Protein AF-A0A9N8E3Q1-F1 (afdb_monomer_lite)

pLDDT: mean 70.44, std 25.17, range [19.27, 98.31]

InterPro domains:
  IPR029058 Alpha/Beta hydrolase fold [SSF53474] (716-970)

Foldseek 3Di:
DDDDDDDDDDDDDDDDDDDDDDDDDDDDDDDDDDDDDDDDDDDDDDDDDDDDDDDDDDDDDDDDDDDDDDDDDPPPDAPVVPLLPPVPVPPPPVVVVVVVVVVVVVVVVVVVVVVVVPPPPPPPPDDDDDDDDDDDDDYDDDDDDDDDDDDDDDDDDDDDDDDDDDDDDDDDDDDPPVVVVCVVVVVLVVLCCVQVPRLVVVLVVLVPLQAPPLGFGFAPCVVVSVVSVVSSVVSVVVNVVVCVVVVVVVVDPDPPPPDPPPPVVVVVPDDDDDDDDVPDPVVVVVVVVVVVVPDDDDPVVVVVVVVVVVVVVVVVVVVVVVVSCCLQPNPCPPDDPDDDPVLVPQADLQAVVASCPQPPFPSQWDQDCVAPLRIFGHDDQSRAFFWPVRHTADCPLRRRFRFAFQWFWGKHDDPQLVQQVVLLVVVCVVPVVCVVDPDQLAAHFAAQQGQVCQLAPRHQKWKAQLVVLATFGWGWFWQPQFVPDIIIIITTLAGAFASTKMKMWGFQRAHSVSHGGFARPSLVVLVPDDPDPPPPQSCCCVPRVVVSPLSNLVVVVPPPDPPGDCPTVVVVCSVVVPSRGTRGMGMTTHTHCCRQAVLLLLLLVLFVVCCVPPPPDPPNQVVFKDFPDKDADDCPDLLQQFGIKTKMKGWFQAQWPDADRNCLLTAGDPVCSVVSHGPDTHIFIKMKIFGNLLLCQQVVVDDDPDDDDDPPAHRDFAQEEEEEADAFQAFNCVCSDSLNSNLCRVQVYMYMYTGQFLGHSNNVVVVLCCLSPNVVSLNSSLRRNSVSLRVVSSVLCCVFPPVQVDPSQWDFDPPPPDDPTDTTGRHHDLAFPDDPLFDFAFLSDDPTRAYEYEYAHVGLFLVLLSLLSCQVVSSHQEYERHLYFDDPLVLLLQAPVVVCVCVSSVSTGVRSVSVSSSSSSSSSSCLNRGLSVCLRPPHDRRRHQYEYEHEQLHRHRHVSRVSNSCLSNQAAEEPLAVDDDRPSHHHWYFGDSPDLTDSHYYHYAYQPVSNVQGDPGSDRDHDDFCRSVVRSVQVLNSVQVSCCSRRVGRHDSRPVDSCSRYHPGRDD

Secondary structure (DSSP, 8-state):
----------------------------------------------------------------------SSSSTTSSSTTTTTTTGGGSSSHHHHHHHHHHHHHHHHHHHHHHHHTTSTTSSS---------------------------------------------------HHHHHHHHHHHHHHHHIIIIIIIHHHHHHHHGGGTB-TT--B--TTHHHHHHHHHHHHHHHHHHHHHHHHHHHHHT----TTSSTTTHHHHTSS------TTTTSHHHHHHHHHHHHTSSSS-HHHHHHHHHHHHHHHHHHHHHHHHHHHHHHHS--PPP-----TTGGGTS-TT--SSTT-SBS-GGGEEE-TTSTTSEEE---GGGS-PBTTTBPPP-TTGGGSSSB-SSSPEEE--TTHHHHHHHHHHHHHH-THHHHSPPTT--B---GGGTTGGGSTTBSEEEEETTTTEEEPEEEEE--SSTTS--EEEEESSPPBTT-EEEEEEES-B-TTSPBPPPPHHHHHHHHPPTTS--HHHHHIIIIIHHHHHHHHHHTTSSS-TTS-TTTHHHHHHHH--GGGEEEEEEEEBPPHHHHTHHHHHHHHHHHHHHHHHTTTTT-GGGTEEEEEEEE--S--TTS-EEEEEEEEEE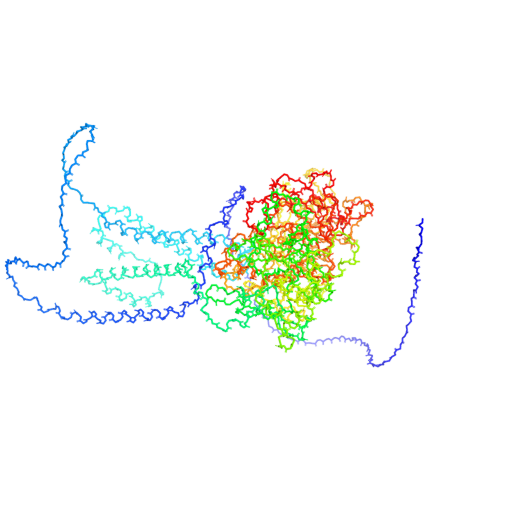EEE-BS--STTTTS--B-HHHHHHT--SEEEEEEEEEEEEHHHHHHHHHTS-----SS-TT-----B-EEEEEE--TT--GGGGG-HHHHHHHHHHTEEEEEE--TTSSTTTHHHHHHHHHT-GGGHHHHHHHHHHHHHHHHHHHHHHHHTGGGSGGGEE--TT--SSS---EEPPB--S-SS-TTS---SS--SSSPPEEEEEETHHHHHHHHHHHHTGGG---SEEEEES--S-HHHHHHH-TTTTTHHHHHTTTSSSHHHHHHHHHHHHHHHTTTSHHHHTPBSP-S-PPPEEEEEEET-SSS-HHHHHHHHHHTT-EE-TT-SS-SBTTB-B-PPP-SS----SEEEEEEEEHHHHTTS-SSS---PPP-SHHHHGGG-HHHHHHHHHHHHH-----TTTTSTTTTEESS---

Structure (mmCIF, N/CA/C/O backbone):
data_AF-A0A9N8E3Q1-F1
#
_entry.id   AF-A0A9N8E3Q1-F1
#
loop_
_atom_site.group_PDB
_atom_site.id
_atom_site.type_symbol
_atom_site.label_atom_id
_atom_site.label_alt_id
_atom_site.label_comp_id
_atom_site.label_asym_id
_atom_site.label_entity_id
_atom_site.label_seq_id
_atom_site.pdbx_PDB_ins_code
_atom_site.Cartn_x
_atom_site.Cartn_y
_atom_site.Cartn_z
_atom_site.occupancy
_atom_site.B_iso_or_equiv
_atom_site.auth_seq_id
_atom_site.auth_comp_id
_atom_site.auth_asym_id
_atom_site.auth_atom_id
_atom_site.pdbx_PDB_model_num
ATOM 1 N N . MET A 1 1 ? 8.811 -47.384 14.400 1.00 30.05 1 MET A N 1
ATOM 2 C CA . MET A 1 1 ? 7.338 -47.342 14.550 1.00 30.05 1 MET A CA 1
ATOM 3 C C . MET A 1 1 ? 6.822 -46.288 13.580 1.00 30.05 1 MET A C 1
ATOM 5 O O . MET A 1 1 ? 6.479 -45.195 14.002 1.00 30.05 1 MET A O 1
ATOM 9 N N . ASP A 1 2 ? 7.069 -46.437 12.276 1.00 23.64 2 ASP A N 1
ATOM 10 C CA . ASP A 1 2 ? 6.591 -47.489 11.337 1.00 23.64 2 ASP A CA 1
ATOM 11 C C . ASP A 1 2 ? 5.164 -47.127 10.888 1.00 23.64 2 ASP A C 1
ATOM 13 O O . ASP A 1 2 ? 4.263 -47.109 11.717 1.00 23.64 2 ASP A O 1
ATOM 17 N N . SER A 1 3 ? 5.005 -46.547 9.688 1.00 23.61 3 SER A N 1
ATOM 18 C CA . SER A 1 3 ? 4.728 -47.230 8.395 1.00 23.61 3 SER A CA 1
ATOM 19 C C . SER A 1 3 ? 3.205 -47.357 8.153 1.00 23.61 3 SER A C 1
ATOM 21 O O . SER A 1 3 ? 2.446 -47.391 9.111 1.00 23.61 3 SER A O 1
ATOM 23 N N . ALA A 1 4 ? 2.629 -47.356 6.943 1.00 25.88 4 ALA A N 1
ATOM 24 C CA . ALA A 1 4 ? 3.104 -47.361 5.549 1.00 25.88 4 ALA A CA 1
ATOM 25 C C . ALA A 1 4 ? 2.073 -46.560 4.689 1.00 25.88 4 ALA A C 1
ATOM 27 O O . ALA A 1 4 ? 0.900 -46.525 5.043 1.00 25.88 4 ALA A O 1
ATOM 28 N N . ALA A 1 5 ? 2.443 -45.722 3.711 1.00 24.42 5 ALA A N 1
ATOM 29 C CA . ALA A 1 5 ? 2.750 -46.015 2.295 1.00 24.42 5 ALA A CA 1
ATOM 30 C C . ALA A 1 5 ? 1.629 -46.704 1.472 1.00 24.42 5 ALA A C 1
ATOM 32 O O . ALA A 1 5 ? 1.264 -47.830 1.791 1.00 24.42 5 ALA A O 1
ATOM 33 N N . TYR A 1 6 ? 1.160 -46.065 0.380 1.00 21.77 6 TYR A N 1
ATOM 34 C CA . TYR A 1 6 ? 1.322 -46.512 -1.030 1.00 21.77 6 TYR A CA 1
ATOM 35 C C . TYR A 1 6 ? 0.644 -45.547 -2.047 1.00 21.77 6 TYR A C 1
ATOM 37 O O . TYR A 1 6 ? -0.506 -45.156 -1.870 1.00 21.77 6 TYR A O 1
ATOM 45 N N . GLN A 1 7 ? 1.356 -45.197 -3.129 1.00 19.27 7 GLN A N 1
ATOM 46 C CA . GLN A 1 7 ? 0.809 -44.681 -4.407 1.00 19.27 7 GLN A CA 1
ATOM 47 C C . GLN A 1 7 ? 0.800 -45.839 -5.457 1.00 19.27 7 GLN A C 1
ATOM 49 O O . GLN A 1 7 ? 0.870 -46.996 -5.052 1.00 19.27 7 GLN A O 1
ATOM 54 N N . PRO A 1 8 ? 0.790 -45.608 -6.787 1.00 34.66 8 PRO A N 1
ATOM 55 C CA . PRO A 1 8 ? -0.380 -45.334 -7.628 1.00 34.66 8 PRO A CA 1
ATOM 56 C C . PRO A 1 8 ? -0.563 -46.406 -8.733 1.00 34.66 8 PRO A C 1
ATOM 58 O O . PRO A 1 8 ? 0.279 -47.286 -8.897 1.00 34.66 8 PRO A O 1
ATOM 61 N N . VAL A 1 9 ? -1.606 -46.297 -9.571 1.00 21.77 9 VAL A N 1
ATOM 62 C CA . VAL A 1 9 ? -1.704 -47.060 -10.838 1.00 21.77 9 VAL A CA 1
ATOM 63 C C . VAL A 1 9 ? -2.198 -46.170 -11.988 1.00 21.77 9 VAL A C 1
ATOM 65 O O . VAL A 1 9 ? -3.223 -45.505 -11.875 1.00 21.77 9 VAL A O 1
ATOM 68 N N . LEU A 1 10 ? -1.450 -46.180 -13.097 1.00 22.38 10 LEU A N 1
ATOM 69 C CA . LEU A 1 10 ? -1.784 -45.590 -14.404 1.00 22.38 10 LEU A CA 1
ATOM 70 C C . LEU A 1 10 ? -2.678 -46.543 -15.222 1.00 22.38 10 LEU A C 1
ATOM 72 O O . LEU A 1 10 ? -2.475 -47.754 -15.149 1.00 22.38 10 LEU A O 1
ATOM 76 N N . GLY A 1 11 ? -3.592 -46.032 -16.065 1.00 21.09 11 GLY A N 1
ATOM 77 C CA . GLY A 1 11 ? -4.418 -46.916 -16.910 1.00 21.09 11 GLY A CA 1
ATOM 78 C C . GLY A 1 11 ? -5.452 -46.280 -17.855 1.00 21.09 11 GLY A C 1
ATOM 79 O O . GLY A 1 11 ? -6.640 -46.485 -17.667 1.00 21.09 11 GLY A O 1
ATOM 80 N N . SER A 1 12 ? -4.982 -45.568 -18.886 1.00 21.11 12 SER A N 1
ATOM 81 C CA . SER A 1 12 ? -5.450 -45.629 -20.297 1.00 21.11 12 SER A CA 1
ATOM 82 C C . SER A 1 12 ? -6.950 -45.654 -20.724 1.00 21.11 12 SER A C 1
ATOM 84 O O . SER A 1 12 ? -7.705 -46.564 -20.397 1.00 21.11 12 SER A O 1
ATOM 86 N N . THR A 1 13 ? -7.230 -44.801 -21.729 1.00 22.17 13 THR A N 1
ATOM 87 C CA . THR A 1 13 ? -8.041 -45.020 -22.967 1.00 22.17 13 THR A CA 1
ATOM 88 C C . THR A 1 13 ? -9.584 -45.048 -22.974 1.00 22.17 13 THR A C 1
ATOM 90 O O . THR A 1 13 ? -10.211 -46.058 -22.684 1.00 22.17 13 THR A O 1
ATOM 93 N N . ASN A 1 14 ? -10.145 -43.954 -23.516 1.00 22.89 14 ASN A N 1
ATOM 94 C CA . ASN A 1 14 ? -11.132 -43.823 -24.614 1.00 22.89 14 ASN A CA 1
ATOM 95 C C . ASN A 1 14 ? -12.092 -44.979 -24.989 1.00 22.89 14 ASN A C 1
ATOM 97 O O . ASN A 1 14 ? -11.647 -46.006 -25.496 1.00 22.89 14 ASN A O 1
ATOM 101 N N . ALA A 1 15 ? -13.399 -44.664 -25.021 1.00 22.52 15 ALA A N 1
ATOM 102 C CA . ALA A 1 15 ? -14.375 -45.052 -26.062 1.00 22.52 15 ALA A CA 1
ATOM 103 C C . ALA A 1 15 ? -15.637 -44.149 -25.934 1.00 22.52 15 ALA A C 1
ATOM 105 O O . ALA A 1 15 ? -16.112 -43.971 -24.819 1.00 22.52 15 ALA A O 1
ATOM 106 N N . LEU A 1 16 ? -16.033 -43.393 -26.977 1.00 22.09 16 LEU A N 1
ATOM 107 C CA . LEU A 1 16 ? -17.197 -43.641 -27.873 1.00 22.09 16 LEU A CA 1
ATOM 108 C C . LEU A 1 16 ? -18.581 -43.477 -27.195 1.00 22.09 16 LEU A C 1
ATOM 110 O O . LEU A 1 16 ? -18.766 -43.986 -26.101 1.00 22.09 16 LEU A O 1
ATOM 114 N N . VAL A 1 17 ? -19.660 -42.933 -27.772 1.00 22.95 17 VAL A N 1
ATOM 115 C CA . VAL A 1 17 ? -20.063 -42.138 -28.968 1.00 22.95 17 VAL A CA 1
ATOM 116 C C . VAL A 1 17 ? -21.624 -42.107 -28.908 1.00 22.95 17 VAL A C 1
ATOM 118 O O . VAL A 1 17 ? -22.169 -42.709 -27.983 1.00 22.95 17 VAL A O 1
ATOM 121 N N . MET A 1 18 ? -22.311 -41.465 -29.874 1.00 22.25 18 MET A N 1
ATOM 122 C CA . MET A 1 18 ? -23.769 -41.457 -30.206 1.00 22.25 18 MET A CA 1
ATOM 123 C C . MET A 1 18 ? -24.398 -40.065 -29.966 1.00 22.25 18 MET A C 1
ATOM 125 O O . MET A 1 18 ? -24.209 -39.509 -28.889 1.00 22.25 18 MET A O 1
ATOM 129 N N . GLU A 1 19 ? -25.162 -39.444 -30.876 1.00 24.03 19 GLU A N 1
ATOM 130 C CA . GLU A 1 19 ? -25.491 -39.720 -32.296 1.00 24.03 19 GLU A CA 1
ATOM 131 C C . GLU A 1 19 ? -26.133 -38.446 -32.920 1.00 24.03 19 GLU A C 1
ATOM 133 O O . GLU A 1 19 ? -26.738 -37.688 -32.168 1.00 24.03 19 GLU A O 1
ATOM 138 N N . GLU A 1 20 ? -26.012 -38.261 -34.250 1.00 25.09 20 GLU A N 1
ATOM 139 C CA . GLU A 1 20 ? -26.960 -37.586 -35.192 1.00 25.09 20 GLU A CA 1
ATOM 140 C C . GLU A 1 20 ? -27.438 -36.104 -34.960 1.00 25.09 20 GLU A C 1
ATOM 142 O O . GLU A 1 20 ? -27.570 -35.626 -33.840 1.00 25.09 20 GLU A O 1
ATOM 147 N N . ASP A 1 21 ? -27.721 -35.261 -35.977 1.00 26.12 21 ASP A N 1
ATOM 148 C CA . ASP A 1 21 ? -27.772 -35.465 -37.442 1.00 26.12 21 ASP A CA 1
ATOM 149 C C . ASP A 1 21 ? -27.626 -34.161 -38.291 1.00 26.12 21 ASP A C 1
ATOM 151 O O . ASP A 1 21 ? -27.895 -33.075 -37.781 1.00 26.12 21 ASP A O 1
ATOM 155 N N . GLN A 1 22 ? -27.334 -34.326 -39.600 1.00 27.48 22 GLN A N 1
ATOM 156 C CA . GLN A 1 22 ? -27.601 -33.426 -40.767 1.00 27.48 22 GLN A CA 1
ATOM 157 C C . GLN A 1 22 ? -26.961 -31.994 -40.828 1.00 27.48 22 GLN A C 1
ATOM 159 O O . GLN A 1 22 ? -26.798 -31.316 -39.822 1.00 27.48 22 GLN A O 1
ATOM 164 N N . ASP A 1 23 ? -26.564 -31.419 -41.984 1.00 24.58 23 ASP A N 1
ATOM 165 C CA . ASP A 1 23 ? -26.765 -31.818 -43.394 1.00 24.58 23 ASP A CA 1
ATOM 166 C C . ASP A 1 23 ? -25.661 -31.315 -44.385 1.00 24.58 23 ASP A C 1
ATOM 168 O O . ASP A 1 23 ? -24.947 -30.352 -44.116 1.00 24.58 23 ASP A O 1
ATOM 172 N N . MET A 1 24 ? -25.585 -32.000 -45.535 1.00 25.38 24 MET A N 1
ATOM 173 C CA . MET A 1 24 ? -24.908 -31.811 -46.857 1.00 25.38 24 MET A CA 1
ATOM 174 C C . MET A 1 24 ? -24.326 -30.419 -47.278 1.00 25.38 24 MET A C 1
ATOM 176 O O . MET A 1 24 ? -24.877 -29.385 -46.924 1.00 25.38 24 MET A O 1
ATOM 180 N N . GLY A 1 25 ? -23.310 -30.264 -48.160 1.00 24.42 25 GLY A N 1
ATOM 181 C CA . GLY A 1 25 ? -22.441 -31.199 -48.916 1.00 24.42 25 GLY A CA 1
ATOM 182 C C . GLY A 1 25 ? -21.700 -30.542 -50.130 1.00 24.42 25 GLY A C 1
ATOM 183 O O . GLY A 1 25 ? -22.241 -29.618 -50.724 1.00 24.42 25 GLY A O 1
ATOM 184 N N . GLU A 1 26 ? -20.506 -31.062 -50.500 1.00 27.27 26 GLU A N 1
ATOM 185 C CA . GLU A 1 26 ? -19.794 -31.001 -51.826 1.00 27.27 26 GLU A CA 1
ATOM 186 C C . GLU A 1 26 ? -19.388 -29.651 -52.505 1.00 27.27 26 GLU A C 1
ATOM 188 O O . GLU A 1 26 ? -19.936 -28.597 -52.215 1.00 27.27 26 GLU A O 1
ATOM 193 N N . GLN A 1 27 ? -18.487 -29.593 -53.513 1.00 26.16 27 GLN A N 1
ATOM 194 C CA . GLN A 1 27 ? -17.097 -30.100 -53.674 1.00 26.16 27 GLN A CA 1
ATOM 195 C C . GLN A 1 27 ? -16.375 -29.350 -54.850 1.00 26.16 27 GLN A C 1
ATOM 197 O O . GLN A 1 27 ? -17.020 -28.827 -55.750 1.00 26.16 27 GLN A O 1
ATOM 202 N N . PHE A 1 28 ? -15.033 -29.315 -54.813 1.00 26.20 28 PHE A N 1
ATOM 203 C CA . PHE A 1 28 ? -14.004 -28.905 -55.811 1.00 26.20 28 PHE A CA 1
ATOM 204 C C . PHE A 1 28 ? -14.320 -28.781 -57.337 1.00 26.20 28 PHE A C 1
ATOM 206 O O . PHE A 1 28 ? -14.902 -29.698 -57.907 1.00 26.20 28 PHE A O 1
ATOM 213 N N . HIS A 1 29 ? -13.743 -27.772 -58.039 1.00 27.34 29 HIS A N 1
ATOM 214 C CA . HIS A 1 29 ? -12.521 -27.864 -58.909 1.00 27.34 29 HIS A CA 1
ATOM 215 C C . HIS A 1 29 ? -12.326 -26.699 -59.938 1.00 27.34 29 HIS A C 1
ATOM 217 O O . HIS A 1 29 ? -13.274 -26.244 -60.566 1.00 27.34 29 HIS A O 1
ATOM 223 N N . ASP A 1 30 ? -11.048 -26.331 -60.134 1.00 26.17 30 ASP A N 1
ATOM 224 C CA . ASP A 1 30 ? -10.310 -25.863 -61.340 1.00 26.17 30 ASP A CA 1
ATOM 225 C C . ASP A 1 30 ? -10.581 -24.551 -62.138 1.00 26.17 30 ASP A C 1
ATOM 227 O O . ASP A 1 30 ? -11.692 -24.101 -62.402 1.00 26.17 30 ASP A O 1
ATOM 231 N N . GLU A 1 31 ? -9.445 -23.976 -62.570 1.00 30.03 31 GLU A N 1
ATOM 232 C CA . GLU A 1 31 ? -9.188 -22.827 -63.470 1.00 30.03 31 GLU A CA 1
ATOM 233 C C . GLU A 1 31 ? -9.437 -23.175 -64.970 1.00 30.03 31 GLU A C 1
ATOM 235 O O . GLU A 1 31 ? -9.422 -24.370 -65.285 1.00 30.03 31 GLU A O 1
ATOM 240 N N . PRO A 1 32 ? -9.606 -22.219 -65.938 1.00 39.72 32 PRO A N 1
ATOM 241 C CA . PRO A 1 32 ? -8.445 -21.452 -66.458 1.00 39.72 32 PRO A CA 1
ATOM 242 C C . PRO A 1 32 ? -8.665 -20.080 -67.186 1.00 39.72 32 PRO A C 1
ATOM 244 O O . PRO A 1 32 ? -9.664 -19.821 -67.847 1.00 39.72 32 PRO A O 1
ATOM 247 N N . SER A 1 33 ? -7.606 -19.256 -67.174 1.00 26.62 33 SER A N 1
ATOM 248 C CA . SER A 1 33 ? -7.058 -18.356 -68.233 1.00 26.62 33 SER A CA 1
ATOM 249 C C . SER A 1 33 ? -7.909 -17.467 -69.201 1.00 26.62 33 SER A C 1
ATOM 251 O O . SER A 1 33 ? -8.691 -17.961 -70.008 1.00 26.62 33 SER A O 1
ATOM 253 N N . ASN A 1 34 ? -7.434 -16.208 -69.344 1.00 26.67 34 ASN A N 1
ATOM 254 C CA . ASN A 1 34 ? -7.072 -15.473 -70.595 1.00 26.67 34 ASN A CA 1
ATOM 255 C C . ASN A 1 34 ? -7.926 -14.341 -71.267 1.00 26.67 34 ASN A C 1
ATOM 257 O O . ASN A 1 34 ? -9.007 -14.543 -71.808 1.00 26.67 34 ASN A O 1
ATOM 261 N N . THR A 1 35 ? -7.221 -13.204 -71.472 1.00 26.53 35 THR A N 1
ATOM 262 C CA . THR A 1 35 ? -7.163 -12.267 -72.642 1.00 26.53 35 THR A CA 1
ATOM 263 C C . THR A 1 35 ? -8.079 -11.026 -72.858 1.00 26.53 35 THR A C 1
ATOM 265 O O . THR A 1 35 ? -9.226 -11.118 -73.270 1.00 26.53 35 THR A O 1
ATOM 268 N N . HIS A 1 36 ? -7.417 -9.850 -72.786 1.00 27.02 36 HIS A N 1
ATOM 269 C CA . HIS A 1 36 ? -7.398 -8.676 -73.706 1.00 27.02 36 HIS A CA 1
ATOM 270 C C . HIS A 1 36 ? -8.654 -7.864 -74.130 1.00 27.02 36 HIS A C 1
ATOM 272 O O . HIS A 1 36 ? -9.387 -8.258 -75.032 1.00 27.02 36 HIS A O 1
ATOM 278 N N . ASN A 1 37 ? -8.706 -6.580 -73.717 1.00 24.86 37 ASN A N 1
ATOM 279 C CA . ASN A 1 37 ? -8.322 -5.361 -74.497 1.00 24.86 37 ASN A CA 1
ATOM 280 C C . ASN A 1 37 ? -8.763 -4.085 -73.720 1.00 24.86 37 ASN A C 1
ATOM 282 O O . ASN A 1 37 ? -9.901 -4.023 -73.278 1.00 24.86 37 ASN A O 1
ATOM 286 N N . ARG A 1 38 ? -7.902 -3.121 -73.343 1.00 24.50 38 ARG A N 1
ATOM 287 C CA . ARG A 1 38 ? -7.103 -2.131 -74.115 1.00 24.50 38 ARG A CA 1
ATOM 288 C C . ARG A 1 38 ? -7.906 -0.888 -74.558 1.00 24.50 38 ARG A C 1
ATOM 290 O O . ARG A 1 38 ? -8.726 -1.010 -75.457 1.00 24.50 38 ARG A O 1
ATOM 297 N N . VAL A 1 39 ? -7.580 0.289 -73.993 1.00 25.50 39 VAL A N 1
ATOM 298 C CA . VAL A 1 39 ? -7.216 1.562 -74.681 1.00 25.50 39 VAL A CA 1
ATOM 299 C C . VAL A 1 39 ? -6.866 2.657 -73.640 1.00 25.50 39 VAL A C 1
ATOM 301 O O . VAL A 1 39 ? -7.591 2.873 -72.676 1.00 25.50 39 VAL A O 1
ATOM 304 N N . GLU A 1 40 ? -5.719 3.301 -73.864 1.00 24.17 40 GLU A N 1
ATOM 305 C CA . GLU A 1 40 ? -5.068 4.439 -73.169 1.00 24.17 40 GLU A CA 1
ATOM 306 C C . GLU A 1 40 ? -5.440 5.801 -73.833 1.00 24.17 40 GLU A C 1
ATOM 308 O O . GLU A 1 40 ? -6.288 5.785 -74.729 1.00 24.17 40 GLU A O 1
ATOM 313 N N . PRO A 1 41 ? -4.767 6.959 -73.589 1.00 45.84 41 PRO A N 1
ATOM 314 C CA . PRO A 1 41 ? -3.978 7.453 -72.433 1.00 45.84 41 PRO A CA 1
ATOM 315 C C . PRO A 1 41 ? -4.401 8.881 -71.985 1.00 45.84 41 PRO A C 1
ATOM 317 O O . PRO A 1 41 ? -5.240 9.519 -72.620 1.00 45.84 41 PRO A O 1
ATOM 320 N N . LEU A 1 42 ? -3.713 9.450 -70.980 1.00 23.61 42 LEU A N 1
ATOM 321 C CA . LEU A 1 42 ? -3.152 10.814 -71.091 1.00 23.61 42 LEU A CA 1
ATOM 322 C C . LEU A 1 42 ? -2.054 11.071 -70.037 1.00 23.61 42 LEU A C 1
ATOM 324 O O . LEU A 1 42 ? -2.329 11.119 -68.841 1.00 23.61 42 LEU A O 1
ATOM 328 N N . GLU A 1 43 ? -0.816 11.249 -70.501 1.00 25.17 43 GLU A N 1
ATOM 329 C CA . GLU A 1 43 ? 0.349 11.679 -69.711 1.00 25.17 43 GLU A CA 1
ATOM 330 C C . GLU A 1 43 ? 0.568 13.201 -69.805 1.00 25.17 43 GLU A C 1
ATOM 332 O O . GLU A 1 43 ? 0.202 13.808 -70.814 1.00 25.17 43 GLU A O 1
ATOM 337 N N . LEU A 1 44 ? 1.245 13.783 -68.801 1.00 24.34 44 LEU A N 1
ATOM 338 C CA . LEU A 1 44 ? 2.530 14.522 -68.909 1.00 24.34 44 LEU A CA 1
ATOM 339 C C . LEU A 1 44 ? 2.678 15.584 -67.805 1.00 24.34 44 LEU A C 1
ATOM 341 O O . LEU A 1 44 ? 1.764 16.377 -67.580 1.00 24.34 44 LEU A O 1
ATOM 345 N N . GLY A 1 45 ? 3.859 15.659 -67.172 1.00 21.77 45 GLY A N 1
ATOM 346 C CA . GLY A 1 45 ? 4.166 16.752 -66.237 1.00 21.77 45 GLY A CA 1
ATOM 347 C C . GLY A 1 45 ? 5.340 16.570 -65.264 1.00 21.77 45 GLY A C 1
ATOM 348 O O . GLY A 1 45 ? 5.192 16.954 -64.108 1.00 21.77 45 GLY A O 1
ATOM 349 N N . GLU A 1 46 ? 6.488 16.027 -65.684 1.00 23.56 46 GLU A N 1
ATOM 350 C CA . GLU A 1 46 ? 7.741 16.179 -64.915 1.00 23.56 46 GLU A CA 1
ATOM 351 C C . GLU A 1 46 ? 8.316 17.598 -65.071 1.00 23.56 46 GLU A C 1
ATOM 353 O O . GLU A 1 46 ? 8.413 18.093 -66.195 1.00 23.56 46 GLU A O 1
ATOM 358 N N . ILE A 1 47 ? 8.773 18.208 -63.969 1.00 23.88 47 ILE A N 1
ATOM 359 C CA . ILE A 1 47 ? 9.878 19.186 -63.944 1.00 23.88 47 ILE A CA 1
ATOM 360 C C . ILE A 1 47 ? 10.694 18.932 -62.668 1.00 23.88 47 ILE A C 1
ATOM 362 O O . ILE A 1 47 ? 10.124 18.760 -61.591 1.00 23.88 47 ILE A O 1
ATOM 366 N N . ASP A 1 48 ? 12.016 18.922 -62.818 1.00 23.84 48 ASP A N 1
ATOM 367 C CA . ASP A 1 48 ? 13.011 18.605 -61.789 1.00 23.84 48 ASP A CA 1
ATOM 368 C C . ASP A 1 48 ? 13.696 19.876 -61.213 1.00 23.84 48 ASP A C 1
ATOM 370 O O . ASP A 1 48 ? 13.456 20.999 -61.663 1.00 23.84 48 ASP A O 1
ATOM 374 N N . ASP A 1 49 ? 14.614 19.643 -60.273 1.00 25.44 49 ASP A N 1
ATOM 375 C CA . ASP A 1 49 ? 15.812 20.421 -59.924 1.00 25.44 49 ASP A CA 1
ATOM 376 C C . ASP A 1 49 ? 15.829 21.497 -58.798 1.00 25.44 49 ASP A C 1
ATOM 378 O O . ASP A 1 49 ? 15.303 22.607 -58.877 1.00 25.44 49 ASP A O 1
ATOM 382 N N . THR A 1 50 ? 16.722 21.207 -57.836 1.00 23.81 50 THR A N 1
ATOM 383 C CA . THR A 1 50 ? 17.626 22.106 -57.069 1.00 23.81 50 THR A CA 1
ATOM 384 C C . THR A 1 50 ? 17.182 22.902 -55.819 1.00 23.81 50 THR A C 1
ATOM 386 O O . THR A 1 50 ? 16.710 24.032 -55.856 1.00 23.81 50 THR A O 1
ATOM 389 N N . THR A 1 51 ? 17.578 22.347 -54.663 1.00 22.47 51 THR A N 1
ATOM 390 C CA . THR A 1 51 ? 18.329 22.980 -53.542 1.00 22.47 51 THR A CA 1
ATOM 391 C C . THR A 1 51 ? 18.111 24.455 -53.147 1.00 22.47 51 THR A C 1
ATOM 393 O O . THR A 1 51 ? 18.489 25.367 -53.877 1.00 22.47 51 THR A O 1
ATOM 396 N N . THR A 1 52 ? 17.877 24.693 -51.845 1.00 22.20 52 THR A N 1
ATOM 397 C CA . THR A 1 52 ? 18.767 25.557 -51.026 1.00 22.20 52 THR A CA 1
ATOM 398 C C . THR A 1 52 ? 18.764 25.137 -49.549 1.00 22.20 52 THR A C 1
ATOM 400 O O . THR A 1 52 ? 17.726 24.883 -48.946 1.00 22.20 52 THR A O 1
ATOM 403 N N . ILE A 1 53 ? 19.965 25.081 -48.973 1.00 21.94 53 ILE A N 1
ATOM 404 C CA . ILE A 1 53 ? 20.278 24.720 -47.585 1.00 21.94 53 ILE A CA 1
ATOM 405 C C . ILE A 1 53 ? 20.001 25.895 -46.636 1.00 21.94 53 ILE A C 1
ATOM 407 O O . ILE A 1 53 ? 20.512 26.987 -46.873 1.00 21.94 53 ILE A O 1
ATOM 411 N N . ILE A 1 54 ? 19.372 25.646 -45.479 1.00 22.95 54 ILE A N 1
ATOM 412 C CA . ILE A 1 54 ? 19.666 26.411 -44.252 1.00 22.95 54 ILE A CA 1
ATOM 413 C C . ILE A 1 54 ? 19.914 25.438 -43.093 1.00 22.95 54 ILE A C 1
ATOM 415 O O . ILE A 1 54 ? 18.991 24.922 -42.469 1.00 22.95 54 ILE A O 1
ATOM 419 N N . ARG A 1 55 ? 21.197 25.230 -42.776 1.00 20.69 55 ARG A N 1
ATOM 420 C CA . ARG A 1 55 ? 21.625 24.793 -41.442 1.00 20.69 55 ARG A CA 1
ATOM 421 C C . ARG A 1 55 ? 21.454 25.973 -40.484 1.00 20.69 55 ARG A C 1
ATOM 423 O O . ARG A 1 55 ? 22.027 27.029 -40.738 1.00 20.69 55 ARG A O 1
ATOM 430 N N . THR A 1 56 ? 20.806 25.771 -39.341 1.00 23.03 56 THR A N 1
ATOM 431 C CA . THR A 1 56 ? 21.047 26.599 -38.147 1.00 23.03 56 THR A CA 1
ATOM 432 C C . THR A 1 56 ? 21.727 25.756 -37.084 1.00 23.03 56 THR A C 1
ATOM 434 O O . THR A 1 56 ? 21.089 25.156 -36.224 1.00 23.03 56 THR A O 1
ATOM 437 N N . THR A 1 57 ? 23.053 25.709 -37.169 1.00 20.55 57 THR A N 1
ATOM 438 C CA . THR A 1 57 ? 23.922 25.290 -36.072 1.00 20.55 57 THR A CA 1
ATOM 439 C C . THR A 1 57 ? 23.916 26.355 -34.979 1.00 20.55 57 THR A C 1
ATOM 441 O O . THR A 1 57 ? 24.348 27.480 -35.228 1.00 20.55 57 THR A O 1
ATOM 444 N N . THR A 1 58 ? 23.540 25.984 -33.760 1.00 23.39 58 THR A N 1
ATOM 445 C CA . THR A 1 58 ? 24.019 26.654 -32.543 1.00 23.39 58 THR A CA 1
ATOM 446 C C . THR A 1 58 ? 24.451 25.590 -31.548 1.00 23.39 58 THR A C 1
ATOM 448 O O . THR A 1 58 ? 23.638 25.068 -30.789 1.00 23.39 58 THR A O 1
ATOM 451 N N . SER A 1 59 ? 25.740 25.263 -31.583 1.00 19.62 59 SER A N 1
ATOM 452 C CA . SER A 1 59 ? 26.431 24.632 -30.463 1.00 19.62 59 SER A CA 1
ATOM 453 C C . SER A 1 59 ? 26.409 25.577 -29.264 1.00 19.62 59 SER A C 1
ATOM 455 O O . SER A 1 59 ? 26.707 26.764 -29.415 1.00 19.62 59 SER A O 1
ATOM 457 N N . MET A 1 60 ? 26.128 25.044 -28.082 1.00 21.94 60 MET A N 1
ATOM 458 C CA . MET A 1 60 ? 26.507 25.667 -26.817 1.00 21.94 60 MET A CA 1
ATOM 459 C C . MET A 1 60 ? 26.804 24.553 -25.813 1.00 21.94 60 MET A C 1
ATOM 461 O O . MET A 1 60 ? 26.009 24.243 -24.928 1.00 21.94 60 MET A O 1
ATOM 465 N N . ASP A 1 61 ? 27.958 23.922 -26.018 1.00 20.95 61 ASP A N 1
ATOM 466 C CA . ASP A 1 61 ? 28.656 23.201 -24.963 1.00 20.95 61 ASP A CA 1
ATOM 467 C C . ASP A 1 61 ? 29.178 24.227 -23.948 1.00 20.95 61 ASP A C 1
ATOM 469 O O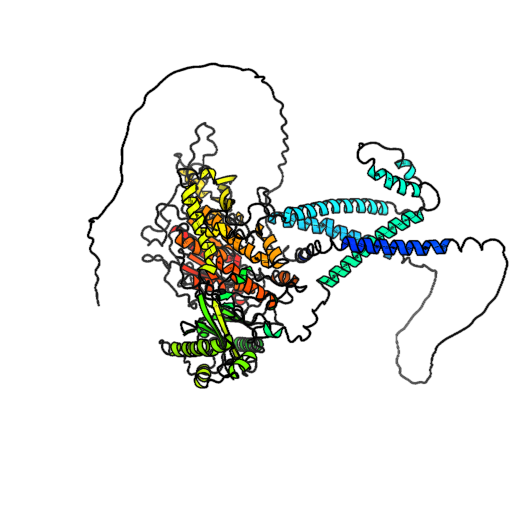 . ASP A 1 61 ? 29.828 25.190 -24.349 1.00 20.95 61 ASP A O 1
ATOM 473 N N . ASP A 1 62 ? 28.821 24.051 -22.671 1.00 23.08 62 ASP A N 1
ATOM 474 C CA . ASP A 1 62 ? 29.641 24.314 -21.470 1.00 23.08 62 ASP A CA 1
ATOM 475 C C . ASP A 1 62 ? 28.749 24.413 -20.215 1.00 23.08 62 ASP A C 1
ATOM 477 O O . ASP A 1 62 ? 28.187 25.463 -19.898 1.00 23.08 62 ASP A O 1
ATOM 481 N N . ALA A 1 63 ? 28.652 23.317 -19.452 1.00 23.41 63 ALA A N 1
ATOM 482 C CA . ALA A 1 63 ? 28.235 23.342 -18.045 1.00 23.41 63 ALA A CA 1
ATOM 483 C C . ALA A 1 63 ? 28.782 22.114 -17.288 1.00 23.41 63 ALA A C 1
ATOM 485 O O . ALA A 1 63 ? 28.426 20.972 -17.574 1.00 23.41 63 ALA A O 1
ATOM 486 N N . MET A 1 64 ? 29.665 22.357 -16.318 1.00 21.88 64 MET A N 1
ATOM 487 C CA . MET A 1 64 ? 30.418 21.334 -15.581 1.00 21.88 64 MET A CA 1
ATOM 488 C C . MET A 1 64 ? 29.577 20.492 -14.599 1.00 21.88 64 MET A C 1
ATOM 490 O O . MET A 1 64 ? 28.921 21.012 -13.705 1.00 21.88 64 MET A O 1
ATOM 494 N N . VAL A 1 65 ? 29.706 19.172 -14.740 1.00 21.03 65 VAL A N 1
ATOM 495 C CA . VAL A 1 65 ? 30.019 18.153 -13.710 1.00 21.03 65 VAL A CA 1
ATOM 496 C C . VAL A 1 65 ? 29.971 18.563 -12.207 1.00 21.03 65 VAL A C 1
ATOM 498 O O . VAL A 1 65 ? 30.906 19.192 -11.723 1.00 21.03 65 VAL A O 1
ATOM 501 N N . TRP A 1 66 ? 28.975 18.002 -11.482 1.00 23.48 66 TRP A N 1
ATOM 502 C CA . TRP A 1 66 ? 28.995 17.468 -10.082 1.00 23.48 66 TRP A CA 1
ATOM 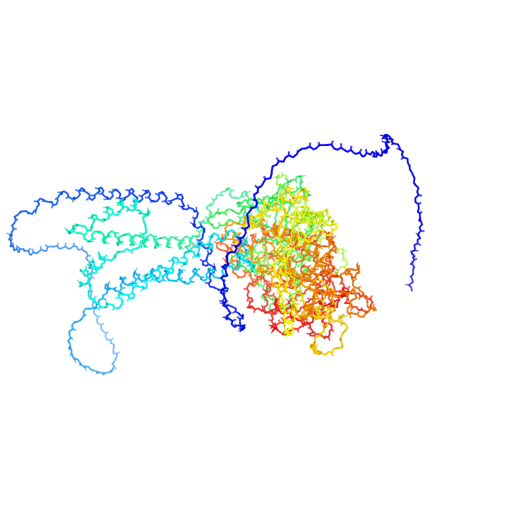503 C C . TRP A 1 66 ? 29.217 18.429 -8.864 1.00 23.48 66 TRP A C 1
ATOM 505 O O . TRP A 1 66 ? 29.777 19.507 -9.022 1.00 23.48 66 TRP A O 1
ATOM 515 N N . PRO A 1 67 ? 28.913 18.023 -7.597 1.00 43.28 67 PRO A N 1
ATOM 516 C CA . PRO A 1 67 ? 27.734 17.277 -7.099 1.00 43.28 67 PRO A CA 1
ATOM 517 C C . PRO A 1 67 ? 27.249 17.693 -5.666 1.00 43.28 67 PRO A C 1
ATOM 519 O O . PRO A 1 67 ? 27.812 18.574 -5.030 1.00 43.28 67 PRO A O 1
ATOM 522 N N . HIS A 1 68 ? 26.255 16.963 -5.130 1.00 23.92 68 HIS A N 1
ATOM 523 C CA . HIS A 1 68 ? 25.891 16.782 -3.702 1.00 23.92 68 HIS A CA 1
ATOM 524 C C . HIS A 1 68 ? 25.756 18.008 -2.761 1.00 23.92 68 HIS A C 1
ATOM 526 O O . HIS A 1 68 ? 26.734 18.529 -2.240 1.00 23.92 68 HIS A O 1
ATOM 532 N N . ILE A 1 69 ? 24.516 18.292 -2.340 1.00 26.23 69 ILE A N 1
ATOM 533 C CA . ILE A 1 69 ? 24.064 18.125 -0.939 1.00 26.23 69 ILE A CA 1
ATOM 534 C C . ILE A 1 69 ? 22.529 18.057 -0.945 1.00 26.23 69 ILE A C 1
ATOM 536 O O . ILE A 1 69 ? 21.843 18.994 -1.346 1.00 26.23 69 ILE A O 1
ATOM 540 N N . SER A 1 70 ? 21.994 16.925 -0.490 1.00 39.84 70 SER A N 1
ATOM 541 C CA . SER A 1 70 ? 20.626 16.841 0.020 1.00 39.84 70 SER A CA 1
ATOM 542 C C . SER A 1 70 ? 20.666 17.164 1.511 1.00 39.84 70 SER A C 1
ATOM 544 O O . SER A 1 70 ? 21.570 16.673 2.182 1.00 39.84 70 SER A O 1
ATOM 546 N N . LEU A 1 71 ? 19.722 17.976 2.004 1.00 30.00 71 LEU A N 1
ATOM 547 C CA . LEU A 1 71 ? 18.999 17.805 3.280 1.00 30.00 71 LEU A CA 1
ATOM 548 C C . LEU A 1 71 ? 18.125 19.047 3.585 1.00 30.00 71 LEU A C 1
ATOM 550 O O . LEU A 1 71 ? 18.588 20.181 3.538 1.00 30.00 71 LEU A O 1
ATOM 554 N N . ALA A 1 72 ? 16.867 18.812 3.973 1.00 29.31 72 ALA A N 1
ATOM 555 C CA . ALA A 1 72 ? 15.995 19.687 4.782 1.00 29.31 72 ALA A CA 1
ATOM 556 C C . ALA A 1 72 ? 15.476 21.070 4.276 1.00 29.31 72 ALA A C 1
ATOM 558 O O . ALA A 1 72 ? 14.607 21.625 4.945 1.00 29.31 72 ALA A O 1
ATOM 559 N N . VAL A 1 73 ? 15.904 21.650 3.142 1.00 31.86 73 VAL A N 1
ATOM 560 C CA . VAL A 1 73 ? 15.731 23.118 2.893 1.00 31.86 73 VAL A CA 1
ATOM 561 C C . VAL A 1 73 ? 14.607 23.556 1.908 1.00 31.86 73 VAL A C 1
ATOM 563 O O . VAL A 1 73 ? 14.607 24.686 1.428 1.00 31.86 73 VAL A O 1
ATOM 566 N N . THR A 1 74 ? 13.577 22.750 1.597 1.00 33.59 74 THR A N 1
ATOM 567 C CA . THR A 1 74 ? 12.416 23.277 0.801 1.00 33.59 74 THR A CA 1
ATOM 568 C C . THR A 1 74 ? 11.023 22.795 1.223 1.00 33.59 74 THR A C 1
ATOM 570 O O . THR A 1 74 ? 10.028 23.403 0.838 1.00 33.59 74 THR A O 1
ATOM 573 N N . ILE A 1 75 ? 10.922 21.800 2.108 1.00 29.97 75 ILE A N 1
ATOM 574 C CA . ILE A 1 75 ? 9.629 21.296 2.616 1.00 29.97 75 ILE A CA 1
ATOM 575 C C . ILE A 1 75 ? 8.906 22.307 3.540 1.00 29.97 75 ILE A C 1
ATOM 577 O O . ILE A 1 75 ? 7.706 22.189 3.753 1.00 29.97 75 ILE A O 1
ATOM 581 N N . TRP A 1 76 ? 9.586 23.353 4.031 1.00 32.72 76 TRP A N 1
ATOM 582 C CA . TRP A 1 76 ? 9.057 24.222 5.098 1.00 32.72 76 TRP A CA 1
ATOM 583 C C . TRP A 1 76 ? 8.551 25.628 4.710 1.00 32.72 76 TRP A C 1
ATOM 585 O O . TRP A 1 76 ? 8.053 26.314 5.598 1.00 32.72 76 TRP A O 1
ATOM 595 N N . PHE A 1 77 ? 8.651 26.101 3.451 1.00 35.00 77 PHE A N 1
ATOM 596 C CA . PHE A 1 77 ? 8.494 27.556 3.192 1.00 35.00 77 PHE A CA 1
ATOM 597 C C . PHE A 1 77 ? 7.619 28.072 2.029 1.00 35.00 77 PHE A C 1
ATOM 599 O O . PHE A 1 77 ? 7.463 29.290 1.950 1.00 35.00 77 PHE A O 1
ATOM 606 N N . VAL A 1 78 ? 7.030 27.252 1.137 1.00 35.84 78 VAL A N 1
ATOM 607 C CA . VAL A 1 78 ? 6.379 27.809 -0.088 1.00 35.84 78 VAL A CA 1
ATOM 608 C C . VAL A 1 78 ? 4.925 27.382 -0.368 1.00 35.84 78 VAL A C 1
ATOM 610 O O . VAL A 1 78 ? 4.192 28.169 -0.961 1.00 35.84 78 VAL A O 1
ATOM 613 N N . VAL A 1 79 ? 4.447 26.196 0.032 1.00 32.78 79 VAL A N 1
ATOM 614 C CA . VAL A 1 79 ? 3.178 25.649 -0.526 1.00 32.78 79 VAL A CA 1
ATOM 615 C C . VAL A 1 79 ? 1.920 25.734 0.365 1.00 32.78 79 VAL A C 1
ATOM 617 O O . VAL A 1 79 ? 0.841 25.891 -0.214 1.00 32.78 79 VAL A O 1
ATOM 620 N N . PRO A 1 80 ? 1.984 25.858 1.711 1.00 40.22 80 PRO A N 1
ATOM 621 C CA . PRO A 1 80 ? 0.848 26.388 2.484 1.00 40.22 80 PRO A CA 1
ATOM 622 C C . PRO A 1 80 ? 0.370 27.769 1.982 1.00 40.22 80 PRO A C 1
ATOM 624 O O . PRO A 1 80 ? -0.779 28.148 2.179 1.00 40.22 80 PRO A O 1
ATOM 627 N N . VAL A 1 81 ? 1.240 28.503 1.273 1.00 38.06 81 VAL A N 1
ATOM 628 C CA . VAL A 1 81 ? 0.975 29.828 0.684 1.00 38.06 81 VAL A CA 1
ATOM 629 C C . VAL A 1 81 ? 0.236 29.750 -0.668 1.00 38.06 81 VAL A C 1
ATOM 631 O O . VAL A 1 81 ? -0.365 30.733 -1.096 1.00 38.06 81 VAL A O 1
ATOM 634 N N . LEU A 1 82 ? 0.228 28.594 -1.344 1.00 34.28 82 LEU A N 1
ATOM 635 C CA . LEU A 1 82 ? -0.404 28.419 -2.663 1.00 34.28 82 LEU A CA 1
ATOM 636 C C . LEU A 1 82 ? -1.811 27.823 -2.623 1.00 34.28 82 LEU A C 1
ATOM 638 O O . LEU A 1 82 ? -2.604 28.092 -3.527 1.00 34.28 82 LEU A O 1
ATOM 642 N N . ALA A 1 83 ? -2.138 27.056 -1.582 1.00 33.09 83 ALA A N 1
ATOM 643 C CA . ALA A 1 83 ? -3.430 26.386 -1.432 1.00 33.09 83 ALA A CA 1
ATOM 644 C C . ALA A 1 83 ? -4.642 27.340 -1.544 1.00 33.09 83 ALA A C 1
ATOM 646 O O . ALA A 1 83 ? -5.688 26.961 -2.067 1.00 33.09 83 ALA A O 1
ATOM 647 N N . ALA A 1 84 ? -4.491 28.603 -1.127 1.00 34.81 84 ALA A N 1
ATOM 648 C CA . ALA A 1 84 ? -5.546 29.620 -1.177 1.00 34.81 84 ALA A CA 1
ATOM 649 C C . ALA A 1 84 ? -5.693 30.338 -2.542 1.00 34.81 84 ALA A C 1
ATOM 651 O O . ALA A 1 84 ? -6.661 31.068 -2.761 1.00 34.81 84 ALA A O 1
ATOM 652 N N . GLY A 1 85 ? -4.749 30.168 -3.476 1.00 32.28 85 GLY A N 1
ATOM 653 C CA . GLY A 1 85 ? -4.598 31.063 -4.633 1.00 32.28 85 GLY A CA 1
ATOM 654 C C . GLY A 1 85 ? -5.691 30.989 -5.709 1.00 32.28 85 GLY A C 1
ATOM 655 O O . GLY A 1 85 ? -5.845 31.943 -6.472 1.00 32.28 85 GLY A O 1
ATOM 656 N N . MET A 1 86 ? -6.444 29.884 -5.805 1.00 31.47 86 MET A N 1
ATOM 657 C CA . MET A 1 86 ? -7.385 29.655 -6.921 1.00 31.47 86 MET A CA 1
ATOM 658 C C . MET A 1 86 ? -8.831 29.322 -6.544 1.00 31.47 86 MET A C 1
ATOM 660 O O . MET A 1 86 ? -9.699 29.459 -7.407 1.00 31.47 86 MET A O 1
ATOM 664 N N . VAL A 1 87 ? -9.142 29.007 -5.281 1.00 32.97 87 VAL A N 1
ATOM 665 C CA . VAL A 1 87 ? -10.540 28.811 -4.834 1.00 32.97 87 VAL A CA 1
ATOM 666 C C . VAL A 1 87 ? -11.390 30.071 -5.096 1.00 32.97 87 VAL A C 1
ATOM 668 O O . VAL A 1 87 ? -12.574 29.983 -5.418 1.00 32.97 87 VAL A O 1
ATOM 671 N N . LEU A 1 88 ? -10.772 31.260 -5.069 1.00 32.28 88 LEU A N 1
ATOM 672 C CA . LEU A 1 88 ? -11.448 32.537 -5.324 1.00 32.28 88 LEU A CA 1
ATOM 673 C C . LEU A 1 88 ? -11.567 32.941 -6.801 1.00 32.28 88 LEU A C 1
ATOM 675 O O . LEU A 1 88 ? -12.323 33.865 -7.100 1.00 32.28 88 LEU A O 1
ATOM 679 N N . ALA A 1 89 ? -10.892 32.269 -7.738 1.00 31.23 89 ALA A N 1
ATOM 680 C CA . ALA A 1 89 ? -10.938 32.663 -9.150 1.00 31.23 89 ALA A CA 1
ATOM 681 C C . ALA A 1 89 ? -12.340 32.497 -9.780 1.00 31.23 89 ALA A C 1
ATOM 683 O O . ALA A 1 89 ? -12.650 33.168 -10.764 1.00 31.23 89 ALA A O 1
ATOM 684 N N . PHE A 1 90 ? -13.196 31.634 -9.212 1.00 34.28 90 PHE A N 1
ATOM 685 C CA . PHE A 1 90 ? -14.419 31.164 -9.878 1.00 34.28 90 PHE A CA 1
ATOM 686 C C . PHE A 1 90 ? -15.767 31.660 -9.328 1.00 34.28 90 PHE A C 1
ATOM 688 O O . PHE A 1 90 ? -16.750 31.612 -10.061 1.00 34.28 90 PHE A O 1
ATOM 695 N N . SER A 1 91 ? -15.858 32.199 -8.106 1.00 30.12 91 SER A N 1
ATOM 696 C CA . SER A 1 91 ? -17.157 32.668 -7.560 1.00 30.12 91 SER A CA 1
ATOM 697 C C . SER A 1 91 ? -17.565 34.078 -8.037 1.00 30.12 91 SER A C 1
ATOM 699 O O . SER A 1 91 ? -18.695 34.532 -7.840 1.00 30.12 91 SER A O 1
ATOM 701 N N . ILE A 1 92 ? -16.641 34.816 -8.664 1.00 35.47 92 ILE A N 1
ATOM 702 C CA . ILE A 1 92 ? -16.740 36.282 -8.764 1.00 35.47 92 ILE A CA 1
ATOM 703 C C . ILE A 1 92 ? -16.992 36.780 -10.193 1.00 35.47 92 ILE A C 1
ATOM 705 O O . ILE A 1 92 ? -17.430 37.912 -10.354 1.00 35.47 92 ILE A O 1
ATOM 709 N N . SER A 1 93 ? -16.831 35.967 -11.242 1.00 37.16 93 SER A N 1
ATOM 710 C CA . SER A 1 93 ? -17.109 36.389 -12.632 1.00 37.16 93 SER A CA 1
ATOM 711 C C . SER A 1 93 ? -18.546 36.909 -12.825 1.00 37.16 93 SER A C 1
ATOM 713 O O . SER A 1 93 ? -18.747 37.935 -13.476 1.00 37.16 93 SER A O 1
ATOM 715 N N . GLY A 1 94 ? -19.531 36.284 -12.167 1.00 33.44 94 GLY A N 1
ATOM 716 C CA . GLY A 1 94 ? -20.916 36.770 -12.112 1.00 33.44 94 GLY A CA 1
ATOM 717 C C . GLY A 1 94 ? -21.139 37.977 -11.184 1.00 33.44 94 GLY A C 1
ATOM 718 O O . GLY A 1 94 ? -21.994 38.814 -11.464 1.00 33.44 94 GLY A O 1
ATOM 719 N N . ARG A 1 95 ? -20.356 38.117 -10.102 1.00 35.16 95 ARG A N 1
ATOM 720 C CA . ARG A 1 95 ? -20.503 39.202 -9.103 1.00 35.16 95 ARG A CA 1
ATOM 721 C C . ARG A 1 95 ? -19.689 40.469 -9.424 1.00 35.16 95 ARG A C 1
ATOM 723 O O . ARG A 1 95 ? -20.028 41.554 -8.950 1.00 35.16 95 ARG A O 1
ATOM 730 N N . ILE A 1 96 ? -18.666 40.372 -10.277 1.00 38.81 96 ILE A N 1
ATOM 731 C CA . ILE A 1 96 ? -17.879 41.507 -10.791 1.00 38.81 96 ILE A CA 1
ATOM 732 C C . ILE A 1 96 ? -18.791 42.485 -11.536 1.00 38.81 96 ILE A C 1
ATOM 734 O O . ILE A 1 96 ? -18.748 43.685 -11.270 1.00 38.81 96 ILE A O 1
ATOM 738 N N . TRP A 1 97 ? -19.674 41.984 -12.405 1.00 36.69 97 TRP A N 1
ATOM 739 C CA . TRP A 1 97 ? -20.595 42.833 -13.162 1.00 36.69 97 TRP A CA 1
ATOM 740 C C . TRP A 1 97 ? -21.593 43.575 -12.267 1.00 36.69 97 TRP A C 1
ATOM 742 O O . TRP A 1 97 ? -21.806 44.771 -12.467 1.00 36.69 97 TRP A O 1
ATOM 752 N N . THR A 1 98 ? -22.132 42.933 -11.225 1.00 34.50 98 THR A N 1
ATOM 753 C CA . THR A 1 98 ? -23.014 43.610 -10.259 1.00 34.50 98 THR A CA 1
ATOM 754 C C . THR A 1 98 ? -22.287 44.698 -9.461 1.00 34.50 98 THR A C 1
ATOM 756 O O . THR A 1 98 ? -22.828 45.791 -9.299 1.00 34.50 98 THR A O 1
ATOM 759 N N . CYS A 1 99 ? -21.041 44.467 -9.031 1.00 34.81 99 CYS A N 1
ATOM 760 C CA . CYS A 1 99 ? -20.258 45.467 -8.292 1.00 34.81 99 CYS A CA 1
ATOM 761 C C . CYS A 1 99 ? -19.812 46.650 -9.169 1.00 34.81 99 CYS A C 1
ATOM 763 O O . CYS A 1 99 ? -19.821 47.796 -8.709 1.00 34.81 99 CYS A O 1
ATOM 765 N N . VAL A 1 100 ? -19.473 46.403 -10.441 1.00 37.59 100 VAL A N 1
ATOM 766 C CA . VAL A 1 100 ? -19.170 47.461 -11.419 1.00 37.59 100 VAL A CA 1
ATOM 767 C C . VAL A 1 100 ? -20.407 48.322 -11.681 1.00 37.59 100 VAL A C 1
ATOM 769 O O . VAL A 1 100 ? -20.308 49.547 -11.623 1.00 37.59 100 VAL A O 1
ATOM 772 N N . LEU A 1 101 ? -21.581 47.713 -11.890 1.00 38.12 101 LEU A N 1
ATOM 773 C CA . LEU A 1 101 ? -22.840 48.438 -12.103 1.00 38.12 101 LEU A CA 1
ATOM 774 C C . LEU A 1 101 ? -23.252 49.271 -10.877 1.00 38.12 101 LEU A C 1
ATOM 776 O O . LEU A 1 101 ? -23.618 50.438 -11.030 1.00 38.12 101 LEU A O 1
ATOM 780 N N . PHE A 1 102 ? -23.127 48.722 -9.664 1.00 36.84 102 PHE A N 1
ATOM 781 C CA . PHE A 1 102 ? -23.442 49.439 -8.423 1.00 36.84 102 PHE A CA 1
ATOM 782 C C . PHE A 1 102 ? -22.499 50.635 -8.191 1.00 36.84 102 PHE A C 1
ATOM 784 O O . PHE A 1 102 ? -22.946 51.742 -7.883 1.00 36.84 102 PHE A O 1
ATOM 791 N N . SER A 1 103 ? -21.199 50.452 -8.444 1.00 37.12 103 SER A N 1
ATOM 792 C CA . SER A 1 103 ? -20.195 51.522 -8.345 1.00 37.12 103 SER A CA 1
ATOM 793 C C . SER A 1 103 ? -20.416 52.625 -9.388 1.00 37.12 103 SER A C 1
ATOM 795 O O . SER A 1 103 ? -20.280 53.813 -9.077 1.00 37.12 103 SER A O 1
ATOM 797 N N . LEU A 1 104 ? -20.815 52.263 -10.615 1.00 39.28 104 LEU A N 1
ATOM 798 C CA . LEU A 1 104 ? -21.179 53.230 -11.655 1.00 39.28 104 LEU A CA 1
ATOM 799 C C . LEU A 1 104 ? -22.398 54.066 -11.234 1.00 39.28 104 LEU A C 1
ATOM 801 O O . LEU A 1 104 ? -22.392 55.288 -11.389 1.00 39.28 104 LEU A O 1
ATOM 805 N N . HIS A 1 105 ? -23.414 53.416 -10.658 1.00 39.66 105 HIS A N 1
ATOM 806 C CA . HIS A 1 105 ? -24.638 54.063 -10.187 1.00 39.66 105 HIS A CA 1
ATOM 807 C C . HIS A 1 105 ? -24.357 55.060 -9.051 1.00 39.66 105 HIS A C 1
ATOM 809 O O . HIS A 1 105 ? -24.777 56.216 -9.123 1.00 39.66 105 HIS A O 1
ATOM 815 N N . MET A 1 106 ? -23.559 54.667 -8.050 1.00 37.19 106 MET A N 1
ATOM 816 C CA . MET A 1 106 ? -23.180 55.556 -6.945 1.00 37.19 106 MET A CA 1
ATOM 817 C C . MET A 1 106 ? -22.353 56.763 -7.427 1.00 37.19 106 MET A C 1
ATOM 819 O O . MET A 1 106 ? -22.558 57.891 -6.972 1.00 37.19 106 MET A O 1
ATOM 823 N N . THR A 1 107 ? -21.467 56.552 -8.407 1.00 39.31 107 THR A N 1
ATOM 824 C CA . THR A 1 107 ? -20.635 57.617 -8.993 1.00 39.31 107 THR A CA 1
ATOM 825 C C . THR A 1 107 ? -21.468 58.620 -9.801 1.00 39.31 107 THR A C 1
ATOM 827 O O . THR A 1 107 ? -21.240 59.827 -9.702 1.00 39.31 107 THR A O 1
ATOM 830 N N . LEU A 1 108 ? -22.470 58.153 -10.555 1.00 39.50 108 LEU A N 1
ATOM 831 C CA . LEU A 1 108 ? -23.418 59.013 -11.277 1.00 39.50 108 LEU A CA 1
ATOM 832 C C . LEU A 1 108 ? -24.268 59.866 -10.321 1.00 39.50 108 LEU A C 1
ATOM 834 O O . LEU A 1 108 ? -24.449 61.061 -10.568 1.00 39.50 108 LEU A O 1
ATOM 838 N N . SER A 1 109 ? -24.722 59.295 -9.203 1.00 39.50 109 SER A N 1
ATOM 839 C CA . SER A 1 109 ? -25.468 60.022 -8.165 1.00 39.50 109 SER A CA 1
ATOM 840 C C . SER A 1 109 ? -24.630 61.124 -7.500 1.00 39.50 109 SER A C 1
ATOM 842 O O . SER A 1 109 ? -25.098 62.256 -7.361 1.00 39.50 109 SER A O 1
ATOM 844 N N . LEU A 1 110 ? -23.357 60.848 -7.188 1.00 39.41 110 LEU A N 1
ATOM 845 C CA . LEU A 1 110 ? -22.419 61.854 -6.669 1.00 39.41 110 LEU A CA 1
ATOM 846 C C . LEU A 1 110 ? -22.105 62.962 -7.690 1.00 39.41 110 LEU A C 1
ATOM 848 O O . LEU A 1 110 ? -21.929 64.121 -7.310 1.00 39.41 110 LEU A O 1
ATOM 852 N N . PHE A 1 111 ? -22.075 62.643 -8.988 1.00 36.50 111 PHE A N 1
ATOM 853 C CA . PHE A 1 111 ? -21.889 63.644 -10.043 1.00 36.50 111 PHE A CA 1
ATOM 854 C C . PHE A 1 111 ? -23.098 64.588 -10.155 1.00 36.50 111 PHE A C 1
ATOM 856 O O . PHE A 1 111 ? -22.923 65.796 -10.323 1.00 36.50 111 PHE A O 1
ATOM 863 N N . LYS A 1 112 ? -24.318 64.056 -9.981 1.00 36.53 112 LYS A N 1
ATOM 864 C CA . LYS A 1 112 ? -25.572 64.829 -9.971 1.00 36.53 112 LYS A CA 1
ATOM 865 C C . LYS A 1 112 ? -25.620 65.827 -8.806 1.00 36.53 112 LYS A C 1
ATOM 867 O O . LYS A 1 112 ? -25.917 66.999 -9.021 1.00 36.53 112 LYS A O 1
ATOM 872 N N . ALA A 1 113 ? -25.233 65.394 -7.603 1.00 38.62 113 ALA A N 1
ATOM 873 C CA . ALA A 1 113 ? -25.159 66.255 -6.418 1.00 38.62 113 ALA A CA 1
ATOM 874 C C . ALA A 1 113 ? -24.131 67.397 -6.561 1.00 38.62 113 ALA A C 1
ATOM 876 O O . ALA A 1 113 ? -24.339 68.500 -6.060 1.00 38.62 113 ALA A O 1
ATOM 877 N N . ARG A 1 114 ? -23.023 67.161 -7.278 1.00 37.38 114 ARG A N 1
ATOM 878 C CA . ARG A 1 114 ? -21.942 68.148 -7.435 1.00 37.38 114 ARG A CA 1
ATOM 879 C C . ARG A 1 114 ? -22.218 69.220 -8.495 1.00 37.38 114 ARG A C 1
ATOM 881 O O . ARG A 1 114 ? -21.574 70.264 -8.457 1.00 37.38 114 ARG A O 1
ATOM 888 N N . TRP A 1 115 ? -23.154 68.979 -9.417 1.00 35.81 115 TRP A N 1
ATOM 889 C CA . TRP A 1 115 ? -23.535 69.948 -10.452 1.00 35.81 115 TRP A CA 1
ATOM 890 C C . TRP A 1 115 ? -24.440 71.063 -9.901 1.00 35.81 115 TRP A C 1
ATOM 892 O O . TRP A 1 115 ? -24.275 72.221 -10.270 1.00 35.81 115 TRP A O 1
ATOM 902 N N . HIS A 1 116 ? -25.338 70.745 -8.961 1.00 36.06 116 HIS A N 1
ATOM 903 C CA . HIS A 1 116 ? -26.276 71.720 -8.382 1.00 36.06 116 HIS A CA 1
ATOM 904 C C . HIS A 1 116 ? -25.590 72.794 -7.513 1.00 36.06 116 HIS A C 1
ATOM 906 O O . HIS A 1 116 ? -25.998 73.950 -7.516 1.00 36.06 116 HIS A O 1
ATOM 912 N N . ASN A 1 117 ? -24.486 72.454 -6.839 1.00 38.91 117 ASN A N 1
ATOM 913 C CA . ASN A 1 117 ? -23.743 73.396 -5.989 1.00 38.91 117 ASN A CA 1
ATOM 914 C C . ASN A 1 117 ? -22.849 74.392 -6.762 1.00 38.91 117 ASN A C 1
ATOM 916 O O . ASN A 1 117 ? -22.108 75.145 -6.133 1.00 38.91 117 ASN A O 1
ATOM 920 N N . HIS A 1 118 ? -22.867 74.395 -8.101 1.00 34.91 118 HIS A N 1
ATOM 921 C CA . HIS A 1 118 ? -21.934 75.196 -8.904 1.00 34.91 118 HIS A CA 1
ATOM 922 C C . HIS A 1 118 ? -22.535 76.479 -9.520 1.00 34.91 118 HIS A C 1
ATOM 924 O O . HIS A 1 118 ? -21.769 77.298 -10.033 1.00 34.91 118 HIS A O 1
ATOM 930 N N . GLU A 1 119 ? -23.856 76.693 -9.433 1.00 38.41 119 GLU A N 1
ATOM 931 C CA . GLU A 1 119 ? -24.526 77.922 -9.912 1.00 38.41 119 GLU A CA 1
ATOM 932 C C . GLU A 1 119 ? -24.644 79.026 -8.839 1.00 38.41 119 GLU A C 1
ATOM 934 O O . GLU A 1 119 ? -24.638 80.206 -9.174 1.00 38.41 119 GLU A O 1
ATOM 939 N N . LEU A 1 120 ? -24.655 78.683 -7.544 1.00 37.91 120 LEU A N 1
ATOM 940 C CA . LEU A 1 120 ? -24.903 79.641 -6.448 1.00 37.91 120 LEU A CA 1
ATOM 941 C C . LEU A 1 120 ? -23.685 80.482 -5.998 1.00 37.91 120 LEU A C 1
ATOM 943 O O . LEU A 1 120 ? -23.816 81.306 -5.102 1.00 37.91 120 LEU A O 1
ATOM 947 N N . ILE A 1 121 ? -22.497 80.298 -6.590 1.00 36.34 121 ILE A N 1
ATOM 948 C CA . ILE A 1 121 ? -21.227 80.898 -6.103 1.00 36.34 121 ILE A CA 1
ATOM 949 C C . ILE A 1 121 ? -20.674 81.993 -7.056 1.00 36.34 121 ILE A C 1
ATOM 951 O O . ILE A 1 121 ? -19.584 82.524 -6.852 1.00 36.34 121 ILE A O 1
ATOM 955 N N . GLN A 1 122 ? -21.415 82.377 -8.104 1.00 36.00 122 GLN A N 1
ATOM 956 C CA . GLN A 1 122 ? -20.969 83.372 -9.103 1.00 36.00 122 GLN A CA 1
ATOM 957 C C . GLN A 1 122 ? -21.479 84.815 -8.894 1.00 36.00 122 GLN A C 1
ATOM 959 O O . GLN A 1 122 ? -21.045 85.687 -9.641 1.00 36.00 122 GLN A O 1
ATOM 964 N N . LEU A 1 123 ? -22.347 85.101 -7.910 1.00 36.16 123 LEU A N 1
ATOM 965 C CA . LEU A 1 123 ? -22.978 86.432 -7.773 1.00 36.16 123 LEU A CA 1
ATOM 966 C C . LEU A 1 123 ? -22.355 87.384 -6.727 1.00 36.16 123 LEU A C 1
ATOM 968 O O . LEU A 1 123 ? -22.406 88.593 -6.930 1.00 36.16 123 LEU A O 1
ATOM 972 N N . ASP A 1 124 ? -21.687 86.889 -5.679 1.00 33.53 124 ASP A N 1
ATOM 973 C CA . ASP A 1 124 ? -21.275 87.710 -4.515 1.00 33.53 124 ASP A CA 1
ATOM 974 C C . ASP A 1 124 ? -19.814 88.219 -4.541 1.00 33.53 124 ASP A C 1
ATOM 976 O O . ASP A 1 124 ? -19.117 88.246 -3.525 1.00 33.53 124 ASP A O 1
ATOM 980 N N . LYS A 1 125 ? -19.307 88.639 -5.711 1.00 32.06 125 LYS A N 1
ATOM 981 C CA . LYS A 1 125 ? -18.014 89.359 -5.810 1.00 32.06 125 LYS A CA 1
ATOM 982 C C . LYS A 1 125 ? -18.044 90.576 -6.733 1.00 32.06 125 LYS A C 1
ATOM 984 O O . LYS A 1 125 ? -17.212 90.721 -7.627 1.00 32.06 125 LYS A O 1
ATOM 989 N N . LEU A 1 126 ? -18.938 91.509 -6.419 1.00 34.00 126 LEU A N 1
ATOM 990 C CA . LEU A 1 126 ? -18.732 92.932 -6.687 1.00 34.00 126 LEU A CA 1
ATOM 991 C C . LEU A 1 126 ? -18.886 93.715 -5.374 1.00 34.00 126 LEU A C 1
ATOM 993 O O . LEU A 1 126 ? -19.804 93.455 -4.608 1.00 34.00 126 LEU A O 1
ATOM 997 N N . ASN A 1 127 ? -17.994 94.692 -5.180 1.00 29.39 127 ASN A N 1
ATOM 998 C CA . ASN A 1 127 ? -17.914 95.676 -4.089 1.00 29.39 127 ASN A CA 1
ATOM 999 C C . ASN A 1 127 ? -17.243 95.302 -2.741 1.00 29.39 127 ASN A C 1
ATOM 1001 O O . ASN A 1 127 ? -17.825 94.705 -1.847 1.00 29.39 127 ASN A O 1
ATOM 1005 N N . TYR A 1 128 ? -16.062 95.919 -2.595 1.00 25.97 128 TYR A N 1
ATOM 1006 C CA . TYR A 1 128 ? -15.642 96.812 -1.499 1.00 25.97 128 TYR A CA 1
ATOM 1007 C C . TYR A 1 128 ? -14.830 96.310 -0.288 1.00 25.97 128 TYR A C 1
ATOM 1009 O O . TYR A 1 128 ? -15.150 95.348 0.399 1.00 25.97 128 TYR A O 1
ATOM 1017 N N . ASN A 1 129 ? -13.775 97.089 -0.013 1.00 27.78 129 ASN A N 1
ATOM 1018 C CA . ASN A 1 129 ? -13.005 97.119 1.231 1.00 27.78 129 ASN A CA 1
ATOM 1019 C C . ASN A 1 129 ? -13.785 97.870 2.323 1.00 27.78 129 ASN A C 1
ATOM 1021 O O . ASN A 1 129 ? -14.343 98.917 2.008 1.00 27.78 129 ASN A O 1
ATOM 1025 N N . SER A 1 130 ? -13.638 97.481 3.596 1.00 28.52 130 SER A N 1
ATOM 1026 C CA . SER A 1 130 ? -12.968 98.330 4.610 1.00 28.52 130 SER A CA 1
ATOM 1027 C C . SER A 1 130 ? -13.013 97.739 6.028 1.00 28.52 130 SER A C 1
ATOM 1029 O O . SER A 1 130 ? -14.076 97.350 6.489 1.00 28.52 130 SER A O 1
ATOM 1031 N N . ASN A 1 131 ? -11.863 97.809 6.704 1.00 27.08 131 ASN A N 1
ATOM 1032 C CA . ASN A 1 131 ? -11.635 98.087 8.131 1.00 27.08 131 ASN A CA 1
ATOM 1033 C C . ASN A 1 131 ? -12.319 97.325 9.295 1.00 27.08 131 ASN A C 1
ATOM 1035 O O . ASN A 1 131 ? -13.532 97.266 9.435 1.00 27.08 131 ASN A O 1
ATOM 1039 N N . ASP A 1 132 ? -11.427 96.994 10.241 1.00 28.94 132 ASP A N 1
ATOM 1040 C CA . ASP A 1 132 ? -11.516 97.137 11.705 1.00 28.94 132 ASP A CA 1
ATOM 1041 C C . ASP A 1 132 ? -12.372 96.210 12.597 1.00 28.94 132 ASP A C 1
ATOM 1043 O O . ASP A 1 132 ? -13.579 96.059 12.476 1.00 28.94 132 ASP A O 1
ATOM 1047 N N . ASN A 1 133 ? -11.669 95.712 13.624 1.00 26.81 133 ASN A N 1
ATOM 1048 C CA . ASN A 1 133 ? -12.057 95.604 15.037 1.00 26.81 133 ASN A CA 1
ATOM 1049 C C . ASN A 1 133 ? -13.507 95.211 15.392 1.00 26.81 133 ASN A C 1
ATOM 1051 O O . ASN A 1 133 ? -14.382 96.068 15.503 1.00 26.81 133 ASN A O 1
ATOM 1055 N N . ASN A 1 134 ? -13.683 94.006 15.947 1.00 28.20 134 ASN A N 1
ATOM 1056 C CA . ASN A 1 134 ? -13.518 93.839 17.401 1.00 28.20 134 ASN A CA 1
ATOM 1057 C C . ASN A 1 134 ? -13.630 92.377 17.877 1.00 28.20 134 ASN A C 1
ATOM 1059 O O . ASN A 1 134 ? -14.520 91.634 17.493 1.00 28.20 134 ASN A O 1
ATOM 1063 N N . ASN A 1 135 ? -12.708 92.020 18.770 1.00 27.45 135 ASN A N 1
ATOM 1064 C CA . ASN A 1 135 ? -12.949 91.534 20.133 1.00 27.45 135 ASN A CA 1
ATOM 1065 C C . ASN A 1 135 ? -14.211 90.710 20.500 1.00 27.45 135 ASN A C 1
ATOM 1067 O O . ASN A 1 135 ? -15.343 91.118 20.271 1.00 27.45 135 ASN A O 1
ATOM 1071 N N . LYS A 1 136 ? -13.933 89.729 21.374 1.00 28.27 136 LYS A N 1
ATOM 1072 C CA . LYS A 1 136 ? -14.785 89.098 22.404 1.00 28.27 136 LYS A CA 1
ATOM 1073 C C . LYS A 1 136 ? -15.706 87.910 22.042 1.00 28.27 136 LYS A C 1
ATOM 1075 O O . LYS A 1 136 ? -16.794 88.077 21.518 1.00 28.27 136 LYS A O 1
ATOM 1080 N N . LYS A 1 137 ? -15.279 86.745 22.565 1.00 28.64 137 LYS A N 1
ATOM 1081 C CA . LYS A 1 137 ? -15.856 86.088 23.767 1.00 28.64 137 LYS A CA 1
ATOM 1082 C C . LYS A 1 137 ? -17.322 85.616 23.649 1.00 28.64 137 LYS A C 1
ATOM 1084 O O . LYS A 1 137 ? -18.215 86.449 23.612 1.00 28.64 137 LYS A O 1
ATOM 1089 N N . GLN A 1 138 ? -17.576 84.312 23.789 1.00 30.22 138 GLN A N 1
ATOM 1090 C CA . GLN A 1 138 ? -17.903 83.714 25.099 1.00 30.22 138 GLN A CA 1
ATOM 1091 C C . GLN A 1 138 ? -18.118 82.183 25.011 1.00 30.22 138 GLN A C 1
ATOM 1093 O O . GLN A 1 138 ? -18.861 81.696 24.169 1.00 30.22 138 GLN A O 1
ATOM 1098 N N . ASP A 1 139 ? -17.404 81.491 25.901 1.00 32.47 139 ASP A N 1
ATOM 1099 C CA . ASP A 1 139 ? -17.938 80.607 26.946 1.00 32.47 139 ASP A CA 1
ATOM 1100 C C . ASP A 1 139 ? -18.498 79.198 26.617 1.00 32.47 139 ASP A C 1
ATOM 1102 O O . ASP A 1 139 ? -19.533 79.019 25.985 1.00 32.47 139 ASP A O 1
ATOM 1106 N N . ASP A 1 140 ? -17.800 78.228 27.233 1.00 34.34 140 ASP A N 1
ATOM 1107 C CA . ASP A 1 140 ? -18.320 77.359 28.308 1.00 34.34 140 ASP A CA 1
ATOM 1108 C C . ASP A 1 140 ? -19.159 76.113 27.997 1.00 34.34 140 ASP A C 1
ATOM 1110 O O . ASP A 1 140 ? -19.926 76.054 27.044 1.00 34.34 140 ASP A O 1
ATOM 1114 N N . GLN A 1 141 ? -19.129 75.070 28.838 1.00 31.33 141 GLN A N 1
ATOM 1115 C CA . GLN A 1 141 ? -18.149 74.532 29.819 1.00 31.33 141 GLN A CA 1
ATOM 1116 C C . GLN A 1 141 ? -18.696 73.148 30.233 1.00 31.33 141 GLN A C 1
ATOM 1118 O O . GLN A 1 141 ? -19.878 72.897 30.033 1.00 31.33 141 GLN A O 1
ATOM 1123 N N . PHE A 1 142 ? -17.890 72.292 30.871 1.00 27.92 142 PHE A N 1
ATOM 1124 C CA . PHE A 1 142 ? -18.271 71.636 32.138 1.00 27.92 142 PHE A CA 1
ATOM 1125 C C . PHE A 1 142 ? -17.022 70.997 32.795 1.00 27.92 142 PHE A C 1
ATOM 1127 O O . PHE A 1 142 ? -16.553 69.948 32.370 1.00 27.92 142 PHE A O 1
ATOM 1134 N N . THR A 1 143 ? -16.487 71.729 33.789 1.00 30.31 143 THR A N 1
ATOM 1135 C CA . THR A 1 143 ? -16.054 71.338 35.166 1.00 30.31 143 THR A CA 1
ATOM 1136 C C . THR A 1 143 ? -15.023 70.215 35.391 1.00 30.31 143 THR A C 1
ATOM 1138 O O . THR A 1 143 ? -15.191 69.127 34.857 1.00 30.31 143 THR A O 1
ATOM 1141 N N . ASN A 1 144 ? -13.919 70.383 36.147 1.00 31.05 144 ASN A N 1
ATOM 1142 C CA . ASN A 1 144 ? -13.648 70.912 37.521 1.00 31.05 144 ASN A CA 1
ATOM 1143 C C . ASN A 1 144 ? -14.095 70.014 38.695 1.00 31.05 144 ASN A C 1
ATOM 1145 O O . ASN A 1 144 ? -15.297 69.850 38.882 1.00 31.05 144 ASN A O 1
ATOM 1149 N N . TYR A 1 145 ? -13.158 69.621 39.581 1.00 27.66 145 TYR A N 1
ATOM 1150 C CA . TYR A 1 145 ? -12.954 70.314 40.876 1.00 27.66 145 TYR A CA 1
ATOM 1151 C C . TYR A 1 145 ? -11.614 69.969 41.582 1.00 27.66 145 TYR A C 1
ATOM 1153 O O . TYR A 1 145 ? -10.881 69.096 41.126 1.00 27.66 145 TYR A O 1
ATOM 1161 N N . GLN A 1 146 ? -11.331 70.709 42.663 1.00 31.72 146 GLN A N 1
ATOM 1162 C CA . GLN A 1 146 ? -10.058 70.977 43.373 1.00 31.72 146 GLN A CA 1
ATOM 1163 C C . GLN A 1 146 ? -10.318 71.045 44.907 1.00 31.72 146 GLN A C 1
ATOM 1165 O O . GLN A 1 146 ? -11.476 71.230 45.279 1.00 31.72 146 GLN A O 1
ATOM 1170 N N . ASP A 1 147 ? -9.391 70.979 45.872 1.00 34.97 147 ASP A N 1
ATOM 1171 C CA . ASP A 1 147 ? -7.941 70.678 45.960 1.00 34.97 147 ASP A CA 1
ATOM 1172 C C . ASP A 1 147 ? -7.646 70.336 47.468 1.00 34.97 147 ASP A C 1
ATOM 1174 O O . ASP A 1 147 ? -8.545 69.860 48.161 1.00 34.97 147 ASP A O 1
ATOM 1178 N N . ASP A 1 148 ? -6.433 70.621 47.967 1.00 33.31 148 ASP A N 1
ATOM 1179 C CA . ASP A 1 148 ? -6.041 70.951 49.361 1.00 33.31 148 ASP A CA 1
ATOM 1180 C C . ASP A 1 148 ? -5.647 69.869 50.416 1.00 33.31 148 ASP A C 1
ATOM 1182 O O . ASP A 1 148 ? -6.453 69.112 50.952 1.00 33.31 148 ASP A O 1
ATOM 1186 N N . ASP A 1 149 ? -4.357 69.968 50.795 1.00 31.38 149 ASP A N 1
ATOM 1187 C CA . ASP A 1 149 ? -3.813 70.247 52.149 1.00 31.38 149 ASP A CA 1
ATOM 1188 C C . ASP A 1 149 ? -2.958 69.239 52.977 1.00 31.38 149 ASP A C 1
ATOM 1190 O O . ASP A 1 149 ? -3.278 68.071 53.172 1.00 31.38 149 ASP A O 1
ATOM 1194 N N . ALA A 1 150 ? -1.899 69.833 53.565 1.00 28.91 150 ALA A N 1
ATOM 1195 C CA . ALA A 1 150 ? -1.178 69.526 54.822 1.00 28.91 150 ALA A CA 1
ATOM 1196 C C . ALA A 1 150 ? -0.179 68.332 54.999 1.00 28.91 150 ALA A C 1
ATOM 1198 O O . ALA A 1 150 ? -0.547 67.213 55.327 1.00 28.91 150 ALA A O 1
ATOM 1199 N N . HIS A 1 151 ? 1.117 68.705 55.023 1.00 28.30 151 HIS A N 1
ATOM 1200 C CA . HIS A 1 151 ? 2.134 68.485 56.091 1.00 28.30 151 HIS A CA 1
ATOM 1201 C C . HIS A 1 151 ? 2.756 67.109 56.508 1.00 28.30 151 HIS A C 1
ATOM 1203 O O . HIS A 1 151 ? 2.089 66.110 56.727 1.00 28.30 151 HIS A O 1
ATOM 1209 N N . GLU A 1 152 ? 4.070 67.221 56.814 1.00 28.59 152 GLU A N 1
ATOM 1210 C CA . GLU A 1 152 ? 4.955 66.473 57.755 1.00 28.59 152 GLU A CA 1
ATOM 1211 C C . GLU A 1 152 ? 5.960 65.368 57.301 1.00 28.59 152 GLU A C 1
ATOM 1213 O O . GLU A 1 152 ? 5.607 64.307 56.808 1.00 28.59 152 GLU A O 1
ATOM 1218 N N . TYR A 1 153 ? 7.241 65.678 57.603 1.00 28.77 153 TYR A N 1
ATOM 1219 C CA . TYR A 1 153 ? 8.443 64.879 57.946 1.00 28.77 153 TYR A CA 1
ATOM 1220 C C . TYR A 1 153 ? 8.914 63.631 57.161 1.00 28.77 153 TYR A C 1
ATOM 1222 O O . TYR A 1 153 ? 8.208 62.640 57.017 1.00 28.77 153 TYR A O 1
ATOM 1230 N N . GLY A 1 154 ? 10.226 63.611 56.853 1.00 27.39 154 GLY A N 1
ATOM 1231 C CA . GLY A 1 154 ? 10.989 62.379 56.585 1.00 27.39 154 GLY A CA 1
ATOM 1232 C C . GLY A 1 154 ? 12.270 62.562 55.755 1.00 27.39 154 GLY A C 1
ATOM 1233 O O . GLY A 1 154 ? 12.222 62.483 54.534 1.00 27.39 154 GLY A O 1
ATOM 1234 N N . GLU A 1 155 ? 13.403 62.789 56.425 1.00 31.70 155 GLU A N 1
ATOM 1235 C CA . GLU A 1 155 ? 14.788 62.805 55.898 1.00 31.70 155 GLU A CA 1
ATOM 1236 C C . GLU A 1 155 ? 15.150 61.485 55.142 1.00 31.70 155 GLU A C 1
ATOM 1238 O O . GLU A 1 155 ? 14.474 60.472 55.303 1.00 31.70 155 GLU A O 1
ATOM 1243 N N . ASP A 1 156 ? 16.178 61.382 54.286 1.00 29.02 156 ASP A N 1
ATOM 1244 C CA . ASP A 1 156 ? 17.506 62.003 54.402 1.00 29.02 156 ASP A CA 1
ATOM 1245 C C . ASP A 1 156 ? 18.291 62.101 53.061 1.00 29.02 156 ASP A C 1
ATOM 1247 O O . ASP A 1 156 ? 17.883 61.580 52.020 1.00 29.02 156 ASP A O 1
ATOM 1251 N N . ALA A 1 157 ? 19.427 62.806 53.078 1.00 32.94 157 ALA A N 1
ATOM 1252 C CA . ALA A 1 157 ? 20.147 63.313 51.907 1.00 32.94 157 ALA A CA 1
ATOM 1253 C C . ALA A 1 157 ? 21.429 62.543 51.514 1.00 32.94 157 ALA A C 1
ATOM 1255 O O . ALA A 1 157 ? 22.077 61.909 52.344 1.00 32.94 157 ALA A O 1
ATOM 1256 N N . ASN A 1 158 ? 21.875 62.719 50.257 1.00 31.41 158 ASN A N 1
ATOM 1257 C CA . ASN A 1 158 ? 23.149 63.384 49.878 1.00 31.41 158 ASN A CA 1
ATOM 1258 C C . ASN A 1 158 ? 23.566 63.071 48.424 1.00 31.41 158 ASN A C 1
ATOM 1260 O O . ASN A 1 158 ? 23.311 61.971 47.944 1.00 31.41 158 ASN A O 1
ATOM 1264 N N . GLY A 1 159 ? 24.289 63.982 47.738 1.00 27.52 159 GLY A N 1
ATOM 1265 C CA . GLY A 1 159 ? 24.996 63.547 46.514 1.00 27.52 159 GLY A CA 1
ATOM 1266 C C . GLY A 1 159 ? 25.498 64.516 45.430 1.00 27.52 159 GLY A C 1
ATOM 1267 O O . GLY A 1 159 ? 25.802 64.016 44.361 1.00 27.52 159 GLY A O 1
ATOM 1268 N N . TYR A 1 160 ? 25.652 65.826 45.668 1.00 28.36 160 TYR A N 1
ATOM 1269 C CA . TYR A 1 160 ? 26.531 66.736 44.886 1.00 28.36 160 TYR A CA 1
ATOM 1270 C C . TYR A 1 160 ? 26.318 66.974 43.360 1.00 28.36 160 TYR A C 1
ATOM 1272 O O . TYR A 1 160 ? 26.542 66.106 42.533 1.00 28.36 160 TYR A O 1
ATOM 1280 N N . ASN A 1 161 ? 26.108 68.262 43.028 1.00 31.55 161 ASN A N 1
ATOM 1281 C CA . ASN A 1 161 ? 26.737 69.065 41.951 1.00 31.55 161 ASN A CA 1
ATOM 1282 C C . ASN A 1 161 ? 26.817 68.576 40.479 1.00 31.55 161 ASN A C 1
ATOM 1284 O O . ASN A 1 161 ? 27.147 67.444 40.176 1.00 31.55 161 ASN A O 1
ATOM 1288 N N . SER A 1 162 ? 26.731 69.450 39.468 1.00 29.95 162 SER A N 1
ATOM 1289 C CA . SER A 1 162 ? 26.300 70.862 39.376 1.00 29.95 162 SER A CA 1
ATOM 1290 C C . SER A 1 162 ? 26.343 71.294 37.901 1.00 29.95 162 SER A C 1
ATOM 1292 O O . SER A 1 162 ? 27.243 70.846 37.208 1.00 29.95 162 SER A O 1
ATOM 1294 N N . GLN A 1 163 ? 25.436 72.193 37.484 1.00 31.03 163 GLN A N 1
ATOM 1295 C CA . GLN A 1 163 ? 25.624 73.343 36.556 1.00 31.03 163 GLN A CA 1
ATOM 1296 C C . GLN A 1 163 ? 26.622 73.214 35.360 1.00 31.03 163 GLN A C 1
ATOM 1298 O O . GLN A 1 163 ? 27.760 72.811 35.517 1.00 31.03 163 GLN A O 1
ATOM 1303 N N . GLN A 1 164 ? 26.348 73.682 34.134 1.00 30.58 164 GLN A N 1
ATOM 1304 C CA . GLN A 1 164 ? 25.752 74.976 33.768 1.00 30.58 164 GLN A CA 1
ATOM 1305 C C . GLN A 1 164 ? 25.499 75.036 32.233 1.00 30.58 164 GLN A C 1
ATOM 1307 O O . GLN A 1 164 ? 26.261 74.461 31.468 1.00 30.58 164 GLN A O 1
ATOM 1312 N N . GLN A 1 165 ? 24.418 75.722 31.821 1.00 30.69 165 GLN A N 1
ATOM 1313 C CA . GLN A 1 165 ? 24.306 76.774 30.772 1.00 30.69 165 GLN A CA 1
ATOM 1314 C C . GLN A 1 165 ? 25.222 76.768 29.511 1.00 30.69 165 GLN A C 1
ATOM 1316 O O . GLN A 1 165 ? 26.406 76.494 29.593 1.00 30.69 165 GLN A O 1
ATOM 1321 N N . GLN A 1 166 ? 24.819 77.238 28.317 1.00 30.00 166 GLN A N 1
ATOM 1322 C CA . GLN A 1 166 ? 23.539 77.709 27.743 1.00 30.00 166 GLN A CA 1
ATOM 1323 C C . GLN A 1 166 ? 23.726 77.885 26.212 1.00 30.00 166 GLN A C 1
ATOM 1325 O O . GLN A 1 166 ? 24.789 78.325 25.785 1.00 30.00 166 GLN A O 1
ATOM 1330 N N . GLY A 1 167 ? 22.660 77.739 25.406 1.00 26.20 167 GLY A N 1
ATOM 1331 C CA . GLY A 1 167 ? 22.458 78.642 24.255 1.00 26.20 167 GLY A CA 1
ATOM 1332 C C . GLY A 1 167 ? 22.254 78.077 22.834 1.00 26.20 167 GLY A C 1
ATOM 1333 O O . GLY A 1 167 ? 23.212 77.753 22.145 1.00 26.20 167 GLY A O 1
ATOM 1334 N N . ARG A 1 168 ? 21.010 78.271 22.352 1.00 27.16 168 ARG A N 1
ATOM 1335 C CA . ARG A 1 168 ? 20.586 78.758 21.008 1.00 27.16 168 ARG A CA 1
ATOM 1336 C C . ARG A 1 168 ? 19.929 77.805 19.981 1.00 27.16 168 ARG A C 1
ATOM 1338 O O . ARG A 1 168 ? 20.572 77.002 19.324 1.00 27.16 168 ARG A O 1
ATOM 1345 N N . HIS A 1 169 ? 18.681 78.197 19.694 1.00 28.47 169 HIS A N 1
ATOM 1346 C CA . HIS A 1 169 ? 17.931 78.172 18.426 1.00 28.47 169 HIS A CA 1
ATOM 1347 C C . HIS A 1 169 ? 17.285 76.881 17.886 1.00 28.47 169 HIS A C 1
ATOM 1349 O O . HIS A 1 169 ? 17.698 75.755 18.122 1.00 28.47 169 HIS A O 1
ATOM 1355 N N . TYR A 1 170 ? 16.163 77.131 17.198 1.00 30.72 170 TYR A N 1
ATOM 1356 C CA . TYR A 1 170 ? 15.113 76.196 16.798 1.00 30.72 170 TYR A CA 1
ATOM 1357 C C . TYR A 1 170 ? 15.452 75.393 15.536 1.00 30.72 170 TYR A C 1
ATOM 1359 O O . TYR A 1 170 ? 15.897 75.962 14.542 1.00 30.72 170 TYR A O 1
ATOM 1367 N N . HIS A 1 171 ? 15.019 74.129 15.510 1.00 29.42 171 HIS A N 1
ATOM 1368 C CA . HIS A 1 171 ? 14.673 73.411 14.281 1.00 29.42 171 HIS A CA 1
ATOM 1369 C C . HIS A 1 171 ? 13.355 72.639 14.465 1.00 29.42 171 HIS A C 1
ATOM 1371 O O . HIS A 1 171 ? 13.218 71.848 15.394 1.00 29.42 171 HIS A O 1
ATOM 1377 N N . HIS A 1 172 ? 12.399 72.826 13.549 1.00 32.38 172 HIS A N 1
ATOM 1378 C CA . HIS A 1 172 ? 11.285 71.888 13.365 1.00 32.38 172 HIS A CA 1
ATOM 1379 C C . HIS A 1 172 ? 11.742 70.700 12.495 1.00 32.38 172 HIS A C 1
ATOM 1381 O O . HIS A 1 172 ? 12.343 70.943 11.444 1.00 32.38 172 HIS A O 1
ATOM 1387 N N . PRO A 1 173 ? 11.427 69.440 12.853 1.00 39.09 173 PRO A N 1
ATOM 1388 C CA . PRO A 1 173 ? 11.717 68.279 12.013 1.00 39.09 173 PRO A CA 1
ATOM 1389 C C . PRO A 1 173 ? 10.596 67.985 10.982 1.00 39.09 173 PRO A C 1
ATOM 1391 O O . PRO A 1 173 ? 9.431 68.327 11.211 1.00 39.09 173 PRO A O 1
ATOM 1394 N N . PRO A 1 174 ? 10.904 67.317 9.851 1.00 41.75 174 PRO A N 1
ATOM 1395 C CA . PRO A 1 174 ? 9.945 67.049 8.776 1.00 41.75 174 PRO A CA 1
ATOM 1396 C C . PRO A 1 174 ? 9.284 65.659 8.887 1.00 41.75 174 PRO A C 1
ATOM 1398 O O . PRO A 1 174 ? 9.893 64.648 8.550 1.00 41.75 174 PRO A O 1
ATOM 1401 N N . SER A 1 175 ? 8.004 65.581 9.269 1.00 37.78 175 SER A N 1
ATOM 1402 C CA . SER A 1 175 ? 7.296 64.290 9.436 1.00 37.78 175 SER A CA 1
ATOM 1403 C C . SER A 1 175 ? 6.390 63.858 8.269 1.00 37.78 175 SER A C 1
ATOM 1405 O O . SER A 1 175 ? 6.020 62.689 8.180 1.00 37.78 175 SER A O 1
ATOM 1407 N N . LYS A 1 176 ? 6.036 64.753 7.333 1.00 36.81 176 LYS A N 1
ATOM 1408 C CA . LYS A 1 176 ? 5.046 64.449 6.270 1.00 36.81 176 LYS A CA 1
ATOM 1409 C C . LYS A 1 176 ? 5.604 63.713 5.042 1.00 36.81 176 LYS A C 1
ATOM 1411 O O . LYS A 1 176 ? 4.832 63.092 4.317 1.00 36.81 176 LYS A O 1
ATOM 1416 N N . GLY A 1 177 ? 6.918 63.760 4.807 1.00 34.94 177 GLY A N 1
ATOM 1417 C CA . GLY A 1 177 ? 7.554 63.074 3.671 1.00 34.94 177 GLY A CA 1
ATOM 1418 C C . GLY A 1 177 ? 7.700 61.562 3.873 1.00 34.94 177 GLY A C 1
ATOM 1419 O O . GLY A 1 177 ? 7.493 60.792 2.938 1.00 34.94 177 GLY A O 1
ATOM 1420 N N . LEU A 1 178 ? 7.994 61.133 5.106 1.00 34.09 178 LEU A N 1
ATOM 1421 C CA . LEU A 1 178 ? 8.281 59.731 5.421 1.00 34.09 178 LEU A CA 1
ATOM 1422 C C . LEU A 1 178 ? 7.050 58.831 5.215 1.00 34.09 178 LEU A C 1
ATOM 1424 O O . LEU A 1 178 ? 7.155 57.766 4.616 1.00 34.09 178 LEU A O 1
ATOM 1428 N N . VAL A 1 179 ? 5.867 59.285 5.642 1.00 35.72 179 VAL A N 1
ATOM 1429 C CA . VAL A 1 179 ? 4.609 58.520 5.525 1.00 35.72 179 VAL A CA 1
ATOM 1430 C C . VAL A 1 179 ? 4.228 58.272 4.058 1.00 35.72 179 VAL A C 1
ATOM 1432 O O . VAL A 1 179 ? 3.868 57.155 3.696 1.00 35.72 179 VAL A O 1
ATOM 1435 N N . TYR A 1 180 ? 4.377 59.276 3.186 1.00 34.62 180 TYR A N 1
ATOM 1436 C CA . TYR A 1 180 ? 4.121 59.123 1.746 1.00 34.62 180 TYR A CA 1
ATOM 1437 C C . TYR A 1 180 ? 5.124 58.186 1.055 1.00 34.62 180 TYR A C 1
ATOM 1439 O O . TYR A 1 180 ? 4.748 57.462 0.131 1.00 34.62 180 TYR A O 1
ATOM 1447 N N . PHE A 1 181 ? 6.381 58.169 1.510 1.00 37.41 181 PHE A N 1
ATOM 1448 C CA . PHE A 1 181 ? 7.385 57.224 1.024 1.00 37.41 181 PHE A CA 1
ATOM 1449 C C . PHE A 1 181 ? 6.995 55.779 1.374 1.00 37.41 181 PHE A C 1
ATOM 1451 O O . PHE A 1 181 ? 6.918 54.942 0.479 1.00 37.41 181 PHE A O 1
ATOM 1458 N N . TRP A 1 182 ? 6.629 55.501 2.631 1.00 34.19 182 TRP A N 1
ATOM 1459 C CA . TRP A 1 182 ? 6.179 54.168 3.059 1.00 34.19 182 TRP A CA 1
ATOM 1460 C C . TRP A 1 182 ? 4.909 53.688 2.338 1.00 34.19 182 TRP A C 1
ATOM 1462 O O . TRP A 1 182 ? 4.862 52.548 1.878 1.00 34.19 182 TRP A O 1
ATOM 1472 N N . MET A 1 183 ? 3.903 54.553 2.159 1.00 33.31 183 MET A N 1
ATOM 1473 C CA . MET A 1 183 ? 2.655 54.187 1.466 1.00 33.31 183 MET A CA 1
ATOM 1474 C C . MET A 1 183 ? 2.826 53.897 -0.038 1.00 33.31 183 MET A C 1
ATOM 1476 O O . MET A 1 183 ? 1.935 53.305 -0.644 1.00 33.31 183 MET A O 1
ATOM 1480 N N . THR A 1 184 ? 3.945 54.297 -0.654 1.00 39.31 184 THR A N 1
ATOM 1481 C CA . THR A 1 184 ? 4.231 54.054 -2.083 1.00 39.31 184 THR A CA 1
ATOM 1482 C C . THR A 1 184 ? 5.289 52.969 -2.318 1.00 39.31 184 THR A C 1
ATOM 1484 O O . THR A 1 184 ? 5.272 52.310 -3.362 1.00 39.31 184 THR A O 1
ATOM 1487 N N . SER A 1 185 ? 6.172 52.723 -1.345 1.00 43.81 185 SER A N 1
ATOM 1488 C CA . SER A 1 185 ? 7.203 51.683 -1.420 1.00 43.81 185 SER A CA 1
ATOM 1489 C C . SER A 1 185 ? 6.693 50.290 -1.032 1.00 43.81 185 SER A C 1
ATOM 1491 O O . SER A 1 185 ? 7.051 49.328 -1.707 1.00 43.81 185 SER A O 1
ATOM 1493 N N . LEU A 1 186 ? 5.811 50.166 -0.032 1.00 43.94 186 LEU A N 1
ATOM 1494 C CA . LEU A 1 186 ? 5.272 48.875 0.434 1.00 43.94 186 LEU A CA 1
ATOM 1495 C C . LEU A 1 186 ? 4.594 48.034 -0.671 1.00 43.94 186 LEU A C 1
ATOM 1497 O O . LEU A 1 186 ? 4.959 46.865 -0.811 1.00 43.94 186 LEU A O 1
ATOM 1501 N N . PRO A 1 187 ? 3.691 48.586 -1.512 1.00 50.91 187 PRO A N 1
ATOM 1502 C CA . PRO A 1 187 ? 3.123 47.839 -2.637 1.00 50.91 187 PRO A CA 1
ATOM 1503 C C . PRO A 1 187 ? 4.187 47.415 -3.653 1.00 50.91 187 PRO A C 1
ATOM 1505 O O . PRO A 1 187 ? 4.135 46.312 -4.176 1.00 50.91 187 PRO A O 1
ATOM 1508 N N . SER A 1 188 ? 5.198 48.258 -3.892 1.00 50.78 188 SER A N 1
ATOM 1509 C CA . SER A 1 188 ? 6.302 47.925 -4.801 1.00 50.78 188 SER A CA 1
ATOM 1510 C C . SER A 1 188 ? 7.197 46.813 -4.249 1.00 50.78 188 SER A C 1
ATOM 1512 O O . SER A 1 188 ? 7.674 45.993 -5.023 1.00 50.78 188 SER A O 1
ATOM 1514 N N . LEU A 1 189 ? 7.395 46.747 -2.929 1.00 51.72 189 LEU A N 1
ATOM 1515 C CA . LEU A 1 189 ? 8.121 45.657 -2.276 1.00 51.72 189 LEU A CA 1
ATOM 1516 C C . LEU A 1 189 ? 7.333 44.338 -2.342 1.00 51.72 189 LEU A C 1
ATOM 1518 O O . LEU A 1 189 ? 7.910 43.294 -2.628 1.00 51.72 189 LEU A O 1
ATOM 1522 N N . MET A 1 190 ? 6.012 44.389 -2.143 1.00 53.50 190 MET A N 1
ATOM 1523 C CA . MET A 1 190 ? 5.130 43.234 -2.339 1.00 53.50 190 MET A CA 1
ATOM 1524 C C . MET A 1 190 ? 5.108 42.766 -3.797 1.00 53.50 190 MET A C 1
ATOM 1526 O O . MET A 1 190 ? 5.208 41.568 -4.032 1.00 53.50 190 MET A O 1
ATOM 1530 N N . ASP A 1 191 ? 5.070 43.682 -4.769 1.00 54.69 191 ASP A N 1
ATOM 1531 C CA . ASP A 1 191 ? 5.162 43.341 -6.193 1.00 54.69 191 ASP A CA 1
ATOM 1532 C C . ASP A 1 191 ? 6.504 42.646 -6.520 1.00 54.69 191 ASP A C 1
ATOM 1534 O O . ASP A 1 191 ? 6.526 41.653 -7.248 1.00 54.69 191 ASP A O 1
ATOM 1538 N N . ILE A 1 192 ? 7.619 43.116 -5.939 1.00 55.09 192 ILE A N 1
ATOM 1539 C CA . ILE A 1 192 ? 8.953 42.495 -6.066 1.00 55.09 192 ILE A CA 1
ATOM 1540 C C . ILE A 1 192 ? 8.963 41.078 -5.494 1.00 55.09 192 ILE A C 1
ATOM 1542 O O . ILE A 1 192 ? 9.403 40.147 -6.166 1.00 55.09 192 ILE A O 1
ATOM 1546 N N . VAL A 1 193 ? 8.482 40.906 -4.261 1.00 56.22 193 VAL A N 1
ATOM 1547 C CA . VAL A 1 193 ? 8.483 39.602 -3.591 1.00 56.22 193 VAL A CA 1
ATOM 1548 C C . VAL A 1 193 ? 7.554 38.634 -4.319 1.00 56.22 193 VAL A C 1
ATOM 1550 O O . VAL A 1 193 ? 7.986 37.542 -4.672 1.00 56.22 193 VAL A O 1
ATOM 1553 N N . LEU A 1 194 ? 6.314 39.030 -4.613 1.00 54.72 194 LEU A N 1
ATOM 1554 C CA . LEU A 1 194 ? 5.325 38.153 -5.237 1.00 54.72 194 LEU A CA 1
ATOM 1555 C C . LEU A 1 194 ? 5.684 37.809 -6.685 1.00 54.72 194 LEU A C 1
ATOM 1557 O O . LEU A 1 194 ? 5.742 36.632 -7.030 1.00 54.72 194 LEU A O 1
ATOM 1561 N N . PHE A 1 195 ? 5.957 38.800 -7.534 1.00 58.81 195 PHE A N 1
ATOM 1562 C CA . PHE A 1 195 ? 6.142 38.552 -8.965 1.00 58.81 195 PHE A CA 1
ATOM 1563 C C . PHE A 1 195 ? 7.599 38.362 -9.404 1.00 58.81 195 PHE A C 1
ATOM 1565 O O . PHE A 1 195 ? 7.831 37.706 -10.419 1.00 58.81 195 PHE A O 1
ATOM 1572 N N . GLY A 1 196 ? 8.567 38.915 -8.668 1.00 53.59 196 GLY A N 1
ATOM 1573 C CA . GLY A 1 196 ? 9.997 38.781 -8.965 1.00 53.59 196 GLY A CA 1
ATOM 1574 C C . GLY A 1 196 ? 10.670 37.578 -8.297 1.00 53.59 196 GLY A C 1
ATOM 1575 O O . GLY A 1 196 ? 11.654 37.076 -8.830 1.00 53.59 196 GLY A O 1
ATOM 1576 N N . LEU A 1 197 ? 10.150 37.083 -7.166 1.00 56.38 197 LEU A N 1
ATOM 1577 C CA . LEU A 1 197 ? 10.769 35.980 -6.412 1.00 56.38 197 LEU A CA 1
ATOM 1578 C C . LEU A 1 197 ? 9.833 34.779 -6.230 1.00 56.38 197 LEU A C 1
ATOM 1580 O O . LEU A 1 197 ? 10.171 33.676 -6.649 1.00 56.38 197 LEU A O 1
ATOM 1584 N N . VAL A 1 198 ? 8.641 34.989 -5.667 1.00 57.50 198 VAL A N 1
ATOM 1585 C CA . VAL A 1 198 ? 7.711 33.915 -5.289 1.00 57.50 198 VAL A CA 1
ATOM 1586 C C . VAL A 1 198 ? 7.123 33.221 -6.518 1.00 57.50 198 VAL A C 1
ATOM 1588 O O . VAL A 1 198 ? 7.347 32.027 -6.688 1.00 57.50 198 VAL A O 1
ATOM 1591 N N . TYR A 1 199 ? 6.441 33.924 -7.426 1.00 59.91 199 TYR A N 1
ATOM 1592 C CA . TYR A 1 199 ? 5.876 33.288 -8.622 1.00 59.91 199 TYR A CA 1
ATOM 1593 C C . TYR A 1 199 ? 6.934 32.663 -9.559 1.00 59.91 199 TYR A C 1
ATOM 1595 O O . TYR A 1 199 ? 6.650 31.590 -10.090 1.00 59.91 199 TYR A O 1
ATOM 1603 N N . PRO A 1 200 ? 8.146 33.230 -9.763 1.00 59.94 200 PRO A N 1
ATOM 1604 C CA . PRO A 1 200 ? 9.199 32.557 -10.529 1.00 59.94 200 PRO A CA 1
ATOM 1605 C C . PRO A 1 200 ? 9.753 31.311 -9.833 1.00 59.94 200 PRO A C 1
ATOM 1607 O O . PRO A 1 200 ? 9.976 30.309 -10.508 1.00 59.94 200 PRO A O 1
ATOM 1610 N N . ALA A 1 201 ? 9.928 31.333 -8.507 1.00 62.28 201 ALA A N 1
ATOM 1611 C CA . ALA A 1 201 ? 10.355 30.157 -7.746 1.00 62.28 201 ALA A CA 1
ATOM 1612 C C . ALA A 1 201 ? 9.289 29.051 -7.765 1.00 62.28 201 ALA A C 1
ATOM 1614 O O . ALA A 1 201 ? 9.614 27.891 -8.006 1.00 62.28 201 ALA A O 1
ATOM 1615 N N . ILE A 1 202 ? 8.013 29.418 -7.599 1.00 61.44 202 ILE A N 1
ATOM 1616 C CA . ILE A 1 202 ? 6.872 28.509 -7.762 1.00 61.44 202 ILE A CA 1
ATOM 1617 C C . ILE A 1 202 ? 6.860 27.936 -9.172 1.00 61.44 202 ILE A C 1
ATOM 1619 O O . ILE A 1 202 ? 6.698 26.733 -9.326 1.00 61.44 202 ILE A O 1
ATOM 1623 N N . ALA A 1 203 ? 7.063 28.760 -10.203 1.00 62.41 203 ALA A N 1
ATOM 1624 C CA . ALA A 1 203 ? 7.161 28.254 -11.558 1.00 62.41 203 ALA A CA 1
ATOM 1625 C C . ALA A 1 203 ? 8.306 27.222 -11.650 1.00 62.41 203 ALA A C 1
ATOM 1627 O O . ALA A 1 203 ? 8.065 26.029 -11.814 1.00 62.41 203 ALA A O 1
ATOM 1628 N N . VAL A 1 204 ? 9.562 27.627 -11.478 1.00 66.25 204 VAL A N 1
ATOM 1629 C CA . VAL A 1 204 ? 10.702 26.711 -11.667 1.00 66.25 204 VAL A CA 1
ATOM 1630 C C . VAL A 1 204 ? 10.572 25.425 -10.828 1.00 66.25 204 VAL A C 1
ATOM 1632 O O . VAL A 1 204 ? 10.814 24.345 -11.364 1.00 66.25 204 VAL A O 1
ATOM 1635 N N . GLY A 1 205 ? 10.100 25.518 -9.580 1.00 66.25 205 GLY A N 1
ATOM 1636 C CA . GLY A 1 205 ? 9.892 24.367 -8.696 1.00 66.25 205 GLY A CA 1
ATOM 1637 C C . GLY A 1 205 ? 8.744 23.428 -9.091 1.00 66.25 205 GLY A C 1
ATOM 1638 O O . GLY A 1 205 ? 8.856 22.226 -8.876 1.00 66.25 205 GLY A O 1
ATOM 1639 N N . PHE A 1 206 ? 7.658 23.927 -9.693 1.00 68.50 206 PHE A N 1
ATOM 1640 C CA . PHE A 1 206 ? 6.502 23.093 -10.055 1.00 68.50 206 PHE A CA 1
ATOM 1641 C C . PHE A 1 206 ? 6.572 22.478 -11.463 1.00 68.50 206 PHE A C 1
ATOM 1643 O O . PHE A 1 206 ? 5.807 21.562 -11.766 1.00 68.50 206 PHE A O 1
ATOM 1650 N N . ARG A 1 207 ? 7.478 22.934 -12.339 1.00 69.31 207 ARG A N 1
ATOM 1651 C CA . ARG A 1 207 ? 7.605 22.409 -13.714 1.00 69.31 207 ARG A CA 1
ATOM 1652 C C . ARG A 1 207 ? 7.712 20.868 -13.811 1.00 69.31 207 ARG A C 1
ATOM 1654 O O . ARG A 1 207 ? 7.042 20.326 -14.694 1.00 69.31 207 ARG A O 1
ATOM 1661 N N . PRO A 1 208 ? 8.484 20.153 -12.960 1.00 73.69 208 PRO A N 1
ATOM 1662 C CA . PRO A 1 208 ? 8.658 18.697 -13.076 1.00 73.69 208 PRO A CA 1
ATOM 1663 C C . PRO A 1 208 ? 7.373 17.879 -12.877 1.00 73.69 208 PRO A C 1
ATOM 1665 O O . PRO A 1 208 ? 7.237 16.805 -13.452 1.00 73.69 208 PRO A O 1
ATOM 1668 N N . PHE A 1 209 ? 6.396 18.401 -12.127 1.00 73.44 209 PHE A N 1
ATOM 1669 C CA . PHE A 1 209 ? 5.110 17.728 -11.895 1.00 73.44 209 PHE A CA 1
ATOM 1670 C C . PHE A 1 209 ? 4.190 17.753 -13.131 1.00 73.44 209 PHE A C 1
ATOM 1672 O O . PHE A 1 209 ? 3.226 16.998 -13.201 1.00 73.44 209 PHE A O 1
ATOM 1679 N N . PHE A 1 210 ? 4.464 18.620 -14.114 1.00 73.69 210 PHE A N 1
ATOM 1680 C CA . PHE A 1 210 ? 3.592 18.846 -15.276 1.00 73.69 210 PHE A CA 1
ATOM 1681 C C . PHE A 1 210 ? 4.166 18.359 -16.607 1.00 73.69 210 PHE A C 1
ATOM 1683 O O . PHE A 1 210 ? 3.409 18.211 -17.574 1.00 73.69 210 PHE A O 1
ATOM 1690 N N . VAL A 1 211 ? 5.485 18.164 -16.672 1.00 73.25 211 VAL A N 1
ATOM 1691 C CA . VAL A 1 211 ? 6.230 17.919 -17.909 1.00 73.25 211 VAL A CA 1
ATOM 1692 C C . VAL A 1 211 ? 7.215 16.773 -17.700 1.00 73.25 211 VAL A C 1
ATOM 1694 O O . VAL A 1 211 ? 7.986 16.778 -16.744 1.00 73.25 211 VAL A O 1
ATOM 1697 N N . GLU A 1 212 ? 7.201 15.800 -18.604 1.00 73.50 212 GLU A N 1
ATOM 1698 C CA . GLU A 1 212 ? 8.128 14.669 -18.593 1.00 73.50 212 GLU A CA 1
ATOM 1699 C C . GLU A 1 212 ? 9.542 15.051 -19.055 1.00 73.50 212 GLU A C 1
ATOM 1701 O O . GLU A 1 212 ? 9.775 16.124 -19.614 1.00 73.50 212 GLU A O 1
ATOM 1706 N N . SER A 1 213 ? 10.503 14.142 -18.865 1.00 66.88 213 SER A N 1
ATOM 1707 C CA . SER A 1 213 ? 11.895 14.322 -19.305 1.00 66.88 213 SER A CA 1
ATOM 1708 C C . SER A 1 213 ? 12.062 14.443 -20.827 1.00 66.88 213 SER A C 1
ATOM 1710 O O . SER A 1 213 ? 13.059 15.000 -21.281 1.00 66.88 213 SER A O 1
ATOM 1712 N N . ASP A 1 214 ? 11.087 13.972 -21.609 1.00 64.69 214 ASP A N 1
ATOM 1713 C CA . ASP A 1 214 ? 11.008 14.146 -23.067 1.00 64.69 214 ASP A CA 1
ATOM 1714 C C . ASP A 1 214 ? 10.251 15.421 -23.503 1.00 64.69 214 ASP A C 1
ATOM 1716 O O . ASP A 1 214 ? 10.128 15.698 -24.694 1.00 64.69 214 ASP A O 1
ATOM 1720 N N . GLY A 1 215 ? 9.757 16.224 -22.553 1.00 65.88 215 GLY A N 1
ATOM 1721 C CA . GLY A 1 215 ? 8.993 17.445 -22.821 1.00 65.88 215 GLY A CA 1
ATOM 1722 C C . GLY A 1 215 ? 7.480 17.249 -22.978 1.00 65.88 215 GLY A C 1
ATOM 1723 O O . GLY A 1 215 ? 6.768 18.244 -23.140 1.00 65.88 215 GLY A O 1
ATOM 1724 N N . THR A 1 216 ? 6.964 16.018 -22.893 1.00 70.62 216 THR A N 1
ATOM 1725 C CA . THR A 1 216 ? 5.518 15.744 -22.951 1.00 70.62 216 THR A CA 1
ATOM 1726 C C . THR A 1 216 ? 4.796 16.387 -21.770 1.00 70.62 216 THR A C 1
ATOM 1728 O O . THR A 1 216 ? 5.211 16.258 -20.621 1.00 70.62 216 THR A O 1
ATOM 1731 N N . VAL A 1 217 ? 3.686 17.072 -22.045 1.00 67.81 217 VAL A N 1
ATOM 1732 C CA . VAL A 1 217 ? 2.792 17.624 -21.019 1.00 67.81 217 VAL A CA 1
ATOM 1733 C C . VAL A 1 217 ? 1.825 16.545 -20.544 1.00 67.81 217 VAL A C 1
ATOM 1735 O O . VAL A 1 217 ? 1.164 15.921 -21.368 1.00 67.81 217 VAL A O 1
ATOM 1738 N N . VAL A 1 218 ? 1.688 16.372 -19.227 1.00 70.56 218 VAL A N 1
ATOM 1739 C CA . VAL A 1 218 ? 0.877 15.284 -18.644 1.00 70.56 218 VAL A CA 1
ATOM 1740 C C . VAL A 1 218 ? -0.457 15.766 -18.052 1.00 70.56 218 VAL A C 1
ATOM 1742 O O . VAL A 1 218 ? -1.405 14.985 -17.954 1.00 70.56 218 VAL A O 1
ATOM 1745 N N . ILE A 1 219 ? -0.574 17.050 -17.681 1.00 65.75 219 ILE A N 1
ATOM 1746 C CA . ILE A 1 219 ? -1.707 17.580 -16.895 1.00 65.75 219 ILE A CA 1
ATOM 1747 C C . ILE A 1 219 ? -2.249 18.905 -17.470 1.00 65.75 219 ILE A C 1
ATOM 1749 O O . ILE A 1 219 ? -1.499 19.772 -17.929 1.00 65.75 219 ILE A O 1
ATOM 1753 N N . GLU A 1 220 ? -3.568 19.097 -17.365 1.00 59.25 220 GLU A N 1
ATOM 1754 C CA . GLU A 1 220 ? -4.321 20.284 -17.806 1.00 59.25 220 GLU A CA 1
ATOM 1755 C C . GLU A 1 220 ? -3.875 21.585 -17.108 1.00 59.25 220 GLU A C 1
ATOM 1757 O O . GLU A 1 220 ? -3.967 22.682 -17.665 1.00 59.25 220 GLU A O 1
ATOM 1762 N N . TRP A 1 221 ? -3.284 21.472 -15.911 1.00 58.94 221 TRP A N 1
ATOM 1763 C CA . TRP A 1 221 ? -2.747 22.606 -15.149 1.00 58.94 221 TRP A CA 1
ATOM 1764 C C . TRP A 1 221 ? -1.653 23.392 -15.890 1.00 58.94 221 TRP A C 1
ATOM 1766 O O . TRP A 1 221 ? -1.275 24.482 -15.460 1.00 58.94 221 TRP A O 1
ATOM 1776 N N . THR A 1 222 ? -1.191 22.912 -17.049 1.00 58.78 222 THR A N 1
ATOM 1777 C CA . THR A 1 222 ? -0.355 23.699 -17.958 1.00 58.78 222 THR A CA 1
ATOM 1778 C C . THR A 1 222 ? -0.995 25.001 -18.452 1.00 58.78 222 THR A C 1
ATOM 1780 O O . THR A 1 222 ? -0.257 25.922 -18.808 1.00 58.78 222 THR A O 1
ATOM 1783 N N . HIS A 1 223 ? -2.326 25.159 -18.421 1.00 58.47 223 HIS A N 1
ATOM 1784 C CA . HIS A 1 223 ? -2.929 26.482 -18.623 1.00 58.47 223 HIS A CA 1
ATOM 1785 C C . HIS A 1 223 ? -2.569 27.434 -17.472 1.00 58.47 223 HIS A C 1
ATOM 1787 O O . HIS A 1 223 ? -2.009 28.500 -17.715 1.00 58.47 223 HIS A O 1
ATOM 1793 N N . HIS A 1 224 ? -2.797 27.018 -16.223 1.00 61.06 224 HIS A N 1
ATOM 1794 C CA . HIS A 1 224 ? -2.458 27.790 -15.023 1.00 61.06 224 HIS A CA 1
ATOM 1795 C C . HIS A 1 224 ? -0.954 28.061 -14.905 1.00 61.06 224 HIS A C 1
ATOM 1797 O O . HIS A 1 224 ? -0.553 29.178 -14.588 1.00 61.06 224 HIS A O 1
ATOM 1803 N N . TRP A 1 225 ? -0.120 27.085 -15.263 1.00 61.66 225 TRP A N 1
ATOM 1804 C CA . TRP A 1 225 ? 1.320 27.250 -15.456 1.00 61.66 225 TRP A CA 1
ATOM 1805 C C . TRP A 1 225 ? 1.665 28.368 -16.447 1.00 61.66 225 TRP A C 1
ATOM 1807 O O . TRP A 1 225 ? 2.503 29.223 -16.160 1.00 61.66 225 TRP A O 1
ATOM 1817 N N . ARG A 1 226 ? 1.032 28.375 -17.630 1.00 63.69 226 ARG A N 1
ATOM 1818 C CA . ARG A 1 226 ? 1.239 29.421 -18.642 1.00 63.69 226 ARG A CA 1
ATOM 1819 C C . ARG A 1 226 ? 0.770 30.770 -18.108 1.00 63.69 226 ARG A C 1
ATOM 1821 O O . ARG A 1 226 ? 1.488 31.747 -18.281 1.00 63.69 226 ARG A O 1
ATOM 1828 N N . THR A 1 227 ? -0.357 30.831 -17.393 1.00 60.84 227 THR A N 1
ATOM 1829 C CA . THR A 1 227 ? -0.808 32.047 -16.697 1.00 60.84 227 THR A CA 1
ATOM 1830 C C . THR A 1 227 ? 0.223 32.525 -15.675 1.00 60.84 227 THR A C 1
ATOM 1832 O O . THR A 1 227 ? 0.526 33.712 -15.648 1.00 60.84 227 THR A O 1
ATOM 1835 N N . LEU A 1 228 ? 0.812 31.622 -14.884 1.00 63.09 228 LEU A N 1
ATOM 1836 C CA . LEU A 1 228 ? 1.851 31.940 -13.903 1.00 63.09 228 LEU A CA 1
ATOM 1837 C C . LEU A 1 228 ? 3.138 32.430 -14.583 1.00 63.09 228 LEU A C 1
ATOM 1839 O O . LEU A 1 228 ? 3.702 33.434 -14.171 1.00 63.09 228 LEU A O 1
ATOM 1843 N N . THR A 1 229 ? 3.551 31.783 -15.675 1.00 65.38 229 THR A N 1
ATOM 1844 C CA . THR A 1 229 ? 4.717 32.166 -16.495 1.00 65.38 229 THR A CA 1
ATOM 1845 C C . THR A 1 229 ? 4.511 33.528 -17.177 1.00 65.38 229 THR A C 1
ATOM 1847 O O . THR A 1 229 ? 5.434 34.334 -17.306 1.00 65.38 229 THR A O 1
ATOM 1850 N N . VAL A 1 230 ? 3.280 33.837 -17.590 1.00 66.88 230 VAL A N 1
ATOM 1851 C CA . VAL A 1 230 ? 2.906 35.160 -18.106 1.00 66.88 230 VAL A CA 1
ATOM 1852 C C . VAL A 1 230 ? 2.872 36.191 -16.975 1.00 66.88 230 VAL A C 1
ATOM 1854 O O . VAL A 1 230 ? 3.390 37.291 -17.151 1.00 66.88 230 VAL A O 1
ATOM 1857 N N . ALA A 1 231 ? 2.336 35.846 -15.802 1.00 58.00 231 ALA A N 1
ATOM 1858 C CA . ALA A 1 231 ? 2.288 36.723 -14.635 1.00 58.00 231 ALA A CA 1
ATOM 1859 C C . ALA A 1 231 ? 3.690 37.070 -14.109 1.00 58.00 231 ALA A C 1
ATOM 1861 O O . ALA A 1 231 ? 3.939 38.230 -13.793 1.00 58.00 231 ALA A O 1
ATOM 1862 N N . THR A 1 232 ? 4.628 36.119 -14.083 1.00 62.91 232 THR A N 1
ATOM 1863 C CA . THR A 1 232 ? 6.041 36.376 -13.758 1.00 62.91 232 THR A CA 1
ATOM 1864 C C . THR A 1 232 ? 6.710 37.261 -14.798 1.00 62.91 232 THR A C 1
ATOM 1866 O O . THR A 1 232 ? 7.368 38.232 -14.435 1.00 62.91 232 THR A O 1
ATOM 1869 N N . THR A 1 233 ? 6.498 36.999 -16.091 1.00 68.00 233 THR A N 1
ATOM 1870 C CA . THR A 1 233 ? 7.051 37.830 -17.176 1.00 68.00 233 THR A CA 1
ATOM 1871 C C . THR A 1 233 ? 6.537 39.275 -17.100 1.00 68.00 233 THR A C 1
ATOM 1873 O O . THR A 1 233 ? 7.324 40.220 -17.143 1.00 68.00 233 THR A O 1
ATOM 1876 N N . ILE A 1 234 ? 5.225 39.467 -16.917 1.00 61.16 234 ILE A N 1
ATOM 1877 C CA . ILE A 1 234 ? 4.604 40.785 -16.699 1.00 61.16 234 ILE A CA 1
ATOM 1878 C C . ILE A 1 234 ? 5.130 41.426 -15.407 1.00 61.16 234 ILE A C 1
ATOM 1880 O O . ILE A 1 234 ? 5.417 42.621 -15.381 1.00 61.16 234 ILE A O 1
ATOM 1884 N N . GLY A 1 235 ? 5.307 40.627 -14.359 1.00 59.41 235 GLY A N 1
ATOM 1885 C CA . GLY A 1 235 ? 5.915 41.004 -13.091 1.00 59.41 235 GLY A CA 1
ATOM 1886 C C . GLY A 1 235 ? 7.295 41.628 -13.227 1.00 59.41 235 GLY A C 1
ATOM 1887 O O . GLY A 1 235 ? 7.515 42.752 -12.777 1.00 59.41 235 GLY A O 1
ATOM 1888 N N . TRP A 1 236 ? 8.204 40.931 -13.910 1.00 65.44 236 TRP A N 1
ATOM 1889 C CA . TRP A 1 236 ? 9.542 41.427 -14.222 1.00 65.44 236 TRP A CA 1
ATOM 1890 C C . TRP A 1 236 ? 9.500 42.718 -15.043 1.00 65.44 236 TRP A C 1
ATOM 1892 O O . TRP A 1 236 ? 10.226 43.657 -14.727 1.00 65.44 236 TRP A O 1
ATOM 1902 N N . ILE A 1 237 ? 8.598 42.829 -16.025 1.00 63.16 237 ILE A N 1
ATOM 1903 C CA . ILE A 1 237 ? 8.406 44.070 -16.794 1.00 63.16 237 ILE A CA 1
ATOM 1904 C C . ILE A 1 237 ? 7.971 45.226 -15.874 1.00 63.16 237 ILE A C 1
ATOM 1906 O O . ILE A 1 237 ? 8.561 46.307 -15.925 1.00 63.16 237 ILE A O 1
ATOM 1910 N N . ILE A 1 238 ? 6.985 45.012 -14.994 1.00 57.34 238 ILE A N 1
ATOM 1911 C CA . ILE A 1 238 ? 6.518 46.022 -14.027 1.00 57.34 238 ILE A CA 1
ATOM 1912 C C . ILE A 1 238 ? 7.648 46.421 -13.069 1.00 57.34 238 ILE A C 1
ATOM 1914 O O . ILE A 1 238 ? 7.849 47.615 -12.829 1.00 57.34 238 ILE A O 1
ATOM 1918 N N . PHE A 1 239 ? 8.409 45.448 -12.560 1.00 60.09 239 PHE A N 1
ATOM 1919 C CA . PHE A 1 239 ? 9.569 45.675 -11.704 1.00 60.09 239 PHE A CA 1
ATOM 1920 C C . PHE A 1 239 ? 10.627 46.532 -12.399 1.00 60.09 239 PHE A C 1
ATOM 1922 O O . PHE A 1 239 ? 10.963 47.603 -11.893 1.00 60.09 239 PHE A O 1
ATOM 1929 N N . THR A 1 240 ? 11.105 46.128 -13.580 1.00 61.91 240 THR A N 1
ATOM 1930 C CA . THR A 1 240 ? 12.114 46.876 -14.340 1.00 61.91 240 THR A CA 1
ATOM 1931 C C . THR A 1 240 ? 11.629 48.291 -14.649 1.00 61.91 240 THR A C 1
ATOM 1933 O O . THR A 1 240 ? 12.371 49.249 -14.435 1.00 61.91 240 THR A O 1
ATOM 1936 N N . CYS A 1 241 ? 10.367 48.469 -15.056 1.00 57.97 241 CYS A N 1
ATOM 1937 C CA . CYS A 1 241 ? 9.790 49.798 -15.258 1.00 57.97 241 CYS A CA 1
ATOM 1938 C C . CYS A 1 241 ? 9.790 50.648 -13.974 1.00 57.97 241 CYS A C 1
ATOM 1940 O O . CYS A 1 241 ? 10.166 51.821 -14.028 1.00 57.97 241 CYS A O 1
ATOM 1942 N N . ARG A 1 242 ? 9.410 50.089 -12.815 1.00 57.06 242 ARG A N 1
ATOM 1943 C CA . ARG A 1 242 ? 9.414 50.827 -11.538 1.00 57.06 242 ARG A CA 1
ATOM 1944 C C . ARG A 1 242 ? 10.821 51.121 -11.023 1.00 57.06 242 ARG A C 1
ATOM 1946 O O . ARG A 1 242 ? 11.043 52.231 -10.546 1.00 57.06 242 ARG A O 1
ATOM 1953 N N . VAL A 1 243 ? 11.774 50.199 -11.160 1.00 57.19 243 VAL A N 1
ATOM 1954 C CA . VAL A 1 243 ? 13.182 50.427 -10.793 1.00 57.19 243 VAL A CA 1
ATOM 1955 C C . VAL A 1 243 ? 13.798 51.511 -11.669 1.00 57.19 243 VAL A C 1
ATOM 1957 O O . VAL A 1 243 ? 14.431 52.415 -11.136 1.00 57.19 243 VAL A O 1
ATOM 1960 N N . LEU A 1 244 ? 13.554 51.503 -12.983 1.00 60.12 244 LEU A N 1
ATOM 1961 C CA . LEU A 1 244 ? 14.028 52.566 -13.875 1.00 60.12 244 LEU A CA 1
ATOM 1962 C C . LEU A 1 244 ? 13.430 53.936 -13.514 1.00 60.12 244 LEU A C 1
ATOM 1964 O O . LEU A 1 244 ? 14.139 54.939 -13.556 1.00 60.12 244 LEU A O 1
ATOM 1968 N N . VAL A 1 245 ? 12.155 53.999 -13.113 1.00 55.66 245 VAL A N 1
ATOM 1969 C CA . VAL A 1 245 ? 11.531 55.244 -12.628 1.00 55.66 245 VAL A CA 1
ATOM 1970 C C . VAL A 1 245 ? 12.115 55.679 -11.275 1.00 55.66 245 VAL A C 1
ATOM 1972 O O . VAL A 1 245 ? 12.485 56.842 -11.124 1.00 55.66 245 VAL A O 1
ATOM 1975 N N . GLY A 1 246 ? 12.252 54.763 -10.313 1.00 51.47 246 GLY A N 1
ATOM 1976 C CA . GLY A 1 246 ? 12.757 55.043 -8.964 1.00 51.47 246 GLY A CA 1
ATOM 1977 C C . GLY A 1 246 ? 14.243 55.409 -8.925 1.00 51.47 246 GLY A C 1
ATOM 1978 O O . GLY A 1 246 ? 14.619 56.392 -8.291 1.00 51.47 246 GLY A O 1
ATOM 1979 N N . ALA A 1 247 ? 15.091 54.697 -9.671 1.00 52.91 247 ALA A N 1
ATOM 1980 C CA . ALA A 1 247 ? 16.508 55.026 -9.822 1.00 52.91 247 ALA A CA 1
ATOM 1981 C C . ALA A 1 247 ? 16.695 56.408 -10.464 1.00 52.91 247 ALA A C 1
ATOM 1983 O O . ALA A 1 247 ? 17.551 57.181 -10.039 1.00 52.91 247 ALA A O 1
ATOM 1984 N N . ARG A 1 248 ? 15.844 56.773 -11.434 1.00 44.38 248 ARG A N 1
ATOM 1985 C CA . ARG A 1 248 ? 15.857 58.102 -12.063 1.00 44.38 248 ARG A CA 1
ATOM 1986 C C . ARG A 1 248 ? 15.349 59.216 -11.139 1.00 44.38 248 ARG A C 1
ATOM 1988 O O . ARG A 1 248 ? 15.747 60.362 -11.323 1.00 44.38 248 ARG A O 1
ATOM 1995 N N . MET A 1 249 ? 14.518 58.896 -10.142 1.00 44.09 249 MET A N 1
ATOM 1996 C CA . MET A 1 249 ? 14.169 59.814 -9.048 1.00 44.09 249 MET A CA 1
ATOM 1997 C C . MET A 1 249 ? 15.323 59.982 -8.045 1.00 44.09 249 MET A C 1
ATOM 1999 O O . MET A 1 249 ? 15.589 61.099 -7.616 1.00 44.09 249 MET A O 1
ATOM 2003 N N . LEU A 1 250 ? 16.037 58.901 -7.710 1.00 43.12 250 LEU A N 1
ATOM 2004 C CA . LEU A 1 250 ? 17.183 58.916 -6.786 1.00 43.12 250 LEU A CA 1
ATOM 2005 C C . LEU A 1 250 ? 18.434 59.599 -7.368 1.00 43.12 250 LEU A C 1
ATOM 2007 O O . LEU A 1 250 ? 19.140 60.299 -6.649 1.00 43.12 250 LEU A O 1
ATOM 2011 N N . LEU A 1 251 ? 18.697 59.445 -8.670 1.00 44.62 251 LEU A N 1
ATOM 2012 C CA . LEU A 1 251 ? 19.839 60.065 -9.364 1.00 44.62 251 LEU A CA 1
ATOM 2013 C C . LEU A 1 251 ? 19.686 61.583 -9.596 1.00 44.62 251 LEU A C 1
ATOM 2015 O O . LEU A 1 251 ? 20.630 62.241 -10.035 1.00 44.62 251 LEU A O 1
ATOM 2019 N N . HIS A 1 252 ? 18.513 62.157 -9.315 1.00 42.22 252 HIS A N 1
ATOM 2020 C CA . HIS A 1 252 ? 18.225 63.582 -9.484 1.00 42.22 252 HIS A CA 1
ATOM 2021 C C . HIS A 1 252 ? 17.595 64.180 -8.219 1.00 42.22 252 HIS A C 1
ATOM 2023 O O . HIS A 1 252 ? 16.452 64.635 -8.236 1.00 42.22 252 HIS A O 1
ATOM 2029 N N . SER A 1 253 ? 18.381 64.241 -7.138 1.00 45.38 253 SER A N 1
ATOM 2030 C CA . SER A 1 253 ? 18.102 65.005 -5.909 1.00 45.38 253 SER A CA 1
ATOM 2031 C C . SER A 1 253 ? 18.014 66.519 -6.173 1.00 45.38 253 SER A C 1
ATOM 2033 O O . SER A 1 253 ? 18.888 67.293 -5.788 1.00 45.38 253 SER A O 1
ATOM 2035 N N . ILE A 1 254 ? 16.965 66.945 -6.878 1.00 39.66 254 ILE A N 1
ATOM 2036 C CA . ILE A 1 254 ? 16.725 68.310 -7.358 1.00 39.66 254 ILE A CA 1
ATOM 2037 C C . ILE A 1 254 ? 15.276 68.693 -7.002 1.00 39.66 254 ILE A C 1
ATOM 2039 O O . ILE A 1 254 ? 14.371 67.876 -7.195 1.00 39.66 254 ILE A O 1
ATOM 2043 N N . PRO A 1 255 ? 15.005 69.916 -6.500 1.00 40.00 255 PRO A N 1
ATOM 2044 C CA . PRO A 1 255 ? 13.645 70.356 -6.195 1.00 40.00 255 PRO A CA 1
ATOM 2045 C C . PRO A 1 255 ? 12.704 70.242 -7.404 1.00 40.00 255 PRO A C 1
ATOM 2047 O O . PRO A 1 255 ? 13.046 70.632 -8.518 1.00 40.00 255 PRO A O 1
ATOM 2050 N N . ALA A 1 256 ? 11.482 69.755 -7.172 1.00 39.06 256 ALA A N 1
ATOM 2051 C CA . ALA A 1 256 ? 10.528 69.347 -8.211 1.00 39.06 256 ALA A CA 1
ATOM 2052 C C . ALA A 1 256 ? 9.943 70.480 -9.097 1.00 39.06 256 ALA A C 1
ATOM 2054 O O . ALA A 1 256 ? 8.955 70.262 -9.798 1.00 39.06 256 ALA A O 1
ATOM 2055 N N . SER A 1 257 ? 10.505 71.691 -9.067 1.00 40.31 257 SER A N 1
ATOM 2056 C CA . SER A 1 257 ? 9.967 72.888 -9.726 1.00 40.31 257 SER A CA 1
ATOM 2057 C C . SER A 1 257 ? 10.575 73.213 -11.098 1.00 40.31 257 SER A C 1
ATOM 2059 O O . SER A 1 257 ? 9.934 73.931 -11.863 1.00 40.31 257 SER A O 1
ATOM 2061 N N . THR A 1 258 ? 11.764 72.707 -11.451 1.00 38.91 258 THR A N 1
ATOM 2062 C CA . THR A 1 258 ? 12.526 73.207 -12.622 1.00 38.91 258 THR A CA 1
ATOM 2063 C C . THR A 1 258 ? 12.551 72.320 -13.872 1.00 38.91 258 THR A C 1
ATOM 2065 O O . THR A 1 258 ? 12.934 72.816 -14.927 1.00 38.91 258 THR A O 1
ATOM 2068 N N . TYR A 1 259 ? 12.124 71.049 -13.826 1.00 35.56 259 TYR A N 1
ATOM 2069 C CA . TYR A 1 259 ? 12.335 70.116 -14.958 1.00 35.56 259 TYR A CA 1
ATOM 2070 C C . TYR A 1 259 ? 11.130 69.873 -15.894 1.00 35.56 259 TYR A C 1
ATOM 2072 O O . TYR A 1 259 ? 11.261 69.185 -16.906 1.00 35.56 259 TYR A O 1
ATOM 2080 N N . TYR A 1 260 ? 9.952 70.440 -15.608 1.00 43.09 260 TYR A N 1
ATOM 2081 C CA . TYR A 1 260 ? 8.719 70.140 -16.363 1.00 43.09 260 TYR A CA 1
ATOM 2082 C C . TYR A 1 260 ? 8.505 70.947 -17.662 1.00 43.09 260 TYR A C 1
ATOM 2084 O O . TYR A 1 260 ? 7.510 70.716 -18.349 1.00 43.09 260 TYR A O 1
ATOM 2092 N N . LEU A 1 261 ? 9.408 71.870 -18.029 1.00 35.59 261 LEU A N 1
ATOM 2093 C CA . LEU A 1 261 ? 9.289 72.661 -19.270 1.00 35.59 261 LEU A CA 1
ATOM 2094 C C . LEU A 1 261 ? 10.100 72.127 -20.467 1.00 35.59 261 LEU A C 1
ATOM 2096 O O . LEU A 1 261 ? 9.758 72.442 -21.603 1.00 35.59 261 LEU A O 1
ATOM 2100 N N . THR A 1 262 ? 11.155 71.335 -20.257 1.00 34.53 262 THR A N 1
ATOM 2101 C CA . THR A 1 262 ? 12.125 70.987 -21.320 1.00 34.53 262 THR A CA 1
ATOM 2102 C C . THR A 1 262 ? 11.894 69.624 -21.979 1.00 34.53 262 THR A C 1
ATOM 2104 O O . THR A 1 262 ? 12.172 69.461 -23.166 1.00 34.53 262 THR A O 1
ATOM 2107 N N . THR A 1 263 ? 11.340 68.634 -21.273 1.00 37.12 263 THR A N 1
ATOM 2108 C CA . THR A 1 263 ? 11.164 67.265 -21.812 1.00 37.12 263 THR A CA 1
ATOM 2109 C C . THR A 1 263 ? 9.988 67.115 -22.785 1.00 37.12 263 THR A C 1
ATOM 2111 O O . THR A 1 263 ? 10.032 66.262 -23.675 1.00 37.12 263 THR A O 1
ATOM 2114 N N . THR A 1 264 ? 8.980 67.988 -22.707 1.00 41.16 264 THR A N 1
ATOM 2115 C CA . THR A 1 264 ? 7.887 68.065 -23.697 1.00 41.16 264 THR A CA 1
ATOM 2116 C C . THR A 1 264 ? 8.364 68.617 -25.049 1.00 41.16 264 THR A C 1
ATOM 2118 O O . THR A 1 264 ? 7.750 68.341 -26.076 1.00 41.16 264 THR A O 1
ATOM 2121 N N . TYR A 1 265 ? 9.473 69.369 -25.067 1.00 36.09 265 TYR A N 1
ATOM 2122 C CA . TYR A 1 265 ? 10.056 69.934 -26.289 1.00 36.09 265 TYR A CA 1
ATOM 2123 C C . TYR A 1 265 ? 10.808 68.872 -27.111 1.00 36.09 265 TYR A C 1
ATOM 2125 O O . TYR A 1 265 ? 10.666 68.818 -28.329 1.00 36.09 265 TYR A O 1
ATOM 2133 N N . TYR A 1 266 ? 11.540 67.971 -26.445 1.00 35.75 266 TYR A N 1
ATOM 2134 C CA . TYR A 1 266 ? 12.363 66.942 -27.102 1.00 35.75 266 TYR A CA 1
ATOM 2135 C C . TYR A 1 266 ? 11.618 65.667 -27.525 1.00 35.75 266 TYR A C 1
ATOM 2137 O O . TYR A 1 266 ? 12.119 64.920 -28.357 1.00 35.75 266 TYR A O 1
ATOM 2145 N N . THR A 1 267 ? 10.427 65.399 -26.984 1.00 41.00 267 THR A N 1
ATOM 2146 C CA . THR A 1 267 ? 9.626 64.208 -27.346 1.00 41.00 267 THR A CA 1
ATOM 2147 C C . THR A 1 267 ? 8.644 64.449 -28.499 1.00 41.00 267 THR A C 1
ATOM 2149 O O . THR A 1 267 ? 8.016 63.507 -28.976 1.00 41.00 267 THR A O 1
ATOM 2152 N N . CYS A 1 268 ? 8.523 65.690 -28.989 1.00 36.88 268 CYS A N 1
ATOM 2153 C CA . CYS A 1 268 ? 7.702 66.028 -30.159 1.00 36.88 268 CYS A CA 1
ATOM 2154 C C . CYS A 1 268 ? 8.476 66.064 -31.491 1.00 36.88 268 CYS A C 1
ATOM 2156 O O . CYS A 1 268 ? 7.857 66.311 -32.524 1.00 36.88 268 CYS A O 1
ATOM 2158 N N . THR A 1 269 ? 9.794 65.830 -31.495 1.00 35.16 269 THR A N 1
ATOM 2159 C CA . THR A 1 269 ? 10.657 65.983 -32.684 1.00 35.16 269 THR A CA 1
ATOM 2160 C C . THR A 1 269 ? 11.247 64.676 -33.234 1.00 35.16 269 THR A C 1
ATOM 2162 O O . THR A 1 269 ? 11.953 64.724 -34.237 1.00 35.16 269 THR A O 1
ATOM 2165 N N . SER A 1 270 ? 10.948 63.508 -32.647 1.00 32.75 270 SER A N 1
ATOM 2166 C CA . SER A 1 270 ? 11.543 62.215 -33.043 1.00 32.75 270 SER A CA 1
ATOM 2167 C C . SER A 1 270 ? 10.537 61.044 -33.093 1.00 32.75 270 SER A C 1
ATOM 2169 O O . SER A 1 270 ? 10.186 60.432 -32.089 1.00 32.75 270 SER A O 1
ATOM 2171 N N . ILE A 1 271 ? 10.085 60.727 -34.311 1.00 46.97 271 ILE A N 1
ATOM 2172 C CA . ILE A 1 271 ? 9.248 59.586 -34.757 1.00 46.97 271 ILE A CA 1
ATOM 2173 C C . ILE A 1 271 ? 9.746 59.305 -36.204 1.00 46.97 271 ILE A C 1
ATOM 2175 O O . ILE A 1 271 ? 9.959 60.308 -36.890 1.00 46.97 271 ILE A O 1
ATOM 2179 N N . PRO A 1 272 ? 9.973 58.060 -36.708 1.00 48.31 272 PRO A N 1
ATOM 2180 C CA . PRO A 1 272 ? 9.061 56.906 -36.603 1.00 48.31 272 PRO A CA 1
ATOM 2181 C C . PRO A 1 272 ? 9.680 55.501 -36.419 1.00 48.31 272 PRO A C 1
ATOM 2183 O O . PRO A 1 272 ? 10.822 55.267 -36.790 1.00 48.31 272 PRO A O 1
ATOM 2186 N N . LEU A 1 273 ? 8.853 54.538 -35.974 1.00 34.56 273 LEU A N 1
ATOM 2187 C CA . LEU A 1 273 ? 8.791 53.149 -36.485 1.00 34.56 273 LEU A CA 1
ATOM 2188 C C . LEU A 1 273 ? 7.695 52.340 -35.757 1.00 34.56 273 LEU A C 1
ATOM 2190 O O . LEU A 1 273 ? 7.919 51.861 -34.652 1.00 34.56 273 LEU A O 1
ATOM 2194 N N . LEU A 1 274 ? 6.507 52.212 -36.368 1.00 31.50 274 LEU A N 1
ATOM 2195 C CA . LEU A 1 274 ? 5.653 51.002 -36.392 1.00 31.50 274 LEU A CA 1
ATOM 2196 C C . LEU A 1 274 ? 4.307 51.287 -37.080 1.00 31.50 274 LEU A C 1
ATOM 2198 O O . LEU A 1 274 ? 3.749 52.384 -36.992 1.00 31.50 274 LEU A O 1
ATOM 2202 N N . GLY A 1 275 ? 3.833 50.292 -37.830 1.00 32.41 275 GLY A N 1
ATOM 2203 C CA . GLY A 1 275 ? 2.828 50.445 -38.877 1.00 32.41 275 GLY A CA 1
ATOM 2204 C C . GLY A 1 275 ? 1.365 50.553 -38.436 1.00 32.41 275 GLY A C 1
ATOM 2205 O O . GLY A 1 275 ? 0.948 50.247 -37.321 1.00 32.41 275 GLY A O 1
ATOM 2206 N N . THR A 1 276 ? 0.565 50.991 -39.398 1.00 37.47 276 THR A N 1
ATOM 2207 C CA . THR A 1 276 ? -0.885 51.176 -39.358 1.00 37.47 276 THR A CA 1
ATOM 2208 C C . THR A 1 276 ? -1.676 49.875 -39.171 1.00 37.47 276 THR A C 1
ATOM 2210 O O . THR A 1 276 ? -1.934 49.181 -40.144 1.00 37.47 276 THR A O 1
ATOM 2213 N N . CYS A 1 277 ? -2.179 49.631 -37.955 1.00 35.53 277 CYS A N 1
ATOM 2214 C CA . CYS A 1 277 ? -3.448 48.903 -37.741 1.00 35.53 277 CYS A CA 1
ATOM 2215 C C . CYS A 1 277 ? -4.187 49.332 -36.454 1.00 35.53 277 CYS A C 1
ATOM 2217 O O . CYS A 1 277 ? -5.411 49.416 -36.435 1.00 35.53 277 CYS A O 1
ATOM 2219 N N . VAL A 1 278 ? -3.478 49.769 -35.405 1.00 37.56 278 VAL A N 1
ATOM 2220 C CA . VAL A 1 278 ? -4.072 50.228 -34.121 1.00 37.56 278 VAL A CA 1
ATOM 2221 C C . VAL A 1 278 ? -4.689 51.651 -34.204 1.00 37.56 278 VAL A C 1
ATOM 2223 O O . VAL A 1 278 ? -4.784 52.375 -33.213 1.00 37.56 278 VAL A O 1
ATOM 2226 N N . ARG A 1 279 ? -5.090 52.122 -35.396 1.00 37.53 279 ARG A N 1
ATOM 2227 C CA . ARG A 1 279 ? -5.368 53.555 -35.644 1.00 37.53 279 ARG A CA 1
ATOM 2228 C C . ARG A 1 279 ? -6.824 54.008 -35.497 1.00 37.53 279 ARG A C 1
ATOM 2230 O O . ARG A 1 279 ? -7.041 55.213 -35.434 1.00 37.53 279 ARG A O 1
ATOM 2237 N N . CYS A 1 280 ? -7.805 53.107 -35.397 1.00 36.69 280 CYS A N 1
ATOM 2238 C CA . CYS A 1 280 ? -9.225 53.499 -35.359 1.00 36.69 280 CYS A CA 1
ATOM 2239 C C . CYS A 1 280 ? -9.836 53.494 -33.945 1.00 36.69 280 CYS A C 1
ATOM 2241 O O . CYS A 1 280 ? -10.330 54.533 -33.507 1.00 36.69 280 CYS A O 1
ATOM 2243 N N . GLY A 1 281 ? -9.743 52.391 -33.190 1.00 37.41 281 GLY A N 1
ATOM 2244 C CA . GLY A 1 281 ? -10.329 52.303 -31.839 1.00 37.41 281 GLY A CA 1
ATOM 2245 C C . GLY A 1 281 ? -9.686 53.260 -30.825 1.00 37.41 281 GLY A C 1
ATOM 2246 O O . GLY A 1 281 ? -10.372 53.998 -30.117 1.00 37.41 281 GLY A O 1
ATOM 2247 N N . ASN A 1 282 ? -8.351 53.336 -30.819 1.00 41.59 282 ASN A N 1
ATOM 2248 C CA . ASN A 1 282 ? -7.618 54.183 -29.876 1.00 41.59 282 ASN A CA 1
ATOM 2249 C C . ASN A 1 282 ? -7.869 55.688 -30.094 1.00 41.59 282 ASN A C 1
ATOM 2251 O O . ASN A 1 282 ? -7.760 56.476 -29.156 1.00 41.59 282 ASN A O 1
ATOM 2255 N N . LEU A 1 283 ? -8.241 56.114 -31.309 1.00 40.47 283 LEU A N 1
ATOM 2256 C CA . LEU A 1 283 ? -8.301 57.535 -31.658 1.00 40.47 283 LEU A CA 1
ATOM 2257 C C . LEU A 1 283 ? -9.465 58.290 -30.992 1.00 40.47 283 LEU A C 1
ATOM 2259 O O . LEU A 1 283 ? -9.359 59.503 -30.812 1.00 40.47 283 LEU A O 1
ATOM 2263 N N . GLN A 1 284 ? -10.554 57.619 -30.593 1.00 42.34 284 GLN A N 1
ATOM 2264 C CA . GLN A 1 284 ? -11.642 58.271 -29.847 1.00 42.34 284 GLN A CA 1
ATOM 2265 C C . GLN A 1 284 ? -11.278 58.508 -28.374 1.00 42.34 284 GLN A C 1
ATOM 2267 O O . GLN A 1 284 ? -11.489 59.612 -27.862 1.00 42.34 284 GLN A O 1
ATOM 2272 N N . ILE A 1 285 ? -10.659 57.520 -27.719 1.00 44.88 285 ILE A N 1
ATOM 2273 C CA . ILE A 1 285 ? -10.143 57.648 -26.348 1.00 44.88 285 ILE A CA 1
ATOM 2274 C C . ILE A 1 285 ? -9.040 58.716 -26.319 1.00 44.88 285 ILE A C 1
ATOM 2276 O O . ILE A 1 285 ? -9.117 59.665 -25.534 1.00 44.88 285 ILE A O 1
ATOM 2280 N N . TRP A 1 286 ? -8.098 58.669 -27.269 1.00 44.38 286 TRP A N 1
ATOM 2281 C CA . TRP A 1 286 ? -7.079 59.710 -27.422 1.00 44.38 286 TRP A CA 1
ATOM 2282 C C . TRP A 1 286 ? -7.677 61.094 -27.701 1.00 44.38 286 TRP A C 1
ATOM 2284 O O . TRP A 1 286 ? -7.182 62.076 -27.161 1.00 44.38 286 TRP A O 1
ATOM 2294 N N . ARG A 1 287 ? -8.757 61.225 -28.488 1.00 45.81 287 ARG A N 1
ATOM 2295 C CA . ARG A 1 287 ? -9.428 62.525 -28.710 1.00 45.81 287 ARG A CA 1
ATOM 2296 C C . ARG A 1 287 ? -10.084 63.087 -27.445 1.00 45.81 287 ARG A C 1
ATOM 2298 O O . ARG A 1 287 ? -10.094 64.309 -27.296 1.00 45.81 287 ARG A O 1
ATOM 2305 N N . ARG A 1 288 ? -10.586 62.246 -26.530 1.00 48.22 288 ARG A N 1
ATOM 2306 C CA . ARG A 1 288 ? -11.075 62.696 -25.211 1.00 48.22 288 ARG A CA 1
ATOM 2307 C C . ARG A 1 288 ? -9.916 63.126 -24.306 1.00 48.22 288 ARG A C 1
ATOM 2309 O O . ARG A 1 288 ? -9.940 64.248 -23.809 1.00 48.22 288 ARG A O 1
ATOM 2316 N N . ILE A 1 289 ? -8.863 62.314 -24.191 1.00 45.94 289 ILE A N 1
ATOM 2317 C CA . ILE A 1 289 ? -7.672 62.629 -23.378 1.00 45.94 289 ILE A CA 1
ATOM 2318 C C . ILE A 1 289 ? -6.954 63.893 -23.894 1.00 45.94 289 ILE A C 1
ATOM 2320 O O . ILE A 1 289 ? -6.588 64.768 -23.115 1.00 45.94 289 ILE A O 1
ATOM 2324 N N . LYS A 1 290 ? -6.819 64.067 -25.216 1.00 44.84 290 LYS A N 1
ATOM 2325 C CA . LYS A 1 290 ? -6.106 65.200 -25.840 1.00 44.84 290 LYS A CA 1
ATOM 2326 C C . LYS A 1 290 ? -6.780 66.560 -25.625 1.00 44.84 290 LYS A C 1
ATOM 2328 O O . LYS A 1 290 ? -6.099 67.577 -25.740 1.00 44.84 290 LYS A O 1
ATOM 2333 N N . ARG A 1 291 ? -8.078 66.608 -25.285 1.00 44.53 291 ARG A N 1
ATOM 2334 C CA . ARG A 1 291 ? -8.742 67.860 -24.867 1.00 44.53 291 ARG A CA 1
ATOM 2335 C C . ARG A 1 291 ? -8.299 68.314 -23.474 1.00 44.53 291 ARG A C 1
ATOM 2337 O O . ARG A 1 291 ? -8.214 69.514 -23.252 1.00 44.53 291 ARG A O 1
ATOM 2344 N N . CYS A 1 292 ? -7.925 67.395 -22.583 1.00 43.75 292 CYS A N 1
ATOM 2345 C CA . CYS A 1 292 ? -7.414 67.741 -21.254 1.00 43.75 292 CYS A CA 1
ATOM 2346 C C . CYS A 1 292 ? -6.015 68.384 -21.271 1.00 43.75 292 CYS A C 1
ATOM 2348 O O . CYS A 1 292 ? -5.632 69.028 -20.300 1.00 43.75 292 CYS A O 1
ATOM 2350 N N . PHE A 1 293 ? -5.261 68.227 -22.364 1.00 46.47 293 PHE A N 1
ATOM 2351 C CA . PHE A 1 293 ? -3.876 68.701 -22.500 1.00 46.47 293 PHE A CA 1
ATOM 2352 C C . PHE A 1 293 ? -3.709 69.907 -23.446 1.00 46.47 293 PHE A C 1
ATOM 2354 O O . PHE A 1 293 ? -2.581 70.254 -23.787 1.00 46.47 293 PHE A O 1
ATOM 2361 N N . ARG A 1 294 ? -4.798 70.541 -23.913 1.00 45.25 294 ARG A N 1
ATOM 2362 C CA . ARG A 1 294 ? -4.737 71.609 -24.939 1.00 45.25 294 ARG A CA 1
ATOM 2363 C C . ARG A 1 294 ? 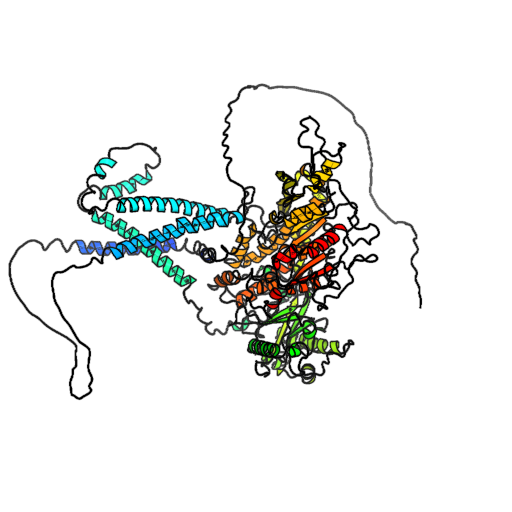-5.258 72.991 -24.534 1.00 45.25 294 ARG A C 1
ATOM 2365 O O . ARG A 1 294 ? -5.318 73.866 -25.390 1.00 45.25 294 ARG A O 1
ATOM 2372 N N . ALA A 1 295 ? -5.562 73.221 -23.258 1.00 45.91 295 ALA A N 1
ATOM 2373 C CA . ALA A 1 295 ? -5.785 74.570 -22.737 1.00 45.91 295 ALA A CA 1
ATOM 2374 C C . ALA A 1 295 ? -5.284 74.693 -21.286 1.00 45.91 295 ALA A C 1
ATOM 2376 O O . ALA A 1 295 ? -5.615 73.838 -20.458 1.00 45.91 295 ALA A O 1
ATOM 2377 N N . PRO A 1 296 ? -4.518 75.742 -20.934 1.00 45.34 296 PRO A N 1
ATOM 2378 C CA . PRO A 1 296 ? -4.389 76.152 -19.544 1.00 45.34 296 PRO A CA 1
ATOM 2379 C C . PRO A 1 296 ? -5.703 76.830 -19.096 1.00 45.34 296 PRO A C 1
ATOM 2381 O O . PRO A 1 296 ? -6.319 77.519 -19.909 1.00 45.34 296 PRO A O 1
ATOM 2384 N N . PRO A 1 297 ? -6.145 76.702 -17.830 1.00 46.69 297 PRO A N 1
ATOM 2385 C CA . PRO A 1 297 ? -5.573 75.926 -16.731 1.00 46.69 297 PRO A CA 1
ATOM 2386 C C . PRO A 1 297 ? -6.428 74.689 -16.379 1.00 46.69 297 PRO A C 1
ATOM 2388 O O . PRO A 1 297 ? -7.643 74.818 -16.283 1.00 46.69 297 PRO A O 1
ATOM 2391 N N . ARG A 1 298 ? -5.803 73.528 -16.088 1.00 45.81 298 ARG A N 1
ATOM 2392 C CA . ARG A 1 298 ? -6.225 72.491 -15.090 1.00 45.81 298 ARG A CA 1
ATOM 2393 C C . ARG A 1 298 ? -5.395 71.175 -15.158 1.00 45.81 298 ARG A C 1
ATOM 2395 O O . ARG A 1 298 ? -5.975 70.091 -15.070 1.00 45.81 298 ARG A O 1
ATOM 2402 N N . PRO A 1 299 ? -4.041 71.202 -15.189 1.00 45.78 299 PRO A N 1
ATOM 2403 C CA . PRO A 1 299 ? -3.244 69.969 -15.048 1.00 45.78 299 PRO A CA 1
ATOM 2404 C C . PRO A 1 299 ? -3.526 69.234 -13.721 1.00 45.78 299 PRO A C 1
ATOM 2406 O O . PRO A 1 299 ? -3.463 68.007 -13.667 1.00 45.78 299 PRO A O 1
ATOM 2409 N N . ARG A 1 300 ? -3.946 69.971 -12.676 1.00 42.38 300 ARG A N 1
ATOM 2410 C CA . ARG A 1 300 ? -4.401 69.408 -11.394 1.00 42.38 300 ARG A CA 1
ATOM 2411 C C . ARG A 1 300 ? -5.519 68.372 -11.545 1.00 42.38 300 ARG A C 1
ATOM 2413 O O . ARG A 1 300 ? -5.463 67.381 -10.837 1.00 42.38 300 ARG A O 1
ATOM 2420 N N . ILE A 1 301 ? -6.484 68.543 -12.456 1.00 44.88 301 ILE A N 1
ATOM 2421 C CA . ILE A 1 301 ? -7.651 67.643 -12.533 1.00 44.88 301 ILE A CA 1
ATOM 2422 C C . ILE A 1 301 ? -7.274 66.278 -13.119 1.00 44.88 301 ILE A C 1
ATOM 2424 O O . ILE A 1 301 ? -7.664 65.258 -12.564 1.00 44.88 301 ILE A O 1
ATOM 2428 N N . CYS A 1 302 ? -6.480 66.220 -14.192 1.00 41.62 302 CYS A N 1
ATOM 2429 C CA . CYS A 1 302 ? -6.029 64.925 -14.724 1.00 41.62 302 CYS A CA 1
ATOM 2430 C C . CYS A 1 302 ? -5.039 64.227 -13.788 1.00 41.62 302 CYS A C 1
ATOM 2432 O O . CYS A 1 302 ? -5.101 63.010 -13.638 1.00 41.62 302 CYS A O 1
ATOM 2434 N N . TRP A 1 303 ? -4.183 64.991 -13.103 1.00 41.41 303 TRP A N 1
ATOM 2435 C CA . TRP A 1 303 ? -3.308 64.445 -12.066 1.00 41.41 303 TRP A CA 1
ATOM 2436 C C . TRP A 1 303 ? -4.108 63.894 -10.874 1.00 41.41 303 TRP A C 1
ATOM 2438 O O . TRP A 1 303 ? -3.835 62.782 -10.430 1.00 41.41 303 TRP A O 1
ATOM 2448 N N . GLN A 1 304 ? -5.144 64.612 -10.419 1.00 45.50 304 GLN A N 1
ATOM 2449 C CA . GLN A 1 304 ? -6.092 64.168 -9.387 1.00 45.50 304 GLN A CA 1
ATOM 2450 C C . GLN A 1 304 ? -6.900 62.938 -9.807 1.00 45.50 304 GLN A C 1
ATOM 2452 O O . GLN A 1 304 ? -7.090 62.054 -8.988 1.00 45.50 304 GLN A O 1
ATOM 2457 N N . ILE A 1 305 ? -7.357 62.841 -11.059 1.00 46.41 305 ILE A N 1
ATOM 2458 C CA . ILE A 1 305 ? -8.073 61.652 -11.551 1.00 46.41 305 ILE A CA 1
ATOM 2459 C C . ILE A 1 305 ? -7.134 60.441 -11.590 1.00 46.41 305 ILE A C 1
ATOM 2461 O O . ILE A 1 305 ? -7.524 59.361 -11.163 1.00 46.41 305 ILE A O 1
ATOM 2465 N N . MET A 1 306 ? -5.890 60.608 -12.047 1.00 43.91 306 MET A N 1
ATOM 2466 C CA . MET A 1 306 ? -4.938 59.497 -12.129 1.00 43.91 306 MET A CA 1
ATOM 2467 C C . MET A 1 306 ? -4.433 59.053 -10.748 1.00 43.91 306 MET A C 1
ATOM 2469 O O . MET A 1 306 ? -4.343 57.853 -10.501 1.00 43.91 306 MET A O 1
ATOM 2473 N N . THR A 1 307 ? -4.188 59.985 -9.818 1.00 44.59 307 THR A N 1
ATOM 2474 C CA . THR A 1 307 ? -3.935 59.628 -8.408 1.00 44.59 307 THR A CA 1
ATOM 2475 C C . THR A 1 307 ? -5.165 59.010 -7.757 1.00 44.59 307 THR A C 1
ATOM 2477 O O . THR A 1 307 ? -5.018 58.000 -7.089 1.00 44.59 307 THR A O 1
ATOM 2480 N N . PHE A 1 308 ? -6.376 59.521 -7.993 1.00 49.81 308 PHE A N 1
ATOM 2481 C CA . PHE A 1 308 ? -7.606 58.924 -7.465 1.00 49.81 308 PHE A CA 1
ATOM 2482 C C . PHE A 1 308 ? -7.814 57.488 -7.959 1.00 49.81 308 PHE A C 1
ATOM 2484 O O . PHE A 1 308 ? -8.133 56.628 -7.150 1.00 49.81 308 PHE A O 1
ATOM 2491 N N . VAL A 1 309 ? -7.576 57.199 -9.243 1.00 45.81 309 VAL A N 1
ATOM 2492 C CA . VAL A 1 309 ? -7.660 55.833 -9.793 1.00 45.81 309 VAL A CA 1
ATOM 2493 C C . VAL A 1 309 ? -6.598 54.914 -9.183 1.00 45.81 309 VAL A C 1
ATOM 2495 O O . VAL A 1 309 ? -6.929 53.796 -8.795 1.00 45.81 309 VAL A O 1
ATOM 2498 N N . LEU A 1 310 ? -5.351 55.376 -9.041 1.00 45.75 310 LEU A N 1
ATOM 2499 C CA . LEU A 1 310 ? -4.283 54.591 -8.410 1.00 45.75 310 LEU A CA 1
ATOM 2500 C C . LEU A 1 310 ? -4.567 54.336 -6.923 1.00 45.75 310 LEU A C 1
ATOM 2502 O O . LEU A 1 310 ? -4.514 53.189 -6.488 1.00 45.75 310 LEU A O 1
ATOM 2506 N N . THR A 1 311 ? -4.957 55.363 -6.163 1.00 48.16 311 THR A N 1
ATOM 2507 C CA . THR A 1 311 ? -5.354 55.221 -4.757 1.00 48.16 311 THR A CA 1
ATOM 2508 C C . THR A 1 311 ? -6.552 54.289 -4.624 1.00 48.16 311 THR A C 1
ATOM 2510 O O . THR A 1 311 ? -6.486 53.370 -3.819 1.00 48.16 311 THR A O 1
ATOM 2513 N N . LEU A 1 312 ? -7.599 54.451 -5.442 1.00 49.66 312 LEU A N 1
ATOM 2514 C CA . LEU A 1 312 ? -8.775 53.579 -5.433 1.00 49.66 312 LEU A CA 1
ATOM 2515 C C . LEU A 1 312 ? -8.393 52.126 -5.735 1.00 49.66 312 LEU A C 1
ATOM 2517 O O . LEU A 1 312 ? -8.832 51.239 -5.014 1.00 49.66 312 LEU A O 1
ATOM 2521 N N . SER A 1 313 ? -7.525 51.873 -6.723 1.00 46.28 313 SER A N 1
ATOM 2522 C CA . SER A 1 313 ? -7.041 50.516 -7.010 1.00 46.28 313 SER A CA 1
ATOM 2523 C C . SER A 1 313 ? -6.277 49.914 -5.826 1.00 46.28 313 SER A C 1
ATOM 2525 O O . SER A 1 313 ? -6.575 48.790 -5.429 1.00 46.28 313 SER A O 1
ATOM 2527 N N . SER A 1 314 ? -5.391 50.681 -5.179 1.00 46.78 314 SER A N 1
ATOM 2528 C CA . SER A 1 314 ? -4.666 50.242 -3.983 1.00 46.78 314 SER A CA 1
ATOM 2529 C C . SER A 1 314 ? -5.579 50.060 -2.767 1.00 46.78 314 SER A C 1
ATOM 2531 O O . SER A 1 314 ? -5.346 49.158 -1.972 1.00 46.78 314 SER A O 1
ATOM 2533 N N . THR A 1 315 ? -6.630 50.872 -2.607 1.00 51.69 315 THR A N 1
ATOM 2534 C CA . THR A 1 315 ? -7.611 50.722 -1.516 1.00 51.69 315 THR A CA 1
ATOM 2535 C C . THR A 1 315 ? -8.520 49.516 -1.749 1.00 51.69 315 THR A C 1
ATOM 2537 O O . THR A 1 315 ? -8.777 48.769 -0.810 1.00 51.69 315 THR A O 1
ATOM 2540 N N . CYS A 1 316 ? -8.954 49.267 -2.989 1.00 49.53 316 CYS A N 1
ATOM 2541 C CA . CYS A 1 316 ? -9.675 48.049 -3.353 1.00 49.53 316 CYS A CA 1
ATOM 2542 C C . CYS A 1 316 ? -8.805 46.803 -3.157 1.00 49.53 316 CYS A C 1
ATOM 2544 O O . CYS A 1 316 ? -9.299 45.815 -2.627 1.00 49.53 316 CYS A O 1
ATOM 2546 N N . PHE A 1 317 ? -7.517 46.852 -3.516 1.00 50.53 317 PHE A N 1
ATOM 2547 C CA . PHE A 1 317 ? -6.592 45.737 -3.302 1.00 50.53 317 PHE A CA 1
ATOM 2548 C C . PHE A 1 317 ? -6.304 45.512 -1.811 1.00 50.53 317 PHE A C 1
ATOM 2550 O O . PHE A 1 317 ? -6.354 44.382 -1.348 1.00 50.53 317 PHE A O 1
ATOM 2557 N N . LEU A 1 318 ? -6.096 46.570 -1.020 1.00 50.03 318 LEU A N 1
ATOM 2558 C CA . LEU A 1 318 ? -5.921 46.456 0.432 1.00 50.03 318 LEU A CA 1
ATOM 2559 C C . LEU A 1 318 ? -7.184 45.915 1.122 1.00 50.03 318 LEU A C 1
ATOM 2561 O O . LEU A 1 318 ? -7.088 45.015 1.951 1.00 50.03 318 LEU A O 1
ATOM 2565 N N . GLY A 1 319 ? -8.366 46.419 0.754 1.00 51.06 319 GLY A N 1
ATOM 2566 C CA . GLY A 1 319 ? -9.648 45.915 1.251 1.00 51.06 319 GLY A CA 1
ATOM 2567 C C . GLY A 1 319 ? -9.902 44.461 0.847 1.00 51.06 319 GLY A C 1
ATOM 2568 O O . GLY A 1 319 ? -10.405 43.685 1.654 1.00 51.06 319 GLY A O 1
ATOM 2569 N N . TRP A 1 320 ? -9.483 44.072 -0.360 1.00 48.53 320 TRP A N 1
ATOM 2570 C CA . TRP A 1 320 ? -9.492 42.687 -0.823 1.00 48.53 320 TRP A CA 1
ATOM 2571 C C . TRP A 1 320 ? -8.578 41.789 0.013 1.00 48.53 320 TRP A C 1
ATOM 2573 O O . TRP A 1 320 ? -9.021 40.746 0.483 1.00 48.53 320 TRP A O 1
ATOM 2583 N N . THR A 1 321 ? -7.333 42.205 0.257 1.00 45.56 321 THR A N 1
ATOM 2584 C CA . THR A 1 321 ? -6.387 41.452 1.088 1.00 45.56 321 THR A CA 1
ATOM 2585 C C . THR A 1 321 ? -6.896 41.317 2.522 1.00 45.56 321 THR A C 1
ATOM 2587 O O . THR A 1 321 ? -6.854 40.222 3.067 1.00 45.56 321 THR A O 1
ATOM 2590 N N . ILE A 1 322 ? -7.445 42.383 3.117 1.00 50.16 322 ILE A N 1
ATOM 2591 C CA . ILE A 1 322 ? -8.039 42.341 4.464 1.00 50.16 322 ILE A CA 1
ATOM 2592 C C . ILE A 1 322 ? -9.254 41.404 4.503 1.00 50.16 322 ILE A C 1
ATOM 2594 O O . ILE A 1 322 ? -9.344 40.573 5.401 1.00 50.16 322 ILE A O 1
ATOM 2598 N N . PHE A 1 323 ? -10.160 41.475 3.522 1.00 47.81 323 PHE A N 1
ATOM 2599 C CA . PHE A 1 323 ? -11.304 40.563 3.434 1.00 47.81 323 PHE A CA 1
ATOM 2600 C C . PHE A 1 323 ? -10.861 39.104 3.254 1.00 47.81 323 PHE A C 1
ATOM 2602 O O . PHE A 1 323 ? -11.361 38.226 3.949 1.00 47.81 323 PHE A O 1
ATOM 2609 N N . SER A 1 324 ? -9.888 38.845 2.377 1.00 44.53 324 SER A N 1
ATOM 2610 C CA . SER A 1 324 ? -9.330 37.507 2.157 1.00 44.53 324 SER A CA 1
ATOM 2611 C C . SER A 1 324 ? -8.677 36.950 3.427 1.00 44.53 324 SER A C 1
ATOM 2613 O O . SER A 1 324 ? -8.954 35.812 3.803 1.00 44.53 324 SER A O 1
ATOM 2615 N N . LEU A 1 325 ? -7.888 37.772 4.134 1.00 45.41 325 LEU A N 1
ATOM 2616 C CA . LEU A 1 325 ? -7.279 37.417 5.417 1.00 45.41 325 LEU A CA 1
ATOM 2617 C C . LEU A 1 325 ? -8.335 37.115 6.486 1.00 45.41 325 LEU A C 1
ATOM 2619 O O . LEU A 1 325 ? -8.212 36.116 7.183 1.00 45.41 325 LEU A O 1
ATOM 2623 N N . ILE A 1 326 ? -9.394 37.923 6.584 1.00 49.53 326 ILE A N 1
ATOM 2624 C CA . ILE A 1 326 ? -10.502 37.676 7.515 1.00 49.53 326 ILE A CA 1
ATOM 2625 C C . ILE A 1 326 ? -11.231 36.371 7.159 1.00 49.53 326 ILE A C 1
ATOM 2627 O O . ILE A 1 326 ? -11.486 35.568 8.045 1.00 49.53 326 ILE A O 1
ATOM 2631 N N . VAL A 1 327 ? -11.521 36.105 5.883 1.00 47.69 327 VAL A N 1
ATOM 2632 C CA . VAL A 1 327 ? -12.226 34.878 5.456 1.00 47.69 327 VAL A CA 1
ATOM 2633 C C . VAL A 1 327 ? -11.393 33.603 5.652 1.00 47.69 327 VAL A C 1
ATOM 2635 O O . VAL A 1 327 ? -11.972 32.566 5.959 1.00 47.69 327 VAL A O 1
ATOM 2638 N N . HIS A 1 328 ? -10.064 33.657 5.501 1.00 45.25 328 HIS A N 1
ATOM 2639 C CA . HIS A 1 328 ? -9.199 32.466 5.597 1.00 45.25 328 HIS A CA 1
ATOM 2640 C C . HIS A 1 328 ? -8.559 32.261 6.979 1.00 45.25 328 HIS A C 1
ATOM 2642 O O . HIS A 1 328 ? -8.267 31.124 7.338 1.00 45.25 328 HIS A O 1
ATOM 2648 N N . PHE A 1 329 ? -8.333 33.337 7.741 1.00 47.75 329 PHE A N 1
ATOM 2649 C CA . PHE A 1 329 ? -7.613 33.316 9.025 1.00 47.75 329 PHE A CA 1
ATOM 2650 C C . PHE A 1 329 ? -8.348 34.042 10.162 1.00 47.75 329 PHE A C 1
ATOM 2652 O O . PHE A 1 329 ? -7.860 34.061 11.291 1.00 47.75 329 PHE A O 1
ATOM 2659 N N . GLY A 1 330 ? -9.497 34.666 9.895 1.00 43.62 330 GLY A N 1
ATOM 2660 C CA . GLY A 1 330 ? -10.347 35.208 10.950 1.00 43.62 330 GLY A CA 1
ATOM 2661 C C . GLY A 1 330 ? -10.972 34.083 11.783 1.00 43.62 330 GLY A C 1
ATOM 2662 O O . GLY A 1 330 ? -11.198 32.990 11.257 1.00 43.62 330 GLY A O 1
ATOM 2663 N N . PRO A 1 331 ? -11.290 34.336 13.066 1.00 39.94 331 PRO A N 1
ATOM 2664 C CA . PRO A 1 331 ? -11.921 33.364 13.953 1.00 39.94 331 PRO A CA 1
ATOM 2665 C C . PRO A 1 331 ? -13.413 33.227 13.619 1.00 39.94 331 PRO A C 1
ATOM 2667 O O . PRO A 1 331 ? -14.290 33.559 14.412 1.00 39.94 331 PRO A O 1
ATOM 2670 N N . PHE A 1 332 ? -13.710 32.734 12.418 1.00 46.41 332 PHE A N 1
ATOM 2671 C CA . PHE A 1 332 ? -15.019 32.197 12.081 1.00 46.41 332 PHE A CA 1
ATOM 2672 C C . PHE A 1 332 ? -15.122 30.781 12.642 1.00 46.41 332 PHE A C 1
ATOM 2674 O O . PHE A 1 332 ? -15.191 29.800 11.898 1.00 46.41 332 PHE A O 1
ATOM 2681 N N . GLU A 1 333 ? -15.164 30.684 13.973 1.00 43.22 333 GLU A N 1
ATOM 2682 C CA . GLU A 1 333 ? -15.860 29.558 14.579 1.00 43.22 333 GLU A CA 1
ATOM 2683 C C . GLU A 1 333 ? -17.267 29.535 13.965 1.00 43.22 333 GLU A C 1
ATOM 2685 O O . GLU A 1 333 ? -17.955 30.566 13.968 1.00 43.22 333 GLU A O 1
ATOM 2690 N N . PRO A 1 334 ? -17.711 28.413 13.369 1.00 42.47 334 PRO A N 1
ATOM 2691 C CA . PRO A 1 334 ? -19.114 28.294 13.040 1.00 42.47 334 PRO A CA 1
ATOM 2692 C C . PRO A 1 334 ? -19.878 28.462 14.352 1.00 42.47 334 PRO A C 1
ATOM 2694 O O . PRO A 1 334 ? -19.534 27.826 15.348 1.00 42.47 334 PRO A O 1
ATOM 2697 N N . ALA A 1 335 ? -20.905 29.315 14.352 1.00 39.06 335 ALA A N 1
ATOM 2698 C CA . ALA A 1 335 ? -21.839 29.355 15.466 1.00 39.06 335 ALA A CA 1
ATOM 2699 C C . ALA A 1 335 ? -22.257 27.911 15.771 1.00 39.06 335 ALA A C 1
ATOM 2701 O O . ALA A 1 335 ? -22.695 27.205 14.851 1.00 39.06 335 ALA A O 1
ATOM 2702 N N . GLN A 1 336 ? -22.048 27.494 17.028 1.00 38.72 336 GLN A N 1
ATOM 2703 C CA . GLN A 1 336 ? -22.463 26.191 17.549 1.00 38.72 336 GLN A CA 1
ATOM 2704 C C . GLN A 1 336 ? -23.867 25.886 17.019 1.00 38.72 336 GLN A C 1
ATOM 2706 O O . GLN A 1 336 ? -24.691 26.812 17.005 1.00 38.72 336 GLN A O 1
ATOM 2711 N N . PRO A 1 337 ? -24.134 24.664 16.518 1.00 39.47 337 PRO A N 1
ATOM 2712 C CA . PRO A 1 337 ? -25.405 24.353 15.884 1.00 39.47 337 PRO A CA 1
ATOM 2713 C C . PRO A 1 337 ? -26.534 24.759 16.823 1.00 39.47 337 PRO A C 1
ATOM 2715 O O . PRO A 1 337 ? -26.646 24.259 17.940 1.00 39.47 337 PRO A O 1
ATOM 2718 N N . GLN A 1 338 ? -27.331 25.731 16.377 1.00 36.12 338 GLN A N 1
ATOM 2719 C CA . GLN A 1 338 ? -28.491 26.167 17.129 1.00 36.12 338 GLN A CA 1
ATOM 2720 C C . GLN A 1 338 ? -29.424 24.963 17.203 1.00 36.12 338 GLN A C 1
ATOM 2722 O O . GLN A 1 338 ? -29.803 24.429 16.157 1.00 36.12 338 GLN A O 1
ATOM 2727 N N . ASP A 1 339 ? -29.705 24.535 18.433 1.00 40.56 339 ASP A N 1
ATOM 2728 C CA . ASP A 1 339 ? -30.473 23.343 18.775 1.00 40.56 339 ASP A CA 1
ATOM 2729 C C . ASP A 1 339 ? -31.719 23.225 17.884 1.00 40.56 339 ASP A C 1
ATOM 2731 O O . ASP A 1 339 ? -32.693 23.970 18.020 1.00 40.56 339 ASP A O 1
ATOM 2735 N N . SER A 1 340 ? -31.630 22.344 16.885 1.00 37.88 340 SER A N 1
ATOM 2736 C CA . SER A 1 340 ? -32.702 22.083 15.935 1.00 37.88 340 SER A CA 1
ATOM 2737 C C . SER A 1 340 ? -32.987 20.595 15.955 1.00 37.88 340 SER A C 1
ATOM 2739 O O . SER A 1 340 ? -32.204 19.752 15.509 1.00 37.88 340 SER A O 1
ATOM 2741 N N . THR A 1 341 ? -34.164 20.292 16.487 1.00 40.34 341 THR A N 1
ATOM 2742 C CA . THR A 1 341 ? -34.683 18.959 16.809 1.00 40.34 341 THR A CA 1
ATOM 2743 C C . THR A 1 341 ? -34.817 18.013 15.607 1.00 40.34 341 THR A C 1
ATOM 2745 O O . THR A 1 341 ? -35.214 16.863 15.768 1.00 40.34 341 THR A O 1
ATOM 2748 N N . THR A 1 342 ? -34.455 18.462 14.403 1.00 40.91 342 THR A N 1
ATOM 2749 C CA . THR A 1 342 ? -34.383 17.676 13.167 1.00 40.91 342 THR A CA 1
ATOM 2750 C C . THR A 1 342 ? -33.045 16.958 12.963 1.00 40.91 342 THR A C 1
ATOM 2752 O O . THR A 1 342 ? -33.045 15.871 12.385 1.00 40.91 342 THR A O 1
ATOM 2755 N N . HIS A 1 343 ? -31.915 17.501 13.447 1.00 46.34 343 HIS A N 1
ATOM 2756 C CA . HIS A 1 343 ? -30.591 16.878 13.245 1.00 46.34 343 HIS A CA 1
ATOM 2757 C C . HIS A 1 343 ? -30.476 15.491 13.899 1.00 46.34 343 HIS A C 1
ATOM 2759 O O . HIS A 1 343 ? -29.785 14.617 13.380 1.00 46.34 343 HIS A O 1
ATOM 2765 N N . ASN A 1 344 ? -31.211 15.259 14.988 1.00 54.62 344 ASN A N 1
ATOM 2766 C CA . ASN A 1 344 ? -31.084 14.068 15.831 1.00 54.62 344 ASN A CA 1
ATOM 2767 C C . ASN A 1 344 ? -31.643 12.766 15.210 1.00 54.62 344 ASN A C 1
ATOM 2769 O O . ASN A 1 344 ? -31.600 11.719 15.843 1.00 54.62 344 ASN A O 1
ATOM 2773 N N . THR A 1 345 ? -32.204 12.815 13.993 1.00 65.44 345 THR A N 1
ATOM 2774 C CA . THR A 1 345 ? -32.813 11.642 13.323 1.00 65.44 345 THR A CA 1
ATOM 2775 C C . THR A 1 345 ? -31.900 10.941 12.314 1.00 65.44 345 THR A C 1
ATOM 2777 O O . THR A 1 345 ? -32.167 9.797 11.955 1.00 65.44 345 THR A O 1
ATOM 2780 N N . LEU A 1 346 ? -30.838 11.609 11.848 1.00 80.62 346 LEU A N 1
ATOM 2781 C CA . LEU A 1 346 ? -29.895 11.060 10.862 1.00 80.62 346 LEU A CA 1
ATOM 2782 C C . LEU A 1 346 ? -28.637 10.463 11.506 1.00 80.62 346 LEU A C 1
ATOM 2784 O O . LEU A 1 346 ? -28.019 9.567 10.935 1.00 80.62 346 LEU A O 1
ATOM 2788 N N . CYS A 1 347 ? -28.253 10.962 12.678 1.00 86.44 347 CYS A N 1
ATOM 2789 C CA . CYS A 1 347 ? -27.087 10.508 13.430 1.00 86.44 347 CYS A CA 1
ATOM 2790 C C . CYS A 1 347 ? -27.333 9.102 14.005 1.00 86.44 347 CYS A C 1
ATOM 2792 O O . CYS A 1 347 ? -28.474 8.731 14.285 1.00 86.44 347 CYS A O 1
ATOM 2794 N N . ASN A 1 348 ? -26.277 8.304 14.167 1.00 87.31 348 ASN A N 1
ATOM 2795 C CA . ASN A 1 348 ? -26.398 6.975 14.763 1.00 87.31 348 ASN A CA 1
ATOM 2796 C C . ASN A 1 348 ? -26.749 7.121 16.257 1.00 87.31 348 ASN A C 1
ATOM 2798 O O . ASN A 1 348 ? -26.016 7.798 16.977 1.00 87.31 348 ASN A O 1
ATOM 2802 N N . PRO A 1 349 ? -27.829 6.500 16.764 1.00 85.62 349 PRO A N 1
ATOM 2803 C CA . PRO A 1 349 ? -28.243 6.690 18.156 1.00 85.62 349 PRO A CA 1
ATOM 2804 C C . PRO A 1 349 ? -27.224 6.164 19.182 1.00 85.62 349 PRO A C 1
ATOM 2806 O O . PRO A 1 349 ? -27.279 6.553 20.344 1.00 85.62 349 PRO A O 1
ATOM 2809 N N . LEU A 1 350 ? -26.304 5.280 18.776 1.00 86.31 350 LEU A N 1
ATOM 2810 C CA . LEU A 1 350 ? -25.336 4.627 19.666 1.00 86.31 350 LEU A CA 1
ATOM 2811 C C . LEU A 1 350 ? -24.183 5.545 20.119 1.00 86.31 350 LEU A C 1
ATOM 2813 O O . LEU A 1 350 ? -23.658 5.340 21.213 1.00 86.31 350 LEU A O 1
ATOM 2817 N N . ASP A 1 351 ? -23.811 6.541 19.311 1.00 86.56 351 ASP A N 1
ATOM 2818 C CA . ASP A 1 351 ? -22.829 7.587 19.635 1.00 86.56 351 ASP A CA 1
ATOM 2819 C C . ASP A 1 351 ? -23.231 8.875 18.901 1.00 86.56 351 ASP A C 1
ATOM 2821 O O . ASP A 1 351 ? -23.113 8.984 17.683 1.00 86.56 351 ASP A O 1
ATOM 2825 N N . THR A 1 352 ? -23.725 9.863 19.646 1.00 81.00 352 THR A N 1
ATOM 2826 C CA . THR A 1 352 ? -24.143 11.159 19.094 1.00 81.00 352 THR A CA 1
ATOM 2827 C C . THR A 1 352 ? -23.043 12.223 19.175 1.00 81.00 352 THR A C 1
ATOM 2829 O O . THR A 1 352 ? -23.326 13.397 18.947 1.00 81.00 352 THR A O 1
ATOM 2832 N N . THR A 1 353 ? -21.802 11.853 19.521 1.00 84.81 353 THR A N 1
ATOM 2833 C CA . THR A 1 353 ? -20.675 12.800 19.642 1.00 84.81 353 THR A CA 1
ATOM 2834 C C . THR A 1 353 ? -20.270 13.365 18.282 1.00 84.81 353 THR A C 1
ATOM 2836 O O . THR A 1 353 ? -19.959 14.545 18.164 1.00 84.81 353 THR A O 1
ATOM 2839 N N . GLU A 1 354 ? -20.307 12.524 17.247 1.00 87.50 354 GLU A N 1
ATOM 2840 C CA . GLU A 1 354 ? -20.276 12.913 15.837 1.00 87.50 354 GLU A CA 1
ATOM 2841 C C . GLU A 1 354 ? -21.275 12.024 15.098 1.00 87.50 354 GLU A C 1
ATOM 2843 O O . GLU A 1 354 ? -21.278 10.813 15.299 1.00 87.50 354 GLU A O 1
ATOM 2848 N N . CYS A 1 355 ? -22.066 12.564 14.171 1.00 88.31 355 CYS A N 1
ATOM 2849 C CA . CYS A 1 355 ? -23.099 11.779 13.475 1.00 88.31 355 CYS A CA 1
ATOM 2850 C C . CYS A 1 355 ? -22.560 10.636 12.591 1.00 88.31 355 CYS A C 1
ATOM 2852 O O . CYS A 1 355 ? -23.335 9.793 12.138 1.00 88.31 355 CYS A O 1
ATOM 2854 N N . SER A 1 356 ? -21.244 10.598 12.354 1.00 89.31 356 SER A N 1
ATOM 2855 C CA . SER A 1 356 ? -20.555 9.493 11.685 1.00 89.31 356 SER A CA 1
ATOM 2856 C C . SER A 1 356 ? -20.316 8.294 12.604 1.00 89.31 356 SER A C 1
ATOM 2858 O O . SER A 1 356 ? -20.209 7.179 12.094 1.00 89.31 356 SER A O 1
ATOM 2860 N N . PHE A 1 357 ? -20.193 8.508 13.917 1.00 92.25 357 PHE A N 1
ATOM 2861 C CA . PHE A 1 357 ? -19.746 7.494 14.871 1.00 92.25 357 PHE A CA 1
ATOM 2862 C C . PHE A 1 357 ? -20.895 6.642 15.441 1.00 92.25 357 PHE A C 1
ATOM 2864 O O . PHE A 1 357 ? -22.046 7.054 15.387 1.00 92.25 357 PHE A O 1
ATOM 2871 N N . PRO A 1 358 ? -20.600 5.438 15.965 1.00 94.12 358 PRO A N 1
ATOM 2872 C CA . PRO A 1 358 ? -19.397 4.673 15.648 1.00 94.12 358 PRO A CA 1
ATOM 2873 C C . PRO A 1 358 ? -19.320 4.357 14.144 1.00 94.12 358 PRO A C 1
ATOM 2875 O O . PRO A 1 358 ? -20.342 4.198 13.471 1.00 94.12 358 PRO A O 1
ATOM 2878 N N . PHE A 1 359 ? -18.098 4.287 13.618 1.00 94.94 359 PHE A N 1
ATOM 2879 C CA . PHE A 1 359 ? -17.819 4.007 12.209 1.00 94.94 359 PHE A CA 1
ATOM 2880 C C . PHE A 1 359 ? -16.852 2.819 12.085 1.00 94.94 359 PHE A C 1
ATOM 2882 O O . PHE A 1 359 ? -15.889 2.778 12.840 1.00 94.94 359 PHE A O 1
ATOM 2889 N N . PRO A 1 360 ? -17.021 1.887 11.132 1.00 95.56 360 PRO A N 1
ATOM 2890 C CA . PRO A 1 360 ? -18.208 1.684 10.304 1.00 95.56 360 PRO A CA 1
ATOM 2891 C C . PRO A 1 360 ? -19.424 1.248 11.137 1.00 95.56 360 PRO A C 1
ATOM 2893 O O . PRO A 1 360 ? -19.287 0.774 12.261 1.00 95.56 360 PRO A O 1
ATOM 2896 N N . SER A 1 361 ? -20.631 1.384 10.582 1.00 94.12 361 SER A N 1
ATOM 2897 C CA . SER A 1 361 ? -21.856 0.909 11.235 1.00 94.12 361 SER A CA 1
ATOM 2898 C C . SER A 1 361 ? -22.943 0.538 10.229 1.00 94.12 361 SER A C 1
ATOM 2900 O O . SER A 1 361 ? -23.141 1.228 9.231 1.00 94.12 361 SER A O 1
ATOM 2902 N N . MET A 1 362 ? -23.713 -0.504 10.552 1.00 93.56 362 MET A N 1
ATOM 2903 C CA . MET A 1 362 ? -24.977 -0.890 9.917 1.00 93.56 362 MET A CA 1
ATOM 2904 C C . MET A 1 362 ? -25.998 0.256 9.816 1.00 93.56 362 MET A C 1
ATOM 2906 O O . MET A 1 362 ? -26.878 0.184 8.964 1.00 93.56 362 MET A O 1
ATOM 2910 N N . HIS A 1 363 ? -25.911 1.293 10.661 1.00 91.56 363 HIS A N 1
ATOM 2911 C CA . HIS A 1 363 ? -26.732 2.512 10.542 1.00 91.56 363 HIS A CA 1
ATOM 2912 C C . HIS A 1 363 ? -26.511 3.225 9.200 1.00 91.56 363 HIS A C 1
ATOM 2914 O O . HIS A 1 363 ? -27.442 3.758 8.604 1.00 91.56 363 HIS A O 1
ATOM 2920 N N . HIS A 1 364 ? -25.283 3.160 8.683 1.00 92.50 364 HIS A N 1
ATOM 2921 C CA . HIS A 1 364 ? -24.883 3.743 7.404 1.00 92.50 364 HIS A CA 1
ATOM 2922 C C . HIS A 1 364 ? -25.011 2.749 6.230 1.00 92.50 364 HIS A C 1
ATOM 2924 O O . HIS A 1 364 ? -24.382 2.941 5.188 1.00 92.50 364 HIS A O 1
ATOM 2930 N N . LEU A 1 365 ? -25.812 1.684 6.380 1.00 94.12 365 LEU A N 1
ATOM 2931 C CA . LEU A 1 365 ? -26.167 0.724 5.327 1.00 94.12 365 LEU A CA 1
ATOM 2932 C C . LEU A 1 365 ? -27.684 0.704 5.088 1.00 94.12 365 LEU A C 1
ATOM 2934 O O . LEU A 1 365 ? -28.485 0.868 6.006 1.00 94.12 365 LEU A O 1
ATOM 2938 N N . LYS A 1 366 ? -28.093 0.406 3.854 1.00 94.06 366 LYS A N 1
ATOM 2939 C CA . LYS A 1 366 ? -29.473 0.035 3.500 1.00 94.06 366 LYS A CA 1
ATOM 2940 C C . LYS A 1 366 ? -29.523 -1.403 2.999 1.00 94.06 366 LYS A C 1
ATOM 2942 O O . LYS A 1 366 ? -28.540 -1.903 2.465 1.00 94.06 366 LYS A O 1
ATOM 2947 N N . VAL A 1 367 ? -30.673 -2.057 3.142 1.00 94.94 367 VAL A N 1
ATOM 2948 C CA . VAL A 1 367 ? -30.913 -3.372 2.525 1.00 94.94 367 VAL A CA 1
ATOM 2949 C C . VAL A 1 367 ? -30.980 -3.204 1.006 1.00 94.94 367 VAL A C 1
ATOM 2951 O O . VAL A 1 367 ? -31.720 -2.350 0.517 1.00 94.94 367 VAL A O 1
ATOM 2954 N N . ASP A 1 368 ? -30.243 -4.035 0.277 1.00 96.06 368 ASP A N 1
ATOM 2955 C CA . ASP A 1 368 ? -30.286 -4.136 -1.181 1.00 96.06 368 ASP A CA 1
ATOM 2956 C C . ASP A 1 368 ? -30.101 -5.604 -1.578 1.00 96.06 368 ASP A C 1
ATOM 2958 O O . ASP A 1 368 ? -29.012 -6.157 -1.487 1.00 96.06 368 ASP A O 1
ATOM 2962 N N . THR A 1 369 ? -31.175 -6.257 -2.019 1.00 95.44 369 THR A N 1
ATOM 2963 C CA . THR A 1 369 ? -31.144 -7.681 -2.388 1.00 95.44 369 THR A CA 1
ATOM 2964 C C . THR A 1 369 ? -30.473 -7.960 -3.736 1.00 95.44 369 THR A C 1
ATOM 2966 O O . THR A 1 369 ? -30.454 -9.112 -4.161 1.00 95.44 369 THR A O 1
ATOM 2969 N N . THR A 1 370 ? -29.976 -6.937 -4.439 1.00 95.44 370 THR A N 1
ATOM 2970 C CA . THR A 1 370 ? -29.191 -7.100 -5.673 1.00 95.44 370 THR A CA 1
ATOM 2971 C C . THR A 1 370 ? -27.689 -7.221 -5.419 1.00 95.44 370 THR A C 1
ATOM 2973 O O . THR A 1 370 ? -26.966 -7.645 -6.318 1.00 95.44 370 THR A O 1
ATOM 2976 N N . THR A 1 371 ? -27.207 -6.862 -4.223 1.00 96.19 371 THR A N 1
ATOM 2977 C CA . THR A 1 371 ? -25.789 -6.983 -3.865 1.00 96.19 371 THR A CA 1
ATOM 2978 C C . THR A 1 371 ? -25.479 -8.336 -3.240 1.00 96.19 371 THR A C 1
ATOM 2980 O O . THR A 1 371 ? -26.357 -9.037 -2.732 1.00 96.19 371 THR A O 1
ATOM 2983 N N . GLU A 1 372 ? -24.202 -8.714 -3.246 1.00 95.69 372 GLU A N 1
ATOM 2984 C CA . GLU A 1 372 ? -23.778 -10.022 -2.754 1.00 95.69 372 GLU A CA 1
ATOM 2985 C C . GLU A 1 372 ? -23.917 -10.150 -1.226 1.00 95.69 372 GLU A C 1
ATOM 2987 O O . GLU A 1 372 ? -24.147 -11.249 -0.714 1.00 95.69 372 GLU A O 1
ATOM 2992 N N . THR A 1 373 ? -23.781 -9.033 -0.504 1.00 96.44 373 THR A N 1
ATOM 2993 C CA . THR A 1 373 ? -23.943 -8.922 0.956 1.00 96.44 373 THR A CA 1
ATOM 2994 C C . THR A 1 373 ? -25.406 -8.809 1.400 1.00 96.44 373 THR A C 1
ATOM 2996 O O . THR A 1 373 ? -25.694 -8.996 2.582 1.00 96.44 373 THR A O 1
ATOM 2999 N N . GLY A 1 374 ? -26.331 -8.476 0.490 1.00 96.38 374 GLY A N 1
ATOM 3000 C CA . GLY A 1 374 ? -27.702 -8.068 0.819 1.00 96.38 374 GLY A CA 1
ATOM 3001 C C . GLY A 1 374 ? -27.825 -6.622 1.331 1.00 96.38 374 GLY A C 1
ATOM 3002 O O . GLY A 1 374 ? -28.913 -6.202 1.743 1.00 96.38 374 GLY A O 1
ATOM 3003 N N . TYR A 1 375 ? -26.727 -5.860 1.319 1.00 96.62 375 TYR A N 1
ATOM 3004 C CA . TYR A 1 375 ? -26.647 -4.477 1.780 1.00 96.62 375 TYR A CA 1
ATOM 3005 C C . TYR A 1 375 ? -25.970 -3.568 0.753 1.00 96.62 375 TYR A C 1
ATOM 3007 O O . TYR A 1 375 ? -25.190 -4.006 -0.087 1.00 96.62 375 TYR A O 1
ATOM 3015 N N . ARG A 1 376 ? -26.243 -2.269 0.846 1.00 96.56 376 ARG A N 1
ATOM 3016 C CA . ARG A 1 376 ? -25.505 -1.221 0.141 1.00 96.56 376 ARG A CA 1
ATOM 3017 C C . ARG A 1 376 ? -25.142 -0.110 1.110 1.00 96.56 376 ARG A C 1
ATOM 3019 O O . ARG A 1 376 ? -25.952 0.255 1.965 1.00 96.56 376 ARG A O 1
ATOM 3026 N N . VAL A 1 377 ? -23.944 0.439 0.960 1.00 95.88 377 VAL A N 1
ATOM 3027 C CA . VAL A 1 377 ? -23.495 1.617 1.699 1.00 95.88 377 VAL A CA 1
ATOM 3028 C C . VAL A 1 377 ? -24.428 2.798 1.406 1.00 95.88 377 VAL A C 1
ATOM 3030 O O . VAL A 1 377 ? -24.920 2.990 0.291 1.00 95.88 377 VAL A O 1
ATOM 3033 N N . ASN A 1 378 ? -24.774 3.535 2.457 1.00 93.81 378 ASN A N 1
ATOM 3034 C CA . ASN A 1 378 ? -25.784 4.585 2.431 1.00 93.81 378 ASN A CA 1
ATOM 3035 C C . ASN A 1 378 ? -25.389 5.732 3.370 1.00 93.81 378 ASN A C 1
ATOM 3037 O O . ASN A 1 378 ? -26.146 6.122 4.258 1.00 93.81 378 ASN A O 1
ATOM 3041 N N . LEU A 1 379 ? -24.183 6.262 3.166 1.00 91.06 379 LEU A N 1
ATOM 3042 C CA . LEU A 1 379 ? -23.702 7.458 3.845 1.00 91.06 379 LEU A CA 1
ATOM 3043 C C . LEU A 1 379 ? -24.552 8.655 3.396 1.00 91.06 379 LEU A C 1
ATOM 3045 O O . LEU A 1 379 ? -24.720 8.885 2.190 1.00 91.06 379 LEU A O 1
ATOM 3049 N N . HIS A 1 380 ? -25.068 9.431 4.349 1.00 88.88 380 HIS A N 1
ATOM 3050 C CA . HIS A 1 380 ? -25.769 10.679 4.063 1.00 88.88 380 HIS A CA 1
ATOM 3051 C C . HIS A 1 380 ? -24.768 11.850 4.071 1.00 88.88 380 HIS A C 1
ATOM 3053 O O . HIS A 1 380 ? -23.913 11.894 4.956 1.00 88.88 380 HIS A O 1
ATOM 3059 N N . PRO A 1 381 ? -24.847 12.831 3.151 1.00 83.38 381 PRO A N 1
ATOM 3060 C CA . PRO A 1 381 ? -23.889 13.942 3.122 1.00 83.38 381 PRO A CA 1
ATOM 3061 C C . PRO A 1 381 ? -23.814 14.743 4.434 1.00 83.38 381 PRO A C 1
ATOM 3063 O O . PRO A 1 381 ? -22.743 15.220 4.796 1.00 83.38 381 PRO A O 1
ATOM 3066 N N . ASP A 1 382 ? -24.931 14.833 5.167 1.00 83.12 382 ASP A N 1
ATOM 3067 C CA . ASP A 1 382 ? -25.020 15.555 6.447 1.00 83.12 382 ASP A CA 1
ATOM 3068 C C . ASP A 1 382 ? -24.612 14.725 7.685 1.00 83.12 382 ASP A C 1
ATOM 3070 O O . ASP A 1 382 ? -24.554 15.272 8.783 1.00 83.12 382 ASP A O 1
ATOM 3074 N N . THR A 1 383 ? -24.338 13.417 7.553 1.00 83.56 383 THR A N 1
ATOM 3075 C CA . THR A 1 383 ? -23.845 12.583 8.676 1.00 83.56 383 THR A CA 1
ATOM 3076 C C . THR A 1 383 ? -22.320 12.513 8.740 1.00 83.56 383 THR A C 1
ATOM 3078 O O . THR A 1 383 ? -21.778 11.837 9.614 1.00 83.56 383 THR A O 1
ATOM 3081 N N . PHE A 1 384 ? -21.616 13.191 7.830 1.00 83.25 384 PHE A N 1
ATOM 3082 C CA . PHE A 1 384 ? -20.157 13.192 7.732 1.00 83.25 384 PHE A CA 1
ATOM 3083 C C . PHE A 1 384 ? -19.579 14.614 7.759 1.00 83.25 384 PHE A C 1
ATOM 3085 O O . PHE A 1 384 ? -20.275 15.571 7.414 1.00 83.25 384 PHE A O 1
ATOM 3092 N N . PRO A 1 385 ? -18.304 14.784 8.160 1.00 80.44 385 PRO A N 1
ATOM 3093 C CA . PRO A 1 385 ? -17.646 16.082 8.199 1.00 80.44 385 PRO A CA 1
ATOM 3094 C C . PRO A 1 385 ? -17.754 16.892 6.903 1.00 80.44 385 PRO A C 1
ATOM 3096 O O . PRO A 1 385 ? -17.148 16.553 5.887 1.00 80.44 385 PRO A O 1
ATOM 3099 N N . THR A 1 386 ? -18.447 18.030 6.956 1.00 79.38 386 THR A N 1
ATOM 3100 C CA . THR A 1 386 ? -18.398 19.021 5.873 1.00 79.38 386 THR A CA 1
ATOM 3101 C C . THR A 1 386 ? -17.045 19.726 5.844 1.00 79.38 386 THR A C 1
ATOM 3103 O O . THR A 1 386 ? -16.465 20.008 6.900 1.00 79.38 386 THR A O 1
ATOM 3106 N N . LEU A 1 387 ? -16.596 20.124 4.654 1.00 78.50 387 LEU A N 1
ATOM 3107 C CA . LEU A 1 387 ? -15.485 21.061 4.514 1.00 78.50 387 LEU A CA 1
ATOM 3108 C C . LEU A 1 387 ? -15.899 22.470 4.978 1.00 78.50 387 LEU A C 1
ATOM 3110 O O . LEU A 1 387 ? -17.087 22.818 5.015 1.00 78.50 387 LEU A O 1
ATOM 3114 N N . LYS A 1 388 ? -14.911 23.318 5.273 1.00 75.19 388 LYS A N 1
ATOM 3115 C CA . LYS A 1 388 ? -15.092 24.734 5.601 1.00 75.19 388 LYS A CA 1
ATOM 3116 C C . LYS A 1 388 ? -15.920 25.432 4.527 1.00 75.19 388 LYS A C 1
ATOM 3118 O O . LYS A 1 388 ? -15.733 25.235 3.330 1.00 75.19 388 LYS A O 1
ATOM 3123 N N . GLY A 1 389 ? -16.865 26.250 4.984 1.00 70.62 389 GLY A N 1
ATOM 3124 C CA . GLY A 1 389 ? -17.919 26.798 4.127 1.00 70.62 389 GLY A CA 1
ATOM 3125 C C . GLY A 1 389 ? -19.146 25.889 3.989 1.00 70.62 389 GLY A C 1
ATOM 3126 O O . GLY A 1 389 ? -20.015 26.204 3.182 1.00 70.62 389 GLY A O 1
ATOM 3127 N N . ARG A 1 390 ? -19.247 24.816 4.794 1.00 70.44 390 ARG A N 1
ATOM 3128 C CA . ARG A 1 390 ? -20.354 23.837 4.803 1.00 70.44 390 ARG A CA 1
ATOM 3129 C C . ARG A 1 390 ? -20.530 23.118 3.461 1.00 70.44 390 ARG A C 1
ATOM 3131 O O . ARG A 1 390 ? -21.650 22.898 3.007 1.00 70.44 390 ARG A O 1
ATOM 3138 N N . ILE A 1 391 ? -19.419 22.775 2.811 1.00 73.00 391 ILE A N 1
ATOM 3139 C CA . ILE A 1 391 ? -19.438 21.995 1.568 1.00 73.00 391 ILE A CA 1
ATOM 3140 C C . ILE A 1 391 ? -19.514 20.511 1.963 1.00 73.00 391 ILE A C 1
ATOM 3142 O O . ILE A 1 391 ? -18.595 20.036 2.638 1.00 73.00 391 ILE A O 1
ATOM 3146 N N . PRO A 1 392 ? -20.571 19.769 1.590 1.00 73.44 392 PRO A N 1
ATOM 3147 C CA . PRO A 1 392 ? -20.658 18.347 1.895 1.00 73.44 392 PRO A CA 1
ATOM 3148 C C . PRO A 1 392 ? -19.616 17.542 1.110 1.00 73.44 392 PRO A C 1
ATOM 3150 O O . PRO A 1 392 ? -19.300 17.855 -0.041 1.00 73.44 392 PRO A O 1
ATOM 3153 N N . LEU A 1 393 ? -19.119 16.466 1.718 1.00 77.12 393 LEU A N 1
ATOM 3154 C CA . LEU A 1 393 ? -18.427 15.405 0.988 1.00 77.12 393 LEU A CA 1
ATOM 3155 C C . LEU A 1 393 ? -19.465 14.649 0.146 1.00 77.12 393 LEU A C 1
ATOM 3157 O O . LEU A 1 393 ? -20.530 14.320 0.662 1.00 77.12 393 LEU A O 1
ATOM 3161 N N . SER A 1 394 ? -19.175 14.363 -1.129 1.00 80.50 394 SER A N 1
ATOM 3162 C CA . SER A 1 394 ? -20.038 13.469 -1.917 1.00 80.50 394 SER A CA 1
ATOM 3163 C C . SER A 1 394 ? -19.704 12.014 -1.580 1.00 80.50 394 SER A C 1
ATOM 3165 O O . SER A 1 394 ? -18.566 11.604 -1.818 1.00 80.50 394 SER A O 1
ATOM 3167 N N . PRO A 1 395 ? -20.660 11.220 -1.066 1.00 81.38 395 PRO A N 1
ATOM 3168 C CA . PRO A 1 395 ? -20.462 9.802 -0.805 1.00 81.38 395 PRO A CA 1
ATOM 3169 C C . PRO A 1 395 ? -20.842 8.919 -2.002 1.00 81.38 395 PRO A C 1
ATOM 3171 O O . PRO A 1 395 ? -20.927 7.711 -1.839 1.00 81.38 395 PRO A O 1
ATOM 3174 N N . GLU A 1 396 ? -21.132 9.488 -3.177 1.00 84.38 396 GLU A N 1
ATOM 3175 C CA . GLU A 1 396 ? -21.745 8.782 -4.314 1.00 84.38 396 GLU A CA 1
ATOM 3176 C C . GLU A 1 396 ? -21.005 7.494 -4.704 1.00 84.38 396 GLU A C 1
ATOM 3178 O O . GLU A 1 396 ? -21.618 6.426 -4.717 1.00 84.38 396 GLU A O 1
ATOM 3183 N N . PHE A 1 397 ? -19.684 7.573 -4.895 1.00 84.12 397 PHE A N 1
ATOM 3184 C CA . PHE A 1 397 ? -18.849 6.397 -5.135 1.00 84.12 397 PHE A CA 1
ATOM 3185 C C . PHE A 1 397 ? -18.923 5.383 -3.977 1.00 84.12 397 PHE A C 1
ATOM 3187 O O . PHE A 1 397 ? -19.159 4.197 -4.202 1.00 84.12 397 PHE A O 1
ATOM 3194 N N . LEU A 1 398 ? -18.773 5.829 -2.728 1.00 89.25 398 LEU A N 1
ATOM 3195 C CA . LEU A 1 398 ? -18.800 4.943 -1.557 1.00 89.25 398 LEU A CA 1
ATOM 3196 C C . LEU A 1 398 ? -20.159 4.249 -1.405 1.00 89.25 398 LEU A C 1
ATOM 3198 O O . LEU A 1 398 ? -20.207 3.077 -1.059 1.00 89.25 398 LEU A O 1
ATOM 3202 N N . ASN A 1 399 ? -21.250 4.933 -1.752 1.00 93.12 399 ASN A N 1
ATOM 3203 C CA . ASN A 1 399 ? -22.609 4.395 -1.784 1.00 93.12 399 ASN A CA 1
ATOM 3204 C C . ASN A 1 399 ? -22.852 3.412 -2.947 1.00 93.12 399 ASN A C 1
ATOM 3206 O O . ASN A 1 399 ? -23.920 2.800 -3.003 1.00 93.12 399 ASN A O 1
ATOM 3210 N N . SER A 1 400 ? -21.896 3.224 -3.866 1.00 90.75 400 SER A N 1
ATOM 3211 C CA . SER A 1 400 ? -21.916 2.100 -4.812 1.00 90.75 400 SER A CA 1
ATOM 3212 C C . SER A 1 400 ? -21.509 0.777 -4.149 1.00 90.75 400 SER A C 1
ATOM 3214 O O . SER A 1 400 ? -21.954 -0.279 -4.605 1.00 90.75 400 SER A O 1
ATOM 3216 N N . LEU A 1 401 ? -20.736 0.830 -3.055 1.00 94.38 401 LEU A N 1
ATOM 3217 C CA . LEU A 1 401 ? -20.197 -0.338 -2.362 1.00 94.38 401 LEU A CA 1
ATOM 3218 C C . LEU A 1 401 ? -21.281 -1.110 -1.595 1.00 94.38 401 LEU A C 1
ATOM 3220 O O . LEU A 1 401 ? -22.270 -0.539 -1.130 1.00 94.38 401 LEU A O 1
ATOM 3224 N N . ASP A 1 402 ? -21.084 -2.418 -1.430 1.00 96.94 402 ASP A N 1
ATOM 3225 C CA . ASP A 1 402 ? -22.018 -3.319 -0.744 1.00 96.94 402 ASP A CA 1
ATOM 3226 C C . ASP A 1 402 ? -21.640 -3.626 0.720 1.00 96.94 402 ASP A C 1
ATOM 3228 O O . ASP A 1 402 ? -22.345 -4.355 1.419 1.00 96.94 402 ASP A O 1
ATOM 3232 N N . GLY A 1 403 ? -20.568 -3.008 1.215 1.00 96.38 403 GLY A N 1
ATOM 3233 C CA . GLY A 1 403 ? -20.131 -3.061 2.606 1.00 96.38 403 GLY A CA 1
ATOM 3234 C C . GLY A 1 403 ? -18.926 -2.154 2.860 1.00 96.38 403 GLY A C 1
ATOM 3235 O O . GLY A 1 403 ? -18.523 -1.368 2.001 1.00 96.38 403 GLY A O 1
ATOM 3236 N N . PHE A 1 404 ? -18.360 -2.251 4.060 1.00 96.38 404 PHE A N 1
ATOM 3237 C CA . PHE A 1 404 ? -17.214 -1.453 4.502 1.00 96.38 404 PHE A CA 1
ATOM 3238 C C . PHE A 1 404 ? -15.868 -2.144 4.263 1.00 96.38 404 PHE A C 1
ATOM 3240 O O . PHE A 1 404 ? -15.809 -3.325 3.919 1.00 96.38 404 PHE A O 1
ATOM 3247 N N . SER A 1 405 ? -14.788 -1.390 4.478 1.00 94.81 405 SER A N 1
ATOM 3248 C CA . SER A 1 405 ? -13.412 -1.873 4.352 1.00 94.81 405 SER A CA 1
ATOM 3249 C C . SER A 1 405 ? -13.146 -3.139 5.171 1.00 94.81 405 SER A C 1
ATOM 3251 O O . SER A 1 405 ? -13.577 -3.266 6.318 1.00 94.81 405 SER A O 1
ATOM 3253 N N . THR A 1 406 ? -12.364 -4.047 4.594 1.00 93.88 406 THR A N 1
ATOM 3254 C CA . THR A 1 406 ? -11.828 -5.242 5.259 1.00 93.88 406 THR A CA 1
ATOM 3255 C C . THR A 1 406 ? -10.662 -4.931 6.199 1.00 93.88 406 THR A C 1
ATOM 3257 O O . THR A 1 406 ? -10.368 -5.746 7.069 1.00 93.88 406 THR A O 1
ATOM 3260 N N . ALA A 1 407 ? -9.979 -3.788 6.071 1.00 89.50 407 ALA A N 1
ATOM 3261 C CA . ALA A 1 407 ? -8.799 -3.480 6.891 1.00 89.50 407 ALA A CA 1
ATOM 3262 C C . ALA A 1 407 ? -8.792 -2.089 7.547 1.00 89.50 407 ALA A C 1
ATOM 3264 O O . ALA A 1 407 ? -7.973 -1.863 8.449 1.00 89.50 407 ALA A O 1
ATOM 3265 N N . GLY A 1 408 ? -9.685 -1.187 7.137 1.00 91.81 408 GLY A N 1
ATOM 3266 C CA . GLY A 1 408 ? -9.828 0.152 7.703 1.00 91.81 408 GLY A CA 1
ATOM 3267 C C . GLY A 1 408 ? -10.120 0.162 9.212 1.00 91.81 408 GLY A C 1
ATOM 3268 O O . GLY A 1 408 ? -10.504 -0.862 9.786 1.00 91.81 408 GLY A O 1
ATOM 3269 N N . PRO A 1 409 ? -9.898 1.308 9.875 1.00 94.12 409 PRO A N 1
ATOM 3270 C CA . PRO A 1 409 ? -10.094 1.437 11.308 1.00 94.12 409 PRO A CA 1
ATOM 3271 C C . PRO A 1 409 ? -11.577 1.419 11.664 1.00 94.12 409 PRO A C 1
ATOM 3273 O O . PRO A 1 409 ? -12.416 1.969 10.946 1.00 94.12 409 PRO A O 1
ATOM 3276 N N . LEU A 1 410 ? -11.874 0.870 12.836 1.00 96.88 410 LEU A N 1
ATOM 3277 C CA . LEU A 1 410 ? -13.112 1.147 13.540 1.00 96.88 410 LEU A CA 1
ATOM 3278 C C . LEU A 1 410 ? -12.854 2.337 14.474 1.00 96.88 410 LEU A C 1
ATOM 3280 O O . LEU A 1 410 ? -11.872 2.345 15.215 1.00 96.88 410 LEU A O 1
ATOM 3284 N N . LEU A 1 411 ? -13.721 3.342 14.414 1.00 95.50 411 LEU A N 1
ATOM 3285 C CA . LEU A 1 411 ? -13.637 4.607 15.133 1.00 95.50 411 LEU A CA 1
ATOM 3286 C C . LEU A 1 411 ? -14.845 4.766 16.058 1.00 95.50 411 LEU A C 1
ATOM 3288 O O . LEU A 1 411 ? -15.991 4.635 15.619 1.00 95.50 411 LEU A O 1
ATOM 3292 N N . PHE A 1 412 ? -14.592 5.121 17.313 1.00 94.94 412 PHE A N 1
ATOM 3293 C CA . PHE A 1 412 ? -15.626 5.538 18.259 1.00 94.94 412 PHE A CA 1
ATOM 3294 C C . PHE A 1 412 ? -15.067 6.537 19.278 1.00 94.94 412 PHE A C 1
ATOM 3296 O O . PHE A 1 412 ? -13.848 6.668 19.433 1.00 94.94 412 PHE A O 1
ATOM 3303 N N . TYR A 1 413 ? -15.955 7.228 19.993 1.00 92.38 413 TYR A N 1
ATOM 3304 C CA . TYR A 1 413 ? -15.588 8.057 21.136 1.00 92.38 413 TYR A CA 1
ATOM 3305 C C . TYR A 1 413 ? -16.252 7.551 22.421 1.00 92.38 413 TYR A C 1
ATOM 3307 O O . TYR A 1 413 ? -17.392 7.095 22.415 1.00 92.38 413 TYR A O 1
ATOM 3315 N N . LEU A 1 414 ? -15.529 7.644 23.539 1.00 91.06 414 LEU A N 1
ATOM 3316 C CA . LEU A 1 414 ? -16.089 7.483 24.876 1.00 91.06 414 LEU A CA 1
ATOM 3317 C C . LEU A 1 414 ? -15.293 8.360 25.850 1.00 91.06 414 LEU A C 1
ATOM 3319 O O . LEU A 1 414 ? -14.066 8.257 25.937 1.00 91.06 414 LEU A O 1
ATOM 3323 N N . GLU A 1 415 ? -15.990 9.244 26.559 1.00 89.75 415 GLU A N 1
ATOM 3324 C CA . GLU A 1 415 ? -15.388 10.175 27.518 1.00 89.75 415 GLU A CA 1
ATOM 3325 C C . GLU A 1 415 ? -14.686 9.415 28.660 1.00 89.75 415 GLU A C 1
ATOM 3327 O O . GLU A 1 415 ? -15.200 8.415 29.159 1.00 89.75 415 GLU A O 1
ATOM 3332 N N . GLY A 1 416 ? -13.485 9.857 29.051 1.00 90.25 416 GLY A N 1
ATOM 3333 C CA . GLY A 1 416 ? -12.669 9.232 30.098 1.00 90.25 416 GLY A CA 1
ATOM 3334 C C . GLY A 1 416 ? -11.756 8.083 29.644 1.00 90.25 416 GLY A C 1
ATOM 3335 O O . GLY A 1 416 ? -10.839 7.721 30.385 1.00 90.25 416 GLY A O 1
ATOM 3336 N N . MET A 1 417 ? -11.934 7.522 28.437 1.00 91.44 417 MET A N 1
ATOM 3337 C CA . MET A 1 417 ? -11.066 6.431 27.953 1.00 91.44 417 MET A CA 1
ATOM 3338 C C . MET A 1 417 ? -9.628 6.874 27.665 1.00 91.44 417 MET A C 1
ATOM 3340 O O . MET A 1 417 ? -8.702 6.106 27.928 1.00 91.44 417 MET A O 1
ATOM 3344 N N . LYS A 1 418 ? -9.425 8.097 27.156 1.00 91.50 418 LYS A N 1
ATOM 3345 C CA . LYS A 1 418 ? -8.082 8.660 26.947 1.00 91.50 418 LYS A CA 1
ATOM 3346 C C . LYS A 1 418 ? -7.354 8.780 28.284 1.00 91.50 418 LYS A C 1
ATOM 3348 O O . LYS A 1 418 ? -6.240 8.296 28.421 1.00 91.50 418 LYS A O 1
ATOM 3353 N N . GLU A 1 419 ? -8.011 9.370 29.274 1.00 91.94 419 GLU A N 1
ATOM 3354 C CA . GLU A 1 419 ? -7.445 9.629 30.597 1.00 91.94 419 GLU A CA 1
ATOM 3355 C C . GLU A 1 419 ? -7.115 8.310 31.323 1.00 91.94 419 GLU A C 1
ATOM 3357 O O . GLU A 1 419 ? -6.078 8.205 31.976 1.00 91.94 419 GLU A O 1
ATOM 3362 N N . SER A 1 420 ? -7.946 7.272 31.157 1.00 91.31 420 SER A N 1
ATOM 3363 C CA . SER A 1 420 ? -7.671 5.920 31.672 1.00 91.31 420 SER A CA 1
ATOM 3364 C C . SER A 1 420 ? -6.461 5.259 30.999 1.00 91.31 420 SER A C 1
ATOM 3366 O O . SER A 1 420 ? -5.644 4.621 31.667 1.00 91.31 420 SER A O 1
ATOM 3368 N N . HIS A 1 421 ? -6.306 5.437 29.683 1.00 91.56 421 HIS A N 1
ATOM 3369 C CA . HIS A 1 421 ? -5.154 4.933 28.930 1.00 91.56 421 HIS A CA 1
ATOM 3370 C C . HIS A 1 421 ? -3.857 5.670 29.303 1.00 91.56 421 HIS A C 1
ATOM 3372 O O . HIS A 1 421 ? -2.845 5.027 29.569 1.00 91.56 421 HIS A O 1
ATOM 3378 N N . GLU A 1 422 ? -3.894 7.000 29.421 1.00 90.50 422 GLU A N 1
ATOM 3379 C CA . GLU A 1 422 ? -2.756 7.826 29.855 1.00 90.50 422 GLU A CA 1
ATOM 3380 C C . GLU A 1 422 ? -2.289 7.483 31.281 1.00 90.50 422 GLU A C 1
ATOM 3382 O O . GLU A 1 422 ? -1.085 7.399 31.533 1.00 90.50 422 GLU A O 1
ATOM 3387 N N . GLU A 1 423 ? -3.217 7.243 32.212 1.00 90.62 423 GLU A N 1
ATOM 3388 C CA . GLU A 1 423 ? -2.904 6.772 33.568 1.00 90.62 423 GLU A CA 1
ATOM 3389 C C . GLU A 1 423 ? -2.278 5.366 33.547 1.00 90.62 423 GLU A C 1
ATOM 3391 O O . GLU A 1 423 ? -1.263 5.118 34.203 1.00 90.62 423 GLU A O 1
ATOM 3396 N N . TYR A 1 424 ? -2.812 4.443 32.737 1.00 87.31 424 TYR A N 1
ATOM 3397 C CA . TYR A 1 424 ? -2.214 3.117 32.563 1.00 87.31 424 TYR A CA 1
ATOM 3398 C C . TYR A 1 424 ? -0.771 3.192 32.028 1.00 87.31 424 TYR A C 1
ATOM 3400 O O . TYR A 1 424 ? 0.114 2.514 32.559 1.00 87.31 424 TYR A O 1
ATOM 3408 N N . LEU A 1 425 ? -0.500 4.039 31.030 1.00 87.00 425 LEU A N 1
ATOM 3409 C CA . LEU A 1 425 ? 0.852 4.232 30.492 1.00 87.00 425 LEU A CA 1
ATOM 3410 C C . LEU A 1 425 ? 1.824 4.788 31.545 1.00 87.00 425 LEU A C 1
ATOM 3412 O O . LEU A 1 425 ? 2.966 4.328 31.623 1.00 87.00 425 LEU A O 1
ATOM 3416 N N . GLN A 1 426 ? 1.376 5.708 32.405 1.00 88.31 426 GLN A N 1
ATOM 3417 C CA . GLN A 1 426 ? 2.179 6.205 33.529 1.00 88.31 426 GLN A CA 1
ATOM 3418 C C . GLN A 1 426 ? 2.496 5.099 34.547 1.00 88.31 426 GLN A C 1
ATOM 3420 O O . GLN A 1 426 ? 3.636 4.990 35.005 1.00 88.31 426 GLN A O 1
ATOM 3425 N N . GLN A 1 427 ? 1.529 4.234 34.869 1.00 87.06 427 GLN A N 1
ATOM 3426 C CA . GLN A 1 427 ? 1.758 3.086 35.755 1.00 87.06 427 GLN A CA 1
ATOM 3427 C C . GLN A 1 427 ? 2.747 2.079 35.145 1.00 87.06 427 GLN A C 1
ATOM 3429 O O . GLN A 1 427 ? 3.617 1.570 35.852 1.00 87.06 427 GLN A O 1
ATOM 3434 N N . VAL A 1 428 ? 2.669 1.825 33.834 1.00 84.50 428 VAL A N 1
ATOM 3435 C CA . VAL A 1 428 ? 3.633 0.984 33.100 1.00 84.50 428 VAL A CA 1
ATOM 3436 C C . VAL A 1 428 ? 5.039 1.570 33.129 1.00 84.50 428 VAL A C 1
ATOM 3438 O O . VAL A 1 428 ? 5.991 0.829 33.361 1.00 84.50 428 VAL A O 1
ATOM 3441 N N . GLN A 1 429 ? 5.181 2.884 32.947 1.00 84.81 429 GLN A N 1
ATOM 3442 C CA . GLN A 1 429 ? 6.478 3.561 33.013 1.00 84.81 429 GLN A CA 1
ATOM 3443 C C . GLN A 1 429 ? 7.135 3.428 34.400 1.00 84.81 429 GLN A C 1
ATOM 3445 O O . GLN A 1 429 ? 8.360 3.418 34.510 1.00 84.81 429 GLN A O 1
ATOM 3450 N N . GLN A 1 430 ? 6.332 3.301 35.460 1.00 87.50 430 GLN A N 1
ATOM 3451 C CA . GLN A 1 430 ? 6.806 3.046 36.825 1.00 87.50 430 GLN A CA 1
ATOM 3452 C C . GLN A 1 430 ? 7.073 1.555 37.100 1.00 87.50 430 GLN A C 1
ATOM 3454 O O . GLN A 1 430 ? 7.904 1.230 37.949 1.00 87.50 430 GLN A O 1
ATOM 3459 N N . ASN A 1 431 ? 6.366 0.644 36.422 1.00 84.94 431 ASN A N 1
ATOM 3460 C CA . ASN A 1 431 ? 6.499 -0.800 36.596 1.00 84.94 431 ASN A CA 1
ATOM 3461 C C . ASN A 1 431 ? 6.122 -1.578 35.320 1.00 84.94 431 ASN A C 1
ATOM 3463 O O . ASN A 1 431 ? 4.962 -1.953 35.118 1.00 84.94 431 ASN A O 1
ATOM 3467 N N . GLU A 1 432 ? 7.122 -1.911 34.502 1.00 80.56 432 GLU A N 1
ATOM 3468 C CA . GLU A 1 432 ? 6.931 -2.623 33.229 1.00 80.56 432 GLU A CA 1
ATOM 3469 C C . GLU A 1 432 ? 6.291 -4.015 33.375 1.00 80.56 432 GLU A C 1
ATOM 3471 O O . GLU A 1 432 ? 5.686 -4.515 32.424 1.00 80.56 432 GLU A O 1
ATOM 3476 N N . LEU A 1 433 ? 6.343 -4.636 34.563 1.00 80.75 433 LEU A N 1
ATOM 3477 C CA . LEU A 1 433 ? 5.673 -5.918 34.820 1.00 80.75 433 LEU A CA 1
ATOM 3478 C C . LEU A 1 433 ? 4.152 -5.831 34.596 1.00 80.75 433 LEU A C 1
ATOM 3480 O O . LEU A 1 433 ? 3.527 -6.841 34.287 1.00 80.75 433 LEU A O 1
ATOM 3484 N N . LEU A 1 434 ? 3.555 -4.634 34.672 1.00 77.50 434 LEU A N 1
ATOM 3485 C CA . LEU A 1 434 ? 2.138 -4.408 34.365 1.00 77.50 434 LEU A CA 1
ATOM 3486 C C . LEU A 1 434 ? 1.781 -4.640 32.884 1.00 77.50 434 LEU A C 1
ATOM 3488 O O . LEU A 1 434 ? 0.616 -4.924 32.590 1.00 77.50 434 LEU A O 1
ATOM 3492 N N . LYS A 1 435 ? 2.755 -4.589 31.958 1.00 74.06 435 LYS A N 1
ATOM 3493 C CA . LYS A 1 435 ? 2.539 -5.016 30.564 1.00 74.06 435 LYS A CA 1
ATOM 3494 C C . LYS A 1 435 ? 2.250 -6.519 30.490 1.00 74.06 435 LYS A C 1
ATOM 3496 O O . LYS A 1 435 ? 1.322 -6.930 29.804 1.00 74.06 435 LYS A O 1
ATOM 3501 N N . THR A 1 436 ? 3.023 -7.332 31.217 1.00 72.12 436 THR A N 1
ATOM 3502 C CA . THR A 1 436 ? 3.043 -8.803 31.082 1.00 72.12 436 THR A CA 1
ATOM 3503 C C . THR A 1 436 ? 2.239 -9.556 32.148 1.00 72.12 436 THR A C 1
ATOM 3505 O O . THR A 1 436 ? 1.960 -10.741 31.976 1.00 72.12 436 THR A O 1
ATOM 3508 N N . GLN A 1 437 ? 1.842 -8.891 33.238 1.00 73.69 437 GLN A N 1
ATOM 3509 C CA . GLN A 1 437 ? 1.068 -9.465 34.344 1.00 73.69 437 GLN A CA 1
ATOM 3510 C C . GLN A 1 437 ? -0.204 -8.633 34.600 1.00 73.69 437 GLN A C 1
ATOM 3512 O O . GLN A 1 437 ? -0.236 -7.808 35.519 1.00 73.69 437 GLN A O 1
ATOM 3517 N N . PRO A 1 438 ? -1.268 -8.801 33.788 1.00 68.44 438 PRO A N 1
ATOM 3518 C CA . PRO A 1 438 ? -2.494 -8.029 33.952 1.00 68.44 438 PRO A CA 1
ATOM 3519 C C . PRO A 1 438 ? -3.221 -8.389 35.253 1.00 68.44 438 PRO A C 1
ATOM 3521 O O . PRO A 1 438 ? -3.350 -9.557 35.624 1.00 68.44 438 PRO A O 1
ATOM 3524 N N . LYS A 1 439 ? -3.745 -7.368 35.939 1.00 66.56 439 LYS A N 1
ATOM 3525 C CA . LYS A 1 439 ? -4.528 -7.535 37.169 1.00 66.56 439 LYS A CA 1
ATOM 3526 C C . LYS A 1 439 ? -5.916 -8.110 36.838 1.00 66.56 439 LYS A C 1
ATOM 3528 O O . LYS A 1 439 ? -6.665 -7.460 36.104 1.00 66.56 439 LYS A O 1
ATOM 3533 N N . PRO A 1 440 ? -6.325 -9.263 37.405 1.00 60.38 440 PRO A N 1
ATOM 3534 C CA . PRO A 1 440 ? -7.717 -9.704 37.350 1.00 60.38 440 PRO A CA 1
ATOM 3535 C C . PRO A 1 440 ? -8.608 -8.628 37.979 1.00 60.38 440 PRO A C 1
ATOM 3537 O O . PRO A 1 440 ? -8.395 -8.246 39.126 1.00 60.38 440 PRO A O 1
ATOM 3540 N N . GLY A 1 441 ? -9.564 -8.100 37.217 1.00 60.50 441 GLY A N 1
ATOM 3541 C CA . GLY A 1 441 ? -10.328 -6.905 37.605 1.00 60.50 441 GLY A CA 1
ATOM 3542 C C . GLY A 1 441 ? -10.356 -5.840 36.514 1.00 60.50 441 GLY A C 1
ATOM 3543 O O . GLY A 1 441 ? -11.387 -5.207 36.309 1.00 60.50 441 GLY A O 1
ATOM 3544 N N . VAL A 1 442 ? -9.232 -5.669 35.812 1.00 69.56 442 VAL A N 1
ATOM 3545 C CA . VAL A 1 442 ? -8.955 -4.466 35.020 1.00 69.56 442 VAL A CA 1
ATOM 3546 C C . VAL A 1 442 ? -8.777 -4.821 33.546 1.00 69.56 442 VAL A C 1
ATOM 3548 O O . VAL A 1 442 ? -7.805 -5.466 33.149 1.00 69.56 442 VAL A O 1
ATOM 3551 N N . THR A 1 443 ? -9.737 -4.384 32.743 1.00 81.06 443 THR A N 1
ATOM 3552 C CA . THR A 1 443 ? -9.698 -4.358 31.278 1.00 81.06 443 THR A CA 1
ATOM 3553 C C . THR A 1 443 ? -8.988 -3.088 30.808 1.00 81.06 443 THR A C 1
ATOM 3555 O O . THR A 1 443 ? -9.089 -2.047 31.456 1.00 81.06 443 THR A O 1
ATOM 3558 N N . ARG A 1 444 ? -8.251 -3.160 29.695 1.00 87.88 444 ARG A N 1
ATOM 3559 C CA . ARG A 1 444 ? -7.628 -1.985 29.058 1.00 87.88 444 ARG A CA 1
ATOM 3560 C C . ARG A 1 444 ? -7.571 -2.122 27.540 1.00 87.88 444 ARG A C 1
ATOM 3562 O O . ARG A 1 444 ? -7.773 -3.219 27.016 1.00 87.88 444 ARG A O 1
ATOM 3569 N N . LEU A 1 445 ? -7.267 -1.024 26.846 1.00 92.19 445 LEU A N 1
ATOM 3570 C CA . LEU A 1 445 ? -6.889 -1.068 25.432 1.00 92.19 445 LEU A CA 1
ATOM 3571 C C . LEU A 1 445 ? -5.636 -1.943 25.242 1.00 92.19 445 LEU A C 1
ATOM 3573 O O . LEU A 1 445 ? -4.785 -2.051 26.136 1.00 92.19 445 LEU A O 1
ATOM 3577 N N . ARG A 1 446 ? -5.555 -2.604 24.084 1.00 91.00 446 ARG A N 1
ATOM 3578 C CA . ARG A 1 446 ? -4.478 -3.534 23.725 1.00 91.00 446 ARG A CA 1
ATOM 3579 C C . ARG A 1 446 ? -3.794 -3.054 22.461 1.00 91.00 446 ARG A C 1
ATOM 3581 O O . ARG A 1 446 ? -4.388 -3.094 21.391 1.00 91.00 446 ARG A O 1
ATOM 3588 N N . GLY A 1 447 ? -2.560 -2.579 22.602 1.00 89.44 447 GLY A N 1
ATOM 3589 C CA . GLY A 1 447 ? -1.759 -2.109 21.476 1.00 89.44 447 GLY A CA 1
ATOM 3590 C C . GLY A 1 447 ? -1.312 -3.248 20.556 1.00 89.44 447 GLY A C 1
ATOM 3591 O O . GLY A 1 447 ? -1.564 -4.427 20.802 1.00 89.44 447 GLY A O 1
ATOM 3592 N N . HIS A 1 448 ? -0.593 -2.896 19.491 1.00 87.19 448 HIS A N 1
ATOM 3593 C CA . HIS A 1 448 ? -0.086 -3.857 18.502 1.00 87.19 448 HIS A CA 1
ATOM 3594 C C . HIS A 1 448 ? 0.924 -4.877 19.072 1.00 87.19 448 HIS A C 1
ATOM 3596 O O . HIS A 1 448 ? 1.042 -5.976 18.539 1.00 87.19 448 HIS A O 1
ATOM 3602 N N . GLU A 1 449 ? 1.604 -4.577 20.184 1.00 84.81 449 GLU A N 1
ATOM 3603 C CA . GLU A 1 449 ? 2.459 -5.556 20.886 1.00 84.81 449 GLU A CA 1
ATOM 3604 C C . GLU A 1 449 ? 1.655 -6.610 21.689 1.00 84.81 449 GLU A C 1
ATOM 3606 O O . GLU A 1 449 ? 2.244 -7.544 22.225 1.00 84.81 449 GLU A O 1
ATOM 3611 N N . GLU A 1 450 ? 0.323 -6.482 21.782 1.00 86.88 450 GLU A N 1
ATOM 3612 C CA . GLU A 1 450 ? -0.548 -7.257 22.688 1.00 86.88 450 GLU A CA 1
ATOM 3613 C C . GLU A 1 450 ? -1.791 -7.846 21.988 1.00 86.88 450 GLU A C 1
ATOM 3615 O O . GLU A 1 450 ? -2.869 -7.972 22.579 1.00 86.88 450 GLU A O 1
ATOM 3620 N N . LEU A 1 451 ? -1.662 -8.184 20.701 1.00 91.19 451 LEU A N 1
ATOM 3621 C CA . LEU A 1 451 ? -2.763 -8.695 19.870 1.00 91.19 451 LEU A CA 1
ATOM 3622 C C . LEU A 1 451 ? -3.376 -10.001 20.404 1.00 91.19 451 LEU A C 1
ATOM 3624 O O . LEU A 1 451 ? -4.572 -10.226 20.224 1.00 91.19 451 LEU A O 1
ATOM 3628 N N . ASP A 1 452 ? -2.598 -10.839 21.089 1.00 88.25 452 ASP A N 1
ATOM 3629 C CA . ASP A 1 452 ? -3.074 -12.035 21.794 1.00 88.25 452 ASP A CA 1
ATOM 3630 C C . ASP A 1 452 ? -4.052 -11.693 22.923 1.00 88.25 452 ASP A C 1
ATOM 3632 O O . ASP A 1 452 ? -5.095 -12.331 23.053 1.00 88.25 452 ASP A O 1
ATOM 3636 N N . TRP A 1 453 ? -3.779 -10.639 23.693 1.00 87.06 453 TRP A N 1
ATOM 3637 C CA . TRP A 1 453 ? -4.651 -10.200 24.785 1.00 87.06 453 TRP A CA 1
ATOM 3638 C C . TRP A 1 453 ? -5.971 -9.589 24.309 1.00 87.06 453 TRP A C 1
ATOM 3640 O O . TRP A 1 453 ? -6.934 -9.568 25.081 1.00 87.06 453 TRP A O 1
ATOM 3650 N N . SER A 1 454 ? -6.050 -9.123 23.059 1.00 91.25 454 SER A N 1
ATOM 3651 C CA . SER A 1 454 ? -7.263 -8.517 22.485 1.00 91.25 454 SER A CA 1
ATOM 3652 C C . SER A 1 454 ? -8.461 -9.477 22.394 1.00 91.25 454 SER A C 1
ATOM 3654 O O . SER A 1 454 ? -9.604 -9.031 22.357 1.00 91.25 454 SER A O 1
ATOM 3656 N N . ILE A 1 455 ? -8.211 -10.792 22.425 1.00 89.25 455 ILE A N 1
ATOM 3657 C CA . ILE A 1 455 ? -9.226 -11.858 22.415 1.00 89.25 455 ILE A CA 1
ATOM 3658 C C . ILE A 1 455 ? -9.398 -12.524 23.792 1.00 89.25 455 ILE A C 1
ATOM 3660 O O . ILE A 1 455 ? -9.723 -13.705 23.878 1.00 89.25 455 ILE A O 1
ATOM 3664 N N . THR A 1 456 ? -9.156 -11.787 24.883 1.00 83.19 456 THR A N 1
ATOM 3665 C CA . THR A 1 456 ? -9.173 -12.308 26.267 1.00 83.19 456 THR A CA 1
ATOM 3666 C C . THR A 1 456 ? -10.039 -11.446 27.204 1.00 83.19 456 THR A C 1
ATOM 3668 O O . THR A 1 456 ? -10.339 -10.296 26.871 1.00 83.19 456 THR A O 1
ATOM 3671 N N . PRO A 1 457 ? -10.364 -11.920 28.429 1.00 78.44 457 PRO A N 1
ATOM 3672 C CA . PRO A 1 457 ? -11.074 -11.144 29.460 1.00 78.44 457 PRO A CA 1
ATOM 3673 C C . PRO A 1 457 ? -10.425 -9.821 29.880 1.00 78.44 457 PRO A C 1
ATOM 3675 O O . PRO A 1 457 ? -11.012 -9.089 30.675 1.00 78.44 457 PRO A O 1
ATOM 3678 N N . TYR A 1 458 ? -9.189 -9.558 29.446 1.00 82.06 458 TYR A N 1
ATOM 3679 C CA . TYR A 1 458 ? -8.387 -8.413 29.867 1.00 82.06 458 TYR A CA 1
ATOM 3680 C C . TYR A 1 458 ? -8.348 -7.281 28.823 1.00 82.06 458 TYR A C 1
ATOM 3682 O O . TYR A 1 458 ? -7.627 -6.295 29.023 1.00 82.06 458 TYR A O 1
ATOM 3690 N N . SER A 1 459 ? -9.089 -7.409 27.719 1.00 88.56 459 SER A N 1
ATOM 3691 C CA . SER A 1 459 ? -9.285 -6.349 26.725 1.00 88.56 459 SER A CA 1
ATOM 3692 C C . SER A 1 459 ? -10.562 -5.555 27.012 1.00 88.56 459 SER A C 1
ATOM 3694 O O . SER A 1 459 ? -11.605 -6.141 27.293 1.00 88.56 459 SER A O 1
ATOM 3696 N N . THR A 1 460 ? -10.494 -4.225 26.927 1.00 91.75 460 THR A N 1
ATOM 3697 C CA . THR A 1 460 ? -11.682 -3.344 26.968 1.00 91.75 460 THR A CA 1
ATOM 3698 C C . THR A 1 460 ? -12.467 -3.395 25.656 1.00 91.75 460 THR A C 1
ATOM 3700 O O . THR A 1 460 ? -13.660 -3.111 25.633 1.00 91.75 460 THR A O 1
ATOM 3703 N N . THR A 1 461 ? -11.810 -3.757 24.557 1.00 95.31 461 THR A N 1
ATOM 3704 C CA . THR A 1 461 ? -12.388 -3.853 23.212 1.00 95.31 461 THR A CA 1
ATOM 3705 C C . THR A 1 461 ? -12.427 -5.307 22.765 1.00 95.31 461 THR A C 1
ATOM 3707 O O . THR A 1 461 ? -11.422 -6.004 22.871 1.00 95.31 461 THR A O 1
ATOM 3710 N N . LEU A 1 462 ? -13.568 -5.769 22.254 1.00 94.31 462 LEU A N 1
ATOM 3711 C CA . LEU A 1 462 ? -13.716 -7.087 21.635 1.00 94.31 462 LEU A CA 1
ATOM 3712 C C . LEU A 1 462 ? -14.342 -6.941 20.249 1.00 94.31 462 LEU A C 1
ATOM 3714 O O . LEU A 1 462 ? -15.496 -6.534 20.123 1.00 94.31 462 LEU A O 1
ATOM 3718 N N . LEU A 1 463 ? -13.583 -7.298 19.215 1.00 97.31 463 LEU A N 1
ATOM 3719 C CA . LEU A 1 463 ? -14.074 -7.447 17.848 1.00 97.31 463 LEU A CA 1
ATOM 3720 C C . LEU A 1 463 ? -14.524 -8.900 17.648 1.00 97.31 463 LEU A C 1
ATOM 3722 O O . LEU A 1 463 ? -13.794 -9.814 18.029 1.00 97.31 463 LEU A O 1
ATOM 3726 N N . LEU A 1 464 ? -15.701 -9.128 17.063 1.00 95.25 464 LEU A N 1
ATOM 3727 C CA . LEU A 1 464 ? -16.226 -10.472 16.807 1.00 95.25 464 LEU A CA 1
ATOM 3728 C C . LEU A 1 464 ? -16.781 -10.652 15.392 1.00 95.25 464 LEU A C 1
ATOM 3730 O O . LEU A 1 464 ? -17.418 -9.755 14.841 1.00 95.25 464 LEU A O 1
ATOM 3734 N N . ASP A 1 465 ? -16.579 -11.848 14.845 1.00 96.56 465 ASP A N 1
ATOM 3735 C CA . ASP A 1 465 ? -17.326 -12.384 13.709 1.00 96.56 465 ASP A CA 1
ATOM 3736 C C . ASP A 1 465 ? -18.692 -12.860 14.232 1.00 96.56 465 ASP A C 1
ATOM 3738 O O . ASP A 1 465 ? -18.777 -13.793 15.037 1.00 96.56 465 ASP A O 1
ATOM 3742 N N . VAL A 1 466 ? -19.766 -12.172 13.840 1.00 96.31 466 VAL A N 1
ATOM 3743 C CA . VAL A 1 466 ? -21.114 -12.378 14.397 1.00 96.31 466 VAL A CA 1
ATOM 3744 C C . VAL A 1 466 ? -21.726 -13.695 13.920 1.00 96.31 466 VAL A C 1
ATOM 3746 O O . VAL A 1 466 ? -22.517 -14.303 14.644 1.00 96.31 466 VAL A O 1
ATOM 3749 N N . ASP A 1 467 ? -21.377 -14.135 12.711 1.00 93.81 467 ASP A N 1
ATOM 3750 C CA . ASP A 1 467 ? -21.925 -15.353 12.117 1.00 93.81 467 ASP A CA 1
ATOM 3751 C C . ASP A 1 467 ? -21.129 -16.594 12.546 1.00 93.81 467 ASP A C 1
ATOM 3753 O O . ASP A 1 467 ? -21.737 -17.605 12.902 1.00 93.81 467 ASP A O 1
ATOM 3757 N N . ALA A 1 468 ? -19.794 -16.505 12.620 1.00 93.69 468 ALA A N 1
ATOM 3758 C CA . ALA A 1 468 ? -18.950 -17.581 13.148 1.00 93.69 468 ALA A CA 1
ATOM 3759 C C . ALA A 1 468 ? -18.996 -17.697 14.685 1.00 93.69 468 ALA A C 1
ATOM 3761 O O . ALA A 1 468 ? -18.787 -18.784 15.222 1.00 93.69 468 ALA A O 1
ATOM 3762 N N . ARG A 1 469 ? -19.309 -16.600 15.395 1.00 92.38 469 ARG A N 1
ATOM 3763 C CA . ARG A 1 469 ? -19.196 -16.469 16.863 1.00 92.38 469 ARG A CA 1
ATOM 3764 C C . ARG A 1 469 ? -17.761 -16.699 17.341 1.00 92.38 469 ARG A C 1
ATOM 3766 O O . ARG A 1 469 ? -17.504 -17.484 18.254 1.00 92.38 469 ARG A O 1
ATOM 3773 N N . GLU A 1 470 ? -16.834 -15.985 16.715 1.00 91.06 470 GLU A N 1
ATOM 3774 C CA . GLU A 1 470 ? -15.398 -16.038 16.999 1.00 91.06 470 GLU A CA 1
ATOM 3775 C C . GLU A 1 470 ? -14.877 -14.630 17.312 1.00 91.06 470 GLU A C 1
ATOM 3777 O O . GLU A 1 470 ? -15.290 -13.655 16.681 1.00 91.06 470 GLU A O 1
ATOM 3782 N N . LEU A 1 471 ? -13.966 -14.514 18.283 1.00 92.94 471 LEU A N 1
ATOM 3783 C CA . LEU A 1 471 ? -13.267 -13.256 18.555 1.00 92.94 471 LEU A CA 1
ATOM 3784 C C . LEU A 1 471 ? -12.165 -13.028 17.516 1.00 92.94 471 LEU A C 1
ATOM 3786 O O . LEU A 1 471 ? -11.419 -13.942 17.170 1.00 92.94 471 LEU A O 1
ATOM 3790 N N . VAL A 1 472 ? -12.044 -11.789 17.051 1.00 95.06 472 VAL A N 1
ATOM 3791 C CA . VAL A 1 472 ? -11.063 -11.369 16.049 1.00 95.06 472 VAL A CA 1
ATOM 3792 C C . VAL A 1 472 ? -9.931 -10.604 16.741 1.00 95.06 472 VAL A C 1
ATOM 3794 O O . VAL A 1 472 ? -10.194 -9.578 17.382 1.00 95.06 472 VAL A O 1
ATOM 3797 N N . PRO A 1 473 ? -8.668 -11.041 16.595 1.00 95.50 473 PRO A N 1
ATOM 3798 C CA . PRO A 1 473 ? -7.527 -10.308 17.127 1.00 95.50 473 PRO A CA 1
ATOM 3799 C C . PRO A 1 473 ? -7.407 -8.918 16.503 1.00 95.50 473 PRO A C 1
ATOM 3801 O O . PRO A 1 473 ? -7.563 -8.754 15.291 1.00 95.50 473 PRO A O 1
ATOM 3804 N N . HIS A 1 474 ? -7.127 -7.914 17.326 1.00 96.19 474 HIS A N 1
ATOM 3805 C CA . HIS A 1 474 ? -7.066 -6.509 16.927 1.00 96.19 474 HIS A CA 1
ATOM 3806 C C . HIS A 1 474 ? -6.151 -5.713 17.862 1.00 96.19 474 HIS A C 1
ATOM 3808 O O . HIS A 1 474 ? -5.930 -6.103 19.005 1.00 96.19 474 HIS A O 1
ATOM 3814 N N . SER A 1 475 ? -5.645 -4.576 17.394 1.00 94.81 475 SER A N 1
ATOM 3815 C CA . SER A 1 475 ? -5.071 -3.544 18.260 1.00 94.81 475 SER A CA 1
ATOM 3816 C C . SER A 1 475 ? -6.071 -2.410 18.461 1.00 94.81 475 SER A C 1
ATOM 3818 O O . SER A 1 475 ? -6.862 -2.121 17.564 1.00 94.81 475 SER A O 1
ATOM 3820 N N . ALA A 1 476 ? -6.012 -1.743 19.606 1.00 94.00 476 ALA A N 1
ATOM 3821 C CA . ALA A 1 476 ? -6.807 -0.573 19.942 1.00 94.00 476 ALA A CA 1
ATOM 3822 C C . ALA A 1 476 ? -5.927 0.486 20.621 1.00 94.00 476 ALA A C 1
ATOM 3824 O O . ALA A 1 476 ? -5.135 0.153 21.504 1.00 94.00 476 ALA A O 1
ATOM 3825 N N . GLU A 1 477 ? -6.073 1.745 20.214 1.00 91.44 477 GLU A N 1
ATOM 3826 C CA . GLU A 1 477 ? -5.237 2.870 20.652 1.00 91.44 477 GLU A CA 1
ATOM 3827 C C . GLU A 1 477 ? -6.027 4.183 20.713 1.00 91.44 477 GLU A C 1
ATOM 3829 O O . GLU A 1 477 ? -7.110 4.299 20.132 1.00 91.44 477 GLU A O 1
ATOM 3834 N N . ILE A 1 478 ? -5.461 5.185 21.385 1.00 91.62 478 ILE A N 1
ATOM 3835 C CA . ILE A 1 478 ? -5.963 6.561 21.354 1.00 91.62 478 ILE A CA 1
ATOM 3836 C C . ILE A 1 478 ? -5.335 7.306 20.170 1.00 91.62 478 ILE A C 1
ATOM 3838 O O . ILE A 1 478 ? -4.119 7.284 19.983 1.00 91.62 478 ILE A O 1
ATOM 3842 N N . ASP A 1 479 ? -6.161 8.004 19.392 1.00 88.31 479 ASP A N 1
ATOM 3843 C CA . ASP A 1 479 ? -5.685 8.983 18.416 1.00 88.31 479 ASP A CA 1
ATOM 3844 C C . ASP A 1 479 ? -5.286 10.296 19.104 1.00 88.31 479 ASP A C 1
ATOM 3846 O O . ASP A 1 479 ? -6.130 10.999 19.667 1.00 88.31 479 ASP A O 1
ATOM 3850 N N . TYR A 1 480 ? -4.007 10.652 18.991 1.00 83.50 480 TYR A N 1
ATOM 3851 C CA . TYR A 1 480 ? -3.433 11.883 19.537 1.00 83.50 480 TYR A CA 1
ATOM 3852 C C . TYR A 1 480 ? -3.225 12.996 18.497 1.00 83.50 480 TYR A C 1
ATOM 3854 O O . TYR A 1 480 ? -2.657 14.039 18.824 1.00 83.50 480 TYR A O 1
ATOM 3862 N N . LEU A 1 481 ? -3.702 12.837 17.258 1.00 79.69 481 LEU A N 1
ATOM 3863 C CA . LEU A 1 481 ? -3.646 13.897 16.241 1.00 79.69 481 LEU A CA 1
ATOM 3864 C C . LEU A 1 481 ? -4.603 15.062 16.557 1.00 79.69 481 LEU A C 1
ATOM 3866 O O . LEU A 1 481 ? -4.337 16.202 16.168 1.00 79.69 481 LEU A O 1
ATOM 3870 N N . ASP A 1 482 ? -5.681 14.812 17.307 1.00 79.56 482 ASP A N 1
ATOM 3871 C CA . ASP A 1 482 ? -6.495 15.853 17.948 1.00 79.56 482 ASP A CA 1
ATOM 3872 C C . ASP A 1 482 ? -6.562 15.634 19.474 1.00 79.56 482 ASP A C 1
ATOM 3874 O O . ASP A 1 482 ? -7.534 15.063 19.969 1.00 79.56 482 ASP A O 1
ATOM 3878 N N . PRO A 1 483 ? -5.573 16.103 20.263 1.00 77.50 483 PRO A N 1
ATOM 3879 C CA . PRO A 1 483 ? -5.572 15.915 21.719 1.00 77.50 483 PRO A CA 1
ATOM 3880 C C . PRO A 1 483 ? -6.770 16.549 22.443 1.00 77.50 483 PRO A C 1
ATOM 3882 O O . PRO A 1 483 ? -7.021 16.227 23.602 1.00 77.50 483 PRO A O 1
ATOM 3885 N N . GLN A 1 484 ? -7.493 17.468 21.786 1.00 81.62 484 GLN A N 1
ATOM 3886 C CA . GLN A 1 484 ? -8.711 18.099 22.310 1.00 81.62 484 GLN A CA 1
ATOM 3887 C C . GLN A 1 484 ? -9.984 17.333 21.925 1.00 81.62 484 GLN A C 1
ATOM 3889 O O . GLN A 1 484 ? -11.015 17.496 22.575 1.00 81.62 484 GLN A O 1
ATOM 3894 N N . ARG A 1 485 ? -9.933 16.523 20.862 1.00 83.50 485 ARG A N 1
ATOM 3895 C CA . ARG A 1 485 ? -11.042 15.697 20.367 1.00 83.50 485 ARG A CA 1
ATOM 3896 C C . ARG A 1 485 ? -10.570 14.273 20.044 1.00 83.50 485 ARG A C 1
ATOM 3898 O O . ARG A 1 485 ? -10.800 13.815 18.917 1.00 83.50 485 ARG A O 1
ATOM 3905 N N . PRO A 1 486 ? -9.958 13.563 21.010 1.00 86.31 486 PRO A N 1
ATOM 3906 C CA . PRO A 1 486 ? -9.438 12.221 20.786 1.00 86.31 486 PRO A CA 1
ATOM 3907 C C . PRO A 1 486 ? -10.554 11.281 20.326 1.00 86.31 486 PRO A C 1
ATOM 3909 O O . PRO A 1 486 ? -11.748 11.559 20.495 1.00 86.31 486 PRO A O 1
ATOM 3912 N N . LEU A 1 487 ? -10.157 10.151 19.764 1.00 90.88 487 LEU A N 1
ATOM 3913 C CA . LEU A 1 487 ? -11.023 9.013 19.480 1.00 90.88 487 LEU A CA 1
ATOM 3914 C C . LEU A 1 487 ? -10.250 7.722 19.750 1.00 90.88 487 LEU A C 1
ATOM 3916 O O . LEU A 1 487 ? -9.023 7.748 19.870 1.00 90.88 487 LEU A O 1
ATOM 3920 N N . VAL A 1 488 ? -10.958 6.601 19.845 1.00 93.31 488 VAL A N 1
ATOM 3921 C CA . VAL A 1 488 ? -10.328 5.279 19.878 1.00 93.31 488 VAL A CA 1
ATOM 3922 C C . VAL A 1 488 ? -10.283 4.742 18.451 1.00 93.31 488 VAL A C 1
ATOM 3924 O O . VAL A 1 488 ? -11.318 4.679 17.783 1.00 93.31 488 VAL A O 1
ATOM 3927 N N . MET A 1 489 ? -9.094 4.353 17.987 1.00 94.12 489 MET A N 1
ATOM 3928 C CA . MET A 1 489 ? -8.920 3.609 16.739 1.00 94.12 489 MET A CA 1
ATOM 3929 C C . MET A 1 489 ? -8.737 2.130 17.054 1.00 94.12 489 MET A C 1
ATOM 3931 O O . MET A 1 489 ? -7.869 1.768 17.846 1.00 94.12 489 MET A O 1
ATOM 3935 N N . VAL A 1 490 ? -9.519 1.269 16.405 1.00 96.25 490 VAL A N 1
ATOM 3936 C CA . VAL A 1 490 ? -9.353 -0.187 16.459 1.00 96.25 490 VAL A CA 1
ATOM 3937 C C . VAL A 1 490 ? -8.983 -0.711 15.079 1.00 96.25 490 VAL A C 1
ATOM 3939 O O . VAL A 1 490 ? -9.652 -0.425 14.090 1.00 96.25 490 VAL A O 1
ATOM 3942 N N . TYR A 1 491 ? -7.921 -1.506 15.020 1.00 94.81 491 TYR A N 1
ATOM 3943 C CA . TYR A 1 491 ? -7.358 -2.067 13.799 1.00 94.81 491 TYR A CA 1
ATOM 3944 C C . TYR A 1 491 ? -7.326 -3.601 13.893 1.00 94.81 491 TYR A C 1
ATOM 3946 O O . TYR A 1 491 ? -6.617 -4.138 14.746 1.00 94.81 491 TYR A O 1
ATOM 3954 N N . PRO A 1 492 ? -8.052 -4.334 13.028 1.00 95.12 492 PRO A N 1
ATOM 3955 C CA . PRO A 1 492 ? -7.951 -5.793 12.944 1.00 95.12 492 PRO A CA 1
ATOM 3956 C C . PRO A 1 492 ? -6.502 -6.262 12.726 1.00 95.12 492 PRO A C 1
ATOM 3958 O O . PRO A 1 492 ? -5.768 -5.655 11.951 1.00 95.12 492 PRO A O 1
ATOM 3961 N N . ALA A 1 493 ? -6.067 -7.354 13.358 1.00 93.00 493 ALA A N 1
ATOM 3962 C CA . ALA A 1 493 ? -4.675 -7.818 13.270 1.00 93.00 493 ALA A CA 1
ATOM 3963 C C . ALA A 1 493 ? -4.258 -8.208 11.837 1.00 93.00 493 ALA A C 1
ATOM 3965 O O . ALA A 1 493 ? -3.095 -8.046 11.466 1.00 93.00 493 ALA A O 1
ATOM 3966 N N . ALA A 1 494 ? -5.212 -8.689 11.040 1.00 90.19 494 ALA A N 1
ATOM 3967 C CA . ALA A 1 494 ? -5.117 -8.984 9.612 1.00 90.19 494 ALA A CA 1
ATOM 3968 C C . ALA A 1 494 ? -6.393 -8.459 8.912 1.00 90.19 494 ALA A C 1
ATOM 3970 O O . ALA A 1 494 ? -7.342 -8.089 9.611 1.00 90.19 494 ALA A O 1
ATOM 3971 N N . PRO A 1 495 ? -6.450 -8.380 7.571 1.00 92.44 495 PRO A N 1
ATOM 3972 C CA . PRO A 1 495 ? -7.691 -8.093 6.856 1.00 92.44 495 PRO A CA 1
ATOM 3973 C C . PRO A 1 495 ? -8.831 -9.038 7.267 1.00 92.44 495 PRO A C 1
ATOM 3975 O O . PRO A 1 495 ? -8.660 -10.253 7.369 1.00 92.44 495 PRO A O 1
ATOM 3978 N N . LEU A 1 496 ? -10.005 -8.462 7.510 1.00 94.81 496 LEU A N 1
ATOM 3979 C CA . LEU A 1 496 ? -11.238 -9.177 7.812 1.00 94.81 496 LEU A CA 1
ATOM 3980 C C . LEU A 1 496 ? -11.692 -10.023 6.615 1.00 94.81 496 LEU A C 1
ATOM 3982 O O . LEU A 1 496 ? -11.271 -9.810 5.474 1.00 94.81 496 LEU A O 1
ATOM 3986 N N . LYS A 1 497 ? -12.587 -10.980 6.874 1.00 94.81 497 LYS A N 1
ATOM 3987 C CA . LYS A 1 497 ? -13.241 -11.746 5.813 1.00 94.81 497 LYS A CA 1
ATOM 3988 C C . LYS A 1 497 ? -14.125 -10.802 4.995 1.00 94.81 497 LYS A C 1
ATOM 3990 O O . LYS A 1 497 ? -14.804 -9.941 5.560 1.00 94.81 497 LYS A O 1
ATOM 3995 N N . HIS A 1 498 ? -14.151 -10.976 3.679 1.00 94.81 498 HIS A N 1
ATOM 3996 C CA . HIS A 1 498 ? -15.123 -10.296 2.818 1.00 94.81 498 HIS A CA 1
ATOM 3997 C C . HIS A 1 498 ? -16.556 -10.757 3.141 1.00 94.81 498 HIS A C 1
ATOM 3999 O O . HIS A 1 498 ? -16.747 -11.870 3.641 1.00 94.81 498 HIS A O 1
ATOM 4005 N N . LYS A 1 499 ? -17.568 -9.938 2.820 1.00 95.31 499 LYS A N 1
ATOM 4006 C CA . LYS A 1 499 ? -18.998 -10.304 2.884 1.00 95.31 499 LYS A CA 1
ATOM 4007 C C . LYS A 1 499 ? -19.416 -10.927 4.233 1.00 95.31 499 LYS A C 1
ATOM 4009 O O . LYS A 1 499 ? -20.175 -11.894 4.274 1.00 95.31 499 LYS A O 1
ATOM 4014 N N . THR A 1 500 ? -18.886 -10.404 5.339 1.00 96.50 500 THR A N 1
ATOM 4015 C CA . THR A 1 500 ? -19.030 -10.986 6.684 1.00 96.50 500 THR A CA 1
ATOM 4016 C C . THR A 1 500 ? -19.549 -9.944 7.677 1.00 96.50 500 THR A C 1
ATOM 4018 O O . THR A 1 500 ? -19.205 -8.764 7.599 1.00 96.50 500 THR A O 1
ATOM 4021 N N . HIS A 1 501 ? -20.414 -10.375 8.599 1.00 97.25 501 HIS A N 1
ATOM 4022 C CA . HIS A 1 501 ? -21.009 -9.523 9.626 1.00 97.25 501 HIS A CA 1
ATOM 4023 C C . HIS A 1 501 ? -20.112 -9.474 10.869 1.00 97.25 501 HIS A C 1
ATOM 4025 O O . HIS A 1 501 ? -19.897 -10.493 11.526 1.00 97.25 501 HIS A O 1
ATOM 4031 N N . TYR A 1 502 ? -19.621 -8.286 11.211 1.00 98.12 502 TYR A N 1
ATOM 4032 C CA . TYR A 1 502 ? -18.736 -8.045 12.348 1.00 98.12 502 TYR A CA 1
ATOM 4033 C C . TYR A 1 502 ? -19.373 -7.103 13.366 1.00 98.12 502 TYR A C 1
ATOM 4035 O O . TYR A 1 502 ? -20.221 -6.281 13.020 1.00 98.12 502 TYR A O 1
ATOM 4043 N N . ALA A 1 503 ? -18.941 -7.194 14.622 1.00 97.56 503 ALA A N 1
ATOM 4044 C CA . ALA A 1 503 ? -19.327 -6.254 15.669 1.00 97.56 503 ALA A CA 1
ATOM 4045 C C . ALA A 1 503 ? -18.170 -5.940 16.618 1.00 97.56 503 ALA A C 1
ATOM 4047 O O . ALA A 1 503 ? -17.342 -6.806 16.896 1.00 97.56 503 ALA A O 1
ATOM 4048 N N . LEU A 1 504 ? -18.135 -4.707 17.127 1.00 97.62 504 LEU A N 1
ATOM 4049 C CA . LEU A 1 504 ? -17.198 -4.253 18.151 1.00 97.62 504 LEU A CA 1
ATOM 4050 C C . LEU A 1 504 ? -17.960 -3.943 19.442 1.00 97.62 504 LEU A C 1
ATOM 4052 O O . LEU A 1 504 ? -18.910 -3.156 19.440 1.00 97.62 504 LEU A O 1
ATOM 4056 N N . ALA A 1 505 ? -17.514 -4.541 20.543 1.00 94.62 505 ALA A N 1
ATOM 4057 C CA . ALA A 1 505 ? -18.005 -4.282 21.888 1.00 94.62 505 ALA A CA 1
ATOM 4058 C C . ALA A 1 505 ? -16.937 -3.562 22.726 1.00 94.62 505 ALA A C 1
ATOM 4060 O O . ALA A 1 505 ? -15.769 -3.955 22.718 1.00 94.62 505 ALA A O 1
ATOM 4061 N N . VAL A 1 506 ? -17.352 -2.544 23.480 1.00 94.50 506 VAL A N 1
ATOM 4062 C CA . VAL A 1 506 ? -16.545 -1.851 24.494 1.00 94.50 506 VAL A CA 1
ATOM 4063 C C . VAL A 1 506 ? -17.084 -2.254 25.862 1.00 94.50 506 VAL A C 1
ATOM 4065 O O . VAL A 1 506 ? -18.240 -1.967 26.175 1.00 94.50 506 VAL A O 1
ATOM 4068 N N . ILE A 1 507 ? -16.283 -2.975 26.646 1.00 88.12 507 ILE A N 1
ATOM 4069 C CA . ILE A 1 507 ? -16.733 -3.687 27.846 1.00 88.12 507 ILE A CA 1
ATOM 4070 C C . ILE A 1 507 ? -15.833 -3.373 29.038 1.00 88.12 507 ILE A C 1
ATOM 4072 O O . ILE A 1 507 ? -14.608 -3.453 28.969 1.00 88.12 507 ILE A O 1
ATOM 4076 N N . ASN A 1 508 ? -16.484 -3.059 30.157 1.00 87.44 508 ASN A N 1
ATOM 4077 C CA . ASN A 1 508 ? -15.889 -2.714 31.441 1.00 87.44 508 ASN A CA 1
ATOM 4078 C C . ASN A 1 508 ? -14.824 -1.603 31.319 1.00 87.44 508 ASN A C 1
ATOM 4080 O O . ASN A 1 508 ? -13.828 -1.602 32.038 1.00 87.44 508 ASN A O 1
ATOM 4084 N N . ALA A 1 509 ? -15.033 -0.650 30.405 1.00 91.00 509 ALA A N 1
ATOM 4085 C CA . ALA A 1 509 ? -14.171 0.518 30.273 1.00 91.00 509 ALA A CA 1
ATOM 4086 C C . ALA A 1 509 ? -14.204 1.359 31.561 1.00 91.00 509 ALA A C 1
ATOM 4088 O O . ALA A 1 509 ? -15.251 1.488 32.202 1.00 91.00 509 ALA A O 1
ATOM 4089 N N . THR A 1 510 ? -13.060 1.928 31.933 1.00 90.00 510 THR A N 1
ATOM 4090 C CA . THR A 1 510 ? -12.880 2.727 33.153 1.00 90.00 510 THR A CA 1
ATOM 4091 C C . THR A 1 510 ? -12.390 4.137 32.847 1.00 90.00 510 THR A C 1
ATOM 4093 O O . THR A 1 510 ? -11.898 4.394 31.752 1.00 90.00 510 THR A O 1
ATOM 4096 N N . ASP A 1 511 ? -12.514 5.037 33.819 1.00 90.75 511 ASP A N 1
ATOM 4097 C CA . ASP A 1 511 ? -11.832 6.332 33.853 1.00 90.75 511 ASP A CA 1
ATOM 4098 C C . ASP A 1 511 ? -10.392 6.200 34.407 1.00 90.75 511 ASP A C 1
ATOM 4100 O O . ASP A 1 511 ? -9.902 5.096 34.675 1.00 90.75 511 ASP A O 1
ATOM 4104 N N . ALA A 1 512 ? -9.697 7.325 34.606 1.00 90.50 512 ALA A N 1
ATOM 4105 C CA . ALA A 1 512 ? -8.372 7.358 35.242 1.00 90.50 512 ALA A CA 1
ATOM 4106 C C . ALA A 1 512 ? -8.366 6.898 36.717 1.00 90.50 512 ALA A C 1
ATOM 4108 O O . ALA A 1 512 ? -7.333 6.486 37.233 1.00 90.50 512 ALA A O 1
ATOM 4109 N N . ASN A 1 513 ? -9.508 6.918 37.408 1.00 89.69 513 ASN A N 1
ATOM 4110 C CA . ASN A 1 513 ? -9.626 6.462 38.794 1.00 89.69 513 ASN A CA 1
ATOM 4111 C C . ASN A 1 513 ? -9.933 4.954 38.900 1.00 89.69 513 ASN A C 1
ATOM 4113 O O . ASN A 1 513 ? -10.081 4.434 40.008 1.00 89.69 513 ASN A O 1
ATOM 4117 N N . GLY A 1 514 ? -10.077 4.250 37.770 1.00 85.50 514 GLY A N 1
ATOM 4118 C CA . GLY A 1 514 ? -10.538 2.861 37.724 1.00 85.50 514 GLY A CA 1
ATOM 4119 C C . GLY A 1 514 ? -12.040 2.695 37.993 1.00 85.50 514 GLY A C 1
ATOM 4120 O O . GLY A 1 514 ? -12.498 1.574 38.219 1.00 85.50 514 GLY A O 1
ATOM 4121 N N . GLN A 1 515 ? -12.820 3.780 37.984 1.00 89.25 515 GLN A N 1
ATOM 4122 C CA . GLN A 1 515 ? -14.279 3.730 38.052 1.00 89.25 515 GLN A CA 1
ATOM 4123 C C . GLN A 1 515 ? -14.842 3.383 36.677 1.00 89.25 515 GLN A C 1
ATOM 4125 O O . GLN A 1 515 ? -14.363 3.873 35.658 1.00 89.25 515 GLN A O 1
ATOM 4130 N N . ARG A 1 516 ? -15.865 2.528 36.631 1.00 88.62 516 ARG A N 1
ATOM 4131 C CA . ARG A 1 516 ? -16.463 2.093 35.367 1.00 88.62 516 ARG A CA 1
ATOM 4132 C C . ARG A 1 516 ? -17.215 3.244 34.688 1.00 88.62 516 ARG A C 1
ATOM 4134 O O . ARG A 1 516 ? -18.043 3.896 35.320 1.00 88.62 516 ARG A O 1
ATOM 4141 N N . LEU A 1 517 ? -16.976 3.427 33.392 1.00 91.75 517 LEU A N 1
ATOM 4142 C CA . LEU A 1 517 ? -17.691 4.386 32.553 1.00 91.75 517 LEU A CA 1
ATOM 4143 C C . LEU A 1 517 ? -19.152 3.941 32.329 1.00 91.75 517 LEU A C 1
ATOM 4145 O O . LEU A 1 517 ? -19.416 2.739 32.190 1.00 91.75 517 LEU A O 1
ATOM 4149 N N . PRO A 1 518 ? -20.117 4.877 32.280 1.00 91.44 518 PRO A N 1
ATOM 4150 C CA . PRO A 1 518 ? -21.506 4.555 31.973 1.00 91.44 518 PRO A CA 1
ATOM 4151 C C . PRO A 1 518 ? -21.661 4.107 30.506 1.00 91.44 518 PRO A C 1
ATOM 4153 O O . PRO A 1 518 ? -20.873 4.525 29.654 1.00 91.44 518 PRO A O 1
ATOM 4156 N N . PRO A 1 519 ? -22.684 3.299 30.172 1.00 90.62 519 PRO A N 1
ATOM 4157 C CA . PRO A 1 519 ? -23.059 3.076 28.781 1.00 90.62 519 PRO A CA 1
ATOM 4158 C C . PRO A 1 519 ? -23.493 4.359 28.078 1.00 90.62 519 PRO A C 1
ATOM 4160 O O . PRO A 1 519 ? -24.040 5.266 28.712 1.00 90.62 519 PRO A O 1
ATOM 4163 N N . THR A 1 520 ? -23.275 4.427 26.761 1.00 89.44 520 THR A N 1
ATOM 4164 C CA . THR A 1 520 ? -23.738 5.571 25.964 1.00 89.44 520 THR A CA 1
ATOM 4165 C C . THR A 1 520 ? -25.266 5.709 26.047 1.00 89.44 520 THR A C 1
ATOM 4167 O O . THR A 1 520 ? -25.958 4.712 26.286 1.00 89.44 520 THR A O 1
ATOM 4170 N N . PRO A 1 521 ? -25.837 6.910 25.824 1.00 86.38 521 PRO A N 1
ATOM 4171 C CA . PRO A 1 521 ? -27.288 7.104 25.848 1.00 86.38 521 PRO A CA 1
ATOM 4172 C C . PRO A 1 521 ? -28.046 6.098 24.966 1.00 86.38 521 PRO A C 1
ATOM 4174 O O . PRO A 1 521 ? -28.985 5.463 25.438 1.00 86.38 521 PRO A O 1
ATOM 4177 N N . GLY A 1 522 ? -27.566 5.835 23.744 1.00 83.38 522 GLY A N 1
ATOM 4178 C CA . GLY A 1 522 ? -28.158 4.826 22.859 1.00 83.38 522 GLY A CA 1
ATOM 4179 C C . GLY A 1 522 ? -28.072 3.388 23.374 1.00 83.38 522 GLY A C 1
ATOM 4180 O O . GLY A 1 522 ? -28.988 2.603 23.132 1.00 83.38 522 GLY A O 1
ATOM 4181 N N . MET A 1 523 ? -27.019 3.025 24.116 1.00 86.94 523 MET A N 1
ATOM 4182 C CA . MET A 1 523 ? -26.953 1.726 24.795 1.00 86.94 523 MET A CA 1
ATOM 4183 C C . MET A 1 523 ? -27.928 1.652 25.976 1.00 86.94 523 MET A C 1
ATOM 4185 O O . MET A 1 523 ? -28.587 0.630 26.160 1.00 86.94 523 MET A O 1
ATOM 4189 N N . MET A 1 524 ? -28.082 2.736 26.742 1.00 86.25 524 MET A N 1
ATOM 4190 C CA . MET A 1 524 ? -29.072 2.816 27.822 1.00 86.25 524 MET A CA 1
ATOM 4191 C C . MET A 1 524 ? -30.506 2.687 27.288 1.00 86.25 524 MET A C 1
ATOM 4193 O O . MET A 1 524 ? -31.301 1.947 27.870 1.00 86.25 524 MET A O 1
ATOM 4197 N N . ASP A 1 525 ? -30.820 3.332 26.163 1.00 81.00 525 ASP A N 1
ATOM 4198 C CA . ASP A 1 525 ? -32.107 3.203 25.470 1.00 81.00 525 ASP A CA 1
ATOM 4199 C C . ASP A 1 525 ? -32.319 1.778 24.932 1.00 81.00 525 ASP A C 1
ATOM 4201 O O . ASP A 1 525 ? -33.397 1.195 25.096 1.00 81.00 525 ASP A O 1
ATOM 4205 N N . LEU A 1 526 ? -31.272 1.166 24.360 1.00 80.50 526 LEU A N 1
ATOM 4206 C CA . LEU A 1 526 ? -31.287 -0.231 23.922 1.00 80.50 526 LEU A CA 1
ATOM 4207 C C . LEU A 1 526 ? -31.667 -1.158 25.083 1.00 80.50 526 LEU A C 1
ATOM 4209 O O . LEU A 1 526 ? -32.545 -2.006 24.909 1.00 80.50 526 LEU A O 1
ATOM 4213 N N . PHE A 1 527 ? -31.070 -0.993 26.265 1.00 78.88 527 PHE A N 1
ATOM 4214 C CA . PHE A 1 527 ? -31.384 -1.818 27.437 1.00 78.88 527 PHE A CA 1
ATOM 4215 C C . PHE A 1 527 ? -32.789 -1.576 28.013 1.00 78.88 527 PHE A C 1
ATOM 4217 O O . PHE A 1 527 ? -33.364 -2.496 28.593 1.00 78.88 527 PHE A O 1
ATOM 4224 N N . GLN A 1 528 ? -33.356 -0.377 27.849 1.00 78.69 528 GLN A N 1
ATOM 4225 C CA . GLN A 1 528 ? -34.680 -0.024 28.381 1.00 78.69 528 GLN A CA 1
ATOM 4226 C C . GLN A 1 528 ? -35.847 -0.455 27.478 1.00 78.69 528 GLN A C 1
ATOM 4228 O O . GLN A 1 528 ? -36.925 -0.776 27.983 1.00 78.69 528 GLN A O 1
ATOM 4233 N N . GLN A 1 529 ? -35.659 -0.496 26.156 1.00 70.75 529 GLN A N 1
ATOM 4234 C CA . GLN A 1 529 ? -36.718 -0.893 25.220 1.00 70.75 529 GLN A CA 1
ATOM 4235 C C . GLN A 1 529 ? -37.130 -2.369 25.369 1.00 70.75 529 GLN A C 1
ATOM 4237 O O . GLN A 1 529 ? -36.307 -3.281 25.227 1.00 70.75 529 GLN A O 1
ATOM 4242 N N . GLN A 1 530 ? -38.430 -2.615 25.550 1.00 57.00 530 GLN A N 1
ATOM 4243 C CA . GLN A 1 530 ? -39.013 -3.962 25.504 1.00 57.00 530 GLN A CA 1
ATOM 4244 C C . GLN A 1 530 ? -39.145 -4.483 24.059 1.00 57.00 530 GLN A C 1
ATOM 4246 O O . GLN A 1 530 ? -39.022 -3.729 23.096 1.00 57.00 530 GLN A O 1
ATOM 4251 N N . GLN A 1 531 ? -39.362 -5.794 23.894 1.00 52.91 531 GLN A N 1
ATOM 4252 C CA . GLN A 1 531 ? -39.523 -6.410 22.570 1.00 52.91 531 GLN A CA 1
ATOM 4253 C C . GLN A 1 531 ? -40.735 -5.836 21.820 1.00 52.91 531 GLN A C 1
ATOM 4255 O O . GLN A 1 531 ? -41.844 -5.848 22.351 1.00 52.91 531 GLN A O 1
ATOM 4260 N N . GLY A 1 532 ? -40.535 -5.440 20.557 1.00 52.56 532 GLY A N 1
ATOM 4261 C CA . GLY A 1 532 ? -41.622 -5.135 19.617 1.00 52.56 532 GLY A CA 1
ATOM 4262 C C . GLY A 1 532 ? -41.694 -3.701 19.082 1.00 52.56 532 GLY A C 1
ATOM 4263 O O . GLY A 1 532 ? -42.570 -3.433 18.265 1.00 52.56 532 GLY A O 1
ATOM 4264 N N . ASP A 1 533 ? -40.787 -2.800 19.469 1.00 51.38 533 ASP A N 1
ATOM 4265 C CA . ASP A 1 533 ? -40.862 -1.360 19.138 1.00 51.38 533 ASP A CA 1
ATOM 4266 C C . ASP A 1 533 ? -40.410 -0.995 17.697 1.00 51.38 533 ASP A C 1
ATOM 4268 O O . ASP A 1 533 ? -40.102 0.150 17.374 1.00 51.38 533 ASP A O 1
ATOM 4272 N N . GLY A 1 534 ? -40.330 -1.984 16.798 1.00 55.31 534 GLY A N 1
ATOM 4273 C CA . GLY A 1 534 ? -40.127 -1.804 15.352 1.00 55.31 534 GLY A CA 1
ATOM 4274 C C . GLY A 1 534 ? -38.740 -1.331 14.890 1.00 55.31 534 GLY A C 1
ATOM 4275 O O . GLY A 1 534 ? -38.492 -1.275 13.678 1.00 55.31 534 GLY A O 1
ATOM 4276 N N . ASN A 1 535 ? -37.819 -1.006 15.803 1.00 66.94 535 ASN A N 1
ATOM 4277 C CA . ASN A 1 535 ? -36.468 -0.576 15.451 1.00 66.94 535 ASN A CA 1
ATOM 4278 C C . ASN A 1 535 ? -35.567 -1.767 15.067 1.00 66.94 535 ASN A C 1
ATOM 4280 O O . ASN A 1 535 ? -34.870 -2.360 15.893 1.00 66.94 535 ASN A O 1
ATOM 4284 N N . LYS A 1 536 ? -35.504 -2.034 13.756 1.00 74.12 536 LYS A N 1
ATOM 4285 C CA . LYS A 1 536 ? -34.698 -3.103 13.135 1.00 74.12 536 LYS A CA 1
ATOM 4286 C C . LYS A 1 536 ? -33.205 -3.097 13.504 1.00 74.12 536 LYS A C 1
ATOM 4288 O O . LYS A 1 536 ? -32.568 -4.144 13.392 1.00 74.12 536 LYS A O 1
ATOM 4293 N N . GLN A 1 537 ? -32.619 -1.959 13.891 1.00 76.19 537 GLN A N 1
ATOM 4294 C CA . GLN A 1 537 ? -31.227 -1.900 14.360 1.00 76.19 537 GLN A CA 1
ATOM 4295 C C . GLN A 1 537 ? -31.104 -2.514 15.755 1.00 76.19 537 GLN A C 1
ATOM 4297 O O . GLN A 1 537 ? -30.271 -3.392 15.977 1.00 76.19 537 GLN A O 1
ATOM 4302 N N . LEU A 1 538 ? -31.972 -2.091 16.671 1.00 74.06 538 LEU A N 1
ATOM 4303 C CA . LEU A 1 538 ? -31.958 -2.523 18.066 1.00 74.06 538 LEU A CA 1
ATOM 4304 C C . LEU A 1 538 ? -32.407 -3.987 18.197 1.00 74.06 538 LEU A C 1
ATOM 4306 O O . LEU A 1 538 ? -31.782 -4.744 18.939 1.00 74.06 538 LEU A O 1
ATOM 4310 N N . ASP A 1 539 ? -33.386 -4.424 17.398 1.00 79.88 539 ASP A N 1
ATOM 4311 C CA . ASP A 1 539 ? -33.792 -5.834 17.303 1.00 79.88 539 ASP A CA 1
ATOM 4312 C C . ASP A 1 539 ? -32.633 -6.739 16.844 1.00 79.88 539 ASP A C 1
ATOM 4314 O O . ASP A 1 539 ? -32.398 -7.801 17.425 1.00 79.88 539 ASP A O 1
ATOM 4318 N N . ARG A 1 540 ? -31.863 -6.315 15.829 1.00 88.38 540 ARG A N 1
ATOM 4319 C CA . ARG A 1 540 ? -30.703 -7.069 15.319 1.00 88.38 540 ARG A CA 1
ATOM 4320 C C . ARG A 1 540 ? -29.599 -7.185 16.369 1.00 88.38 540 ARG A C 1
ATOM 4322 O O . ARG A 1 540 ? -29.063 -8.279 16.561 1.00 88.38 540 ARG A O 1
ATOM 4329 N N . ILE A 1 541 ? -29.283 -6.098 17.074 1.00 87.88 541 ILE A N 1
ATOM 4330 C CA . ILE A 1 541 ? -28.272 -6.121 18.139 1.00 87.88 541 ILE A CA 1
ATOM 4331 C C . ILE A 1 541 ? -28.722 -7.047 19.281 1.00 87.88 541 ILE A C 1
ATOM 4333 O O . ILE A 1 541 ? -27.956 -7.917 19.698 1.00 87.88 541 ILE A O 1
ATOM 4337 N N . LYS A 1 542 ? -29.985 -6.944 19.720 1.00 82.62 542 LYS A N 1
ATOM 4338 C CA . LYS A 1 542 ? -30.563 -7.782 20.787 1.00 82.62 542 LYS A CA 1
ATOM 4339 C C . LYS A 1 542 ? -30.628 -9.269 20.445 1.00 82.62 542 LYS A C 1
ATOM 4341 O O . LYS A 1 542 ? -30.346 -10.097 21.307 1.00 82.62 542 LYS A O 1
ATOM 4346 N N . HIS A 1 543 ? -31.021 -9.617 19.220 1.00 85.31 543 HIS A N 1
ATOM 4347 C CA . HIS A 1 543 ? -31.350 -11.000 18.859 1.00 85.31 543 HIS A CA 1
ATOM 4348 C C . HIS A 1 543 ? -30.286 -11.728 18.025 1.00 85.31 543 HIS A C 1
ATOM 4350 O O . HIS A 1 543 ? -30.321 -12.956 17.977 1.00 85.31 543 HIS A O 1
ATOM 4356 N N . LYS A 1 544 ? -29.328 -11.016 17.412 1.00 91.19 544 LYS A N 1
ATOM 4357 C CA . LYS A 1 544 ? -28.199 -11.618 16.676 1.00 91.19 544 LYS A CA 1
ATOM 4358 C C . LYS A 1 544 ? -26.848 -11.315 17.331 1.00 91.19 544 LYS A C 1
ATOM 4360 O O . LYS A 1 544 ? -26.103 -12.246 17.618 1.00 91.19 544 LYS A O 1
ATOM 4365 N N . VAL A 1 545 ? -26.537 -10.040 17.581 1.00 92.31 545 VAL A N 1
ATOM 4366 C CA . VAL A 1 545 ? -25.176 -9.620 17.978 1.00 92.31 545 VAL A CA 1
ATOM 4367 C C . VAL A 1 545 ? -24.852 -9.974 19.431 1.00 92.31 545 VAL A C 1
ATOM 4369 O O . VAL A 1 545 ? -23.822 -10.595 19.678 1.00 92.31 545 VAL A O 1
ATOM 4372 N N . LEU A 1 546 ? -25.728 -9.651 20.390 1.00 87.75 546 LEU A N 1
ATOM 4373 C CA . LEU A 1 546 ? -25.505 -9.988 21.803 1.00 87.75 546 LEU A CA 1
ATOM 4374 C C . LEU A 1 546 ? -25.361 -11.511 22.035 1.00 87.75 546 LEU A C 1
ATOM 4376 O O . LEU A 1 546 ? -24.371 -11.906 22.650 1.00 87.75 546 LEU A O 1
ATOM 4380 N N . PRO A 1 547 ? -26.227 -12.392 21.487 1.00 87.75 547 PRO A N 1
ATOM 4381 C CA . PRO A 1 547 ? -26.028 -13.843 21.587 1.00 87.75 547 PRO A CA 1
ATOM 4382 C C . PRO A 1 547 ? -24.758 -14.361 20.892 1.00 87.75 547 PRO A C 1
ATOM 4384 O O . PRO A 1 547 ? -24.216 -15.390 21.297 1.00 87.75 547 PRO A O 1
ATOM 4387 N N . ALA A 1 548 ? -24.271 -13.683 19.845 1.00 90.25 548 ALA A N 1
ATOM 4388 C CA . ALA A 1 548 ? -23.004 -14.031 19.203 1.00 90.25 548 ALA A CA 1
ATOM 4389 C C . ALA A 1 548 ? -21.798 -13.653 20.077 1.00 90.25 548 ALA A C 1
ATOM 4391 O O . ALA A 1 548 ? -20.878 -14.456 20.200 1.00 90.25 548 ALA A O 1
ATOM 4392 N N . LEU A 1 549 ? -21.833 -12.489 20.736 1.00 87.12 549 LEU A N 1
ATOM 4393 C CA . LEU A 1 549 ? -20.833 -12.056 21.719 1.00 87.12 549 LEU A CA 1
ATOM 4394 C C . LEU A 1 549 ? -20.804 -12.982 22.951 1.00 87.12 549 LEU A C 1
ATOM 4396 O O . LEU A 1 549 ? -19.722 -13.404 23.363 1.00 87.12 549 LEU A O 1
ATOM 4400 N N . GLU A 1 550 ? -21.971 -13.358 23.497 1.00 81.38 550 GLU A N 1
ATOM 4401 C CA . GLU A 1 550 ? -22.076 -14.394 24.542 1.00 81.38 550 GLU A CA 1
ATOM 4402 C C . GLU A 1 550 ? -21.460 -15.720 24.039 1.00 81.38 550 GLU A C 1
ATOM 4404 O O . GLU A 1 550 ? -20.624 -16.324 24.708 1.00 81.38 550 GLU A O 1
ATOM 4409 N N . GLY A 1 551 ? -21.798 -16.157 22.819 1.00 80.38 551 GLY A N 1
ATOM 4410 C CA . GLY A 1 551 ? -21.266 -17.389 22.224 1.00 80.38 551 GLY A CA 1
ATOM 4411 C C . GLY A 1 551 ? -19.743 -17.397 22.029 1.00 80.38 551 GLY A C 1
ATOM 4412 O O . GLY A 1 551 ? -19.091 -18.368 22.410 1.00 80.38 551 GLY A O 1
ATOM 4413 N N . ALA A 1 552 ? -19.178 -16.316 21.485 1.00 79.62 552 ALA A N 1
ATOM 4414 C CA . ALA A 1 552 ? -17.751 -16.178 21.173 1.00 79.62 552 ALA A CA 1
ATOM 4415 C C . ALA A 1 552 ? -16.848 -16.136 22.412 1.00 79.62 552 ALA A C 1
ATOM 4417 O O . ALA A 1 552 ? -15.668 -16.471 22.348 1.00 79.62 552 ALA A O 1
ATOM 4418 N N . THR A 1 553 ? -17.408 -15.730 23.549 1.00 72.69 553 THR A N 1
ATOM 4419 C CA . THR A 1 553 ? -16.705 -15.652 24.836 1.00 72.69 553 THR A CA 1
ATOM 4420 C C . THR A 1 553 ? -16.932 -16.897 25.705 1.00 72.69 553 THR A C 1
ATOM 4422 O O . THR A 1 553 ? -16.205 -17.125 26.669 1.00 72.69 553 THR A O 1
ATOM 4425 N N . HIS A 1 554 ? -17.886 -17.759 25.328 1.00 65.06 554 HIS A N 1
ATOM 4426 C CA . HIS A 1 554 ? -18.032 -19.117 25.856 1.00 65.06 554 HIS A CA 1
ATOM 4427 C C . HIS A 1 554 ? -17.212 -20.164 25.078 1.00 65.06 554 HIS A C 1
ATOM 4429 O O . HIS A 1 554 ? -16.706 -21.105 25.689 1.00 65.06 554 HIS A O 1
ATOM 4435 N N . SER A 1 555 ? -17.062 -20.035 23.754 1.00 51.72 555 SER A N 1
ATOM 4436 C CA . SER A 1 555 ? -16.352 -21.018 22.912 1.00 51.72 555 SER A CA 1
ATOM 4437 C C . SER A 1 555 ? -14.841 -21.058 23.175 1.00 51.72 555 SER A C 1
ATOM 4439 O O . SER A 1 555 ? -14.249 -22.140 23.229 1.00 51.72 555 SER A O 1
ATOM 4441 N N . THR A 1 556 ? -14.231 -19.902 23.446 1.00 51.22 556 THR A N 1
ATOM 4442 C CA . THR A 1 556 ? -12.810 -19.740 23.809 1.00 51.22 556 THR A CA 1
ATOM 4443 C C . THR A 1 556 ? -12.407 -20.449 25.107 1.00 51.22 556 THR A C 1
ATOM 4445 O O . THR A 1 556 ? -11.222 -20.673 25.332 1.00 51.22 556 THR A O 1
ATOM 4448 N N . VAL A 1 557 ? -13.366 -20.881 25.936 1.00 47.59 557 VAL A N 1
ATOM 4449 C CA . VAL A 1 557 ? -13.118 -21.665 27.162 1.00 47.59 557 VAL A CA 1
ATOM 4450 C C . VAL A 1 557 ? -12.819 -23.147 26.862 1.00 47.59 557 VAL A C 1
ATOM 4452 O O . VAL A 1 557 ? -12.254 -23.845 27.700 1.00 47.59 557 VAL A O 1
ATOM 4455 N N . SER A 1 558 ? -13.175 -23.654 25.674 1.00 39.09 558 SER A N 1
ATOM 4456 C CA . SER A 1 558 ? -13.111 -25.092 25.358 1.00 39.09 558 SER A CA 1
ATOM 4457 C C . SER A 1 558 ? -11.854 -25.540 24.592 1.00 39.09 558 SER A C 1
ATOM 4459 O O . SER A 1 558 ? -11.720 -26.732 24.307 1.00 39.09 558 SER A O 1
ATOM 4461 N N . ALA A 1 559 ? -10.947 -24.626 24.234 1.00 40.22 559 ALA A N 1
ATOM 4462 C CA . ALA A 1 559 ? -9.831 -24.892 23.322 1.00 40.22 559 ALA A CA 1
ATOM 4463 C C . ALA A 1 559 ? -8.451 -24.857 24.014 1.00 40.22 559 ALA A C 1
ATOM 4465 O O . ALA A 1 559 ? -7.647 -23.970 23.757 1.00 40.22 559 ALA A O 1
ATOM 4466 N N . ASN A 1 560 ? -8.170 -25.858 24.858 1.00 40.28 560 ASN A N 1
ATOM 4467 C CA . ASN A 1 560 ? -6.839 -26.291 25.337 1.00 40.28 560 ASN A CA 1
ATOM 4468 C C . ASN A 1 560 ? -5.847 -25.278 25.964 1.00 40.28 560 ASN A C 1
ATOM 4470 O O . ASN A 1 560 ? -4.783 -25.721 26.398 1.00 40.28 560 ASN A O 1
ATOM 4474 N N . ASP A 1 561 ? -6.152 -23.985 26.089 1.00 43.00 561 ASP A N 1
ATOM 4475 C CA . ASP A 1 561 ? -5.252 -23.014 26.724 1.00 43.00 561 ASP A CA 1
ATOM 4476 C C . ASP A 1 561 ? -5.723 -22.602 28.131 1.00 43.00 561 ASP A C 1
ATOM 4478 O O . ASP A 1 561 ? -6.491 -21.660 28.327 1.00 43.00 561 ASP A O 1
ATOM 4482 N N . HIS A 1 562 ? -5.224 -23.303 29.154 1.00 42.94 562 HIS A N 1
ATOM 4483 C CA . HIS A 1 562 ? -5.495 -23.007 30.570 1.00 42.94 562 HIS A CA 1
ATOM 4484 C C . HIS A 1 562 ? -4.888 -21.678 31.072 1.00 42.94 562 HIS A C 1
ATOM 4486 O O . HIS A 1 562 ? -4.948 -21.385 32.267 1.00 42.94 562 HIS A O 1
ATOM 4492 N N . LYS A 1 563 ? -4.278 -20.875 30.195 1.00 46.25 563 LYS A N 1
ATOM 4493 C CA . LYS A 1 563 ? -3.568 -19.639 30.545 1.00 46.25 563 LYS A CA 1
ATOM 4494 C C . LYS A 1 563 ? -4.482 -18.411 30.667 1.00 46.25 563 LYS A C 1
ATOM 4496 O O . LYS A 1 563 ? -4.083 -17.426 31.289 1.00 46.25 563 LYS A O 1
ATOM 4501 N N . HIS A 1 564 ? -5.702 -18.468 30.120 1.00 55.56 564 HIS A N 1
ATOM 4502 C CA . HIS A 1 564 ? -6.637 -17.336 30.055 1.00 55.56 564 HIS A CA 1
ATOM 4503 C C . HIS A 1 564 ? -8.052 -17.719 30.529 1.00 55.56 564 HIS A C 1
ATOM 4505 O O . HIS A 1 564 ? -8.977 -17.895 29.739 1.00 55.56 564 HIS A O 1
ATOM 4511 N N . ASP A 1 565 ? -8.225 -17.840 31.849 1.00 54.03 565 ASP A N 1
ATOM 4512 C CA . ASP A 1 565 ? -9.520 -18.143 32.467 1.00 54.03 565 ASP A CA 1
ATOM 4513 C C . ASP A 1 565 ? -10.531 -16.989 32.297 1.00 54.03 565 ASP A C 1
ATOM 4515 O O . ASP A 1 565 ? -10.386 -15.907 32.877 1.00 54.03 565 ASP A O 1
ATOM 4519 N N . TRP A 1 566 ? -11.616 -17.244 31.557 1.00 59.09 566 TRP A N 1
ATOM 4520 C CA . TRP A 1 566 ? -12.763 -16.333 31.445 1.00 59.09 566 TRP A CA 1
ATOM 4521 C C . TRP A 1 566 ? -13.565 -16.196 32.749 1.00 59.09 566 TRP A C 1
ATOM 4523 O O . TRP A 1 566 ? -14.453 -15.352 32.838 1.00 59.09 566 TRP A O 1
ATOM 4533 N N . GLY A 1 567 ? -13.215 -16.941 33.801 1.00 47.25 567 GLY A N 1
ATOM 4534 C CA . GLY A 1 567 ? -13.751 -16.843 35.156 1.00 47.25 567 GLY A CA 1
ATOM 4535 C C . GLY A 1 567 ? -13.589 -15.485 35.856 1.00 47.25 567 GLY A C 1
ATOM 4536 O O . GLY A 1 567 ? -14.235 -15.287 36.888 1.00 47.25 567 GLY A O 1
ATOM 4537 N N . GLY A 1 568 ? -12.810 -14.548 35.299 1.00 49.66 568 GLY A N 1
ATOM 4538 C CA . GLY A 1 568 ? -12.629 -13.175 35.792 1.00 49.66 568 GLY A CA 1
ATOM 4539 C C . GLY A 1 568 ? -13.850 -12.231 35.650 1.00 49.66 568 GLY A C 1
ATOM 4540 O O . GLY A 1 568 ? -14.989 -12.686 35.512 1.00 49.66 568 GLY A O 1
ATOM 4541 N N . PRO A 1 569 ? -13.639 -10.895 35.670 1.00 47.59 569 PRO A N 1
ATOM 4542 C CA . PRO A 1 569 ? -14.716 -9.890 35.615 1.00 47.59 569 PRO A CA 1
ATOM 4543 C C . PRO A 1 569 ? -15.509 -9.909 34.308 1.00 47.59 569 PRO A C 1
ATOM 4545 O O . PRO A 1 569 ? -16.689 -9.581 34.282 1.00 47.59 569 PRO A O 1
ATOM 4548 N N . PHE A 1 570 ? -14.892 -10.345 33.211 1.00 52.31 570 PHE A N 1
ATOM 4549 C CA . PHE A 1 570 ? -15.626 -10.550 31.969 1.00 52.31 570 PHE A CA 1
ATOM 4550 C C . PHE A 1 570 ? -16.635 -11.699 32.107 1.00 52.31 570 PHE A C 1
ATOM 4552 O O . PHE A 1 570 ? -17.807 -11.572 31.753 1.00 52.31 570 PHE A O 1
ATOM 4559 N N . GLY A 1 571 ? -16.220 -12.800 32.737 1.00 50.62 571 GLY A N 1
ATOM 4560 C CA . GLY A 1 571 ? -17.136 -13.855 33.138 1.00 50.62 571 GLY A CA 1
ATOM 4561 C C . GLY A 1 571 ? -18.197 -13.368 34.118 1.00 50.62 571 GLY A C 1
ATOM 4562 O O . GLY A 1 571 ? -19.275 -13.951 34.144 1.00 50.62 571 GLY A O 1
ATOM 4563 N N . SER A 1 572 ? -17.954 -12.335 34.938 1.00 47.56 572 SER A N 1
ATOM 4564 C CA . SER A 1 572 ? -19.041 -11.753 35.733 1.00 47.56 572 SER A CA 1
ATOM 4565 C C . SER A 1 572 ? -20.023 -10.956 34.875 1.00 47.56 572 SER A C 1
ATOM 4567 O O . SER A 1 572 ? -21.204 -11.145 35.115 1.00 47.56 572 SER A O 1
ATOM 4569 N N . TYR A 1 573 ? -19.619 -10.213 33.833 1.00 52.12 573 TYR A N 1
ATOM 4570 C CA . TYR A 1 573 ? -20.567 -9.609 32.871 1.00 52.12 573 TYR A CA 1
ATOM 4571 C C . TYR A 1 573 ? -21.470 -10.662 32.203 1.00 52.12 573 TYR A C 1
ATOM 4573 O O . TYR A 1 573 ? -22.694 -10.560 32.280 1.00 52.12 573 TYR A O 1
ATOM 4581 N N . LEU A 1 574 ? -20.888 -11.726 31.637 1.00 52.78 574 LEU A N 1
ATOM 4582 C CA . LEU A 1 574 ? -21.650 -12.804 30.985 1.00 52.78 574 LEU A CA 1
ATOM 4583 C C . LEU A 1 574 ? -22.571 -13.566 31.956 1.00 52.78 574 LEU A C 1
ATOM 4585 O O . LEU A 1 574 ? -23.659 -13.992 31.576 1.00 52.78 574 LEU A O 1
ATOM 4589 N N . ARG A 1 575 ? -22.152 -13.743 33.219 1.00 52.44 575 ARG A N 1
ATOM 4590 C CA . ARG A 1 575 ? -22.932 -14.464 34.245 1.00 52.44 575 ARG A CA 1
ATOM 4591 C C . ARG A 1 575 ? -23.950 -13.582 34.979 1.00 52.44 575 ARG A C 1
ATOM 4593 O O . ARG A 1 575 ? -24.947 -14.114 35.455 1.00 52.44 575 ARG A O 1
ATOM 4600 N N . SER A 1 576 ? -23.717 -12.273 35.098 1.00 54.31 576 SER A N 1
ATOM 4601 C CA . SER A 1 576 ? -24.616 -11.326 35.780 1.00 54.31 576 SER A CA 1
ATOM 4602 C C . SER A 1 576 ? -25.610 -10.656 34.836 1.00 54.31 576 SER A C 1
ATOM 4604 O O . SER A 1 576 ? -26.660 -10.210 35.293 1.00 54.31 576 SER A O 1
ATOM 4606 N N . ARG A 1 577 ? -25.271 -10.570 33.540 1.00 64.00 577 ARG A N 1
ATOM 4607 C CA . ARG A 1 577 ? -25.959 -9.747 32.534 1.00 64.00 577 ARG A CA 1
ATOM 4608 C C . ARG A 1 577 ? -26.097 -8.278 32.944 1.00 64.00 577 ARG A C 1
ATOM 4610 O O . ARG A 1 577 ? -27.057 -7.625 32.553 1.00 64.00 577 ARG A O 1
ATOM 4617 N N . ASP A 1 578 ? -25.142 -7.765 33.722 1.00 75.12 578 ASP A N 1
ATOM 4618 C CA . ASP A 1 578 ? -25.082 -6.365 34.152 1.00 75.12 578 ASP A CA 1
ATOM 4619 C C . ASP A 1 578 ? -24.953 -5.432 32.930 1.00 75.12 578 ASP A C 1
ATOM 4621 O O . ASP A 1 578 ? -23.858 -5.347 32.352 1.00 75.12 578 ASP A O 1
ATOM 4625 N N . PRO A 1 579 ? -26.024 -4.706 32.540 1.00 74.81 579 PRO A N 1
ATOM 4626 C CA . PRO A 1 579 ? -26.011 -3.864 31.347 1.00 74.81 579 PRO A CA 1
ATOM 4627 C C . PRO A 1 579 ? -25.017 -2.707 31.480 1.00 74.81 579 PRO A C 1
ATOM 4629 O O . PRO A 1 579 ? -24.455 -2.257 30.486 1.00 74.81 579 PRO A O 1
ATOM 4632 N N . GLY A 1 580 ? -24.719 -2.282 32.714 1.00 81.12 580 GLY A N 1
ATOM 4633 C CA . GLY A 1 580 ? -23.733 -1.247 33.000 1.00 81.12 580 GLY A CA 1
ATOM 4634 C C . GLY A 1 580 ? -22.298 -1.641 32.647 1.00 81.12 580 GLY A C 1
ATOM 4635 O O . GLY A 1 580 ? -21.425 -0.781 32.683 1.00 81.12 580 GLY A O 1
ATOM 4636 N N . SER A 1 581 ? -22.024 -2.911 32.318 1.00 82.12 581 SER A N 1
ATOM 4637 C CA . SER A 1 581 ? -20.691 -3.369 31.891 1.00 82.12 581 SER A CA 1
ATOM 4638 C C . SER A 1 581 ? -20.424 -3.199 30.397 1.00 82.12 581 SER A C 1
ATOM 4640 O O . SER A 1 581 ? -19.263 -3.272 30.019 1.00 82.12 581 SER A O 1
ATOM 4642 N N . LEU A 1 582 ? -21.444 -3.021 29.554 1.00 88.44 582 LEU A N 1
ATOM 4643 C CA . LEU A 1 582 ? -21.282 -2.875 28.105 1.00 88.44 582 LEU A CA 1
ATOM 4644 C C . LEU A 1 582 ? -21.477 -1.405 27.738 1.00 88.44 582 LEU A C 1
ATOM 4646 O O . LEU A 1 582 ? -22.609 -0.933 27.648 1.00 88.44 582 LEU A O 1
ATOM 4650 N N . GLN A 1 583 ? -20.373 -0.681 27.554 1.00 91.88 583 GLN A N 1
ATOM 4651 C CA . GLN A 1 583 ? -20.417 0.760 27.324 1.00 91.88 583 GLN A CA 1
ATOM 4652 C C . GLN A 1 583 ? -20.936 1.116 25.927 1.00 91.88 583 GLN A C 1
ATOM 4654 O O . GLN A 1 583 ? -21.724 2.048 25.784 1.00 91.88 583 GLN A O 1
ATOM 4659 N N . LEU A 1 584 ? -20.499 0.367 24.912 1.00 93.75 584 LEU A N 1
ATOM 4660 C CA . LEU A 1 584 ? -20.837 0.574 23.504 1.00 93.75 584 LEU A CA 1
ATOM 4661 C C . LEU A 1 584 ? -20.849 -0.773 22.767 1.00 93.75 584 LEU A C 1
ATOM 4663 O O . LEU A 1 584 ? -19.981 -1.615 22.997 1.00 93.75 584 LEU A O 1
ATOM 4667 N N . LEU A 1 585 ? -21.810 -0.970 21.863 1.00 93.69 585 LEU A N 1
ATOM 4668 C CA . LEU A 1 585 ? -21.863 -2.112 20.948 1.00 93.69 585 LEU A CA 1
ATOM 4669 C C . LEU A 1 585 ? -22.397 -1.665 19.591 1.00 93.69 585 LEU A C 1
ATOM 4671 O O . LEU A 1 585 ? -23.515 -1.162 19.508 1.00 93.69 585 LEU A O 1
ATOM 4675 N N . PHE A 1 586 ? -21.631 -1.896 18.528 1.00 95.06 586 PHE A N 1
ATOM 4676 C CA . PHE A 1 586 ? -22.067 -1.637 17.157 1.00 95.06 586 PHE A CA 1
ATOM 4677 C C . PHE A 1 586 ? -21.579 -2.715 16.196 1.00 95.06 586 PHE A C 1
ATOM 4679 O O . PHE A 1 586 ? -20.596 -3.406 16.454 1.00 95.06 586 PHE A O 1
ATOM 4686 N N . ASP A 1 587 ? -22.286 -2.854 15.081 1.00 96.25 587 ASP A N 1
ATOM 4687 C CA . ASP A 1 587 ? -22.062 -3.875 14.066 1.00 96.25 587 ASP A CA 1
ATOM 4688 C C . ASP A 1 587 ? -22.015 -3.285 12.651 1.00 96.25 587 ASP A C 1
ATOM 4690 O O . ASP A 1 587 ? -22.497 -2.177 12.408 1.00 96.25 587 ASP A O 1
ATOM 4694 N N . PHE A 1 588 ? -21.392 -4.011 11.722 1.00 97.12 588 PHE A N 1
ATOM 4695 C CA . PHE A 1 588 ? -21.172 -3.626 10.325 1.00 97.12 588 PHE A CA 1
ATOM 4696 C C . PHE A 1 588 ? -20.954 -4.865 9.439 1.00 97.12 588 PHE A C 1
ATOM 4698 O O . PHE A 1 588 ? -20.684 -5.960 9.929 1.00 97.12 588 PHE A O 1
ATOM 4705 N N . VAL A 1 589 ? -21.062 -4.697 8.120 1.00 97.25 589 VAL A N 1
ATOM 4706 C CA . VAL A 1 589 ? -20.781 -5.750 7.128 1.00 97.25 589 VAL A CA 1
ATOM 4707 C C . VAL A 1 589 ? -19.616 -5.308 6.248 1.00 97.25 589 VAL A C 1
ATOM 4709 O O . VAL A 1 589 ? -19.597 -4.166 5.784 1.00 97.25 589 VAL A O 1
ATOM 4712 N N . THR A 1 590 ? -18.641 -6.191 6.029 1.00 96.69 590 THR A N 1
ATOM 4713 C CA . THR A 1 590 ? -17.538 -5.967 5.079 1.00 96.69 590 THR A CA 1
ATOM 4714 C C . THR A 1 590 ? -18.004 -6.129 3.633 1.00 96.69 590 THR A C 1
ATOM 4716 O O . THR A 1 590 ? -18.907 -6.918 3.347 1.00 96.69 590 THR A O 1
ATOM 4719 N N . ALA A 1 591 ? -17.390 -5.385 2.713 1.00 95.56 591 ALA A N 1
ATOM 4720 C CA . ALA A 1 591 ? -17.694 -5.456 1.286 1.00 95.56 591 ALA A CA 1
ATOM 4721 C C . ALA A 1 591 ? -17.482 -6.870 0.714 1.00 95.56 591 ALA A C 1
ATOM 4723 O O . ALA A 1 591 ? -16.711 -7.680 1.244 1.00 95.56 591 ALA A O 1
ATOM 4724 N N . SER A 1 592 ? -18.180 -7.183 -0.376 1.00 95.19 592 SER A N 1
ATOM 4725 C CA . SER A 1 592 ? -17.933 -8.404 -1.137 1.00 95.19 592 SER A CA 1
ATOM 4726 C C . SER A 1 592 ? -16.693 -8.277 -2.014 1.00 95.19 592 SER A C 1
ATOM 4728 O O . SER A 1 592 ? -16.297 -7.189 -2.433 1.00 95.19 592 SER A O 1
ATOM 4730 N N . LYS A 1 593 ? -16.112 -9.424 -2.371 1.00 92.19 593 LYS A N 1
ATOM 4731 C CA . LYS A 1 593 ? -15.006 -9.509 -3.338 1.00 92.19 593 LYS A CA 1
ATOM 4732 C C . LYS A 1 593 ? -15.420 -8.941 -4.695 1.00 92.19 593 LYS A C 1
ATOM 4734 O O . LYS A 1 593 ? -14.663 -8.204 -5.323 1.00 92.19 593 LYS A O 1
ATOM 4739 N N . THR A 1 594 ? -16.649 -9.242 -5.111 1.00 91.81 594 THR A N 1
ATOM 4740 C CA . THR A 1 594 ? -17.256 -8.761 -6.354 1.00 91.81 594 THR A CA 1
ATOM 4741 C C . THR A 1 594 ? -17.244 -7.233 -6.435 1.00 91.81 594 THR A C 1
ATOM 4743 O O . THR A 1 594 ? -16.905 -6.674 -7.474 1.00 91.81 594 THR A O 1
ATOM 4746 N N . THR A 1 595 ? -17.547 -6.544 -5.335 1.00 92.00 595 THR A N 1
ATOM 4747 C CA . THR A 1 595 ? -17.618 -5.078 -5.307 1.00 92.00 595 THR A CA 1
ATOM 4748 C C . THR A 1 595 ? -16.290 -4.405 -4.943 1.00 92.00 595 THR A C 1
ATOM 4750 O O . THR A 1 595 ? -15.967 -3.367 -5.518 1.00 92.00 595 THR A O 1
ATOM 4753 N N . GLN A 1 596 ? -15.495 -4.986 -4.040 1.00 91.12 596 GLN A N 1
ATOM 4754 C CA . GLN A 1 596 ? -14.243 -4.393 -3.549 1.00 91.12 596 GLN A CA 1
ATOM 4755 C C . GLN A 1 596 ? -13.069 -4.586 -4.526 1.00 91.12 596 GLN A C 1
ATOM 4757 O O . GLN A 1 596 ? -12.301 -3.651 -4.733 1.00 91.12 596 GLN A O 1
ATOM 4762 N N . ILE A 1 597 ? -12.946 -5.761 -5.161 1.00 92.31 597 ILE A N 1
ATOM 4763 C CA . ILE A 1 597 ? -11.818 -6.115 -6.054 1.00 92.31 597 ILE A CA 1
ATOM 4764 C C . ILE A 1 597 ? -12.242 -6.572 -7.464 1.00 92.31 597 ILE A C 1
ATOM 4766 O O . ILE A 1 597 ? -11.392 -6.779 -8.329 1.00 92.31 597 ILE A O 1
ATOM 4770 N N . GLY A 1 598 ? -13.544 -6.678 -7.748 1.00 92.69 598 GLY A N 1
ATOM 4771 C CA . GLY A 1 598 ? -14.055 -7.016 -9.084 1.00 92.69 598 GLY A CA 1
ATOM 4772 C C . GLY A 1 598 ? -13.555 -6.098 -10.213 1.00 92.69 598 GLY A C 1
ATOM 4773 O O . GLY A 1 598 ? -13.069 -6.627 -11.212 1.00 92.69 598 GLY A O 1
ATOM 4774 N N . PRO A 1 599 ? -13.588 -4.754 -10.079 1.00 94.19 599 PRO A N 1
ATOM 4775 C CA . PRO A 1 599 ? -13.131 -3.851 -11.138 1.00 94.19 599 PRO A CA 1
ATOM 4776 C C . PRO A 1 599 ? -11.650 -4.017 -11.506 1.00 94.19 599 PRO A C 1
ATOM 4778 O O . PRO A 1 599 ? -11.313 -4.007 -12.688 1.00 94.19 599 PRO A O 1
ATOM 4781 N N . VAL A 1 600 ? -10.761 -4.217 -10.522 1.00 95.44 600 VAL A N 1
ATOM 4782 C CA . VAL A 1 600 ? -9.323 -4.402 -10.793 1.00 95.44 600 VAL A CA 1
ATOM 4783 C C . VAL A 1 600 ? -9.032 -5.767 -11.426 1.00 95.44 600 VAL A C 1
ATOM 4785 O O . VAL A 1 600 ? -8.212 -5.841 -12.340 1.00 95.44 600 VAL A O 1
ATOM 4788 N N . ARG A 1 601 ? -9.749 -6.825 -11.013 1.00 95.19 601 ARG A N 1
ATOM 4789 C CA . ARG A 1 601 ? -9.688 -8.154 -11.646 1.00 95.19 601 ARG A CA 1
ATOM 4790 C C . ARG A 1 601 ? -10.157 -8.089 -13.100 1.00 95.19 601 ARG A C 1
ATOM 4792 O O . ARG A 1 601 ? -9.417 -8.490 -13.986 1.00 95.19 601 ARG A O 1
ATOM 4799 N N . ALA A 1 602 ? -11.324 -7.493 -13.353 1.00 96.81 602 ALA A N 1
ATOM 4800 C CA . ALA A 1 602 ? -11.871 -7.340 -14.700 1.00 96.81 602 ALA A CA 1
ATOM 4801 C C . ALA A 1 602 ? -10.917 -6.572 -15.630 1.00 96.81 602 ALA A C 1
ATOM 4803 O O . ALA A 1 602 ? -10.674 -7.010 -16.750 1.00 96.81 602 ALA A O 1
ATOM 4804 N N . VAL A 1 603 ? -10.313 -5.474 -15.155 1.00 97.88 603 VAL A N 1
ATOM 4805 C CA . VAL A 1 603 ? -9.316 -4.716 -15.929 1.00 97.88 603 VAL A CA 1
ATOM 4806 C C . VAL A 1 603 ? -8.035 -5.524 -16.173 1.00 97.88 603 VAL A C 1
ATOM 4808 O O . VAL A 1 603 ? -7.529 -5.501 -17.294 1.00 97.88 603 VAL A O 1
ATOM 4811 N N . ARG A 1 604 ? -7.512 -6.261 -15.181 1.00 96.25 604 ARG A N 1
ATOM 4812 C CA . ARG A 1 604 ? -6.358 -7.169 -15.357 1.00 96.25 604 ARG A CA 1
ATOM 4813 C C . ARG A 1 604 ? -6.643 -8.216 -16.432 1.00 96.25 604 ARG A C 1
ATOM 4815 O O . ARG A 1 604 ? -5.885 -8.330 -17.393 1.00 96.25 604 ARG A O 1
ATOM 4822 N N . ASP A 1 605 ? -7.734 -8.953 -16.260 1.00 96.19 605 ASP A N 1
ATOM 4823 C CA . ASP A 1 605 ? -8.078 -10.111 -17.082 1.00 96.19 605 ASP A CA 1
ATOM 4824 C C . ASP A 1 605 ? -8.382 -9.669 -18.525 1.00 96.19 605 ASP A C 1
ATOM 4826 O O . ASP A 1 605 ? -7.854 -10.249 -19.472 1.00 96.19 605 ASP A O 1
ATOM 4830 N N . ALA A 1 606 ? -9.122 -8.566 -18.700 1.00 96.69 606 ALA A N 1
ATOM 4831 C CA . ALA A 1 606 ? -9.380 -7.963 -20.008 1.00 96.69 606 ALA A CA 1
ATOM 4832 C C . ALA A 1 606 ? -8.115 -7.391 -20.672 1.00 96.69 606 ALA A C 1
ATOM 4834 O O . ALA A 1 606 ? -7.979 -7.474 -21.891 1.00 96.69 606 ALA A O 1
ATOM 4835 N N . THR A 1 607 ? -7.173 -6.830 -19.899 1.00 96.31 607 THR A N 1
ATOM 4836 C CA . THR A 1 607 ? -5.890 -6.348 -20.441 1.00 96.31 607 THR A CA 1
ATOM 4837 C C . THR A 1 607 ? -5.111 -7.497 -21.069 1.00 96.31 607 THR A C 1
ATOM 4839 O O . THR A 1 607 ? -4.715 -7.391 -22.226 1.00 96.31 607 THR A O 1
ATOM 4842 N N . LEU A 1 608 ? -4.919 -8.595 -20.333 1.00 94.12 608 LEU A N 1
ATOM 4843 C CA . LEU A 1 608 ? -4.164 -9.751 -20.822 1.00 94.12 608 LEU A CA 1
ATOM 4844 C C . LEU A 1 608 ? -4.890 -10.434 -21.987 1.00 94.12 608 LEU A C 1
ATOM 4846 O O . LEU A 1 608 ? -4.305 -10.596 -23.050 1.00 94.12 608 LEU A O 1
ATOM 4850 N N . GLN A 1 609 ? -6.198 -10.686 -21.861 1.00 93.31 609 GLN A N 1
ATOM 4851 C CA . GLN A 1 609 ? -6.996 -11.280 -22.939 1.00 93.31 609 GLN A CA 1
ATOM 4852 C C . GLN A 1 609 ? -6.957 -10.457 -24.240 1.00 93.31 609 GLN A C 1
ATOM 4854 O O . GLN A 1 609 ? -6.954 -11.025 -25.334 1.00 93.31 609 GLN A O 1
ATOM 4859 N N . TYR A 1 610 ? -6.939 -9.122 -24.145 1.00 91.62 610 TYR A N 1
ATOM 4860 C CA . TYR A 1 610 ? -6.800 -8.252 -25.313 1.00 91.62 610 TYR A CA 1
ATOM 4861 C C . TYR A 1 610 ? -5.414 -8.395 -25.961 1.00 91.62 610 TYR A C 1
ATOM 4863 O O . TYR A 1 610 ? -5.313 -8.467 -27.186 1.00 91.62 610 TYR A O 1
ATOM 4871 N N . ILE A 1 611 ? -4.355 -8.452 -25.151 1.00 89.44 611 ILE A N 1
ATOM 4872 C CA . ILE A 1 611 ? -2.967 -8.592 -25.609 1.00 89.44 611 ILE A CA 1
ATOM 4873 C C . ILE A 1 611 ? -2.759 -9.937 -26.312 1.00 89.44 611 ILE A C 1
ATOM 4875 O O . ILE A 1 611 ? -2.344 -9.948 -27.472 1.00 89.44 611 ILE A O 1
ATOM 4879 N N . ASP A 1 612 ? -3.136 -11.043 -25.667 1.00 86.25 612 ASP A N 1
ATOM 4880 C CA . ASP A 1 612 ? -3.009 -12.403 -26.208 1.00 86.25 612 ASP A CA 1
ATOM 4881 C C . ASP A 1 612 ? -3.738 -12.539 -27.558 1.00 86.25 612 ASP A C 1
ATOM 4883 O O . ASP A 1 612 ? -3.261 -13.175 -28.498 1.00 86.25 612 ASP A O 1
ATOM 4887 N N . LYS A 1 613 ? -4.911 -11.903 -27.686 1.00 84.25 613 LYS A N 1
ATOM 4888 C CA . LYS A 1 613 ? -5.739 -11.968 -28.896 1.00 84.25 613 LYS A CA 1
ATOM 4889 C C . LYS A 1 613 ? -5.222 -11.093 -30.040 1.00 84.25 613 LYS A C 1
ATOM 4891 O O . LYS A 1 613 ? -5.255 -11.520 -31.195 1.00 84.25 613 LYS A O 1
ATOM 4896 N N . GLU A 1 614 ? -4.825 -9.855 -29.752 1.00 77.50 614 GLU A N 1
ATOM 4897 C CA . GLU A 1 614 ? -4.561 -8.843 -30.784 1.00 77.50 614 GLU A CA 1
ATOM 4898 C C . GLU A 1 614 ? -3.064 -8.694 -31.118 1.00 77.50 614 GLU A C 1
ATOM 4900 O O . GLU A 1 614 ? -2.725 -8.349 -32.259 1.00 77.50 614 GLU A O 1
ATOM 4905 N N . TRP A 1 615 ? -2.164 -8.955 -30.158 1.00 74.81 615 TRP A N 1
ATOM 4906 C CA . TRP A 1 615 ? -0.716 -8.728 -30.296 1.00 74.81 615 TRP A CA 1
ATOM 4907 C C . TRP A 1 615 ? 0.097 -10.015 -30.515 1.00 74.81 615 TRP A C 1
ATOM 4909 O O . TRP A 1 615 ? 1.090 -9.947 -31.237 1.00 74.81 615 TRP A O 1
ATOM 4919 N N . ASP A 1 616 ? -0.321 -11.178 -29.995 1.00 63.56 616 ASP A N 1
ATOM 4920 C CA . ASP A 1 616 ? 0.443 -12.448 -30.077 1.00 63.56 616 ASP A CA 1
ATOM 4921 C C . ASP A 1 616 ? 0.270 -13.223 -31.409 1.00 63.56 616 ASP A C 1
ATOM 4923 O O . ASP A 1 616 ? 0.402 -14.441 -31.507 1.00 63.56 616 ASP A O 1
ATOM 4927 N N . GLN A 1 617 ? -0.028 -12.504 -32.493 1.00 57.34 617 GLN A N 1
ATOM 4928 C CA . GLN A 1 617 ? 0.116 -13.017 -33.861 1.00 57.34 617 GLN A CA 1
ATOM 4929 C C . GLN A 1 617 ? 1.511 -12.621 -34.371 1.00 57.34 617 GLN A C 1
ATOM 4931 O O . GLN A 1 617 ? 1.938 -11.492 -34.110 1.00 57.34 617 GLN A O 1
ATOM 4936 N N . PRO A 1 618 ? 2.235 -13.506 -35.084 1.00 48.72 618 PRO A N 1
ATOM 4937 C CA . PRO A 1 618 ? 3.697 -13.517 -35.096 1.00 48.72 618 PRO A CA 1
ATOM 4938 C C . PRO A 1 618 ? 4.319 -12.155 -35.428 1.00 48.72 618 PRO A C 1
ATOM 4940 O O . PRO A 1 618 ? 4.107 -11.611 -36.512 1.00 48.72 618 PRO A O 1
ATOM 4943 N N . TRP A 1 619 ? 5.119 -11.649 -34.482 1.00 51.69 619 TRP A N 1
ATOM 4944 C CA . TRP A 1 619 ? 5.935 -10.433 -34.593 1.00 51.69 619 TRP A CA 1
ATOM 4945 C C . TRP A 1 619 ? 5.166 -9.125 -34.852 1.00 51.69 619 TRP A C 1
ATOM 4947 O O . TRP A 1 619 ? 5.588 -8.275 -35.637 1.00 51.69 619 TRP A O 1
ATOM 4957 N N . LYS A 1 620 ? 4.053 -8.904 -34.137 1.00 60.25 620 LYS A N 1
ATOM 4958 C CA . LYS A 1 620 ? 3.394 -7.583 -34.089 1.00 60.25 620 LYS A CA 1
ATOM 4959 C C . LYS A 1 620 ? 3.869 -6.656 -32.967 1.00 60.25 620 LYS A C 1
ATOM 4961 O O . LYS A 1 620 ? 3.544 -5.470 -33.031 1.00 60.25 620 LYS A O 1
ATOM 4966 N N . LEU A 1 621 ? 4.617 -7.148 -31.976 1.00 65.56 621 LEU A N 1
ATOM 4967 C CA . LEU A 1 621 ? 4.976 -6.392 -30.766 1.00 65.56 621 LEU A CA 1
ATOM 4968 C C . LEU A 1 621 ? 5.751 -5.091 -31.073 1.00 65.56 621 LEU A C 1
ATOM 4970 O O . LEU A 1 621 ? 5.486 -4.064 -30.454 1.00 65.56 621 LEU A O 1
ATOM 4974 N N . ASP A 1 622 ? 6.594 -5.083 -32.109 1.00 68.38 622 ASP A N 1
ATOM 4975 C CA . ASP A 1 622 ? 7.309 -3.900 -32.621 1.00 68.38 622 ASP A CA 1
ATOM 4976 C C . ASP A 1 622 ? 6.379 -2.742 -33.038 1.00 68.38 622 ASP A C 1
ATOM 4978 O O . ASP A 1 622 ? 6.762 -1.572 -32.987 1.00 68.38 622 ASP A O 1
ATOM 4982 N N . ASN A 1 623 ? 5.126 -3.028 -33.413 1.00 81.56 623 ASN A N 1
ATOM 4983 C CA . ASN A 1 623 ? 4.134 -1.990 -33.715 1.00 81.56 623 ASN A CA 1
ATOM 4984 C C . ASN A 1 623 ? 3.577 -1.324 -32.447 1.00 81.56 623 ASN A C 1
ATOM 4986 O O . ASN A 1 623 ? 3.027 -0.221 -32.524 1.00 81.56 623 ASN A O 1
ATOM 4990 N N . HIS A 1 624 ? 3.725 -1.980 -31.295 1.00 86.19 624 HIS A N 1
ATOM 4991 C CA . HIS A 1 624 ? 3.165 -1.591 -30.002 1.00 86.19 624 HIS A CA 1
ATOM 4992 C C . HIS A 1 624 ? 4.210 -1.042 -29.025 1.00 86.19 624 HIS A C 1
ATOM 4994 O O . HIS A 1 624 ? 3.839 -0.397 -28.047 1.00 86.19 624 HIS A O 1
ATOM 5000 N N . VAL A 1 625 ? 5.507 -1.217 -29.303 1.00 90.50 625 VAL A N 1
ATOM 5001 C CA . VAL A 1 625 ? 6.604 -0.740 -28.448 1.00 90.50 625 VAL A CA 1
ATOM 5002 C C . VAL A 1 625 ? 7.538 0.182 -29.229 1.00 90.50 625 VAL A C 1
ATOM 5004 O O . VAL A 1 625 ? 7.975 -0.133 -30.331 1.00 90.50 625 VAL A O 1
ATOM 5007 N N . ARG A 1 626 ? 7.874 1.344 -28.663 1.00 91.81 626 ARG A N 1
ATOM 5008 C CA . ARG A 1 626 ? 8.702 2.377 -29.308 1.00 91.81 626 ARG A CA 1
ATOM 5009 C C . ARG A 1 626 ? 9.766 2.912 -28.356 1.00 91.81 626 ARG A C 1
ATOM 5011 O O . ARG A 1 626 ? 9.445 3.330 -27.249 1.00 91.81 626 ARG A O 1
ATOM 5018 N N . ALA A 1 627 ? 11.022 2.989 -28.793 1.00 91.06 627 ALA A N 1
ATOM 5019 C CA . ALA A 1 627 ? 12.053 3.717 -28.058 1.00 91.06 627 ALA A CA 1
ATOM 5020 C C . ALA A 1 627 ? 11.907 5.222 -28.319 1.00 91.06 627 ALA A C 1
ATOM 5022 O O . ALA A 1 627 ? 12.076 5.686 -29.443 1.00 91.06 627 ALA A O 1
ATOM 5023 N N . ILE A 1 628 ? 11.622 5.988 -27.266 1.00 90.25 628 ILE A N 1
ATOM 5024 C CA . ILE A 1 628 ? 11.616 7.458 -27.295 1.00 90.25 628 ILE A CA 1
ATOM 5025 C C . ILE A 1 628 ? 13.058 7.972 -27.341 1.00 90.25 628 ILE A C 1
ATOM 5027 O O . ILE A 1 628 ? 13.383 8.903 -28.075 1.00 90.25 628 ILE A O 1
ATOM 5031 N N . ARG A 1 629 ? 13.929 7.382 -26.512 1.00 91.56 629 ARG A N 1
ATOM 5032 C CA . ARG A 1 629 ? 15.330 7.787 -26.369 1.00 91.56 629 ARG A CA 1
ATOM 5033 C C . ARG A 1 629 ? 16.158 6.640 -25.808 1.00 91.56 629 ARG A C 1
ATOM 5035 O O . ARG A 1 629 ? 15.824 6.111 -24.753 1.00 91.56 629 ARG A O 1
ATOM 5042 N N . ILE A 1 630 ? 17.277 6.336 -26.454 1.00 93.12 630 ILE A N 1
ATOM 5043 C CA . ILE A 1 630 ? 18.319 5.467 -25.901 1.00 93.12 630 ILE A CA 1
ATOM 5044 C C . ILE A 1 630 ? 19.482 6.356 -25.442 1.00 93.12 630 ILE A C 1
ATOM 5046 O O . ILE A 1 630 ? 19.824 7.339 -26.102 1.00 93.12 630 ILE A O 1
ATOM 5050 N N . VAL A 1 631 ? 20.043 6.053 -24.275 1.00 93.00 631 VAL A N 1
ATOM 5051 C CA . VAL A 1 631 ? 21.197 6.737 -23.686 1.00 93.00 631 VAL A CA 1
ATOM 5052 C C . VAL A 1 631 ? 22.265 5.690 -23.403 1.00 93.00 631 VAL A C 1
ATOM 5054 O O . VAL A 1 631 ? 22.101 4.874 -22.497 1.00 93.00 631 VAL A O 1
ATOM 5057 N N . GLU A 1 632 ? 23.353 5.717 -24.169 1.00 93.19 632 GLU A N 1
ATOM 5058 C CA . GLU A 1 632 ? 24.523 4.878 -23.903 1.00 93.19 632 GLU A CA 1
ATOM 5059 C C . GLU A 1 632 ? 25.268 5.382 -22.658 1.00 93.19 632 GLU A C 1
ATOM 5061 O O . GLU A 1 632 ? 25.519 6.579 -22.491 1.00 93.19 632 GLU A O 1
ATOM 5066 N N . GLY A 1 633 ? 25.621 4.450 -21.780 1.00 88.19 633 GLY A N 1
ATOM 5067 C CA . GLY A 1 633 ? 26.478 4.661 -20.624 1.00 88.19 633 GLY A CA 1
ATOM 5068 C C . GLY A 1 633 ? 27.938 4.336 -20.945 1.00 88.19 633 GLY A C 1
ATOM 5069 O O . GLY A 1 633 ? 28.251 3.591 -21.872 1.00 88.19 633 GLY A O 1
ATOM 5070 N N . THR A 1 634 ? 28.863 4.916 -20.179 1.00 84.94 634 THR A N 1
ATOM 5071 C CA . THR A 1 634 ? 30.299 4.840 -20.506 1.00 84.94 634 THR A CA 1
ATOM 5072 C C . THR A 1 634 ? 30.999 3.582 -19.994 1.00 84.94 634 THR A C 1
ATOM 5074 O O . THR A 1 634 ? 32.107 3.300 -20.443 1.00 84.94 634 THR A O 1
ATOM 5077 N N . CYS A 1 635 ? 30.417 2.872 -19.019 1.00 88.06 635 CYS A N 1
ATOM 5078 C CA . CYS A 1 635 ? 31.068 1.785 -18.271 1.00 88.06 635 CYS A CA 1
ATOM 5079 C C . CYS A 1 635 ? 32.451 2.127 -17.675 1.00 88.06 635 CYS A C 1
ATOM 5081 O O . CYS A 1 635 ? 33.271 1.244 -17.430 1.00 88.06 635 CYS A O 1
ATOM 5083 N N . ARG A 1 636 ? 32.722 3.418 -17.426 1.00 84.75 636 ARG A N 1
ATOM 5084 C CA . ARG A 1 636 ? 33.971 3.897 -16.798 1.00 84.75 636 ARG A CA 1
ATOM 5085 C C . ARG A 1 636 ? 33.843 4.123 -15.295 1.00 84.75 636 ARG A C 1
ATOM 5087 O O . ARG A 1 636 ? 34.855 4.113 -14.602 1.00 84.75 636 ARG A O 1
ATOM 5094 N N . ASP A 1 637 ? 32.626 4.350 -14.811 1.00 83.81 637 ASP A N 1
ATOM 5095 C CA . ASP A 1 637 ? 32.332 4.587 -13.401 1.00 83.81 637 ASP A CA 1
ATOM 5096 C C . ASP A 1 637 ? 31.919 3.275 -12.722 1.00 83.81 637 ASP A C 1
ATOM 5098 O O . ASP A 1 637 ? 30.864 2.716 -13.018 1.00 83.81 637 ASP A O 1
ATOM 5102 N N . SER A 1 638 ? 32.751 2.781 -11.804 1.00 81.00 638 SER A N 1
ATOM 5103 C CA . SER A 1 638 ? 32.457 1.580 -11.016 1.00 81.00 638 SER A CA 1
ATOM 5104 C C . SER A 1 638 ? 31.399 1.804 -9.931 1.00 81.00 638 SER A C 1
ATOM 5106 O O . SER A 1 638 ? 30.884 0.833 -9.392 1.00 81.00 638 SER A O 1
ATOM 5108 N N . THR A 1 639 ? 31.084 3.058 -9.588 1.00 84.19 639 THR A N 1
ATOM 5109 C CA . THR A 1 639 ? 30.018 3.416 -8.633 1.00 84.19 639 THR A CA 1
ATOM 5110 C C . THR A 1 639 ? 28.655 3.581 -9.308 1.00 84.19 639 THR A C 1
ATOM 5112 O O . THR A 1 639 ? 27.623 3.575 -8.638 1.00 84.19 639 THR A O 1
ATOM 5115 N N . TYR A 1 640 ? 28.642 3.677 -10.642 1.00 91.75 640 TYR A N 1
ATOM 5116 C CA . TYR A 1 640 ? 27.432 3.709 -11.456 1.00 91.75 640 TYR A CA 1
ATOM 5117 C C . TYR A 1 640 ? 27.612 2.909 -12.767 1.00 91.75 640 TYR A C 1
ATOM 5119 O O . TYR A 1 640 ? 27.652 3.489 -13.858 1.00 91.75 640 TYR A O 1
ATOM 5127 N N . PRO A 1 641 ? 27.752 1.568 -12.681 1.00 94.19 641 PRO A N 1
ATOM 5128 C CA . PRO A 1 641 ? 28.139 0.698 -13.797 1.00 94.19 641 PRO A CA 1
ATOM 5129 C C . PRO A 1 641 ? 26.979 0.412 -14.773 1.00 94.19 641 PRO A C 1
ATOM 5131 O O . PRO A 1 641 ? 26.548 -0.728 -14.971 1.00 94.19 641 PRO A O 1
ATOM 5134 N N . LEU A 1 642 ? 26.478 1.468 -15.412 1.00 94.75 642 LEU A N 1
ATOM 5135 C CA . LEU A 1 642 ? 25.378 1.450 -16.374 1.00 94.75 642 LEU A CA 1
ATOM 5136 C C . LEU A 1 642 ? 25.894 1.461 -17.824 1.00 94.75 642 LEU A C 1
ATOM 5138 O O . LEU A 1 642 ? 26.688 2.330 -18.191 1.00 94.75 642 LEU A O 1
ATOM 5142 N N . ALA A 1 643 ? 25.418 0.528 -18.658 1.00 94.88 643 ALA A N 1
ATOM 5143 C CA . ALA A 1 643 ? 25.755 0.455 -20.084 1.00 94.88 643 ALA A CA 1
ATOM 5144 C C . ALA A 1 643 ? 24.726 1.138 -20.984 1.00 94.88 643 ALA A C 1
ATOM 5146 O O . ALA A 1 643 ? 25.110 1.730 -21.988 1.00 94.88 643 ALA A O 1
ATOM 5147 N N . ARG A 1 644 ? 23.432 1.054 -20.658 1.00 95.25 644 ARG A N 1
ATOM 5148 C CA . ARG A 1 644 ? 22.364 1.647 -21.474 1.00 95.25 644 ARG A CA 1
ATOM 5149 C C . ARG A 1 644 ? 21.128 1.955 -20.636 1.00 95.25 644 ARG A C 1
ATOM 5151 O O . ARG A 1 644 ? 20.712 1.129 -19.827 1.00 95.25 644 ARG A O 1
ATOM 5158 N N . THR A 1 645 ? 20.510 3.106 -20.889 1.00 96.56 645 THR A N 1
ATOM 5159 C CA . THR A 1 645 ? 19.127 3.399 -20.487 1.00 96.56 645 THR A CA 1
ATOM 5160 C C . THR A 1 645 ? 18.256 3.535 -21.725 1.00 96.56 645 THR A C 1
ATOM 5162 O O . THR A 1 645 ? 18.565 4.324 -22.616 1.00 96.56 645 THR A O 1
ATOM 5165 N N . ILE A 1 646 ? 17.149 2.802 -21.769 1.00 95.31 646 ILE A N 1
ATOM 5166 C CA . ILE A 1 646 ? 16.130 2.898 -22.814 1.00 95.31 646 ILE A CA 1
ATOM 5167 C C . ILE A 1 646 ? 14.904 3.564 -22.193 1.00 95.31 646 ILE A C 1
ATOM 5169 O O . ILE A 1 646 ? 14.328 3.040 -21.245 1.00 95.31 646 ILE A O 1
ATOM 5173 N N . HIS A 1 647 ? 14.485 4.709 -22.723 1.00 94.56 647 HIS A N 1
ATOM 5174 C CA . HIS A 1 647 ? 13.177 5.294 -22.441 1.00 94.56 647 HIS A CA 1
ATOM 5175 C C . HIS A 1 647 ? 12.205 4.821 -23.518 1.00 94.56 647 HIS A C 1
ATOM 5177 O O . HIS A 1 647 ? 12.389 5.142 -24.696 1.00 94.56 647 HIS A O 1
ATOM 5183 N N . GLY A 1 648 ? 11.196 4.054 -23.116 1.00 92.75 648 GLY A N 1
ATOM 5184 C CA . GLY A 1 648 ? 10.241 3.416 -24.014 1.00 92.75 648 GLY A CA 1
ATOM 5185 C C . GLY A 1 648 ? 8.813 3.931 -23.850 1.00 92.75 648 GLY A C 1
ATOM 5186 O O . GLY A 1 648 ? 8.434 4.479 -22.813 1.00 92.75 648 GLY A O 1
ATOM 5187 N N . GLU A 1 649 ? 8.021 3.719 -24.890 1.00 93.19 649 GLU A N 1
ATOM 5188 C CA . GLU A 1 649 ? 6.571 3.860 -24.930 1.00 93.19 649 GLU A CA 1
ATOM 5189 C C . GLU A 1 649 ? 5.967 2.512 -25.336 1.00 93.19 649 GLU A C 1
ATOM 5191 O O . GLU A 1 649 ? 6.452 1.872 -26.267 1.00 93.19 649 GLU A O 1
ATOM 5196 N N . LEU A 1 650 ? 4.929 2.091 -24.623 1.00 92.88 650 LEU A N 1
ATOM 5197 C CA . LEU A 1 650 ? 4.177 0.859 -24.817 1.00 92.88 650 LEU A CA 1
ATOM 5198 C C . LEU A 1 650 ? 2.708 1.236 -25.041 1.00 92.88 650 LEU A C 1
ATOM 5200 O O . LEU A 1 650 ? 2.136 2.000 -24.257 1.00 92.88 650 LEU A O 1
ATOM 5204 N N . ASP A 1 651 ? 2.103 0.723 -26.106 1.00 93.56 651 ASP A N 1
ATOM 5205 C CA . ASP A 1 651 ? 0.655 0.775 -26.295 1.00 93.56 651 ASP A CA 1
ATOM 5206 C C . ASP A 1 651 ? -0.032 -0.060 -25.209 1.00 93.56 651 ASP A C 1
ATOM 5208 O O . ASP A 1 651 ? 0.479 -1.103 -24.817 1.00 93.56 651 ASP A O 1
ATOM 5212 N N . VAL A 1 652 ? -1.171 0.397 -24.688 1.00 94.50 652 VAL A N 1
ATOM 5213 C CA . VAL A 1 652 ? -1.858 -0.244 -23.551 1.00 94.50 652 VAL A CA 1
ATOM 5214 C C . VAL A 1 652 ? -3.381 -0.202 -23.720 1.00 94.50 652 VAL A C 1
ATOM 5216 O O . VAL A 1 652 ? -3.914 0.853 -24.076 1.00 94.50 652 VAL A O 1
ATOM 5219 N N . PRO A 1 653 ? -4.118 -1.295 -23.444 1.00 95.75 653 PRO A N 1
ATOM 5220 C CA . PRO A 1 653 ? -5.574 -1.254 -23.315 1.00 95.75 653 PRO A CA 1
ATOM 5221 C C . PRO A 1 653 ? -6.012 -0.212 -22.274 1.00 95.75 653 PRO A C 1
ATOM 5223 O O . PRO A 1 653 ? -5.520 -0.196 -21.143 1.00 95.75 653 PRO A O 1
ATOM 5226 N N . TRP A 1 654 ? -6.912 0.694 -22.663 1.00 96.44 654 TRP A N 1
ATOM 5227 C CA . TRP A 1 654 ? -7.382 1.788 -21.814 1.00 96.44 654 TRP A CA 1
ATOM 5228 C C . TRP A 1 654 ? -8.840 1.580 -21.403 1.00 96.44 654 TRP A C 1
ATOM 5230 O O . TRP A 1 654 ? -9.710 1.463 -22.259 1.00 96.44 654 TRP A O 1
ATOM 5240 N N . PHE A 1 655 ? -9.122 1.572 -20.103 1.00 97.44 655 PHE A N 1
ATOM 5241 C CA . PHE A 1 655 ? -10.452 1.315 -19.531 1.00 97.44 655 PHE A CA 1
ATOM 5242 C C . PHE A 1 655 ? -11.042 2.540 -18.822 1.00 97.44 655 PHE A C 1
ATOM 5244 O O . PHE A 1 655 ? -12.011 2.427 -18.078 1.00 97.44 655 PHE A O 1
ATOM 5251 N N . MET A 1 656 ? -10.461 3.723 -19.032 1.00 96.81 656 MET A N 1
ATOM 5252 C CA . MET A 1 656 ? -10.934 4.977 -18.443 1.00 96.81 656 MET A CA 1
ATOM 5253 C C . MET A 1 656 ? -11.894 5.713 -19.383 1.00 96.81 656 MET A C 1
ATOM 5255 O O . MET A 1 656 ? -11.777 5.629 -20.609 1.00 96.81 656 MET A O 1
ATOM 5259 N N . THR A 1 657 ? -12.747 6.549 -18.792 1.00 95.19 657 THR A N 1
ATOM 5260 C CA . THR A 1 657 ? -13.655 7.490 -19.477 1.00 95.19 657 THR A CA 1
ATOM 5261 C C . THR A 1 657 ? -12.940 8.571 -20.303 1.00 95.19 657 THR A C 1
ATOM 5263 O O . THR A 1 657 ? -13.562 9.218 -21.145 1.00 95.19 657 THR A O 1
ATOM 5266 N N . GLY A 1 658 ? -11.631 8.771 -20.101 1.00 89.44 658 GLY A N 1
ATOM 5267 C CA . GLY A 1 658 ? -10.816 9.727 -20.853 1.00 89.44 658 GLY A CA 1
ATOM 5268 C C . GLY A 1 658 ? -9.348 9.305 -20.980 1.00 89.44 658 GLY A C 1
ATOM 5269 O O . GLY A 1 658 ? -8.783 8.670 -20.087 1.00 89.44 658 GLY A O 1
ATOM 5270 N N . PHE A 1 659 ? -8.709 9.688 -22.090 1.00 86.19 659 PHE A N 1
ATOM 5271 C CA . PHE A 1 659 ? -7.288 9.445 -22.376 1.00 86.19 659 PHE A CA 1
ATOM 5272 C C . PHE A 1 659 ? -6.552 10.737 -22.770 1.00 86.19 659 PHE A C 1
ATOM 5274 O O . PHE A 1 659 ? -7.117 11.628 -23.403 1.00 86.19 659 PHE A O 1
ATOM 5281 N N . GLY A 1 660 ? -5.260 10.810 -22.438 1.00 77.50 660 GLY A N 1
ATOM 5282 C CA . GLY A 1 660 ? -4.350 11.875 -22.865 1.00 77.50 660 GLY A CA 1
ATOM 5283 C C . GLY A 1 660 ? -4.026 12.928 -21.793 1.00 77.50 660 GLY A C 1
ATOM 5284 O O . GLY A 1 660 ? -4.416 12.790 -20.628 1.00 77.50 660 GLY A O 1
ATOM 5285 N N . PRO A 1 661 ? -3.271 13.982 -22.162 1.00 64.75 661 PRO A N 1
ATOM 5286 C CA . PRO A 1 661 ? -2.861 15.045 -21.248 1.00 64.75 661 PRO A CA 1
ATOM 5287 C C . PRO A 1 661 ? -4.053 15.708 -20.555 1.00 64.75 661 PRO A C 1
ATOM 5289 O O . PRO A 1 661 ? -4.987 16.169 -21.205 1.00 64.75 661 PRO A O 1
ATOM 5292 N N . GLY A 1 662 ? -4.010 15.776 -19.225 1.00 70.62 662 GLY A N 1
ATOM 5293 C CA . GLY A 1 662 ? -5.088 16.355 -18.421 1.00 70.62 662 GLY A CA 1
ATOM 5294 C C . GLY A 1 662 ? -6.208 15.398 -18.025 1.00 70.62 662 GLY A C 1
ATOM 5295 O O . GLY A 1 662 ? -6.832 15.658 -17.005 1.00 70.62 662 GLY A O 1
ATOM 5296 N N . GLN A 1 663 ? -6.383 14.256 -18.699 1.00 85.19 663 GLN A N 1
ATOM 5297 C CA . GLN A 1 663 ? -7.354 13.215 -18.322 1.00 85.19 663 GLN A CA 1
ATOM 5298 C C . GLN A 1 663 ? -6.841 12.371 -17.140 1.00 85.19 663 GLN A C 1
ATOM 5300 O O . GLN A 1 663 ? -6.711 11.151 -17.225 1.00 85.19 663 GLN A O 1
ATOM 5305 N N . ARG A 1 664 ? -6.442 13.036 -16.051 1.00 85.69 664 ARG A N 1
ATOM 5306 C CA . ARG A 1 664 ? -5.992 12.418 -14.792 1.00 85.69 664 ARG A CA 1
ATOM 5307 C C . ARG A 1 664 ? -7.128 12.370 -13.766 1.00 85.69 664 ARG A C 1
ATOM 5309 O O . ARG A 1 664 ? -7.117 11.486 -12.929 1.00 85.69 664 ARG A O 1
ATOM 5316 N N . ASP A 1 665 ? -8.131 13.247 -13.863 1.00 87.94 665 ASP A N 1
ATOM 5317 C CA . ASP A 1 665 ? -9.378 13.165 -13.083 1.00 87.94 665 ASP A CA 1
ATOM 5318 C C . ASP A 1 665 ? -10.434 12.213 -13.681 1.00 87.94 665 ASP A C 1
ATOM 5320 O O . ASP A 1 665 ? -11.487 12.021 -13.073 1.00 87.94 665 ASP A O 1
ATOM 5324 N N . ALA A 1 666 ? -10.143 11.566 -14.814 1.00 91.44 666 ALA A N 1
ATOM 5325 C CA . ALA A 1 666 ? -10.973 10.500 -15.375 1.00 91.44 666 ALA A CA 1
ATOM 5326 C C . ALA A 1 666 ? -11.145 9.323 -14.395 1.00 91.44 666 ALA A C 1
ATOM 5328 O O . ALA A 1 666 ? -10.215 8.983 -13.661 1.00 91.44 666 ALA A O 1
ATOM 5329 N N . THR A 1 667 ? -12.314 8.690 -14.437 1.00 94.19 667 THR A N 1
ATOM 5330 C CA . THR A 1 667 ? -12.677 7.445 -13.732 1.00 94.19 667 THR A CA 1
ATOM 5331 C C . THR A 1 667 ? -12.731 6.261 -14.707 1.00 94.19 667 THR A C 1
ATOM 5333 O O . THR A 1 667 ? -12.634 6.460 -15.925 1.00 94.19 667 THR A O 1
ATOM 5336 N N . LEU A 1 668 ? -12.879 5.036 -14.199 1.00 95.25 668 LEU A N 1
ATOM 5337 C CA . LEU A 1 668 ? -13.111 3.838 -15.009 1.00 95.25 668 LEU A CA 1
ATOM 5338 C C . LEU A 1 668 ? -14.417 3.962 -15.806 1.00 95.25 668 LEU A C 1
ATOM 5340 O O . LEU A 1 668 ? -15.438 4.429 -15.301 1.00 95.25 668 LEU A O 1
ATOM 5344 N N . ASP A 1 669 ? -14.391 3.516 -17.058 1.00 97.00 669 ASP A N 1
ATOM 5345 C CA . ASP A 1 669 ? -15.580 3.402 -17.891 1.00 97.00 669 ASP A CA 1
ATOM 5346 C C . ASP A 1 669 ? -16.282 2.068 -17.604 1.00 97.00 669 ASP A C 1
ATOM 5348 O O . ASP A 1 669 ? -15.761 0.987 -17.886 1.00 97.00 669 ASP A O 1
ATOM 5352 N N . ALA A 1 670 ? -17.482 2.142 -17.026 1.00 94.50 670 ALA A N 1
ATOM 5353 C CA . ALA A 1 670 ? -18.228 0.959 -16.612 1.00 94.50 670 ALA A CA 1
ATOM 5354 C C . ALA A 1 670 ? -18.589 0.025 -17.784 1.00 94.50 670 ALA A C 1
ATOM 5356 O O . ALA A 1 670 ? -18.647 -1.188 -17.588 1.00 94.50 670 ALA A O 1
ATOM 5357 N N . ALA A 1 671 ? -18.798 0.552 -18.997 1.00 96.62 671 ALA A N 1
ATOM 5358 C CA . ALA A 1 671 ? -19.116 -0.265 -20.165 1.00 96.62 671 ALA A CA 1
ATOM 5359 C C . ALA A 1 671 ? -17.867 -0.978 -20.707 1.00 96.62 671 ALA A C 1
ATOM 5361 O O . ALA A 1 671 ? -17.947 -2.150 -21.080 1.00 96.62 671 ALA A O 1
ATOM 5362 N N . ALA A 1 672 ? -16.707 -0.318 -20.691 1.00 96.56 672 ALA A N 1
ATOM 5363 C CA . ALA A 1 672 ? -15.426 -0.932 -21.038 1.00 96.56 672 ALA A CA 1
ATOM 5364 C C . ALA A 1 672 ? -15.049 -2.053 -20.057 1.00 96.56 672 ALA A C 1
ATOM 5366 O O . ALA A 1 672 ? -14.743 -3.169 -20.474 1.00 96.56 672 ALA A O 1
ATOM 5367 N N . VAL A 1 673 ? -15.156 -1.791 -18.748 1.00 96.00 673 VAL A N 1
ATOM 5368 C CA . VAL A 1 673 ? -14.879 -2.789 -17.699 1.00 96.00 673 VAL A CA 1
ATOM 5369 C C . VAL A 1 673 ? -15.856 -3.969 -17.771 1.00 96.00 673 VAL A C 1
ATOM 5371 O O . VAL A 1 673 ? -15.432 -5.112 -17.633 1.00 96.00 673 VAL A O 1
ATOM 5374 N N . GLN A 1 674 ? -17.148 -3.729 -18.029 1.00 94.50 674 GLN A N 1
ATOM 5375 C CA . GLN A 1 674 ? -18.146 -4.802 -18.134 1.00 94.50 674 GLN A CA 1
ATOM 5376 C C . GLN A 1 674 ? -18.009 -5.642 -19.415 1.00 94.50 674 GLN A C 1
ATOM 5378 O O . GLN A 1 674 ? -18.295 -6.837 -19.393 1.00 94.50 674 GLN A O 1
ATOM 5383 N N . SER A 1 675 ? -17.613 -5.032 -20.536 1.00 95.19 675 SER A N 1
ATOM 5384 C CA . SER A 1 675 ? -17.467 -5.731 -21.824 1.00 95.19 675 SER A CA 1
ATOM 5385 C C . SER A 1 675 ? -16.095 -6.377 -22.030 1.00 95.19 675 SER A C 1
ATOM 5387 O O . SER A 1 675 ? -15.949 -7.192 -22.938 1.00 95.19 675 SER A O 1
ATOM 5389 N N . GLY A 1 676 ? -15.090 -5.995 -21.235 1.00 94.69 676 GLY A N 1
ATOM 5390 C CA . GLY A 1 676 ? -13.689 -6.360 -21.454 1.00 94.69 676 GLY A CA 1
ATOM 5391 C C . GLY A 1 676 ? -13.050 -5.672 -22.669 1.00 94.69 676 GLY A C 1
ATOM 5392 O O . GLY A 1 676 ? -11.913 -5.977 -23.019 1.00 94.69 676 GLY A O 1
ATOM 5393 N N . VAL A 1 677 ? -13.753 -4.742 -23.326 1.00 94.69 677 VAL A N 1
ATOM 5394 C CA . VAL A 1 677 ? -13.253 -4.020 -24.502 1.00 94.69 677 VAL A CA 1
ATOM 5395 C C . VAL A 1 677 ? -12.732 -2.647 -24.063 1.00 94.69 677 VAL A C 1
ATOM 5397 O O . VAL A 1 677 ? -13.507 -1.867 -23.508 1.00 94.69 677 VAL A O 1
ATOM 5400 N N . PRO A 1 678 ? -11.453 -2.306 -24.305 1.00 96.06 678 PRO A N 1
ATOM 5401 C CA . PRO A 1 678 ? -10.918 -0.999 -23.933 1.00 96.06 678 PRO A CA 1
ATOM 5402 C C . PRO A 1 678 ? -11.583 0.139 -24.730 1.00 96.06 678 PRO A C 1
ATOM 5404 O O . PRO A 1 678 ? -11.889 -0.011 -25.913 1.00 96.06 678 PRO A O 1
ATOM 5407 N N . THR A 1 679 ? -11.755 1.309 -24.105 1.00 96.06 679 THR A N 1
ATOM 5408 C CA . THR A 1 679 ? -12.309 2.521 -24.744 1.00 96.06 679 THR A CA 1
ATOM 5409 C C . THR A 1 679 ? -11.410 3.048 -25.862 1.00 96.06 679 THR A C 1
ATOM 5411 O O . THR A 1 679 ? -11.886 3.632 -26.835 1.00 96.06 679 THR A O 1
ATOM 5414 N N . THR A 1 680 ? -10.099 2.847 -25.726 1.00 94.88 680 THR A N 1
ATOM 5415 C CA . THR A 1 680 ? -9.071 3.156 -26.723 1.00 94.88 680 THR A CA 1
ATOM 5416 C C . THR A 1 680 ? -7.808 2.353 -26.416 1.00 94.88 680 THR A C 1
ATOM 5418 O O . THR A 1 680 ? -7.644 1.821 -25.320 1.00 94.88 680 THR A O 1
ATOM 5421 N N . ILE A 1 681 ? -6.862 2.328 -27.351 1.00 93.69 681 ILE A N 1
ATOM 5422 C CA . ILE A 1 681 ? -5.470 2.019 -27.021 1.00 93.69 681 ILE A CA 1
ATOM 5423 C C . ILE A 1 681 ? -4.790 3.315 -26.578 1.00 93.69 681 ILE A C 1
ATOM 5425 O O . ILE A 1 681 ? -4.791 4.316 -27.299 1.00 93.69 681 ILE A O 1
ATOM 5429 N N . GLY A 1 682 ? -4.297 3.313 -25.344 1.00 92.19 682 GLY A N 1
ATOM 5430 C CA . GLY A 1 682 ? -3.498 4.377 -24.754 1.00 92.19 682 GLY A CA 1
ATOM 5431 C C . GLY A 1 682 ? -2.003 4.128 -24.938 1.00 92.19 682 GLY A C 1
ATOM 5432 O O . GLY A 1 682 ? -1.588 3.146 -25.546 1.00 92.19 682 GLY A O 1
ATOM 5433 N N . LYS A 1 683 ? -1.185 5.024 -24.381 1.00 91.12 683 LYS A N 1
ATOM 5434 C CA . LYS A 1 683 ? 0.283 4.946 -24.392 1.00 91.12 683 LYS A CA 1
ATOM 5435 C C . LYS A 1 683 ? 0.823 5.121 -22.978 1.00 91.12 683 LYS A C 1
ATOM 5437 O O . LYS A 1 683 ? 0.534 6.131 -22.331 1.00 91.12 683 LYS A O 1
ATOM 5442 N N . ALA A 1 684 ? 1.606 4.157 -22.511 1.00 92.69 684 ALA A N 1
ATOM 5443 C CA . ALA A 1 684 ? 2.284 4.171 -21.222 1.00 92.69 684 ALA A CA 1
ATOM 5444 C C . ALA A 1 684 ? 3.801 4.217 -21.423 1.00 92.69 684 ALA A C 1
ATOM 5446 O O . ALA A 1 684 ? 4.342 3.567 -22.313 1.00 92.69 684 ALA A O 1
ATOM 5447 N N . LYS A 1 685 ? 4.509 4.989 -20.596 1.00 93.62 685 LYS A N 1
ATOM 5448 C CA . LYS A 1 685 ? 5.962 5.146 -20.713 1.00 93.62 685 LYS A CA 1
ATOM 5449 C C . LYS A 1 685 ? 6.692 4.348 -19.652 1.00 93.62 685 LYS A C 1
ATOM 5451 O O . LYS A 1 685 ? 6.328 4.382 -18.478 1.00 93.62 685 LYS A O 1
ATOM 5456 N N . PHE A 1 686 ? 7.764 3.698 -20.073 1.00 95.44 686 PHE A N 1
ATOM 5457 C CA . PHE A 1 686 ? 8.624 2.892 -19.223 1.00 95.44 686 PHE A CA 1
ATOM 5458 C C . PHE A 1 686 ? 10.090 3.305 -19.381 1.00 95.44 686 PHE A C 1
ATOM 5460 O O . PHE A 1 686 ? 10.462 4.085 -20.265 1.00 95.44 686 PHE A O 1
ATOM 5467 N N . VAL A 1 687 ? 10.930 2.811 -18.483 1.00 96.31 687 VAL A N 1
ATOM 5468 C CA . VAL A 1 687 ? 12.386 2.900 -18.582 1.00 96.31 687 VAL A CA 1
ATOM 5469 C C . VAL A 1 687 ? 12.985 1.513 -18.386 1.00 96.31 687 VAL A C 1
ATOM 5471 O O . VAL A 1 687 ? 12.426 0.697 -17.654 1.00 96.31 687 VAL A O 1
ATOM 5474 N N . VAL A 1 688 ? 14.101 1.247 -19.058 1.00 97.56 688 VAL A N 1
ATOM 5475 C CA . VAL A 1 688 ? 14.904 0.035 -18.896 1.00 97.56 688 VAL A CA 1
ATOM 5476 C C . VAL A 1 688 ? 16.355 0.428 -18.654 1.00 97.56 688 VAL A C 1
ATOM 5478 O O . VAL A 1 688 ? 16.886 1.267 -19.381 1.00 97.56 688 VAL A O 1
ATOM 5481 N N . HIS A 1 689 ? 17.002 -0.192 -17.672 1.00 97.88 689 HIS A N 1
ATOM 5482 C CA . HIS A 1 689 ? 18.424 -0.039 -17.380 1.00 97.88 689 HIS A CA 1
ATOM 5483 C C . HIS A 1 689 ? 19.153 -1.365 -17.609 1.00 97.88 689 HIS A C 1
ATOM 5485 O O . HIS A 1 689 ? 18.784 -2.395 -17.040 1.00 97.88 689 HIS A O 1
ATOM 5491 N N . ILE A 1 690 ? 20.203 -1.323 -18.429 1.00 97.38 690 ILE A N 1
ATOM 5492 C CA . ILE A 1 690 ? 21.080 -2.457 -18.734 1.00 97.38 690 ILE A CA 1
ATOM 5493 C C . ILE A 1 690 ? 22.470 -2.145 -18.148 1.00 97.38 690 ILE A C 1
ATOM 5495 O O . ILE A 1 690 ? 23.105 -1.181 -18.594 1.00 97.38 690 ILE A O 1
ATOM 5499 N N . PRO A 1 691 ? 22.960 -2.899 -17.148 1.00 96.19 691 PRO A N 1
ATOM 5500 C CA . PRO A 1 691 ? 24.261 -2.660 -16.529 1.00 96.19 691 PRO A CA 1
ATOM 5501 C C . PRO A 1 691 ? 25.437 -3.170 -17.379 1.00 96.19 691 PRO A C 1
ATOM 5503 O O . PRO A 1 691 ? 25.284 -3.981 -18.295 1.00 96.19 691 PRO A O 1
ATOM 5506 N N . CYS A 1 692 ? 26.646 -2.715 -17.044 1.00 94.50 692 CYS A N 1
ATOM 5507 C CA . CYS A 1 692 ? 27.871 -2.992 -17.804 1.00 94.50 692 CYS A CA 1
ATOM 5508 C C . CYS A 1 692 ? 28.270 -4.465 -17.883 1.00 94.50 692 CYS A C 1
ATOM 5510 O O . CYS A 1 692 ? 28.789 -4.888 -18.910 1.00 94.50 692 CYS A O 1
ATOM 5512 N N . SER A 1 693 ? 27.947 -5.262 -16.868 1.00 92.31 693 SER A N 1
ATOM 5513 C CA . SER A 1 693 ? 28.254 -6.693 -16.827 1.00 92.31 693 SER A CA 1
ATOM 5514 C C . SER A 1 693 ? 27.506 -7.482 -17.906 1.00 92.31 693 SER A C 1
ATOM 5516 O O . SER A 1 693 ? 28.052 -8.453 -18.430 1.00 92.31 693 SER A O 1
ATOM 5518 N N . LEU A 1 694 ? 26.307 -7.031 -18.306 1.00 93.19 694 LEU A N 1
ATOM 5519 C CA . LEU A 1 694 ? 25.549 -7.611 -19.421 1.00 93.19 694 LEU A CA 1
ATOM 5520 C C . LEU A 1 694 ? 26.125 -7.195 -20.788 1.00 93.19 694 LEU A C 1
ATOM 5522 O O . LEU A 1 694 ? 26.245 -8.046 -21.670 1.00 93.19 694 LEU A O 1
ATOM 5526 N N . LYS A 1 695 ? 26.539 -5.923 -20.962 1.00 92.25 695 LYS A N 1
ATOM 5527 C CA . LYS A 1 695 ? 27.260 -5.457 -22.174 1.00 92.25 695 LYS A CA 1
ATOM 5528 C C . LYS A 1 695 ? 28.558 -6.247 -22.356 1.00 92.25 695 LYS A C 1
ATOM 5530 O O . LYS A 1 695 ? 28.844 -6.731 -23.446 1.00 92.25 695 LYS A O 1
ATOM 5535 N N . GLU A 1 696 ? 29.321 -6.421 -21.282 1.00 89.56 696 GLU A N 1
ATOM 5536 C CA . GLU A 1 696 ? 30.561 -7.200 -21.277 1.00 89.56 696 GLU A CA 1
ATOM 5537 C C . GLU A 1 696 ? 30.310 -8.678 -21.583 1.00 89.56 696 GLU A C 1
ATOM 5539 O O . GLU A 1 696 ? 31.027 -9.251 -22.401 1.00 89.56 696 GLU A O 1
ATOM 5544 N N . SER A 1 697 ? 29.260 -9.282 -21.014 1.00 88.19 697 SER A N 1
ATOM 5545 C CA . SER A 1 697 ? 28.886 -10.662 -21.337 1.00 88.19 697 SER A CA 1
ATOM 5546 C C . SER A 1 697 ? 28.544 -10.822 -22.818 1.00 88.19 697 SER A C 1
ATOM 5548 O O . SER A 1 697 ? 29.090 -11.724 -23.450 1.00 88.19 697 SER A O 1
ATOM 5550 N N . ALA A 1 698 ? 27.733 -9.931 -23.400 1.00 88.38 698 ALA A N 1
ATOM 5551 C CA . ALA A 1 698 ? 27.405 -9.953 -24.829 1.00 88.38 698 ALA A CA 1
ATOM 5552 C C . ALA A 1 698 ? 28.655 -9.852 -25.725 1.00 88.38 698 ALA A C 1
ATOM 5554 O O . ALA A 1 698 ? 28.811 -10.629 -26.664 1.00 88.38 698 ALA A O 1
ATOM 5555 N N . LEU A 1 699 ? 29.580 -8.941 -25.405 1.00 85.62 699 LEU A N 1
ATOM 5556 C CA . LEU A 1 699 ? 30.791 -8.700 -26.201 1.00 85.62 699 LEU A CA 1
ATOM 5557 C C . LEU A 1 699 ? 31.912 -9.736 -25.976 1.00 85.62 699 LEU A C 1
ATOM 5559 O O . LEU A 1 699 ? 32.827 -9.838 -26.793 1.00 85.62 699 LEU A O 1
ATOM 5563 N N . SER A 1 700 ? 31.866 -10.514 -24.891 1.00 74.38 700 SER A N 1
ATOM 5564 C CA . SER A 1 700 ? 32.914 -11.491 -24.541 1.00 74.38 700 SER A CA 1
ATOM 5565 C C . SER A 1 700 ? 32.873 -12.805 -25.332 1.00 74.38 700 SER A C 1
ATOM 5567 O O . SER A 1 700 ? 33.856 -13.546 -25.329 1.00 74.38 700 SER A O 1
ATOM 5569 N N . HIS A 1 701 ? 31.781 -13.091 -26.050 1.00 57.81 701 HIS A N 1
ATOM 5570 C CA . HIS A 1 701 ? 31.651 -14.312 -26.857 1.00 57.81 701 HIS A CA 1
ATOM 5571 C C . HIS A 1 701 ? 32.405 -14.270 -28.200 1.00 57.81 701 HIS A C 1
ATOM 5573 O O . HIS A 1 701 ? 32.510 -15.300 -28.868 1.00 57.81 701 HIS A O 1
ATOM 5579 N N . THR A 1 702 ? 32.970 -13.124 -28.601 1.00 45.91 702 THR A N 1
ATOM 5580 C CA . THR A 1 702 ? 33.811 -13.020 -29.807 1.00 45.91 702 THR A CA 1
ATOM 5581 C C . THR A 1 702 ? 35.283 -13.320 -29.530 1.00 45.91 702 THR A C 1
ATOM 5583 O O . THR A 1 702 ? 35.893 -12.787 -28.604 1.00 45.91 702 THR A O 1
ATOM 5586 N N . THR A 1 703 ? 35.871 -14.160 -30.378 1.00 40.62 703 THR A N 1
ATOM 5587 C CA . THR A 1 703 ? 37.208 -14.746 -30.231 1.00 40.62 703 THR A CA 1
ATOM 5588 C C . THR A 1 703 ? 38.368 -13.758 -30.420 1.00 40.62 703 THR A C 1
ATOM 5590 O O . THR A 1 703 ? 38.945 -13.689 -31.507 1.00 40.62 703 THR A O 1
ATOM 5593 N N . THR A 1 704 ? 38.815 -13.103 -29.345 1.00 37.69 704 THR A N 1
ATOM 5594 C CA . THR A 1 704 ? 40.138 -12.444 -29.308 1.00 37.69 704 THR A CA 1
ATOM 5595 C C . THR A 1 704 ? 40.767 -12.548 -27.908 1.00 37.69 704 THR A C 1
ATOM 5597 O O . THR A 1 704 ? 40.073 -12.296 -26.923 1.00 37.69 704 THR A O 1
ATOM 5600 N N . PRO A 1 705 ? 42.062 -12.907 -27.752 1.00 36.06 705 PRO A N 1
ATOM 5601 C CA . PRO A 1 705 ? 42.666 -13.070 -26.427 1.00 36.06 705 PRO A CA 1
ATOM 5602 C C . PRO A 1 705 ? 42.673 -11.770 -25.615 1.00 36.06 705 PRO A C 1
ATOM 5604 O O . PRO A 1 705 ? 43.111 -10.728 -26.104 1.00 36.06 705 PRO A O 1
ATOM 5607 N N . ALA A 1 706 ? 42.246 -11.862 -24.354 1.00 40.94 706 ALA A N 1
ATOM 5608 C CA . ALA A 1 706 ? 42.081 -10.739 -23.436 1.00 40.94 706 ALA A CA 1
ATOM 5609 C C . ALA A 1 706 ? 43.334 -9.848 -23.323 1.00 40.94 706 ALA A C 1
ATOM 5611 O O . ALA A 1 706 ? 44.287 -10.163 -22.609 1.00 40.94 706 ALA A O 1
ATOM 5612 N N . ASN A 1 707 ? 43.303 -8.689 -23.983 1.00 39.94 707 ASN A N 1
ATOM 5613 C CA . ASN A 1 707 ? 44.282 -7.622 -23.814 1.00 39.94 707 ASN A CA 1
ATOM 5614 C C . ASN A 1 707 ? 43.610 -6.246 -23.967 1.00 39.94 707 ASN A C 1
ATOM 5616 O O . ASN A 1 707 ? 43.260 -5.843 -25.070 1.00 39.94 707 ASN A O 1
ATOM 5620 N N . LYS A 1 708 ? 43.545 -5.502 -22.850 1.00 37.41 708 LYS A N 1
ATOM 5621 C CA . LYS A 1 708 ? 43.143 -4.080 -22.718 1.00 37.41 708 LYS A CA 1
ATOM 5622 C C . LYS A 1 708 ? 41.646 -3.713 -22.643 1.00 37.41 708 LYS A C 1
ATOM 5624 O O . LYS A 1 708 ? 41.316 -2.557 -22.887 1.00 37.41 708 LYS A O 1
ATOM 5629 N N . ILE A 1 709 ? 40.773 -4.599 -22.165 1.00 45.25 709 ILE A N 1
ATOM 5630 C CA . ILE A 1 709 ? 39.513 -4.180 -21.509 1.00 45.25 709 ILE A CA 1
ATOM 5631 C C . ILE A 1 709 ? 39.576 -4.611 -20.030 1.00 45.25 709 ILE A C 1
ATOM 5633 O O . ILE A 1 709 ? 40.314 -5.539 -19.695 1.00 45.25 709 ILE A O 1
ATOM 5637 N N . ASN A 1 710 ? 38.938 -3.839 -19.143 1.00 41.38 710 ASN A N 1
ATOM 5638 C CA . ASN A 1 710 ? 39.125 -3.825 -17.684 1.00 41.38 710 ASN A CA 1
ATOM 5639 C C . ASN A 1 710 ? 39.341 -5.202 -17.022 1.00 41.38 710 ASN A C 1
ATOM 5641 O O . ASN A 1 710 ? 38.443 -6.033 -16.989 1.00 41.38 710 ASN A O 1
ATOM 5645 N N . LYS A 1 711 ? 40.480 -5.377 -16.330 1.00 38.22 711 LYS A N 1
ATOM 5646 C CA . LYS A 1 711 ? 40.744 -6.548 -15.460 1.00 38.22 711 LYS A CA 1
ATOM 5647 C C . LYS A 1 711 ? 39.828 -6.648 -14.227 1.00 38.22 711 LYS A C 1
ATOM 5649 O O . LYS A 1 711 ? 39.899 -7.644 -13.516 1.00 38.22 711 LYS A O 1
ATOM 5654 N N . ASN A 1 712 ? 39.018 -5.622 -13.967 1.00 44.50 712 ASN A N 1
ATOM 5655 C CA . ASN A 1 712 ? 38.153 -5.517 -12.790 1.00 44.50 712 ASN A CA 1
ATOM 5656 C C . ASN A 1 712 ? 36.664 -5.715 -13.112 1.00 44.50 712 ASN A C 1
ATOM 5658 O O . ASN A 1 712 ? 35.849 -5.653 -12.197 1.00 44.50 712 ASN A O 1
ATOM 5662 N N . ALA A 1 713 ? 36.297 -5.890 -14.382 1.00 51.78 713 ALA A N 1
ATOM 5663 C CA . ALA A 1 713 ? 34.902 -5.953 -14.785 1.00 51.78 713 ALA A CA 1
ATOM 5664 C C . ALA A 1 713 ? 34.463 -7.417 -14.929 1.00 51.78 713 ALA A C 1
ATOM 5666 O O . ALA A 1 713 ? 35.109 -8.204 -15.625 1.00 51.78 713 ALA A O 1
ATOM 5667 N N . THR A 1 714 ? 33.420 -7.804 -14.190 1.00 70.44 714 THR A N 1
ATOM 5668 C CA . THR A 1 714 ? 32.909 -9.180 -14.200 1.00 70.44 714 THR A CA 1
ATOM 5669 C C . THR A 1 714 ? 31.713 -9.265 -15.133 1.00 70.44 714 THR A C 1
ATOM 5671 O O . THR A 1 714 ? 30.622 -8.804 -14.805 1.00 70.44 714 THR A O 1
ATOM 5674 N N . ALA A 1 715 ? 31.924 -9.869 -16.301 1.00 84.75 715 ALA A N 1
ATOM 5675 C CA . ALA A 1 715 ? 30.837 -10.233 -17.196 1.00 84.75 715 ALA A CA 1
ATOM 5676 C C . ALA A 1 715 ? 29.850 -11.151 -16.455 1.00 84.75 715 ALA A C 1
ATOM 5678 O O . ALA A 1 715 ? 30.258 -12.135 -15.834 1.00 84.75 715 ALA A O 1
ATOM 5679 N N . GLN A 1 716 ? 28.560 -10.826 -16.523 1.00 88.00 716 GLN A N 1
ATOM 5680 C CA . GLN A 1 716 ? 27.479 -11.625 -15.948 1.00 88.00 716 GLN A CA 1
ATOM 5681 C C . GLN A 1 716 ? 26.469 -11.936 -17.059 1.00 88.00 716 GLN A C 1
ATOM 5683 O O . GLN A 1 716 ? 26.111 -11.019 -17.799 1.00 88.00 716 GLN A O 1
ATOM 5688 N N . PRO A 1 717 ? 25.972 -13.177 -17.184 1.00 88.81 717 PRO A N 1
ATOM 5689 C CA . PRO A 1 717 ? 24.800 -13.445 -18.006 1.00 88.81 717 PRO A CA 1
ATOM 5690 C C . PRO A 1 717 ? 23.553 -12.818 -17.366 1.00 88.81 717 PRO A C 1
ATOM 5692 O O . PRO A 1 717 ? 23.515 -12.571 -16.158 1.00 88.81 717 PRO A O 1
ATOM 5695 N N . LEU A 1 718 ? 22.508 -12.606 -18.162 1.00 91.00 718 LEU A N 1
ATOM 5696 C CA . LEU A 1 718 ? 21.193 -12.205 -17.672 1.00 91.00 718 LEU A CA 1
ATOM 5697 C C . LEU A 1 718 ? 20.582 -13.332 -16.827 1.00 91.00 718 LEU A C 1
ATOM 5699 O O . LEU A 1 718 ? 20.451 -14.456 -17.311 1.00 91.00 718 LEU A O 1
ATOM 5703 N N . ARG A 1 719 ? 20.199 -13.019 -15.584 1.00 89.31 719 ARG A N 1
ATOM 5704 C CA . ARG A 1 719 ? 19.602 -13.963 -14.617 1.00 89.31 719 ARG A CA 1
ATOM 5705 C C . ARG A 1 719 ? 18.168 -13.644 -14.220 1.00 89.31 719 ARG A C 1
ATOM 5707 O O . ARG A 1 719 ? 17.438 -14.552 -13.849 1.00 89.31 719 ARG A O 1
ATOM 5714 N N . ALA A 1 720 ? 17.771 -12.374 -14.263 1.00 91.38 720 ALA A N 1
ATOM 5715 C CA . ALA A 1 720 ? 16.407 -11.938 -13.974 1.00 91.38 720 ALA A CA 1
ATOM 5716 C C . ALA A 1 720 ? 16.111 -10.598 -14.657 1.00 91.38 720 ALA A C 1
ATOM 5718 O O . ALA A 1 720 ? 17.021 -9.791 -14.881 1.00 91.38 720 ALA A O 1
ATOM 5719 N N . VAL A 1 721 ? 14.833 -10.331 -14.924 1.00 94.44 721 VAL A N 1
ATOM 5720 C CA . VAL A 1 721 ? 14.357 -8.972 -15.208 1.00 94.44 721 VAL A CA 1
ATOM 5721 C C . VAL A 1 721 ? 13.600 -8.470 -13.986 1.00 94.44 721 VAL A C 1
ATOM 5723 O O . VAL A 1 721 ? 12.625 -9.083 -13.563 1.00 94.44 721 VAL A O 1
ATOM 5726 N N . MET A 1 722 ? 14.062 -7.372 -13.399 1.00 97.00 722 MET A N 1
ATOM 5727 C CA . MET A 1 722 ? 13.471 -6.761 -12.215 1.00 97.00 722 MET A CA 1
ATOM 5728 C C . MET A 1 722 ? 12.527 -5.631 -12.623 1.00 97.00 722 MET A C 1
ATOM 5730 O O . MET A 1 722 ? 12.979 -4.613 -13.138 1.00 97.00 722 MET A O 1
ATOM 5734 N N . GLU A 1 723 ? 11.230 -5.769 -12.367 1.00 97.62 723 GLU A N 1
ATOM 5735 C CA . GLU A 1 723 ? 10.299 -4.642 -12.404 1.00 97.62 723 GLU A CA 1
ATOM 5736 C C . GLU A 1 723 ? 10.388 -3.857 -11.087 1.00 97.62 723 GLU A C 1
ATOM 5738 O O . GLU A 1 723 ? 10.160 -4.407 -10.007 1.00 97.62 723 GLU A O 1
ATOM 5743 N N . PHE A 1 724 ? 10.710 -2.566 -11.167 1.00 98.06 724 PHE A N 1
ATOM 5744 C CA . PHE A 1 724 ? 10.838 -1.689 -10.009 1.00 98.06 724 PHE A CA 1
ATOM 5745 C C . PHE A 1 724 ? 9.573 -0.850 -9.754 1.00 98.06 724 PHE A C 1
ATOM 5747 O O . PHE A 1 724 ? 9.011 -0.217 -10.658 1.00 98.06 724 PHE A O 1
ATOM 5754 N N . GLY A 1 725 ? 9.142 -0.814 -8.491 1.00 97.19 725 GLY A N 1
ATOM 5755 C CA . GLY A 1 725 ? 8.048 0.019 -7.993 1.00 97.19 725 GLY A CA 1
ATOM 5756 C C . GLY A 1 725 ? 8.556 1.230 -7.208 1.00 97.19 725 GLY A C 1
ATOM 5757 O O . GLY A 1 725 ? 9.103 1.064 -6.119 1.00 97.19 725 GLY A O 1
ATOM 5758 N N . HIS A 1 726 ? 8.314 2.439 -7.726 1.00 95.50 726 HIS A N 1
ATOM 5759 C CA . HIS A 1 726 ? 8.786 3.700 -7.134 1.00 95.50 726 HIS A CA 1
ATOM 5760 C C . HIS A 1 726 ? 8.034 4.109 -5.848 1.00 95.50 726 HIS A C 1
ATOM 5762 O O . HIS A 1 726 ? 6.891 3.699 -5.618 1.00 95.50 726 HIS A O 1
ATOM 5768 N N . GLY A 1 727 ? 8.663 4.961 -5.034 1.00 90.69 727 GLY A N 1
ATOM 5769 C CA . GLY A 1 727 ? 8.155 5.514 -3.778 1.00 90.69 727 GLY A CA 1
ATOM 5770 C C . GLY A 1 727 ? 7.112 6.634 -3.932 1.00 90.69 727 GLY A C 1
ATOM 5771 O O . GLY A 1 727 ? 6.692 6.984 -5.039 1.00 90.69 727 GLY A O 1
ATOM 5772 N N . LEU A 1 728 ? 6.677 7.199 -2.796 1.00 86.38 728 LEU A N 1
ATOM 5773 C CA . LEU A 1 728 ? 5.561 8.155 -2.702 1.00 86.38 728 LEU A CA 1
ATOM 5774 C C . LEU A 1 728 ? 5.773 9.396 -3.585 1.00 86.38 728 LEU A C 1
ATOM 5776 O O . LEU A 1 728 ? 6.699 10.170 -3.358 1.00 86.38 728 LEU A O 1
ATOM 5780 N N . PHE A 1 729 ? 4.899 9.585 -4.580 1.00 84.19 729 PHE A N 1
ATOM 5781 C CA . PHE A 1 729 ? 4.958 10.665 -5.580 1.00 84.19 729 PHE A CA 1
ATOM 5782 C C . PHE A 1 729 ? 6.295 10.826 -6.327 1.00 84.19 729 PHE A C 1
ATOM 5784 O O . PHE A 1 729 ? 6.545 11.878 -6.915 1.00 84.19 729 PHE A O 1
ATOM 5791 N N . PHE A 1 730 ? 7.121 9.780 -6.376 1.00 89.31 730 PHE A N 1
ATOM 5792 C CA . PHE A 1 730 ? 8.250 9.699 -7.302 1.00 89.31 730 PHE A CA 1
ATOM 5793 C C . PHE A 1 730 ? 7.769 9.286 -8.706 1.00 89.31 730 PHE A C 1
ATOM 5795 O O . PHE A 1 730 ? 6.601 9.456 -9.071 1.00 89.31 730 PHE A O 1
ATOM 5802 N N . ASN A 1 731 ? 8.689 8.819 -9.541 1.00 91.62 731 ASN A N 1
ATOM 5803 C CA . ASN A 1 731 ? 8.421 8.357 -10.894 1.00 91.62 731 ASN A CA 1
ATOM 5804 C C . ASN A 1 731 ? 9.403 7.235 -11.253 1.00 91.62 731 ASN A C 1
ATOM 5806 O O . ASN A 1 731 ? 10.381 6.997 -10.543 1.00 91.62 731 ASN A O 1
ATOM 5810 N N . ARG A 1 732 ? 9.175 6.593 -12.396 1.00 93.88 732 ARG A N 1
ATOM 5811 C CA . ARG A 1 732 ? 9.969 5.491 -12.951 1.00 93.88 732 ARG A CA 1
ATOM 5812 C C . ARG A 1 732 ? 11.487 5.716 -12.974 1.00 93.88 732 ARG A C 1
ATOM 5814 O O . ARG A 1 732 ? 12.207 4.737 -12.936 1.00 93.88 732 ARG A O 1
ATOM 5821 N N . GLN A 1 733 ? 11.995 6.952 -12.980 1.00 91.62 733 GLN A N 1
ATOM 5822 C CA . GLN A 1 733 ? 13.440 7.235 -12.922 1.00 91.62 733 GLN A CA 1
ATOM 5823 C C . GLN A 1 733 ? 14.115 6.835 -11.593 1.00 91.62 733 GLN A C 1
ATOM 5825 O O . GLN A 1 733 ? 15.338 6.731 -11.569 1.00 91.62 733 GLN A O 1
ATOM 5830 N N . GLU A 1 734 ? 13.366 6.572 -10.513 1.00 93.69 734 GLU A N 1
ATOM 5831 C CA . GLU A 1 734 ? 13.925 6.043 -9.251 1.00 93.69 734 GLU A CA 1
ATOM 5832 C C . GLU A 1 734 ? 14.586 4.660 -9.442 1.00 93.69 734 GLU A C 1
ATOM 5834 O O . GLU A 1 734 ? 15.526 4.327 -8.726 1.00 93.69 734 GLU A O 1
ATOM 5839 N N . SER A 1 735 ? 14.221 3.896 -10.486 1.00 95.94 735 SER A N 1
ATOM 5840 C CA . SER A 1 735 ? 14.940 2.663 -10.860 1.00 95.94 735 SER A CA 1
ATOM 5841 C C . SER A 1 735 ? 16.406 2.883 -11.248 1.00 95.94 735 SER A C 1
ATOM 5843 O O . SER A 1 735 ? 17.172 1.924 -11.338 1.00 95.94 735 SER A O 1
ATOM 5845 N N . GLY A 1 736 ? 16.788 4.136 -11.505 1.00 94.31 736 GLY A N 1
ATOM 5846 C CA . GLY A 1 736 ? 18.147 4.557 -11.810 1.00 94.31 736 GLY A CA 1
ATOM 5847 C C . GLY A 1 736 ? 18.988 4.921 -10.584 1.00 94.31 736 GLY A C 1
ATOM 5848 O O . GLY A 1 736 ? 20.084 5.443 -10.779 1.00 94.31 736 GLY A O 1
ATOM 5849 N N . GLU A 1 737 ? 18.528 4.708 -9.344 1.00 93.44 737 GLU A N 1
ATOM 5850 C CA . GLU A 1 737 ? 19.364 4.942 -8.155 1.00 93.44 737 GLU A CA 1
ATOM 5851 C C . GLU A 1 737 ? 20.597 4.019 -8.119 1.00 93.44 737 GLU A C 1
ATOM 5853 O O . GLU A 1 737 ? 20.557 2.861 -8.541 1.00 93.44 737 GLU A O 1
ATOM 5858 N N . SER A 1 738 ? 21.724 4.527 -7.606 1.00 92.69 738 SER A N 1
ATOM 5859 C CA . SER A 1 738 ? 23.029 3.854 -7.705 1.00 92.69 738 SER A CA 1
ATOM 5860 C C . SER A 1 738 ? 23.052 2.460 -7.080 1.00 92.69 738 SER A C 1
ATOM 5862 O O . SER A 1 738 ? 23.634 1.553 -7.669 1.00 92.69 738 SER A O 1
ATOM 5864 N N . PHE A 1 739 ? 22.378 2.255 -5.944 1.00 92.75 739 PHE A N 1
ATOM 5865 C CA . PHE A 1 739 ? 22.326 0.947 -5.284 1.00 92.75 739 PHE A CA 1
ATOM 5866 C C . PHE A 1 739 ? 21.571 -0.107 -6.117 1.00 92.75 739 PHE A C 1
ATOM 5868 O O . PHE A 1 739 ? 21.944 -1.278 -6.097 1.00 92.75 739 PHE A O 1
ATOM 5875 N N . LEU A 1 740 ? 20.556 0.299 -6.893 1.00 95.62 740 LEU A N 1
ATOM 5876 C CA . LEU A 1 740 ? 19.831 -0.587 -7.809 1.00 95.62 740 LEU A CA 1
ATOM 5877 C C . LEU A 1 740 ? 20.692 -0.935 -9.024 1.00 95.62 740 LEU A C 1
ATOM 5879 O O . LEU A 1 740 ? 20.818 -2.107 -9.370 1.00 95.62 740 LEU A O 1
ATOM 5883 N N . ILE A 1 741 ? 21.344 0.061 -9.635 1.00 96.12 741 ILE A N 1
ATOM 5884 C CA . ILE A 1 741 ? 22.264 -0.163 -10.762 1.00 96.12 741 ILE A CA 1
ATOM 5885 C C . ILE A 1 741 ? 23.441 -1.057 -10.347 1.00 96.12 741 ILE A C 1
ATOM 5887 O O . ILE A 1 741 ? 23.822 -1.951 -11.103 1.00 96.12 741 ILE A O 1
ATOM 5891 N N . GLN A 1 742 ? 23.981 -0.873 -9.140 1.00 93.88 742 GLN A N 1
ATOM 5892 C CA . GLN A 1 742 ? 25.025 -1.733 -8.588 1.00 93.88 742 GLN A CA 1
ATOM 5893 C C . GLN A 1 742 ? 24.511 -3.161 -8.338 1.00 93.88 742 GLN A C 1
ATOM 5895 O O . GLN A 1 742 ? 25.126 -4.110 -8.820 1.00 93.88 742 GLN A O 1
ATOM 5900 N N . MET A 1 743 ? 23.348 -3.327 -7.694 1.00 93.31 743 MET A N 1
ATOM 5901 C CA . MET A 1 743 ? 22.716 -4.640 -7.497 1.00 93.31 743 MET A CA 1
ATOM 5902 C C . MET A 1 743 ? 22.476 -5.366 -8.830 1.00 93.31 743 MET A C 1
ATOM 5904 O O . MET A 1 743 ? 22.731 -6.566 -8.935 1.00 93.31 743 MET A O 1
ATOM 5908 N N . ALA A 1 744 ? 22.015 -4.657 -9.861 1.00 95.19 744 ALA A N 1
ATOM 5909 C CA . ALA A 1 744 ? 21.812 -5.222 -11.190 1.00 95.19 744 ALA A CA 1
ATOM 5910 C C . ALA A 1 744 ? 23.130 -5.590 -11.883 1.00 95.19 744 ALA A C 1
ATOM 5912 O O . ALA A 1 744 ? 23.210 -6.638 -12.527 1.00 95.19 744 ALA A O 1
ATOM 5913 N N . HIS A 1 745 ? 24.173 -4.771 -11.729 1.00 94.06 745 HIS A N 1
ATOM 5914 C CA . HIS A 1 745 ? 25.500 -5.043 -12.275 1.00 94.06 745 HIS A CA 1
ATOM 5915 C C . HIS A 1 745 ? 26.142 -6.287 -11.660 1.00 94.06 745 HIS A C 1
ATOM 5917 O O . HIS A 1 745 ? 26.576 -7.171 -12.397 1.00 94.06 745 HIS A O 1
ATOM 5923 N N . GLU A 1 746 ? 26.158 -6.384 -10.332 1.00 91.06 746 GLU A N 1
ATOM 5924 C CA . GLU A 1 746 ? 26.776 -7.498 -9.607 1.00 91.06 746 GLU A CA 1
ATOM 5925 C C . GLU A 1 746 ? 26.098 -8.842 -9.917 1.00 91.06 746 GLU A C 1
ATOM 5927 O O . GLU A 1 746 ? 26.760 -9.879 -9.953 1.00 91.06 746 GLU A O 1
ATOM 5932 N N . ASN A 1 747 ? 24.789 -8.828 -10.194 1.00 89.88 747 ASN A N 1
ATOM 5933 C CA . ASN A 1 747 ? 23.974 -10.044 -10.253 1.00 89.88 747 ASN A CA 1
ATOM 5934 C C . ASN A 1 747 ? 23.423 -10.390 -11.643 1.00 89.88 747 ASN A C 1
ATOM 5936 O O . ASN A 1 747 ? 22.891 -11.487 -11.826 1.00 89.88 747 ASN A O 1
ATOM 5940 N N . GLY A 1 748 ? 23.614 -9.522 -12.640 1.00 92.00 748 GLY A N 1
ATOM 5941 C CA . GLY A 1 748 ? 23.169 -9.756 -14.015 1.00 92.00 748 GLY A CA 1
ATOM 5942 C C . GLY A 1 748 ? 21.666 -9.539 -14.194 1.00 92.00 748 GLY A C 1
ATOM 5943 O O . GLY A 1 748 ? 20.977 -10.399 -14.744 1.00 92.00 748 GLY A O 1
ATOM 5944 N N . TYR A 1 749 ? 21.142 -8.409 -13.712 1.00 95.00 749 TYR A N 1
ATOM 5945 C CA . TYR A 1 749 ? 19.732 -8.040 -13.881 1.00 95.00 749 TYR A CA 1
ATOM 5946 C C . TYR A 1 749 ? 19.548 -6.943 -14.930 1.00 95.00 749 TYR A C 1
ATOM 5948 O O . TYR A 1 749 ? 20.363 -6.029 -15.042 1.00 95.00 749 TYR A O 1
ATOM 5956 N N . ILE A 1 750 ? 18.433 -6.996 -15.654 1.00 97.19 750 ILE A N 1
ATOM 5957 C CA . ILE A 1 750 ? 17.868 -5.822 -16.333 1.00 97.19 750 ILE A CA 1
ATOM 5958 C C . ILE A 1 750 ? 16.817 -5.233 -15.398 1.00 97.19 750 ILE A C 1
ATOM 5960 O O . ILE A 1 750 ? 15.984 -5.978 -14.890 1.00 97.19 750 ILE A O 1
ATOM 5964 N N . ILE A 1 751 ? 16.828 -3.918 -15.182 1.00 98.19 751 ILE A N 1
ATOM 5965 C CA . ILE A 1 751 ? 15.767 -3.247 -14.416 1.00 98.19 751 ILE A CA 1
ATOM 5966 C C . ILE A 1 751 ? 14.795 -2.596 -15.393 1.00 98.19 751 ILE A C 1
ATOM 5968 O O . ILE A 1 751 ? 15.223 -1.868 -16.284 1.00 98.19 751 ILE A O 1
ATOM 5972 N N . THR A 1 752 ? 13.500 -2.822 -15.209 1.00 97.94 752 THR A N 1
ATOM 5973 C CA . THR A 1 752 ? 12.410 -2.126 -15.902 1.00 97.94 752 THR A CA 1
ATOM 5974 C C . THR A 1 752 ? 11.596 -1.326 -14.887 1.00 97.94 752 THR A C 1
ATOM 5976 O O . THR A 1 752 ? 11.485 -1.725 -13.730 1.00 97.94 752 THR A O 1
ATOM 5979 N N . ALA A 1 753 ? 11.023 -0.190 -15.279 1.00 97.38 753 ALA A N 1
ATOM 5980 C CA . ALA A 1 753 ? 10.121 0.559 -14.407 1.00 97.38 753 ALA A CA 1
ATOM 5981 C C . ALA A 1 753 ? 9.077 1.361 -15.184 1.00 97.38 753 ALA A C 1
ATOM 5983 O O . ALA A 1 753 ? 9.333 1.891 -16.267 1.00 97.38 753 ALA A O 1
ATOM 5984 N N . MET A 1 754 ? 7.902 1.500 -14.576 1.00 95.75 754 MET A N 1
ATOM 5985 C CA . MET A 1 754 ? 6.774 2.290 -15.063 1.00 95.75 754 MET A CA 1
ATOM 5986 C C . MET A 1 754 ? 6.090 2.974 -13.876 1.00 95.75 754 MET A C 1
ATOM 5988 O O . MET A 1 754 ? 6.070 2.430 -12.770 1.00 95.75 754 MET A O 1
ATOM 5992 N N . ASP A 1 755 ? 5.551 4.170 -14.111 1.00 93.94 755 ASP A N 1
ATOM 5993 C CA . ASP A 1 755 ? 4.916 4.988 -13.077 1.00 93.94 755 ASP A CA 1
ATOM 5994 C C . ASP A 1 755 ? 3.676 4.304 -12.478 1.00 93.94 755 ASP A C 1
ATOM 5996 O O . ASP A 1 755 ? 2.837 3.766 -13.206 1.00 93.94 755 ASP A O 1
ATOM 6000 N N . TRP A 1 756 ? 3.496 4.419 -11.160 1.00 93.69 756 TRP A N 1
ATOM 6001 C CA . TRP A 1 756 ? 2.207 4.181 -10.513 1.00 93.69 756 TRP A CA 1
ATOM 6002 C C . TRP A 1 756 ? 1.243 5.301 -10.919 1.00 93.69 756 TRP A C 1
ATOM 6004 O O . TRP A 1 756 ? 1.120 6.306 -10.221 1.00 93.69 756 TRP A O 1
ATOM 6014 N N . ARG A 1 757 ? 0.571 5.170 -12.070 1.00 92.81 757 ARG A N 1
ATOM 6015 C CA . ARG A 1 757 ? -0.510 6.092 -12.458 1.00 92.81 757 ARG A CA 1
ATOM 6016 C C . ARG A 1 757 ? -1.520 6.199 -11.300 1.00 92.81 757 ARG A C 1
ATOM 6018 O O . ARG A 1 757 ? -1.781 5.218 -10.619 1.00 92.81 757 ARG A O 1
ATOM 6025 N N . GLY A 1 758 ? -2.016 7.402 -11.022 1.00 90.81 758 GLY A N 1
ATOM 6026 C CA . GLY A 1 758 ? -2.799 7.725 -9.823 1.00 90.81 758 GLY A CA 1
ATOM 6027 C C . GLY A 1 758 ? -1.959 8.132 -8.600 1.00 90.81 758 GLY A C 1
ATOM 6028 O O . GLY A 1 758 ? -2.443 8.915 -7.790 1.00 90.81 758 GLY A O 1
ATOM 6029 N N . MET A 1 759 ? -0.695 7.697 -8.489 1.00 91.38 759 MET A N 1
ATOM 6030 C CA . MET A 1 759 ? 0.203 7.968 -7.346 1.00 91.38 759 MET A CA 1
ATOM 6031 C C . MET A 1 759 ? 1.665 8.279 -7.753 1.00 91.38 759 MET A C 1
ATOM 6033 O O . MET A 1 759 ? 2.611 8.035 -6.996 1.00 91.38 759 MET A O 1
ATOM 6037 N N . SER A 1 760 ? 1.873 8.835 -8.949 1.00 91.50 760 SER A N 1
ATOM 6038 C CA . SER A 1 760 ? 3.175 9.324 -9.433 1.00 91.50 760 SER A CA 1
ATOM 6039 C C . SER A 1 760 ? 3.333 10.834 -9.227 1.00 91.50 760 SER A C 1
ATOM 6041 O O . SER A 1 760 ? 2.369 11.535 -8.909 1.00 91.50 760 SER A O 1
ATOM 6043 N N . GLN A 1 761 ? 4.523 11.386 -9.484 1.00 86.44 761 GLN A N 1
ATOM 6044 C CA . GLN A 1 761 ? 4.732 12.845 -9.494 1.00 86.44 761 GLN A CA 1
ATOM 6045 C C . GLN A 1 761 ? 3.742 13.584 -10.418 1.00 86.44 761 GLN A C 1
ATOM 6047 O O . GLN A 1 761 ? 3.374 14.727 -10.158 1.00 86.44 761 GLN A O 1
ATOM 6052 N N . TYR A 1 762 ? 3.264 12.918 -11.476 1.00 86.00 762 TYR A N 1
ATOM 6053 C CA . TYR A 1 762 ? 2.290 13.457 -12.428 1.00 86.00 762 TYR A CA 1
ATOM 6054 C C . TYR A 1 762 ? 0.831 13.349 -11.953 1.00 86.00 762 TYR A C 1
ATOM 6056 O O . TYR A 1 762 ? -0.079 13.821 -12.633 1.00 86.00 762 TYR A O 1
ATOM 6064 N N . ASP A 1 763 ? 0.592 12.721 -10.805 1.00 87.12 763 ASP A N 1
ATOM 6065 C CA . ASP A 1 763 ? -0.714 12.636 -10.148 1.00 87.12 763 ASP A CA 1
ATOM 6066 C C . ASP A 1 763 ? -0.793 13.557 -8.923 1.00 87.12 763 ASP A C 1
ATOM 6068 O O . ASP A 1 763 ? -1.887 13.924 -8.499 1.00 87.12 763 ASP A O 1
ATOM 6072 N N . TYR A 1 764 ? 0.347 14.012 -8.391 1.00 82.44 764 TYR A N 1
ATOM 6073 C CA . TYR A 1 764 ? 0.412 14.894 -7.222 1.00 82.44 764 TYR A CA 1
ATOM 6074 C C . TYR A 1 764 ? -0.543 16.112 -7.294 1.00 82.44 764 TYR A C 1
ATOM 6076 O O . TYR A 1 764 ? -1.246 16.366 -6.314 1.00 82.44 764 TYR A O 1
ATOM 6084 N N . PRO A 1 765 ? -0.699 16.829 -8.431 1.00 78.56 765 PRO A N 1
ATOM 6085 C CA . PRO A 1 765 ? -1.664 17.932 -8.529 1.00 78.56 765 PRO A CA 1
ATOM 6086 C C . PRO A 1 765 ? -3.138 17.494 -8.468 1.00 78.56 765 PRO A C 1
ATOM 6088 O O . PRO A 1 765 ? -3.980 18.268 -8.013 1.00 78.56 765 PRO A O 1
ATOM 6091 N N . LEU A 1 766 ? -3.463 16.265 -8.894 1.00 83.38 766 LEU A N 1
ATOM 6092 C CA . LEU A 1 766 ? -4.796 15.675 -8.732 1.00 83.38 766 LEU A CA 1
ATOM 6093 C C . LEU A 1 766 ? -5.052 15.322 -7.267 1.00 83.38 766 LEU A C 1
ATOM 6095 O O . LEU A 1 766 ? -6.098 15.692 -6.734 1.00 83.38 766 LEU A O 1
ATOM 6099 N N . VAL A 1 767 ? -4.101 14.660 -6.601 1.00 81.62 767 VAL A N 1
ATOM 6100 C CA . VAL A 1 767 ? -4.231 14.321 -5.175 1.00 81.62 767 VAL A CA 1
ATOM 6101 C C . VAL A 1 767 ? -4.373 15.592 -4.340 1.00 81.62 767 VAL A C 1
ATOM 6103 O O . VAL A 1 767 ? -5.300 15.704 -3.539 1.00 81.62 767 VAL A O 1
ATOM 6106 N N . LEU A 1 768 ? -3.555 16.611 -4.614 1.00 74.25 768 LEU A N 1
ATOM 6107 C CA . LEU A 1 768 ? -3.653 17.913 -3.961 1.00 74.25 768 LEU A CA 1
ATOM 6108 C C . LEU A 1 768 ? -5.017 18.583 -4.209 1.00 74.25 768 LEU A C 1
ATOM 6110 O O . LEU A 1 768 ? -5.621 19.088 -3.268 1.00 74.25 768 LEU A O 1
ATOM 6114 N N . ARG A 1 769 ? -5.558 18.552 -5.437 1.00 77.19 769 ARG A N 1
ATOM 6115 C CA . ARG A 1 769 ? -6.917 19.056 -5.745 1.00 77.19 769 ARG A CA 1
ATOM 6116 C C . ARG A 1 769 ? -8.007 18.266 -5.016 1.00 77.19 769 ARG A C 1
ATOM 6118 O O . ARG A 1 769 ? -9.009 18.855 -4.607 1.00 77.19 769 ARG A O 1
ATOM 6125 N N . THR A 1 770 ? -7.813 16.962 -4.850 1.00 78.38 770 THR A N 1
ATOM 6126 C CA . THR A 1 770 ? -8.734 16.074 -4.133 1.00 78.38 770 THR A CA 1
ATOM 6127 C C . THR A 1 770 ? -8.788 16.456 -2.657 1.00 78.38 770 THR A C 1
ATOM 6129 O O . THR A 1 770 ? -9.863 16.741 -2.139 1.00 78.38 770 THR A O 1
ATOM 6132 N N . MET A 1 771 ? -7.623 16.591 -2.017 1.00 70.56 771 MET A N 1
ATOM 6133 C CA . MET A 1 771 ? -7.492 17.015 -0.619 1.00 70.56 771 MET A CA 1
ATOM 6134 C C . MET A 1 771 ? -7.923 18.471 -0.374 1.00 70.56 771 MET A C 1
ATOM 6136 O O . MET A 1 771 ? -8.479 18.771 0.681 1.00 70.56 771 MET A O 1
ATOM 6140 N N . LEU A 1 772 ? -7.666 19.386 -1.321 1.00 65.94 772 LEU A N 1
ATOM 6141 C CA . LEU A 1 772 ? -7.855 20.828 -1.112 1.00 65.94 772 LEU A CA 1
ATOM 6142 C C . LEU A 1 772 ? -9.162 21.433 -1.643 1.00 65.94 772 LEU A C 1
ATOM 6144 O O . LEU A 1 772 ? -9.437 22.586 -1.316 1.00 65.94 772 LEU A O 1
ATOM 6148 N N . ALA A 1 773 ? -9.908 20.753 -2.519 1.00 65.75 773 ALA A N 1
ATOM 6149 C CA . ALA A 1 773 ? -11.029 21.392 -3.221 1.00 65.75 773 ALA A CA 1
ATOM 6150 C C . ALA A 1 773 ? -12.156 20.456 -3.683 1.00 65.75 773 ALA A C 1
ATOM 6152 O O . ALA A 1 773 ? -13.303 20.895 -3.768 1.00 65.75 773 ALA A O 1
ATOM 6153 N N . LYS A 1 774 ? -11.855 19.203 -4.045 1.00 74.50 774 LYS A N 1
ATOM 6154 C CA . LYS A 1 774 ? -12.850 18.241 -4.548 1.00 74.50 774 LYS A CA 1
ATOM 6155 C C . LYS A 1 774 ? -12.576 16.812 -4.052 1.00 74.50 774 LYS A C 1
ATOM 6157 O O . LYS A 1 774 ? -12.098 15.996 -4.839 1.00 74.50 774 LYS A O 1
ATOM 6162 N N . PRO A 1 775 ? -12.928 16.469 -2.801 1.00 71.12 775 PRO A N 1
ATOM 6163 C CA . PRO A 1 775 ? -12.714 15.123 -2.263 1.00 71.12 775 PRO A CA 1
ATOM 6164 C C . PRO A 1 775 ? -13.388 13.992 -3.052 1.00 71.12 775 PRO A C 1
ATOM 6166 O O . PRO A 1 775 ? -12.934 12.860 -2.982 1.00 71.12 775 PRO A O 1
ATOM 6169 N N . SER A 1 776 ? -14.413 14.280 -3.861 1.00 74.81 776 SER A N 1
ATOM 6170 C CA . SER A 1 776 ? -15.026 13.290 -4.760 1.00 74.81 776 SER A CA 1
ATOM 6171 C C . SER A 1 776 ? -14.078 12.763 -5.849 1.00 74.81 776 SER A C 1
ATOM 6173 O O . SER A 1 776 ? -14.322 11.694 -6.387 1.00 74.81 776 SER A O 1
ATOM 6175 N N . LEU A 1 777 ? -12.977 13.464 -6.157 1.00 82.94 777 LEU A N 1
ATOM 6176 C CA . LEU A 1 777 ? -11.943 12.997 -7.097 1.00 82.94 777 LEU A CA 1
ATOM 6177 C C . LEU A 1 777 ? -11.091 11.835 -6.548 1.00 82.94 777 LEU A C 1
ATOM 6179 O O . LEU A 1 777 ? -10.185 11.354 -7.226 1.00 82.94 777 LEU A O 1
ATOM 6183 N N . PHE A 1 778 ? -11.366 11.368 -5.328 1.00 83.44 778 PHE A N 1
ATOM 6184 C CA . PHE A 1 778 ? -10.673 10.223 -4.743 1.00 83.44 778 PHE A CA 1
ATOM 6185 C C . PHE A 1 778 ? -10.981 8.910 -5.478 1.00 83.44 778 PHE A C 1
ATOM 6187 O O . PHE A 1 778 ? -10.113 8.044 -5.577 1.00 83.44 778 PHE A O 1
ATOM 6194 N N . GLU A 1 779 ? -12.178 8.794 -6.060 1.00 88.62 779 GLU A N 1
ATOM 6195 C CA . GLU A 1 779 ? -12.519 7.717 -6.996 1.00 88.62 779 GLU A CA 1
ATOM 6196 C C . GLU A 1 779 ? -11.561 7.715 -8.196 1.00 88.62 779 GLU A C 1
ATOM 6198 O O . GLU A 1 779 ? -10.966 6.686 -8.511 1.00 88.62 779 GLU A O 1
ATOM 6203 N N . SER A 1 780 ? -11.305 8.887 -8.791 1.00 91.00 780 SER A N 1
ATOM 6204 C CA . SER A 1 780 ? -10.336 9.033 -9.878 1.00 91.00 780 SER A CA 1
ATOM 6205 C C . SER A 1 780 ? -8.941 8.557 -9.457 1.00 91.00 780 SER A C 1
ATOM 6207 O O . SER A 1 780 ? -8.292 7.862 -10.229 1.00 91.00 780 SER A O 1
ATOM 6209 N N . ILE A 1 781 ? -8.463 8.869 -8.243 1.00 91.19 781 ILE A N 1
ATOM 6210 C CA . ILE A 1 781 ? -7.142 8.399 -7.767 1.00 91.19 781 ILE A CA 1
ATOM 6211 C C . ILE A 1 781 ? -7.067 6.866 -7.820 1.00 91.19 781 ILE A C 1
ATOM 6213 O O . ILE A 1 781 ? -6.141 6.326 -8.425 1.00 91.19 781 ILE A O 1
ATOM 6217 N N . ARG A 1 782 ? -8.061 6.174 -7.245 1.00 92.38 782 ARG A N 1
ATOM 6218 C CA . ARG A 1 782 ? -8.180 4.706 -7.275 1.00 92.38 782 ARG A CA 1
ATOM 6219 C C . ARG A 1 782 ? -8.186 4.170 -8.709 1.00 92.38 782 ARG A C 1
ATOM 6221 O O . ARG A 1 782 ? -7.387 3.302 -9.048 1.00 92.38 782 ARG A O 1
ATOM 6228 N N . ASP A 1 783 ? -9.054 4.710 -9.555 1.00 95.06 783 ASP A N 1
ATOM 6229 C CA . ASP A 1 783 ? -9.262 4.235 -10.928 1.00 95.06 783 ASP A CA 1
ATOM 6230 C C . ASP A 1 783 ? -8.008 4.390 -11.787 1.00 95.06 783 ASP A C 1
ATOM 6232 O O . ASP A 1 783 ? -7.661 3.528 -12.595 1.00 95.06 783 ASP A O 1
ATOM 6236 N N . ASN A 1 784 ? -7.263 5.468 -11.553 1.00 94.94 784 ASN A N 1
ATOM 6237 C CA . ASN A 1 784 ? -5.990 5.703 -12.210 1.00 94.94 784 ASN A CA 1
ATOM 6238 C C . ASN A 1 784 ? -4.895 4.729 -11.743 1.00 94.94 784 ASN A C 1
ATOM 6240 O O . ASN A 1 784 ? -4.034 4.406 -12.562 1.00 94.94 784 ASN A O 1
ATOM 6244 N N . ILE A 1 785 ? -4.955 4.207 -10.508 1.00 95.81 785 ILE A N 1
ATOM 6245 C CA . ILE A 1 785 ? -4.098 3.095 -10.049 1.00 95.81 785 ILE A CA 1
ATOM 6246 C C . ILE A 1 785 ? -4.509 1.783 -10.727 1.00 95.81 785 ILE A C 1
ATOM 6248 O O . ILE A 1 785 ? -3.629 1.057 -11.183 1.00 95.81 785 ILE A O 1
ATOM 6252 N N . ILE A 1 786 ? -5.808 1.512 -10.899 1.00 96.88 786 ILE A N 1
ATOM 6253 C CA . ILE A 1 786 ? -6.295 0.327 -11.633 1.00 96.88 786 ILE A CA 1
ATOM 6254 C C . ILE A 1 786 ? -5.799 0.343 -13.092 1.00 96.88 786 ILE A C 1
ATOM 6256 O O . ILE A 1 786 ? -5.217 -0.637 -13.559 1.00 96.88 786 ILE A O 1
ATOM 6260 N N . GLN A 1 787 ? -5.907 1.478 -13.795 1.00 97.00 787 GLN A N 1
ATOM 6261 C CA . GLN A 1 787 ? -5.282 1.643 -15.118 1.00 97.00 787 GLN A CA 1
ATOM 6262 C C . GLN A 1 787 ? -3.744 1.591 -15.049 1.00 97.00 787 GLN A C 1
ATOM 6264 O O . GLN A 1 787 ? -3.093 1.127 -15.982 1.00 97.00 787 GLN A O 1
ATOM 6269 N N . GLY A 1 788 ? -3.134 2.049 -13.954 1.00 95.88 788 GLY A N 1
ATOM 6270 C CA . GLY A 1 788 ? -1.701 1.893 -13.699 1.00 95.88 788 GLY A CA 1
ATOM 6271 C C . GLY A 1 788 ? -1.267 0.428 -13.645 1.00 95.88 788 GLY A C 1
ATOM 6272 O O . GLY A 1 788 ? -0.236 0.083 -14.218 1.00 95.88 788 GLY A O 1
ATOM 6273 N N . TYR A 1 789 ? -2.074 -0.437 -13.028 1.00 97.00 789 TYR A N 1
ATOM 6274 C CA . TYR A 1 789 ? -1.851 -1.881 -13.007 1.00 97.00 789 TYR A CA 1
ATOM 6275 C C . TYR A 1 789 ? -2.039 -2.497 -14.396 1.00 97.00 789 TYR A C 1
ATOM 6277 O O . TYR A 1 789 ? -1.163 -3.242 -14.816 1.00 97.00 789 TYR A O 1
ATOM 6285 N N . ALA A 1 790 ? -3.071 -2.115 -15.163 1.00 97.12 790 ALA A N 1
ATOM 6286 C CA . ALA A 1 790 ? -3.218 -2.522 -16.571 1.00 97.12 790 ALA A CA 1
ATOM 6287 C C . ALA A 1 790 ? -1.953 -2.234 -17.400 1.00 97.12 790 ALA A C 1
ATOM 6289 O O . ALA A 1 790 ? -1.411 -3.116 -18.066 1.00 97.12 790 ALA A O 1
ATOM 6290 N N . ASN A 1 791 ? -1.418 -1.013 -17.290 1.00 96.50 791 ASN A N 1
ATOM 6291 C CA . ASN A 1 791 ? -0.202 -0.627 -18.005 1.00 96.50 791 ASN A CA 1
ATOM 6292 C C . ASN A 1 791 ? 1.014 -1.480 -17.592 1.00 96.50 791 ASN A C 1
ATOM 6294 O O . ASN A 1 791 ? 1.875 -1.784 -18.419 1.00 96.50 791 ASN A O 1
ATOM 6298 N N . LYS A 1 792 ? 1.085 -1.868 -16.314 1.00 96.62 792 LYS A N 1
ATOM 6299 C CA . LYS A 1 792 ? 2.151 -2.710 -15.769 1.00 96.62 792 LYS A CA 1
ATOM 6300 C C . LYS A 1 792 ? 1.991 -4.193 -16.135 1.00 96.62 792 LYS A C 1
ATOM 6302 O O . LYS A 1 792 ? 2.987 -4.810 -16.486 1.00 96.62 792 LYS A O 1
ATOM 6307 N N . PHE A 1 793 ? 0.775 -4.744 -16.192 1.00 95.69 793 PHE A N 1
ATOM 6308 C CA . PHE A 1 793 ? 0.526 -6.088 -16.741 1.00 95.69 793 PHE A CA 1
ATOM 6309 C C . PHE A 1 793 ? 0.941 -6.179 -18.220 1.00 95.69 793 PHE A C 1
ATOM 6311 O O . PHE A 1 793 ? 1.573 -7.152 -18.628 1.00 95.69 793 PHE A O 1
ATOM 6318 N N . ALA A 1 794 ? 0.691 -5.129 -19.012 1.00 94.12 794 ALA A N 1
ATOM 6319 C CA . ALA A 1 794 ? 1.203 -5.043 -20.380 1.00 94.12 794 ALA A CA 1
ATOM 6320 C C . ALA A 1 794 ? 2.747 -5.007 -20.430 1.00 94.12 794 ALA A C 1
ATOM 6322 O O . ALA A 1 794 ? 3.351 -5.648 -21.293 1.00 94.12 794 ALA A O 1
ATOM 6323 N N . LEU A 1 795 ? 3.399 -4.303 -19.492 1.00 94.25 795 LEU A N 1
ATOM 6324 C CA . LEU A 1 795 ? 4.863 -4.296 -19.364 1.00 94.25 795 LEU A CA 1
ATOM 6325 C C . LEU A 1 795 ? 5.410 -5.684 -18.994 1.00 94.25 795 LEU A C 1
ATOM 6327 O O . LEU A 1 795 ? 6.370 -6.124 -19.618 1.00 94.25 795 LEU A O 1
ATOM 6331 N N . GLN A 1 796 ? 4.786 -6.387 -18.043 1.00 91.75 796 GLN A N 1
ATOM 6332 C CA . GLN A 1 796 ? 5.140 -7.765 -17.680 1.00 91.75 796 GLN A CA 1
ATOM 6333 C C . GLN A 1 796 ? 5.079 -8.699 -18.901 1.00 91.75 796 GLN A C 1
ATOM 6335 O O . GLN A 1 796 ? 6.029 -9.439 -19.162 1.00 91.75 796 GLN A O 1
ATOM 6340 N N . HIS A 1 797 ? 3.987 -8.636 -19.675 1.00 89.81 797 HIS A N 1
ATOM 6341 C CA . HIS A 1 797 ? 3.827 -9.433 -20.892 1.00 89.81 797 HIS A CA 1
ATOM 6342 C C . HIS A 1 797 ? 4.923 -9.105 -21.921 1.00 89.81 797 HIS A C 1
ATOM 6344 O O . HIS A 1 797 ? 5.617 -9.998 -22.403 1.00 89.81 797 HIS A O 1
ATOM 6350 N N . PHE A 1 798 ? 5.159 -7.820 -22.209 1.00 88.94 798 PHE A N 1
ATOM 6351 C CA . PHE A 1 798 ? 6.257 -7.387 -23.082 1.00 88.94 798 PHE A CA 1
ATOM 6352 C C . PHE A 1 798 ? 7.624 -7.933 -22.626 1.00 88.94 798 PHE A C 1
ATOM 6354 O O . PHE A 1 798 ? 8.383 -8.476 -23.435 1.00 88.94 798 PHE A O 1
ATOM 6361 N N . THR A 1 799 ? 7.920 -7.830 -21.327 1.00 89.12 799 THR A N 1
ATOM 6362 C CA . THR A 1 799 ? 9.162 -8.316 -20.719 1.00 89.12 799 THR A CA 1
ATOM 6363 C C . THR A 1 799 ? 9.357 -9.820 -20.899 1.00 89.12 799 THR A C 1
ATOM 6365 O O . THR A 1 799 ? 10.479 -10.236 -21.190 1.00 89.12 799 THR A O 1
ATOM 6368 N N . ARG A 1 800 ? 8.296 -10.627 -20.765 1.00 84.75 800 ARG A N 1
ATOM 6369 C CA . ARG A 1 800 ? 8.379 -12.091 -20.875 1.00 84.75 800 ARG A CA 1
ATOM 6370 C C . ARG A 1 800 ? 8.381 -12.605 -22.321 1.00 84.75 800 ARG A C 1
ATOM 6372 O O . ARG A 1 800 ? 9.031 -13.615 -22.573 1.00 84.75 800 ARG A O 1
ATOM 6379 N N . HIS A 1 801 ? 7.703 -11.923 -23.250 1.00 81.06 801 HIS A N 1
ATOM 6380 C CA . HIS A 1 801 ? 7.396 -12.477 -24.579 1.00 81.06 801 HIS A CA 1
ATOM 6381 C C . HIS A 1 801 ? 8.156 -11.869 -25.772 1.00 81.06 801 HIS A C 1
ATOM 6383 O O . HIS A 1 801 ? 8.159 -12.492 -26.825 1.00 81.06 801 HIS A O 1
ATOM 6389 N N . GLY A 1 802 ? 8.816 -10.706 -25.651 1.00 78.62 802 GLY A N 1
ATOM 6390 C CA . GLY A 1 802 ? 9.553 -10.133 -26.800 1.00 78.62 802 GLY A CA 1
ATOM 6391 C C . GLY A 1 802 ? 10.623 -9.077 -26.503 1.00 78.62 802 GLY A C 1
ATOM 6392 O O . GLY A 1 802 ? 11.366 -8.684 -27.399 1.00 78.62 802 GLY A O 1
ATOM 6393 N N . MET A 1 803 ? 10.763 -8.614 -25.255 1.00 88.75 803 MET A N 1
ATOM 6394 C CA . MET A 1 803 ? 11.688 -7.523 -24.912 1.00 88.75 803 MET A CA 1
ATOM 6395 C C . MET A 1 803 ? 13.135 -7.748 -25.388 1.00 88.75 803 MET A C 1
ATOM 6397 O O . MET A 1 803 ? 13.735 -6.830 -25.940 1.00 88.75 803 MET A O 1
ATOM 6401 N N . LEU A 1 804 ? 13.700 -8.942 -25.176 1.00 88.44 804 LEU A N 1
ATOM 6402 C CA . LEU A 1 804 ? 15.115 -9.230 -25.465 1.00 88.44 804 LEU A CA 1
ATOM 6403 C C . LEU A 1 804 ? 15.430 -9.402 -26.958 1.00 88.44 804 LEU A C 1
ATOM 6405 O O . LEU A 1 804 ? 16.603 -9.396 -27.332 1.00 88.44 804 LEU A O 1
ATOM 6409 N N . GLU A 1 805 ? 14.410 -9.559 -27.798 1.00 84.56 805 GLU A N 1
ATOM 6410 C CA . GLU A 1 805 ? 14.569 -9.740 -29.242 1.00 84.56 805 GLU A CA 1
ATOM 6411 C C . GLU A 1 805 ? 14.802 -8.403 -29.963 1.00 84.56 805 GLU A C 1
ATOM 6413 O O . GLU A 1 805 ? 15.487 -8.350 -30.989 1.00 84.56 805 GLU A O 1
ATOM 6418 N N . LEU A 1 806 ? 14.303 -7.304 -29.383 1.00 87.50 806 LEU A N 1
ATOM 6419 C CA . LEU A 1 806 ? 14.434 -5.959 -29.934 1.00 87.50 806 LEU A CA 1
ATOM 6420 C C . LEU A 1 806 ? 15.909 -5.533 -30.102 1.00 87.50 806 LEU A C 1
ATOM 6422 O O . LEU A 1 806 ? 16.723 -5.732 -29.191 1.00 87.50 806 LEU A O 1
ATOM 6426 N N . PRO A 1 807 ? 16.257 -4.801 -31.183 1.00 88.75 807 PRO A N 1
ATOM 6427 C CA . PRO A 1 807 ? 17.619 -4.305 -31.417 1.00 88.75 807 PRO A CA 1
ATOM 6428 C C . PRO A 1 807 ? 18.217 -3.485 -30.260 1.00 88.75 807 PRO A C 1
ATOM 6430 O O . PRO A 1 807 ? 19.435 -3.412 -30.110 1.00 88.75 807 PRO A O 1
ATOM 6433 N N . TRP A 1 808 ? 17.381 -2.880 -29.408 1.00 89.44 808 TRP A N 1
ATOM 6434 C CA . TRP A 1 808 ? 17.813 -2.055 -28.271 1.00 89.44 808 TRP A CA 1
ATOM 6435 C C . TRP A 1 808 ? 18.551 -2.850 -27.180 1.00 89.44 808 TRP A C 1
ATOM 6437 O O . TRP A 1 808 ? 19.262 -2.252 -26.369 1.00 89.44 808 TRP A O 1
ATOM 6447 N N . PHE A 1 809 ? 18.408 -4.179 -27.163 1.00 90.88 809 PHE A N 1
ATOM 6448 C CA . PHE A 1 809 ? 19.044 -5.088 -26.202 1.00 90.88 809 PHE A CA 1
ATOM 6449 C C . PHE A 1 809 ? 20.314 -5.752 -26.746 1.00 90.88 809 PHE A C 1
ATOM 6451 O O . PHE A 1 809 ? 20.940 -6.548 -26.050 1.00 90.88 809 PHE A O 1
ATOM 6458 N N . GLN A 1 810 ? 20.725 -5.405 -27.967 1.00 89.44 810 GLN A N 1
ATOM 6459 C CA . GLN A 1 810 ? 21.908 -5.960 -28.618 1.00 89.44 810 GLN A CA 1
ATOM 6460 C C . GLN A 1 810 ? 23.100 -4.987 -28.518 1.00 89.44 810 GLN A C 1
ATOM 6462 O O . GLN A 1 810 ? 22.924 -3.766 -28.419 1.00 89.44 810 GLN A O 1
ATOM 6467 N N . PHE A 1 811 ? 24.328 -5.509 -28.532 1.00 88.00 811 PHE A N 1
ATOM 6468 C CA . PHE A 1 811 ? 25.564 -4.718 -28.441 1.00 88.00 811 PHE A CA 1
ATOM 6469 C C . PHE A 1 811 ? 26.548 -5.049 -29.569 1.00 88.00 811 PHE A C 1
ATOM 6471 O O . PHE A 1 811 ? 26.617 -6.186 -30.025 1.00 88.00 811 PHE A O 1
ATOM 6478 N N . SER A 1 812 ? 27.341 -4.064 -29.987 1.00 82.31 812 SER A N 1
ATOM 6479 C CA . SER A 1 812 ? 28.436 -4.206 -30.955 1.00 82.31 812 SER A CA 1
ATOM 6480 C C . SER A 1 812 ? 29.738 -3.621 -30.392 1.00 82.31 812 SER A C 1
ATOM 6482 O O . SER A 1 812 ? 29.727 -2.883 -29.400 1.00 82.31 812 SER A O 1
ATOM 6484 N N . HIS A 1 813 ? 30.873 -3.966 -31.005 1.00 75.88 813 HIS A N 1
ATOM 6485 C CA . HIS A 1 813 ? 32.175 -3.384 -30.665 1.00 75.88 813 HIS A CA 1
ATOM 6486 C C . HIS A 1 813 ? 32.315 -1.974 -31.263 1.00 75.88 813 HIS A C 1
ATOM 6488 O O . HIS A 1 813 ? 31.920 -1.730 -32.398 1.00 75.88 813 HIS A O 1
ATOM 6494 N N . GLU A 1 814 ? 32.912 -1.041 -30.515 1.00 61.16 814 GLU A N 1
ATOM 6495 C CA . GLU A 1 814 ? 32.906 0.409 -30.812 1.00 61.16 814 GLU A CA 1
ATOM 6496 C C . GLU A 1 814 ? 33.778 0.854 -32.019 1.00 61.16 814 GLU A C 1
ATOM 6498 O O . GLU A 1 814 ? 33.951 2.055 -32.221 1.00 61.16 814 GLU A O 1
ATOM 6503 N N . HIS A 1 815 ? 34.344 -0.071 -32.811 1.00 53.94 815 HIS A N 1
ATOM 6504 C CA . HIS A 1 815 ? 35.341 0.205 -33.869 1.00 53.94 815 HIS A CA 1
ATOM 6505 C C . HIS A 1 815 ? 35.188 -0.633 -35.162 1.00 53.94 815 HIS A C 1
ATOM 6507 O O . HIS A 1 815 ? 36.150 -0.750 -35.921 1.00 53.94 815 HIS A O 1
ATOM 6513 N N . ASP A 1 816 ? 34.018 -1.222 -35.431 1.00 50.28 816 ASP A N 1
ATOM 6514 C CA . ASP A 1 816 ? 33.788 -2.006 -36.659 1.00 50.28 816 ASP A CA 1
ATOM 6515 C C . ASP A 1 816 ? 32.882 -1.255 -37.655 1.00 50.28 816 ASP A C 1
ATOM 6517 O O . ASP A 1 816 ? 31.690 -1.524 -37.780 1.00 50.28 816 ASP A O 1
ATOM 6521 N N . ASP A 1 817 ? 33.467 -0.275 -38.354 1.00 45.75 817 ASP A N 1
ATOM 6522 C CA . ASP A 1 817 ? 32.796 0.585 -39.350 1.00 45.75 817 ASP A CA 1
ATOM 6523 C C . ASP A 1 817 ? 32.555 -0.125 -40.709 1.00 45.75 817 ASP A C 1
ATOM 6525 O O . ASP A 1 817 ? 32.473 0.521 -41.758 1.00 45.75 817 ASP A O 1
ATOM 6529 N N . SER A 1 818 ? 32.494 -1.461 -40.729 1.00 48.09 818 SER A N 1
ATOM 6530 C CA . SER A 1 818 ? 32.280 -2.251 -41.946 1.00 48.09 818 SER A CA 1
ATOM 6531 C C . SER A 1 818 ? 30.794 -2.588 -42.162 1.00 48.09 818 SER A C 1
ATOM 6533 O O . SER A 1 818 ? 30.051 -2.860 -41.217 1.00 48.09 818 SER A O 1
ATOM 6535 N N . GLU A 1 819 ? 30.325 -2.547 -43.418 1.00 42.06 819 GLU A N 1
ATOM 6536 C CA . GLU A 1 819 ? 28.924 -2.838 -43.774 1.00 42.06 819 GLU A CA 1
ATOM 6537 C C . GLU A 1 819 ? 28.579 -4.320 -43.524 1.00 42.06 819 GLU A C 1
ATOM 6539 O O . GLU A 1 819 ? 28.695 -5.168 -44.408 1.00 42.06 819 GLU A O 1
ATOM 6544 N N . GLY A 1 820 ? 28.165 -4.634 -42.295 1.00 51.91 820 GLY A N 1
ATOM 6545 C CA . GLY A 1 820 ? 27.813 -5.995 -41.878 1.00 51.91 820 GLY A CA 1
ATOM 6546 C C . GLY A 1 820 ? 27.909 -6.243 -40.371 1.00 51.91 820 GLY A C 1
ATOM 6547 O O . GLY A 1 820 ? 28.278 -7.344 -39.970 1.00 51.91 820 GLY A O 1
ATOM 6548 N N . VAL A 1 821 ? 27.625 -5.230 -39.540 1.00 57.66 821 VAL A N 1
ATOM 6549 C CA . VAL A 1 821 ? 27.839 -5.263 -38.080 1.00 57.66 821 VAL A CA 1
ATOM 6550 C C . VAL A 1 821 ? 27.155 -6.471 -37.431 1.00 57.66 821 VAL A C 1
ATOM 6552 O O . VAL A 1 821 ? 25.929 -6.535 -37.342 1.00 57.66 821 VAL A O 1
ATOM 6555 N N . ALA A 1 822 ? 27.957 -7.401 -36.910 1.00 60.84 822 ALA A N 1
ATOM 6556 C CA . ALA A 1 822 ? 27.468 -8.480 -36.064 1.00 60.84 822 ALA A CA 1
ATOM 6557 C C . ALA A 1 822 ? 27.069 -7.910 -34.693 1.00 60.84 822 ALA A C 1
ATOM 6559 O O . ALA A 1 822 ? 27.920 -7.515 -33.894 1.00 60.84 822 ALA A O 1
ATOM 6560 N N . THR A 1 823 ? 25.768 -7.851 -34.423 1.00 70.81 823 THR A N 1
ATOM 6561 C CA . THR A 1 823 ? 25.239 -7.502 -33.104 1.00 70.81 823 THR A CA 1
ATOM 6562 C C . THR A 1 823 ? 25.156 -8.744 -32.216 1.00 70.81 823 THR A C 1
ATOM 6564 O O . THR A 1 823 ? 24.802 -9.838 -32.655 1.00 70.81 823 THR A O 1
ATOM 6567 N N . HIS A 1 824 ? 25.494 -8.583 -30.939 1.00 80.19 824 HIS A N 1
ATOM 6568 C CA . HIS A 1 824 ? 25.501 -9.655 -29.950 1.00 80.19 824 HIS A CA 1
ATOM 6569 C C . HIS A 1 824 ? 24.331 -9.501 -28.979 1.00 80.19 824 HIS A C 1
ATOM 6571 O O . HIS A 1 824 ? 24.142 -8.444 -28.373 1.00 80.19 824 HIS A O 1
ATOM 6577 N N . VAL A 1 825 ? 23.557 -10.576 -28.830 1.00 85.25 825 VAL A N 1
ATOM 6578 C CA . VAL A 1 825 ? 22.468 -10.695 -27.852 1.00 85.25 825 VAL A CA 1
ATOM 6579 C C . VAL A 1 825 ? 23.061 -10.929 -26.459 1.00 85.25 825 VAL A C 1
ATOM 6581 O O . VAL A 1 825 ? 24.089 -11.593 -26.321 1.00 85.25 825 VAL A O 1
ATOM 6584 N N . ILE A 1 826 ? 22.414 -10.398 -25.418 1.00 85.81 826 ILE A N 1
ATOM 6585 C CA . ILE A 1 826 ? 22.806 -10.639 -24.023 1.00 85.81 826 ILE A CA 1
ATOM 6586 C C . ILE A 1 826 ? 22.638 -12.139 -23.697 1.00 85.81 826 ILE A C 1
ATOM 6588 O O . ILE A 1 826 ? 21.521 -12.653 -23.811 1.00 85.81 826 ILE A O 1
ATOM 6592 N N . PRO A 1 827 ? 23.698 -12.853 -23.266 1.00 84.00 827 PRO A N 1
ATOM 6593 C CA . PRO A 1 827 ? 23.606 -14.263 -22.895 1.00 84.00 827 PRO A CA 1
ATOM 6594 C C . PRO A 1 827 ? 22.682 -14.465 -21.694 1.00 84.00 827 PRO A C 1
ATOM 6596 O O . PRO A 1 827 ? 22.745 -13.710 -20.725 1.00 84.00 827 PRO A O 1
ATOM 6599 N N . GLN A 1 828 ? 21.846 -15.498 -21.743 1.00 84.44 828 GLN A N 1
ATOM 6600 C CA . GLN A 1 828 ? 20.875 -15.835 -20.699 1.00 84.44 828 GLN A CA 1
ATOM 6601 C C . GLN A 1 828 ? 21.382 -17.008 -19.847 1.00 84.44 828 GLN A C 1
ATOM 6603 O O . GLN A 1 828 ? 21.956 -17.956 -20.381 1.00 84.44 828 GLN A O 1
ATOM 6608 N N . SER A 1 829 ? 21.166 -16.955 -18.529 1.00 80.38 829 SER A N 1
ATOM 6609 C CA . SER A 1 829 ? 21.483 -18.038 -17.589 1.00 80.38 829 SER A CA 1
ATOM 6610 C C . SER A 1 829 ? 20.248 -18.422 -16.788 1.00 80.38 829 SER A C 1
ATOM 6612 O O . SER A 1 829 ? 19.813 -17.681 -15.910 1.00 80.38 829 SER A O 1
ATOM 6614 N N . PHE A 1 830 ? 19.719 -19.611 -17.070 1.00 70.69 830 PHE A N 1
ATOM 6615 C CA . PHE A 1 830 ? 18.585 -20.203 -16.350 1.00 70.69 830 PHE A CA 1
ATOM 6616 C C . PHE A 1 830 ? 19.013 -20.964 -15.085 1.00 70.69 830 PHE A C 1
ATOM 6618 O O . PHE A 1 830 ? 18.172 -21.323 -14.259 1.00 70.69 830 PHE A O 1
ATOM 6625 N N . ASP A 1 831 ? 20.317 -21.196 -14.911 1.00 63.94 831 ASP A N 1
ATOM 6626 C CA . ASP A 1 831 ? 20.865 -21.724 -13.668 1.00 63.94 831 ASP A CA 1
ATOM 6627 C C . ASP A 1 831 ? 21.192 -20.585 -12.684 1.00 63.94 831 ASP A C 1
ATOM 6629 O O . ASP A 1 831 ? 21.868 -19.618 -13.065 1.00 63.94 831 ASP A O 1
ATOM 6633 N N . PRO A 1 832 ? 20.710 -20.670 -11.426 1.00 58.75 832 PRO A N 1
ATOM 6634 C CA . PRO A 1 832 ? 21.063 -19.721 -10.374 1.00 58.75 832 PRO A CA 1
ATOM 6635 C C . PRO A 1 832 ? 22.535 -19.883 -9.966 1.00 58.75 832 PRO A C 1
ATOM 6637 O O . PRO A 1 832 ? 23.101 -20.963 -10.098 1.00 58.75 832 PRO A O 1
ATOM 6640 N N . LEU A 1 833 ? 23.151 -18.829 -9.413 1.00 56.72 833 LEU A N 1
ATOM 6641 C CA . LEU A 1 833 ? 24.552 -18.868 -8.946 1.00 56.72 833 LEU A CA 1
ATOM 6642 C C . LEU A 1 833 ? 24.826 -19.802 -7.758 1.00 56.72 833 LEU A C 1
ATOM 6644 O O . LEU A 1 833 ? 25.987 -20.000 -7.397 1.00 56.72 833 LEU A O 1
ATOM 6648 N N . GLU A 1 834 ? 23.788 -20.315 -7.106 1.00 60.06 834 GLU A N 1
ATOM 6649 C CA . GLU A 1 834 ? 23.948 -21.217 -5.970 1.00 60.06 834 GLU A CA 1
ATOM 6650 C C . GLU A 1 834 ? 24.251 -22.649 -6.419 1.00 60.06 834 GLU A C 1
ATOM 6652 O O . GLU A 1 834 ? 23.900 -23.057 -7.524 1.00 60.06 834 GLU A O 1
ATOM 6657 N N . ASP A 1 835 ? 24.907 -23.410 -5.537 1.00 65.81 835 ASP A N 1
ATOM 6658 C CA . ASP A 1 835 ? 25.254 -24.818 -5.749 1.00 65.81 835 ASP A CA 1
ATOM 6659 C C . ASP A 1 835 ? 24.052 -25.595 -6.335 1.00 65.81 835 ASP A C 1
ATOM 6661 O O . ASP A 1 835 ? 22.998 -25.637 -5.695 1.00 65.81 835 ASP A O 1
ATOM 6665 N N . PRO A 1 836 ? 24.178 -26.214 -7.529 1.00 69.06 836 PRO A N 1
ATOM 6666 C CA . PRO A 1 836 ? 23.064 -26.879 -8.209 1.00 69.06 836 PRO A CA 1
ATOM 6667 C C . PRO A 1 836 ? 22.514 -28.092 -7.445 1.00 69.06 836 PRO A C 1
ATOM 6669 O O . PRO A 1 836 ? 21.460 -28.610 -7.811 1.00 69.06 836 PRO A O 1
ATOM 6672 N N . ASN A 1 837 ? 23.201 -28.546 -6.390 1.00 75.94 837 ASN A N 1
ATOM 6673 C CA . ASN A 1 837 ? 22.708 -29.571 -5.472 1.00 75.94 837 ASN A CA 1
ATOM 6674 C C . ASN A 1 837 ? 21.726 -29.021 -4.417 1.00 75.94 837 ASN A C 1
ATOM 6676 O O . ASN A 1 837 ? 21.097 -29.811 -3.713 1.00 75.94 837 ASN A O 1
ATOM 6680 N N . LEU A 1 838 ? 21.591 -27.697 -4.275 1.00 79.94 838 LEU A N 1
ATOM 6681 C CA . LEU A 1 838 ? 20.667 -27.080 -3.325 1.00 79.94 838 LEU A CA 1
ATOM 6682 C C . LEU A 1 838 ? 19.227 -27.066 -3.871 1.00 79.94 838 LEU A C 1
ATOM 6684 O O . LEU A 1 838 ? 19.007 -26.823 -5.061 1.00 79.94 838 LEU A O 1
ATOM 6688 N N . PRO A 1 839 ? 18.216 -27.275 -3.009 1.00 78.69 839 PRO A N 1
ATOM 6689 C CA . PRO A 1 839 ? 16.816 -27.286 -3.415 1.00 78.69 839 PRO A CA 1
ATOM 6690 C C . PRO A 1 839 ? 16.386 -25.893 -3.884 1.00 78.69 839 PRO A C 1
ATOM 6692 O O . PRO A 1 839 ? 16.332 -24.956 -3.085 1.00 78.69 839 PRO A O 1
ATOM 6695 N N . LYS A 1 840 ? 16.067 -25.759 -5.178 1.00 78.69 840 LYS A N 1
ATOM 6696 C CA . LYS A 1 840 ? 15.518 -24.524 -5.757 1.00 78.69 840 LYS A CA 1
ATOM 6697 C C . LYS A 1 840 ? 14.165 -24.188 -5.107 1.00 78.69 840 LYS A C 1
ATOM 6699 O O . LYS A 1 840 ? 13.387 -25.081 -4.771 1.00 78.69 840 LYS A O 1
ATOM 6704 N N . GLY A 1 841 ? 13.890 -22.898 -4.929 1.00 74.56 841 GLY A N 1
ATOM 6705 C CA . GLY A 1 841 ? 12.586 -22.411 -4.486 1.00 74.56 841 GLY A CA 1
ATOM 6706 C C . GLY A 1 841 ? 11.522 -22.483 -5.580 1.00 74.56 841 GLY A C 1
ATOM 6707 O O . GLY A 1 841 ? 11.786 -22.859 -6.723 1.00 74.56 841 GLY A O 1
ATOM 6708 N N . GLU A 1 842 ? 10.300 -22.100 -5.232 1.00 74.88 842 GLU A N 1
ATOM 6709 C CA . GLU A 1 842 ? 9.180 -22.059 -6.175 1.00 74.88 842 GLU A CA 1
ATOM 6710 C C . GLU A 1 842 ? 9.372 -20.957 -7.241 1.00 74.88 842 GLU A C 1
ATOM 6712 O O . GLU A 1 842 ? 10.074 -19.965 -7.016 1.00 74.88 842 GLU A O 1
ATOM 6717 N N . GLY A 1 843 ? 8.783 -21.141 -8.428 1.00 68.12 843 GLY A N 1
ATOM 6718 C CA . GLY A 1 843 ? 8.926 -20.198 -9.547 1.00 68.12 843 GLY A CA 1
ATOM 6719 C C . GLY A 1 843 ? 10.337 -20.162 -10.155 1.00 68.12 843 GLY A C 1
ATOM 6720 O O . GLY A 1 843 ? 10.842 -19.092 -10.490 1.00 68.12 843 GLY A O 1
ATOM 6721 N N . THR A 1 844 ? 11.034 -21.301 -10.236 1.00 64.00 844 THR A N 1
ATOM 6722 C CA . THR A 1 844 ? 12.430 -21.391 -10.729 1.00 64.00 844 THR A CA 1
ATOM 6723 C C . THR A 1 844 ? 12.607 -22.159 -12.042 1.00 64.00 844 THR A C 1
ATOM 6725 O O . THR A 1 844 ? 13.740 -22.347 -12.485 1.00 64.00 844 THR A O 1
ATOM 6728 N N . THR A 1 845 ? 11.524 -22.613 -12.677 1.00 56.16 845 THR A N 1
ATOM 6729 C CA . THR A 1 845 ? 11.586 -23.547 -13.811 1.00 56.16 845 THR A CA 1
ATOM 6730 C C . THR A 1 845 ? 10.501 -23.265 -14.847 1.00 56.16 845 THR A C 1
ATOM 6732 O O . THR A 1 845 ? 9.366 -23.674 -14.647 1.00 56.16 845 THR A O 1
ATOM 6735 N N . ASP A 1 846 ? 10.871 -22.616 -15.954 1.00 56.34 846 ASP A N 1
ATOM 6736 C CA . ASP A 1 846 ? 10.000 -22.440 -17.135 1.00 56.34 846 ASP A CA 1
ATOM 6737 C C . ASP A 1 846 ? 10.779 -22.299 -18.466 1.00 56.34 846 ASP A C 1
ATOM 6739 O O . ASP A 1 846 ? 10.183 -22.097 -19.517 1.00 56.34 846 ASP A O 1
ATOM 6743 N N . GLY A 1 847 ? 12.119 -22.357 -18.456 1.00 64.19 847 GLY A N 1
ATOM 6744 C CA . GLY A 1 847 ? 12.940 -22.089 -19.653 1.00 64.19 847 GLY A CA 1
ATOM 6745 C C . GLY A 1 847 ? 12.989 -20.615 -20.090 1.00 64.19 847 GLY A C 1
ATOM 6746 O O . GLY A 1 847 ? 13.641 -20.299 -21.079 1.00 64.19 847 GLY A O 1
ATOM 6747 N N . PHE A 1 848 ? 12.348 -19.718 -19.334 1.00 74.00 848 PHE A N 1
ATOM 6748 C CA . PHE A 1 848 ? 12.413 -18.263 -19.484 1.00 74.00 848 PHE A CA 1
ATOM 6749 C C . PHE A 1 848 ? 13.213 -17.630 -18.340 1.00 74.00 848 PHE A C 1
ATOM 6751 O O . PHE A 1 848 ? 13.318 -18.194 -17.248 1.00 74.00 848 PHE A O 1
ATOM 6758 N N . ILE A 1 849 ? 13.762 -16.435 -18.577 1.00 83.38 849 ILE A N 1
ATOM 6759 C CA . ILE A 1 849 ? 14.386 -15.632 -17.521 1.00 83.38 849 ILE A CA 1
ATOM 6760 C C . ILE A 1 849 ? 13.299 -15.196 -16.525 1.00 83.38 849 ILE A C 1
ATOM 6762 O O . ILE A 1 849 ? 12.278 -14.648 -16.953 1.00 83.38 849 ILE A O 1
ATOM 6766 N N . PRO A 1 850 ? 13.483 -15.406 -15.207 1.00 87.50 850 PRO A N 1
ATOM 6767 C CA . PRO A 1 850 ? 12.488 -15.020 -14.217 1.00 87.50 850 PRO A CA 1
ATOM 6768 C C . PRO A 1 850 ? 12.287 -13.503 -14.215 1.00 87.50 850 PRO A C 1
ATOM 6770 O O . PRO A 1 850 ? 13.227 -12.724 -14.032 1.00 87.50 850 PRO A O 1
ATOM 6773 N N . SER A 1 851 ? 11.032 -13.090 -14.377 1.00 91.31 851 SER A N 1
ATOM 6774 C CA . SER A 1 851 ? 10.610 -11.722 -14.087 1.00 91.31 851 SER A CA 1
ATOM 6775 C C . SER A 1 851 ? 10.300 -11.615 -12.595 1.00 91.31 851 SER A C 1
ATOM 6777 O O . SER A 1 851 ? 9.504 -12.391 -12.059 1.00 91.31 851 SER A O 1
ATOM 6779 N N . VAL A 1 852 ? 10.964 -10.690 -11.910 1.00 95.00 852 VAL A N 1
ATOM 6780 C CA . VAL A 1 852 ? 10.851 -10.468 -10.463 1.00 95.00 852 VAL A CA 1
ATOM 6781 C C . VAL A 1 852 ? 10.407 -9.039 -10.190 1.00 95.00 852 VAL A C 1
ATOM 6783 O O . VAL A 1 852 ? 10.727 -8.133 -10.952 1.00 95.00 852 VAL A O 1
ATOM 6786 N N . PHE A 1 853 ? 9.691 -8.812 -9.096 1.00 97.50 853 PHE A N 1
ATOM 6787 C CA . PHE A 1 853 ? 9.265 -7.469 -8.696 1.00 97.50 853 PHE A CA 1
ATOM 6788 C C . PHE A 1 853 ? 10.063 -6.975 -7.487 1.00 97.50 853 PHE A C 1
ATOM 6790 O O . PHE A 1 853 ? 10.255 -7.726 -6.533 1.00 97.50 853 PHE A O 1
ATOM 6797 N N . TYR A 1 854 ? 10.483 -5.709 -7.481 1.00 98.12 854 TYR A N 1
ATOM 6798 C CA . TYR A 1 854 ? 11.011 -5.053 -6.284 1.00 98.12 854 TYR A CA 1
ATOM 6799 C C . TYR A 1 854 ? 10.355 -3.686 -6.090 1.00 98.12 854 TYR A C 1
ATOM 6801 O O . TYR A 1 854 ? 10.582 -2.749 -6.853 1.00 98.12 854 TYR A O 1
ATOM 6809 N N . GLY A 1 855 ? 9.531 -3.568 -5.053 1.00 97.56 855 GLY A N 1
ATOM 6810 C CA . GLY A 1 855 ? 8.857 -2.327 -4.694 1.00 97.56 855 GLY A CA 1
ATOM 6811 C C . GLY A 1 855 ? 9.332 -1.806 -3.346 1.00 97.56 855 GLY A C 1
ATOM 6812 O O . GLY A 1 855 ? 9.427 -2.581 -2.395 1.00 97.56 855 GLY A O 1
ATOM 6813 N N . ILE A 1 856 ? 9.603 -0.501 -3.240 1.00 96.12 856 ILE A N 1
ATOM 6814 C CA . ILE A 1 856 ? 10.079 0.118 -1.992 1.00 96.12 856 ILE A CA 1
ATOM 6815 C C . ILE A 1 856 ? 9.146 1.255 -1.556 1.00 96.12 856 ILE A C 1
ATOM 6817 O O . ILE A 1 856 ? 8.695 2.044 -2.386 1.00 96.12 856 ILE A O 1
ATOM 6821 N N . SER A 1 857 ? 8.864 1.375 -0.253 1.00 95.12 857 SER A N 1
ATOM 6822 C CA . SER A 1 857 ? 7.983 2.414 0.311 1.00 95.12 857 SER A CA 1
ATOM 6823 C C . SER A 1 857 ? 6.571 2.319 -0.292 1.00 95.12 857 SER A C 1
ATOM 6825 O O . SER A 1 857 ? 5.975 1.245 -0.237 1.00 95.12 857 SER A O 1
ATOM 6827 N N . GLN A 1 858 ? 6.036 3.364 -0.940 1.00 93.25 858 GLN A N 1
ATOM 6828 C CA . GLN A 1 858 ? 4.795 3.258 -1.733 1.00 93.25 858 GLN A CA 1
ATOM 6829 C C . GLN A 1 858 ? 4.847 2.106 -2.749 1.00 93.25 858 GLN A C 1
ATOM 6831 O O . GLN A 1 858 ? 3.847 1.419 -2.944 1.00 93.25 858 GLN A O 1
ATOM 6836 N N . GLY A 1 859 ? 6.008 1.855 -3.355 1.00 95.75 859 GLY A N 1
ATOM 6837 C CA . GLY A 1 859 ? 6.219 0.721 -4.241 1.00 95.75 859 GLY A CA 1
ATOM 6838 C C . GLY A 1 859 ? 6.079 -0.626 -3.542 1.00 95.75 859 GLY A C 1
ATOM 6839 O O . GLY A 1 859 ? 5.678 -1.574 -4.195 1.00 95.75 859 GLY A O 1
ATOM 6840 N N . GLY A 1 860 ? 6.344 -0.717 -2.236 1.00 95.75 860 GLY A N 1
ATOM 6841 C CA . GLY A 1 860 ? 6.070 -1.901 -1.416 1.00 95.75 860 GLY A CA 1
ATOM 6842 C C . GLY A 1 860 ? 4.610 -1.984 -0.949 1.00 95.75 860 GLY A C 1
ATOM 6843 O O . GLY A 1 860 ? 4.045 -3.071 -0.914 1.00 95.75 860 GLY A O 1
ATOM 6844 N N . ILE A 1 861 ? 3.974 -0.844 -0.650 1.00 94.81 861 ILE A N 1
ATOM 6845 C CA . ILE A 1 861 ? 2.563 -0.751 -0.221 1.00 94.81 861 ILE A CA 1
ATOM 6846 C C . ILE A 1 861 ? 1.610 -1.108 -1.377 1.00 94.81 861 ILE A C 1
ATOM 6848 O O . ILE A 1 861 ? 0.854 -2.075 -1.293 1.00 94.81 861 ILE A O 1
ATOM 6852 N N . LEU A 1 862 ? 1.691 -0.381 -2.499 1.00 95.50 862 LEU A N 1
ATOM 6853 C CA . LEU A 1 862 ? 0.943 -0.697 -3.725 1.00 95.50 862 LEU A CA 1
ATOM 6854 C C . LEU A 1 862 ? 1.472 -1.971 -4.394 1.00 95.50 862 LEU A C 1
ATOM 6856 O O . LEU A 1 862 ? 0.710 -2.692 -5.033 1.00 95.50 862 LEU A O 1
ATOM 6860 N N . GLY A 1 863 ? 2.765 -2.265 -4.235 1.00 95.50 863 GLY A N 1
ATOM 6861 C CA . GLY A 1 863 ? 3.383 -3.488 -4.740 1.00 95.50 863 GLY A CA 1
ATOM 6862 C C . GLY A 1 863 ? 2.822 -4.753 -4.113 1.00 95.50 863 GLY A C 1
ATOM 6863 O O . GLY A 1 863 ? 2.736 -5.759 -4.798 1.00 95.50 863 GLY A O 1
ATOM 6864 N N . ALA A 1 864 ? 2.388 -4.716 -2.853 1.00 94.12 864 ALA A N 1
ATOM 6865 C CA . ALA A 1 864 ? 1.784 -5.872 -2.202 1.00 94.12 864 ALA A CA 1
ATOM 6866 C C . ALA A 1 864 ? 0.439 -6.272 -2.840 1.00 94.12 864 ALA A C 1
ATOM 6868 O O . ALA A 1 864 ? 0.215 -7.451 -3.124 1.00 94.12 864 ALA A O 1
ATOM 6869 N N . GLY A 1 865 ? -0.430 -5.295 -3.127 1.00 92.94 865 GLY A N 1
ATOM 6870 C CA . GLY A 1 865 ? -1.680 -5.524 -3.860 1.00 92.94 865 GLY A CA 1
ATOM 6871 C C . GLY A 1 865 ? -1.422 -5.947 -5.309 1.00 92.94 865 GLY A C 1
ATOM 6872 O O . GLY A 1 865 ? -1.935 -6.970 -5.756 1.00 92.94 865 GLY A O 1
ATOM 6873 N N . TYR A 1 866 ? -0.539 -5.230 -6.010 1.00 94.81 866 TYR A N 1
ATOM 6874 C CA . TYR A 1 866 ? -0.121 -5.529 -7.386 1.00 94.81 866 TYR A CA 1
ATOM 6875 C C . TYR A 1 866 ? 0.497 -6.929 -7.560 1.00 94.81 866 TYR A C 1
ATOM 6877 O O . TYR A 1 866 ? 0.130 -7.655 -8.484 1.00 94.81 866 TYR A O 1
ATOM 6885 N N . LEU A 1 867 ? 1.404 -7.338 -6.668 1.00 93.56 867 LEU A N 1
ATOM 6886 C CA . LEU A 1 867 ? 2.049 -8.655 -6.681 1.00 93.56 867 LEU A CA 1
ATOM 6887 C C . LEU A 1 867 ? 1.023 -9.770 -6.458 1.00 93.56 867 LEU A C 1
ATOM 6889 O O . LEU A 1 867 ? 1.063 -10.785 -7.146 1.00 93.56 867 LEU A O 1
ATOM 6893 N N . SER A 1 868 ? 0.075 -9.552 -5.545 1.00 91.25 868 SER A N 1
ATOM 6894 C CA . SER A 1 868 ? -1.015 -10.495 -5.278 1.00 91.25 868 SER A CA 1
ATOM 6895 C C . SER A 1 868 ? -1.940 -10.626 -6.493 1.00 91.25 868 SER A C 1
ATOM 6897 O O . SER A 1 868 ? -2.183 -11.735 -6.953 1.00 91.25 868 SER A O 1
ATOM 6899 N N . LEU A 1 869 ? -2.357 -9.506 -7.097 1.00 92.19 869 LEU A N 1
ATOM 6900 C CA . LEU A 1 869 ? -3.148 -9.488 -8.337 1.00 92.19 869 LEU A CA 1
ATOM 6901 C C . LEU A 1 869 ? -2.398 -10.073 -9.547 1.00 92.19 869 LEU A C 1
ATOM 6903 O O . LEU A 1 869 ? -3.043 -10.556 -10.475 1.00 92.19 869 LEU A O 1
ATOM 6907 N N . SER A 1 870 ? -1.062 -10.054 -9.543 1.00 92.06 870 SER A N 1
ATOM 6908 C CA . SER A 1 870 ? -0.220 -10.729 -10.545 1.00 92.06 870 SER A CA 1
ATOM 6909 C C . SER A 1 870 ? -0.122 -12.245 -10.321 1.00 92.06 870 SER A C 1
ATOM 6911 O O . SER A 1 870 ? 0.334 -12.959 -11.207 1.00 92.06 870 SER A O 1
ATOM 6913 N N . GLY A 1 871 ? -0.556 -12.757 -9.165 1.00 89.94 871 GLY A N 1
ATOM 6914 C CA . GLY A 1 871 ? -0.484 -14.174 -8.803 1.00 89.94 871 GLY A CA 1
ATOM 6915 C C . GLY A 1 871 ? -1.067 -15.122 -9.857 1.00 89.94 871 GLY A C 1
ATOM 6916 O O . GLY A 1 871 ? -0.338 -15.985 -10.348 1.00 89.94 871 GLY A O 1
ATOM 6917 N N . PRO A 1 872 ? -2.340 -14.957 -10.276 1.00 90.81 872 PRO A N 1
ATOM 6918 C CA . PRO A 1 872 ? -2.948 -15.818 -11.292 1.00 90.81 872 PRO A CA 1
ATOM 6919 C C . PRO A 1 872 ? -2.342 -15.700 -12.693 1.00 90.81 872 PRO A C 1
ATOM 6921 O O . PRO A 1 872 ? -2.592 -16.573 -13.518 1.00 90.81 872 PRO A O 1
ATOM 6924 N N . THR A 1 873 ? -1.594 -14.631 -12.993 1.00 90.94 873 THR A N 1
ATOM 6925 C CA . THR A 1 873 ? -1.051 -14.402 -14.344 1.00 90.94 873 THR A CA 1
ATOM 6926 C C . THR A 1 873 ? 0.223 -15.208 -14.592 1.00 90.94 873 THR A C 1
ATOM 6928 O O . THR A 1 873 ? 0.597 -15.427 -15.740 1.00 90.94 873 THR A O 1
ATOM 6931 N N . GLY A 1 874 ? 0.923 -15.626 -13.528 1.00 88.75 874 GLY A N 1
ATOM 6932 C CA . GLY A 1 874 ? 2.215 -16.315 -13.617 1.00 88.75 874 GLY A CA 1
ATOM 6933 C C . GLY A 1 874 ? 3.353 -15.462 -14.200 1.00 88.75 874 GLY A C 1
ATOM 6934 O O . GLY A 1 874 ? 4.455 -15.972 -14.410 1.00 88.75 874 GLY A O 1
ATOM 6935 N N . LEU A 1 875 ? 3.118 -14.172 -14.472 1.00 88.75 875 LEU A N 1
ATOM 6936 C CA . LEU A 1 875 ? 4.095 -13.302 -15.126 1.00 88.75 875 LEU A CA 1
ATOM 6937 C C . LEU A 1 875 ? 5.215 -12.856 -14.173 1.00 88.75 875 LEU A C 1
ATOM 6939 O O . LEU A 1 875 ? 6.365 -12.786 -14.600 1.00 88.75 875 LEU A O 1
ATOM 6943 N N . ILE A 1 876 ? 4.915 -12.621 -12.888 1.00 91.69 876 ILE A N 1
ATOM 6944 C CA . ILE A 1 876 ? 5.933 -12.428 -11.841 1.00 91.69 876 ILE A CA 1
ATOM 6945 C C . ILE A 1 876 ? 6.219 -13.769 -11.158 1.00 91.69 876 ILE A C 1
ATOM 6947 O O . ILE A 1 876 ? 5.343 -14.353 -10.526 1.00 91.69 876 ILE A O 1
ATOM 6951 N N . ALA A 1 877 ? 7.476 -14.213 -11.209 1.00 91.31 877 ALA A N 1
ATOM 6952 C CA . ALA A 1 877 ? 7.927 -15.433 -10.542 1.00 91.31 877 ALA A CA 1
ATOM 6953 C C . ALA A 1 877 ? 8.015 -15.281 -9.011 1.00 91.31 877 ALA A C 1
ATOM 6955 O O . ALA A 1 877 ? 7.823 -16.253 -8.282 1.00 91.31 877 ALA A O 1
ATOM 6956 N N . ARG A 1 878 ? 8.367 -14.080 -8.526 1.00 92.75 878 ARG A N 1
ATOM 6957 C CA . ARG A 1 878 ? 8.548 -13.732 -7.103 1.00 92.75 878 ARG A CA 1
ATOM 6958 C C . ARG A 1 878 ? 8.754 -12.228 -6.906 1.00 92.75 878 ARG A C 1
ATOM 6960 O O . ARG A 1 878 ? 9.197 -11.539 -7.827 1.00 92.75 878 ARG A O 1
ATOM 6967 N N . GLY A 1 879 ? 8.473 -11.719 -5.708 1.00 96.19 879 GLY A N 1
ATOM 6968 C CA . GLY A 1 879 ? 8.586 -10.291 -5.392 1.00 96.19 879 GLY A CA 1
ATOM 6969 C C . GLY A 1 879 ? 9.353 -9.979 -4.107 1.00 96.19 879 GLY A C 1
ATOM 6970 O O . GLY A 1 879 ? 9.464 -10.806 -3.210 1.00 96.19 879 GLY A O 1
ATOM 6971 N N . ALA A 1 880 ? 9.852 -8.756 -3.978 1.00 97.88 880 ALA A N 1
ATOM 6972 C CA . ALA A 1 880 ? 10.302 -8.214 -2.705 1.00 97.88 880 ALA A CA 1
ATOM 6973 C C . ALA A 1 880 ? 9.647 -6.863 -2.421 1.00 97.88 880 ALA A C 1
ATOM 6975 O O . ALA A 1 880 ? 9.417 -6.051 -3.321 1.00 97.88 880 ALA A O 1
ATOM 6976 N N . LEU A 1 881 ? 9.353 -6.643 -1.145 1.00 98.25 881 LEU A N 1
ATOM 6977 C CA . LEU A 1 881 ? 8.615 -5.502 -0.631 1.00 98.25 881 LEU A CA 1
ATOM 6978 C C . LEU A 1 881 ? 9.483 -4.839 0.447 1.00 98.25 881 LEU A C 1
ATOM 6980 O O . LEU A 1 881 ? 9.567 -5.315 1.580 1.00 98.25 881 LEU A O 1
ATOM 6984 N N . GLY A 1 882 ? 10.188 -3.772 0.070 1.00 97.44 882 GLY A N 1
ATOM 6985 C CA . GLY A 1 882 ? 11.079 -3.012 0.947 1.00 97.44 882 GLY A CA 1
ATOM 6986 C C . GLY A 1 882 ? 10.332 -1.899 1.681 1.00 97.44 882 GLY A C 1
ATOM 6987 O O . GLY A 1 882 ? 9.638 -1.102 1.051 1.00 97.44 882 GLY A O 1
ATOM 6988 N N . VAL A 1 883 ? 10.477 -1.840 3.007 1.00 96.88 883 VAL A N 1
ATOM 6989 C CA . VAL A 1 883 ? 9.714 -0.968 3.926 1.00 96.88 883 VAL A CA 1
ATOM 6990 C C . VAL A 1 883 ? 8.218 -0.847 3.556 1.00 96.88 883 VAL A C 1
ATOM 6992 O O . VAL A 1 883 ? 7.738 0.258 3.287 1.00 96.88 883 VAL A O 1
ATOM 6995 N N . PRO A 1 884 ? 7.479 -1.977 3.470 1.00 96.88 884 PRO A N 1
ATOM 6996 C CA . PRO A 1 884 ? 6.084 -2.003 3.041 1.00 96.88 884 PRO A CA 1
ATOM 6997 C C . PRO A 1 884 ? 5.122 -1.874 4.231 1.00 96.88 884 PRO A C 1
ATOM 6999 O O . PRO A 1 884 ? 5.529 -1.933 5.388 1.00 96.88 884 PRO A O 1
ATOM 7002 N N . GLY A 1 885 ? 3.821 -1.788 3.962 1.00 94.31 885 GLY A N 1
ATOM 7003 C CA . GLY A 1 885 ? 2.804 -1.911 5.003 1.00 94.31 885 GLY A CA 1
ATOM 7004 C C . GLY A 1 885 ? 1.383 -1.825 4.463 1.00 94.31 885 GLY A C 1
ATOM 7005 O O . GLY A 1 885 ? 1.190 -1.559 3.280 1.00 94.31 885 GLY A O 1
ATOM 7006 N N . THR A 1 886 ? 0.398 -2.046 5.335 1.00 93.25 886 THR A N 1
ATOM 7007 C CA . THR A 1 886 ? -1.034 -1.816 5.067 1.00 93.25 886 THR A CA 1
ATOM 7008 C C . THR A 1 886 ? -1.818 -1.711 6.391 1.00 93.25 886 THR A C 1
ATOM 7010 O O . THR A 1 886 ? -1.354 -2.280 7.389 1.00 93.25 886 THR A O 1
ATOM 7013 N N . PRO A 1 887 ? -2.998 -1.056 6.473 1.00 93.62 887 PRO A N 1
ATOM 7014 C CA . PRO A 1 887 ? -3.653 -0.166 5.501 1.00 93.62 887 PRO A CA 1
ATOM 7015 C C . PRO A 1 887 ? -3.016 1.232 5.426 1.00 93.62 887 PRO A C 1
ATOM 7017 O O . PRO A 1 887 ? -2.397 1.683 6.393 1.00 93.62 887 PRO A O 1
ATOM 7020 N N . PHE A 1 888 ? -3.252 1.979 4.342 1.00 91.62 888 PHE A N 1
ATOM 7021 C CA . PHE A 1 888 ? -2.833 3.384 4.228 1.00 91.62 888 PHE A CA 1
ATOM 7022 C C . PHE A 1 888 ? -3.299 4.242 5.410 1.00 91.62 888 PHE A C 1
ATOM 7024 O O . PHE A 1 888 ? -2.523 5.058 5.903 1.00 91.62 888 PHE A O 1
ATOM 7031 N N . SER A 1 889 ? -4.517 4.038 5.920 1.00 90.94 889 SER A N 1
ATOM 7032 C CA . SER A 1 889 ? -5.032 4.767 7.090 1.00 90.94 889 SER A CA 1
ATOM 7033 C C . SER A 1 889 ? -4.152 4.628 8.345 1.00 90.94 889 SER A C 1
ATOM 7035 O O . SER A 1 889 ? -4.059 5.579 9.115 1.00 90.94 889 SER A O 1
ATOM 7037 N N . LEU A 1 890 ? -3.496 3.473 8.525 1.00 90.75 890 LEU A N 1
ATOM 7038 C CA . LEU A 1 890 ? -2.595 3.144 9.643 1.00 90.75 890 LEU A CA 1
ATOM 7039 C C . LEU A 1 890 ? -1.156 3.633 9.405 1.00 90.75 890 LEU A C 1
ATOM 7041 O O . LEU A 1 890 ? -0.418 3.925 10.343 1.00 90.75 890 LEU A O 1
ATOM 7045 N N . ILE A 1 891 ? -0.738 3.709 8.140 1.00 91.12 891 ILE A N 1
ATOM 7046 C CA . ILE A 1 891 ? 0.581 4.229 7.759 1.00 91.12 891 ILE A CA 1
ATOM 7047 C C . ILE A 1 891 ? 0.581 5.753 7.881 1.00 91.12 891 ILE A C 1
ATOM 7049 O O . ILE A 1 891 ? 1.434 6.326 8.555 1.00 91.12 891 ILE A O 1
ATOM 7053 N N . LEU A 1 892 ? -0.396 6.413 7.252 1.00 86.81 892 LEU A N 1
ATOM 7054 C CA . LEU A 1 892 ? -0.501 7.872 7.205 1.00 86.81 892 LEU A CA 1
ATOM 7055 C C . LEU A 1 892 ? -0.670 8.476 8.600 1.00 86.81 892 LEU A C 1
ATOM 7057 O O . LEU A 1 892 ? -0.141 9.551 8.853 1.00 86.81 892 LEU A O 1
ATOM 7061 N N . SER A 1 893 ? -1.345 7.784 9.519 1.00 80.44 893 SER A N 1
ATOM 7062 C CA . SER A 1 893 ? -1.571 8.291 10.872 1.00 80.44 893 SER A CA 1
ATOM 7063 C C . SER A 1 893 ? -0.277 8.514 11.671 1.00 80.44 893 SER A C 1
ATOM 7065 O O . SER A 1 893 ? -0.189 9.484 12.418 1.00 80.44 893 SER A O 1
ATOM 7067 N N . ARG A 1 894 ? 0.742 7.680 11.427 1.00 83.06 894 ARG A N 1
ATOM 7068 C CA . ARG A 1 894 ? 2.038 7.665 12.132 1.00 83.06 894 ARG A CA 1
ATOM 7069 C C . ARG A 1 894 ? 3.202 8.223 11.310 1.00 83.06 894 ARG A C 1
ATOM 7071 O O . ARG A 1 894 ? 4.310 8.351 11.823 1.00 83.06 894 ARG A O 1
ATOM 7078 N N . SER A 1 895 ? 2.994 8.493 10.021 1.00 86.56 895 SER A N 1
ATOM 7079 C CA . SER A 1 895 ? 4.086 8.806 9.099 1.00 86.56 895 SER A CA 1
ATOM 7080 C C . SER A 1 895 ? 4.577 10.245 9.244 1.00 86.56 895 SER A C 1
ATOM 7082 O O . SER A 1 895 ? 3.822 11.200 9.059 1.00 86.56 895 SER A O 1
ATOM 7084 N N . LEU A 1 896 ? 5.889 10.429 9.405 1.00 82.19 896 LEU A N 1
ATOM 7085 C CA . LEU A 1 896 ? 6.526 11.742 9.269 1.00 82.19 896 LEU A CA 1
ATOM 7086 C C . LEU A 1 896 ? 6.385 12.347 7.864 1.00 82.19 896 LEU A C 1
ATOM 7088 O O . LEU A 1 896 ? 6.562 13.554 7.718 1.00 82.19 896 LEU A O 1
ATOM 7092 N N . GLN A 1 897 ? 6.051 11.556 6.836 1.00 77.19 897 GLN A N 1
ATOM 7093 C CA . GLN A 1 897 ? 5.687 12.102 5.523 1.00 77.19 897 GLN A CA 1
ATOM 7094 C C . GLN A 1 897 ? 4.260 12.665 5.486 1.00 77.19 897 GLN A C 1
ATOM 7096 O O . GLN A 1 897 ? 3.968 13.451 4.591 1.00 77.19 897 GLN A O 1
ATOM 7101 N N . PHE A 1 898 ? 3.391 12.311 6.440 1.00 73.94 898 PHE A N 1
ATOM 7102 C CA . PHE A 1 898 ? 2.043 12.874 6.567 1.00 73.94 898 PHE A CA 1
ATOM 7103 C C . PHE A 1 898 ? 2.016 14.195 7.357 1.00 73.94 898 PHE A C 1
ATOM 7105 O O . PHE A 1 898 ? 1.084 14.979 7.190 1.00 73.94 898 PHE A O 1
ATOM 7112 N N . VAL A 1 899 ? 3.063 14.495 8.138 1.00 66.75 899 VAL A N 1
ATOM 7113 C CA . VAL A 1 899 ? 3.248 15.789 8.822 1.00 66.75 899 VAL A CA 1
ATOM 7114 C C . VAL A 1 899 ? 3.293 16.920 7.786 1.00 66.75 899 VAL A C 1
ATOM 7116 O O . VAL A 1 899 ? 4.269 17.079 7.052 1.00 66.75 899 VAL A O 1
ATOM 7119 N N . GLY A 1 900 ? 2.223 17.712 7.719 1.00 61.50 900 GLY A N 1
ATOM 7120 C CA . GLY A 1 900 ? 1.993 18.762 6.726 1.00 61.50 900 GLY A CA 1
ATOM 7121 C C . GLY A 1 900 ? 0.855 18.462 5.739 1.00 61.50 900 GLY A C 1
ATOM 7122 O O . GLY A 1 900 ? 0.230 19.404 5.247 1.00 61.50 900 GLY A O 1
ATOM 7123 N N . TYR A 1 901 ? 0.527 17.190 5.481 1.00 65.38 901 TYR A N 1
ATOM 7124 C CA . TYR A 1 901 ? -0.702 16.817 4.765 1.00 65.38 901 TYR A CA 1
ATOM 7125 C C . TYR A 1 901 ? -1.925 16.957 5.669 1.00 65.38 901 TYR A C 1
ATOM 7127 O O . TYR A 1 901 ? -2.957 17.434 5.205 1.00 65.38 901 TYR A O 1
ATOM 7135 N N . ASP A 1 902 ? -1.797 16.627 6.955 1.00 65.69 902 ASP A N 1
ATOM 7136 C CA . ASP A 1 902 ? -2.782 16.958 7.988 1.00 65.69 902 ASP A CA 1
ATOM 7137 C C . ASP A 1 902 ? -3.075 18.471 8.004 1.00 65.69 902 ASP A C 1
ATOM 7139 O O . ASP A 1 902 ? -4.228 18.878 7.889 1.00 65.69 902 ASP A O 1
ATOM 7143 N N . LEU A 1 903 ? -2.040 19.319 7.997 1.00 68.06 903 LEU A N 1
ATOM 7144 C CA . LEU A 1 903 ? -2.173 20.776 7.940 1.00 68.06 903 LEU A CA 1
ATOM 7145 C C . LEU A 1 903 ? -2.838 21.258 6.637 1.00 68.06 903 LEU A C 1
ATOM 7147 O O . LEU A 1 903 ? -3.645 22.189 6.664 1.00 68.06 903 LEU A O 1
ATOM 7151 N N . ALA A 1 904 ? -2.529 20.629 5.499 1.00 65.25 904 ALA A N 1
ATOM 7152 C CA . ALA A 1 904 ? -3.178 20.923 4.221 1.00 65.25 904 ALA A CA 1
ATOM 7153 C C . ALA A 1 904 ? -4.662 20.508 4.223 1.00 65.25 904 ALA A C 1
ATOM 7155 O O . ALA A 1 904 ? -5.516 21.260 3.750 1.00 65.25 904 ALA A O 1
ATOM 7156 N N . LEU A 1 905 ? -4.988 19.354 4.809 1.00 74.62 905 LEU A N 1
ATOM 7157 C CA . LEU A 1 905 ? -6.358 18.888 5.006 1.00 74.62 905 LEU A CA 1
ATOM 7158 C C . LEU A 1 905 ? -7.111 19.803 5.984 1.00 74.62 905 LEU A C 1
ATOM 7160 O O . LEU A 1 905 ? -8.246 20.170 5.695 1.00 74.62 905 LEU A O 1
ATOM 7164 N N . LEU A 1 906 ? -6.473 20.294 7.050 1.00 77.56 906 LEU A N 1
ATOM 7165 C CA . LEU A 1 906 ? -7.002 21.308 7.975 1.00 77.56 906 LEU A CA 1
ATOM 7166 C C . LEU A 1 906 ? -7.233 22.689 7.342 1.00 77.56 906 LEU A C 1
ATOM 7168 O O . LEU A 1 906 ? -7.883 23.537 7.957 1.00 77.56 906 LEU A O 1
ATOM 7172 N N . LEU A 1 907 ? -6.780 22.955 6.110 1.00 72.06 907 LEU A N 1
ATOM 7173 C CA . LEU A 1 907 ? -7.274 24.117 5.359 1.00 72.06 907 LEU A CA 1
ATOM 7174 C C . LEU A 1 907 ? -8.757 23.945 5.001 1.00 72.06 907 LEU A C 1
ATOM 7176 O O . LEU A 1 907 ? -9.489 24.934 5.002 1.00 72.06 907 LEU A O 1
ATOM 7180 N N . ASN A 1 908 ? -9.203 22.704 4.786 1.00 73.44 908 ASN A N 1
ATOM 7181 C CA . ASN A 1 908 ? -10.563 22.342 4.393 1.00 73.44 908 ASN A CA 1
ATOM 7182 C C . ASN A 1 908 ? -11.388 21.697 5.510 1.00 73.44 908 ASN A C 1
ATOM 7184 O O . ASN A 1 908 ? -12.590 21.913 5.549 1.00 73.44 908 ASN A O 1
ATOM 7188 N N . PHE A 1 909 ? -10.793 20.956 6.438 1.00 82.19 909 PHE A N 1
ATOM 7189 C CA . PHE A 1 909 ? -11.487 20.373 7.585 1.00 82.19 909 PHE A CA 1
ATOM 7190 C C . PHE A 1 909 ? -11.423 21.291 8.810 1.00 82.19 909 PHE A C 1
ATOM 7192 O O . PHE A 1 909 ? -10.534 22.130 8.942 1.00 82.19 909 PHE A O 1
ATOM 7199 N N . TYR A 1 910 ? -12.405 21.162 9.703 1.00 82.62 910 TYR A N 1
ATOM 7200 C CA . TYR A 1 910 ? -12.520 22.007 10.897 1.00 82.62 910 TYR A CA 1
ATOM 7201 C C . TYR A 1 910 ? -11.584 21.588 12.040 1.00 82.62 910 TYR A C 1
ATOM 7203 O O . TYR A 1 910 ? -11.243 22.423 12.874 1.00 82.62 910 TYR A O 1
ATOM 7211 N N . ASN A 1 911 ? -11.202 20.312 12.102 1.00 85.88 911 ASN A N 1
ATOM 7212 C CA . ASN A 1 911 ? -10.396 19.714 13.166 1.00 85.88 911 ASN A CA 1
ATOM 7213 C C . ASN A 1 911 ? -9.765 18.393 12.674 1.00 85.88 911 ASN A C 1
ATOM 7215 O O . ASN A 1 911 ? -10.094 17.923 11.580 1.00 85.88 911 ASN A O 1
ATOM 7219 N N . ASN A 1 912 ? -8.871 17.794 13.465 1.00 84.81 912 ASN A N 1
ATOM 7220 C CA . ASN A 1 912 ? -8.137 16.593 13.052 1.00 84.81 912 ASN A CA 1
ATOM 7221 C C . ASN A 1 912 ? -8.976 15.309 13.185 1.00 84.81 912 ASN A C 1
ATOM 7223 O O . ASN A 1 912 ? -8.831 14.398 12.369 1.00 84.81 912 ASN A O 1
ATOM 7227 N N . ARG A 1 913 ? -9.964 15.274 14.087 1.00 87.06 913 ARG A N 1
ATOM 7228 C CA . ARG A 1 913 ? -10.992 14.215 14.119 1.00 87.06 913 ARG A CA 1
ATOM 7229 C C . ARG A 1 913 ? -11.735 14.081 12.776 1.00 87.06 913 ARG A C 1
ATOM 7231 O O . ARG A 1 913 ? -11.967 12.972 12.301 1.00 87.06 913 ARG A O 1
ATOM 7238 N N . HIS A 1 914 ? -12.059 15.190 12.109 1.00 87.56 914 HIS A N 1
ATOM 7239 C CA . HIS A 1 914 ? -12.674 15.168 10.777 1.00 87.56 914 HIS A CA 1
ATOM 7240 C C . HIS A 1 914 ? -11.716 14.603 9.715 1.00 87.56 914 HIS A C 1
ATOM 7242 O O . HIS A 1 914 ? -12.152 13.875 8.823 1.00 87.56 914 HIS A O 1
ATOM 7248 N N . VAL A 1 915 ? -10.413 14.893 9.832 1.00 86.56 915 VAL A N 1
ATOM 7249 C CA . VAL A 1 915 ? -9.370 14.314 8.970 1.00 86.56 915 VAL A CA 1
ATOM 7250 C C . VAL A 1 915 ? -9.315 12.790 9.138 1.00 86.56 915 VAL A C 1
ATOM 7252 O O . VAL A 1 915 ? -9.237 12.084 8.136 1.00 86.56 915 VAL A O 1
ATOM 7255 N N . ARG A 1 916 ? -9.457 12.253 10.360 1.00 87.88 916 ARG A N 1
ATOM 7256 C CA . ARG A 1 916 ? -9.546 10.796 10.605 1.00 87.88 916 ARG A CA 1
ATOM 7257 C C . ARG A 1 916 ? -10.740 10.130 9.944 1.00 87.88 916 ARG A C 1
ATOM 7259 O O . ARG A 1 916 ? -10.584 9.091 9.300 1.00 87.88 916 ARG A O 1
ATOM 7266 N N . ILE A 1 917 ? -11.920 10.729 10.086 1.00 88.69 917 ILE A N 1
ATOM 7267 C CA . ILE A 1 917 ? -13.139 10.224 9.447 1.00 88.69 917 ILE A CA 1
ATOM 7268 C C . ILE A 1 917 ? -12.936 10.202 7.924 1.00 88.69 917 ILE A C 1
ATOM 7270 O O . ILE A 1 917 ? -13.190 9.182 7.287 1.00 88.69 917 ILE A O 1
ATOM 7274 N N . PHE A 1 918 ? -12.373 11.269 7.346 1.00 87.50 918 PHE A N 1
ATOM 7275 C CA . PHE A 1 918 ? -12.031 11.309 5.923 1.00 87.50 918 PHE A CA 1
ATOM 7276 C C . PHE A 1 918 ? -11.009 10.233 5.511 1.00 87.50 918 PHE A C 1
ATOM 7278 O O . PHE A 1 918 ? -11.231 9.556 4.510 1.00 87.50 918 PHE A O 1
ATOM 7285 N N . LEU A 1 919 ? -9.933 10.014 6.278 1.00 88.06 919 LEU A N 1
ATOM 7286 C CA . LEU A 1 919 ? -8.946 8.958 5.997 1.00 88.06 919 LEU A CA 1
ATOM 7287 C C . LEU A 1 919 ? -9.558 7.546 6.040 1.00 88.06 919 LEU A C 1
ATOM 7289 O O . LEU A 1 919 ? -9.151 6.673 5.278 1.00 88.06 919 LEU A O 1
ATOM 7293 N N . SER A 1 920 ? -10.566 7.326 6.885 1.00 90.25 920 SER A N 1
ATOM 7294 C CA . SER A 1 920 ? -11.278 6.042 6.978 1.00 90.25 920 SER A CA 1
ATOM 7295 C C . SER A 1 920 ? -12.191 5.797 5.773 1.00 90.25 920 SER A C 1
ATOM 7297 O O . SER A 1 920 ? -12.272 4.677 5.274 1.00 90.25 920 SER A O 1
ATOM 7299 N N . LEU A 1 921 ? -12.828 6.853 5.256 1.00 90.00 921 LEU A N 1
ATOM 7300 C CA . LEU A 1 921 ? -13.586 6.810 4.000 1.00 90.00 921 LEU A CA 1
ATOM 7301 C C . LEU A 1 921 ? -12.659 6.618 2.787 1.00 90.00 921 LEU A C 1
ATOM 7303 O O . LEU A 1 921 ? -12.956 5.826 1.898 1.00 90.00 921 LEU A O 1
ATOM 7307 N N . ALA A 1 922 ? -11.512 7.300 2.774 1.00 89.06 922 ALA A N 1
ATOM 7308 C CA . ALA A 1 922 ? -10.469 7.157 1.760 1.00 89.06 922 ALA A CA 1
ATOM 7309 C C . ALA A 1 922 ? -9.919 5.721 1.674 1.00 89.06 922 ALA A C 1
ATOM 7311 O O . ALA A 1 922 ? -9.691 5.213 0.574 1.00 89.06 922 ALA A O 1
ATOM 7312 N N . GLN A 1 923 ? -9.770 5.039 2.816 1.00 92.50 923 GLN A N 1
ATOM 7313 C CA . GLN A 1 923 ? -9.325 3.645 2.862 1.00 92.50 923 GLN A CA 1
ATOM 7314 C C . GLN A 1 923 ? -10.238 2.707 2.059 1.00 92.50 923 GLN A C 1
ATOM 7316 O O . GLN A 1 923 ? -9.741 1.889 1.291 1.00 92.50 923 GLN A O 1
ATOM 7321 N N . MET A 1 924 ? -11.562 2.886 2.143 1.00 91.50 924 MET A N 1
ATOM 7322 C CA . MET A 1 924 ? -12.533 2.079 1.385 1.00 91.50 924 MET A CA 1
ATOM 7323 C C . MET A 1 924 ? -12.342 2.177 -0.138 1.00 91.50 924 MET A C 1
ATOM 7325 O O . MET A 1 924 ? -12.675 1.242 -0.861 1.00 91.50 924 MET A O 1
ATOM 7329 N N . CYS A 1 925 ? -11.792 3.287 -0.641 1.00 88.69 925 CYS A N 1
ATOM 7330 C CA . CYS A 1 925 ? -11.425 3.424 -2.051 1.00 88.69 925 CYS A CA 1
ATOM 7331 C C . CYS A 1 925 ? -10.133 2.650 -2.371 1.00 88.69 925 CYS A C 1
ATOM 7333 O O . CYS A 1 925 ? -10.054 1.960 -3.392 1.00 88.69 925 CYS A O 1
ATOM 7335 N N . TRP A 1 926 ? -9.118 2.771 -1.508 1.00 91.44 926 TRP A N 1
ATOM 7336 C CA . TRP A 1 926 ? -7.798 2.165 -1.710 1.00 91.44 926 TRP A CA 1
ATOM 7337 C C . TRP A 1 926 ? -7.780 0.644 -1.595 1.00 91.44 926 TRP A C 1
ATOM 7339 O O . TRP A 1 926 ? -6.964 0.028 -2.270 1.00 91.44 926 TRP A O 1
ATOM 7349 N N . ASP A 1 927 ? -8.684 0.032 -0.831 1.00 92.38 927 ASP A N 1
ATOM 7350 C CA . ASP A 1 927 ? -8.747 -1.427 -0.655 1.00 92.38 927 ASP A CA 1
ATOM 7351 C C . ASP A 1 927 ? -8.773 -2.229 -1.975 1.00 92.38 927 ASP A C 1
ATOM 7353 O O . ASP A 1 927 ? -8.308 -3.364 -2.032 1.00 92.38 927 ASP A O 1
ATOM 7357 N N . SER A 1 928 ? -9.306 -1.640 -3.048 1.00 90.06 928 SER A N 1
ATOM 7358 C CA . SER A 1 928 ? -9.351 -2.250 -4.387 1.00 90.06 928 SER A CA 1
ATOM 7359 C C . SER A 1 928 ? -7.986 -2.404 -5.075 1.00 90.06 928 SER A C 1
ATOM 7361 O O . SER A 1 928 ? -7.880 -3.125 -6.063 1.00 90.06 928 SER A O 1
ATOM 7363 N N . VAL A 1 929 ? -6.951 -1.714 -4.590 1.00 89.88 929 VAL A N 1
ATOM 7364 C CA . VAL A 1 929 ? -5.598 -1.690 -5.176 1.00 89.88 929 VAL A CA 1
ATOM 7365 C C . VAL A 1 929 ? -4.508 -1.957 -4.138 1.00 89.88 929 VAL A C 1
ATOM 7367 O O . VAL A 1 929 ? -3.483 -2.554 -4.445 1.00 89.88 929 VAL A O 1
ATOM 7370 N N . GLU A 1 930 ? -4.725 -1.561 -2.890 1.00 90.50 930 GLU A N 1
ATOM 7371 C CA . GLU A 1 930 ? -3.841 -1.844 -1.769 1.00 90.50 930 GLU A CA 1
ATOM 7372 C C . GLU A 1 930 ? -4.113 -3.257 -1.202 1.00 90.50 930 GLU A C 1
ATOM 7374 O O . GLU A 1 930 ? -5.206 -3.812 -1.317 1.00 90.50 930 GLU A O 1
ATOM 7379 N N . ALA A 1 931 ? -3.113 -3.860 -0.555 1.00 85.88 931 ALA A N 1
ATOM 7380 C CA . ALA A 1 931 ? -3.209 -5.196 0.041 1.00 85.88 931 ALA A CA 1
ATOM 7381 C C . ALA A 1 931 ? -4.334 -5.360 1.091 1.00 85.88 931 ALA A C 1
ATOM 7383 O O . ALA A 1 931 ? -4.771 -6.477 1.357 1.00 85.88 931 ALA A O 1
ATOM 7384 N N . SER A 1 932 ? -4.814 -4.256 1.660 1.00 79.19 932 SER A N 1
ATOM 7385 C CA . SER A 1 932 ? -5.917 -4.143 2.622 1.00 79.19 932 SER A CA 1
ATOM 7386 C C . SER A 1 932 ? -7.228 -4.808 2.174 1.00 79.19 932 SER A C 1
ATOM 7388 O O . SER A 1 932 ? -7.890 -5.445 3.002 1.00 79.19 932 SER A O 1
ATOM 7390 N N . GLY A 1 933 ? -7.594 -4.700 0.892 1.00 81.06 933 GLY A N 1
ATOM 7391 C CA . GLY A 1 933 ? -8.731 -5.423 0.304 1.00 81.06 933 GLY A CA 1
ATOM 7392 C C . GLY A 1 933 ? -8.321 -6.676 -0.460 1.00 81.06 933 GLY A C 1
ATOM 7393 O O . GLY A 1 933 ? -8.921 -7.731 -0.269 1.00 81.06 933 GLY A O 1
ATOM 7394 N N . VAL A 1 934 ? -7.251 -6.606 -1.260 1.00 82.31 934 VAL A N 1
ATOM 7395 C CA . VAL A 1 934 ? -6.784 -7.741 -2.085 1.00 82.31 934 VAL A CA 1
ATOM 7396 C C . VAL A 1 934 ? -6.470 -8.994 -1.249 1.00 82.31 934 VAL A C 1
ATOM 7398 O O . VAL A 1 934 ? -6.726 -10.108 -1.703 1.00 82.31 934 VAL A O 1
ATOM 7401 N N . LEU A 1 935 ? -5.980 -8.832 -0.013 1.00 84.62 935 LEU A N 1
ATOM 7402 C CA . LEU A 1 935 ? -5.699 -9.928 0.926 1.00 84.62 935 LEU A CA 1
ATOM 7403 C C . LEU A 1 935 ? -6.805 -10.129 1.987 1.00 84.62 935 LEU A C 1
ATOM 7405 O O . LEU A 1 935 ? -6.564 -10.720 3.040 1.00 84.62 935 LEU A O 1
ATOM 7409 N N . GLY A 1 936 ? -8.025 -9.641 1.739 1.00 80.56 936 GLY A N 1
ATOM 7410 C CA . GLY A 1 936 ? -9.194 -9.902 2.585 1.00 80.56 936 GLY A CA 1
ATOM 7411 C C . GLY A 1 936 ? -9.596 -11.381 2.573 1.00 80.56 936 GLY A C 1
ATOM 7412 O O . GLY A 1 936 ? -9.703 -12.003 1.515 1.00 80.56 936 GLY A O 1
ATOM 7413 N N . LEU A 1 937 ? -9.855 -11.960 3.747 1.00 77.31 937 LEU A N 1
ATOM 7414 C CA . LEU A 1 937 ? -9.978 -13.414 3.900 1.00 77.31 937 LEU A CA 1
ATOM 7415 C C . LEU A 1 937 ? -11.271 -14.008 3.275 1.00 77.31 937 LEU A C 1
ATOM 7417 O O . LEU A 1 937 ? -12.285 -13.311 3.153 1.00 77.31 937 LEU A O 1
ATOM 7421 N N . PRO A 1 938 ? -11.277 -15.309 2.910 1.00 78.69 938 PRO A N 1
ATOM 7422 C CA . PRO A 1 938 ? -10.090 -16.133 2.656 1.00 78.69 938 PRO A CA 1
ATOM 7423 C C . PRO A 1 938 ? -9.307 -15.597 1.446 1.00 78.69 938 PRO A C 1
ATOM 7425 O O . PRO A 1 938 ? -9.912 -15.027 0.537 1.00 78.69 938 PRO A O 1
ATOM 7428 N N . LEU A 1 939 ? -7.986 -15.790 1.443 1.00 76.19 939 LEU A N 1
ATOM 7429 C CA . LEU A 1 939 ? -7.112 -15.386 0.338 1.00 76.19 939 LEU A CA 1
ATOM 7430 C C . LEU A 1 939 ? -7.490 -16.150 -0.941 1.00 76.19 939 LEU A C 1
ATOM 7432 O O . LEU A 1 939 ? -7.398 -17.375 -0.964 1.00 76.19 939 LEU A O 1
ATOM 7436 N N . ASP A 1 940 ? -7.915 -15.430 -1.983 1.00 73.12 940 ASP A N 1
ATOM 7437 C CA . ASP A 1 940 ? -8.207 -16.020 -3.301 1.00 73.12 940 ASP A CA 1
ATOM 7438 C C . ASP A 1 940 ? -6.989 -16.012 -4.224 1.00 73.12 940 ASP A C 1
ATOM 7440 O O . ASP A 1 940 ? -6.754 -16.966 -4.961 1.00 73.12 940 ASP A O 1
ATOM 7444 N N . GLU A 1 941 ? -6.263 -14.891 -4.248 1.00 80.75 941 GLU A N 1
ATOM 7445 C CA . GLU A 1 941 ? -5.154 -14.707 -5.176 1.00 80.75 941 GLU A CA 1
ATOM 7446 C C . GLU A 1 941 ? -3.951 -15.534 -4.682 1.00 80.75 941 GLU A C 1
ATOM 7448 O O . GLU A 1 941 ? -3.537 -15.375 -3.526 1.00 80.75 941 GLU A O 1
ATOM 7453 N N . PRO A 1 942 ? -3.355 -16.402 -5.519 1.00 83.38 942 PRO A N 1
ATOM 7454 C CA . PRO A 1 942 ? -2.162 -17.149 -5.157 1.00 83.38 942 PRO A CA 1
ATOM 7455 C C . PRO A 1 942 ? -0.971 -16.190 -5.109 1.00 83.38 942 PRO A C 1
ATOM 7457 O O . PRO A 1 942 ? -0.322 -15.932 -6.119 1.00 83.38 942 PRO A O 1
ATOM 7460 N N . VAL A 1 943 ? -0.686 -15.649 -3.923 1.00 86.06 943 VAL A N 1
ATOM 7461 C CA . VAL A 1 943 ? 0.425 -14.715 -3.709 1.00 86.06 943 VAL A CA 1
ATOM 7462 C C . VAL A 1 943 ? 1.744 -15.375 -4.166 1.00 86.06 943 VAL A C 1
ATOM 7464 O O . VAL A 1 943 ? 2.095 -16.450 -3.645 1.00 86.06 943 VAL A O 1
ATOM 7467 N N . PRO A 1 944 ? 2.475 -14.773 -5.131 1.00 91.62 944 PRO A N 1
ATOM 7468 C CA . PRO A 1 944 ? 3.809 -15.225 -5.516 1.00 91.62 944 PRO A CA 1
ATOM 7469 C C . PRO A 1 944 ? 4.754 -15.251 -4.308 1.00 91.62 944 PRO A C 1
ATOM 7471 O O . PRO A 1 944 ? 4.569 -14.450 -3.387 1.00 91.62 944 PRO A O 1
ATOM 7474 N N . PRO A 1 945 ? 5.789 -16.112 -4.295 1.00 94.56 945 PRO A N 1
ATOM 7475 C CA . PRO A 1 945 ? 6.805 -16.091 -3.247 1.00 94.56 945 PRO A CA 1
ATOM 7476 C C . PRO A 1 945 ? 7.334 -14.669 -3.014 1.00 94.56 945 PRO A C 1
ATOM 7478 O O . PRO A 1 945 ? 7.639 -13.958 -3.981 1.00 94.56 945 PRO A O 1
ATOM 7481 N N . ALA A 1 946 ? 7.450 -14.245 -1.751 1.00 96.19 946 ALA A N 1
ATOM 7482 C CA . ALA A 1 946 ? 7.793 -12.862 -1.432 1.00 96.19 946 ALA A CA 1
ATOM 7483 C C . ALA A 1 946 ? 8.644 -12.655 -0.170 1.00 96.19 946 ALA A C 1
ATOM 7485 O O . ALA A 1 946 ? 8.431 -13.286 0.864 1.00 96.19 946 ALA A O 1
ATOM 7486 N N . ILE A 1 947 ? 9.559 -11.684 -0.216 1.00 97.62 947 ILE A N 1
ATOM 7487 C CA . ILE A 1 947 ? 10.291 -11.215 0.972 1.00 97.62 947 ILE A CA 1
ATOM 7488 C C . ILE A 1 947 ? 9.850 -9.797 1.338 1.00 97.62 947 ILE A C 1
ATOM 7490 O O . ILE A 1 947 ? 9.930 -8.876 0.527 1.00 97.62 947 ILE A O 1
ATOM 7494 N N . LEU A 1 948 ? 9.414 -9.622 2.584 1.00 98.31 948 LEU A N 1
ATOM 7495 C CA . LEU A 1 948 ? 9.107 -8.338 3.201 1.00 98.31 948 LEU A CA 1
ATOM 7496 C C . LEU A 1 948 ? 10.304 -7.922 4.064 1.00 98.31 948 LEU A C 1
ATOM 7498 O O . LEU A 1 948 ? 10.705 -8.666 4.960 1.00 98.31 948 LEU A O 1
ATOM 7502 N N . GLN A 1 949 ? 10.858 -6.735 3.819 1.00 98.00 949 GLN A N 1
ATOM 7503 C CA . GLN A 1 949 ? 11.987 -6.195 4.585 1.00 98.00 949 GLN A CA 1
ATOM 7504 C C . GLN A 1 949 ? 11.566 -4.920 5.316 1.00 98.00 949 GLN A C 1
ATOM 7506 O O . GLN A 1 949 ? 11.235 -3.926 4.672 1.00 98.00 949 GLN A O 1
ATOM 7511 N N . ALA A 1 950 ? 11.576 -4.933 6.650 1.00 96.94 950 ALA A N 1
ATOM 7512 C CA . ALA A 1 950 ? 11.100 -3.826 7.485 1.00 96.94 950 ALA A CA 1
ATOM 7513 C C . ALA A 1 950 ? 12.193 -3.275 8.417 1.00 96.94 950 ALA A C 1
ATOM 7515 O O . ALA A 1 950 ? 13.107 -3.989 8.828 1.00 96.94 950 ALA A O 1
ATOM 7516 N N . GLY A 1 951 ? 12.089 -1.992 8.774 1.00 95.06 951 GLY A N 1
ATOM 7517 C CA . GLY A 1 951 ? 12.980 -1.337 9.732 1.00 95.06 951 GLY A CA 1
ATOM 7518 C C . GLY A 1 951 ? 12.270 -1.047 11.049 1.00 95.06 951 GLY A C 1
ATOM 7519 O O . GLY A 1 951 ? 11.319 -0.270 11.088 1.00 95.06 951 GLY A O 1
ATOM 7520 N N . LEU A 1 952 ? 12.748 -1.625 12.147 1.00 93.50 952 LEU A N 1
ATOM 7521 C CA . LEU A 1 952 ? 12.296 -1.258 13.486 1.00 93.50 952 LEU A CA 1
ATOM 7522 C C . LEU A 1 952 ? 12.914 0.095 13.833 1.00 93.50 952 LEU A C 1
ATOM 7524 O O . LEU A 1 952 ? 14.139 0.230 13.868 1.00 93.50 952 LEU A O 1
ATOM 7528 N N . GLY A 1 953 ? 12.056 1.092 14.040 1.00 90.19 953 GLY A N 1
ATOM 7529 C CA . GLY A 1 953 ? 12.442 2.500 14.124 1.00 90.19 953 GLY A CA 1
ATOM 7530 C C . GLY A 1 953 ? 12.127 3.304 12.859 1.00 90.19 953 GLY A C 1
ATOM 7531 O O . GLY A 1 953 ? 12.518 4.465 12.796 1.00 90.19 953 GLY A O 1
ATOM 7532 N N . ASP A 1 954 ? 11.462 2.725 11.847 1.00 92.31 954 ASP A N 1
ATOM 7533 C CA . ASP A 1 954 ? 11.000 3.463 10.662 1.00 92.31 954 ASP A CA 1
ATOM 7534 C C . ASP A 1 954 ? 9.843 4.416 11.031 1.00 92.31 954 ASP A C 1
ATOM 7536 O O . ASP A 1 954 ? 8.762 3.946 11.396 1.00 92.31 954 ASP A O 1
ATOM 7540 N N . PRO A 1 955 ? 10.035 5.748 10.935 1.00 88.38 955 PRO A N 1
ATOM 7541 C CA . PRO A 1 955 ? 9.013 6.730 11.272 1.00 88.38 955 PRO A CA 1
ATOM 7542 C C . PRO A 1 955 ? 8.232 7.206 10.029 1.00 88.38 955 PRO A C 1
ATOM 7544 O O . PRO A 1 955 ? 7.518 8.203 10.087 1.00 88.38 955 PRO A O 1
ATOM 7547 N N . ILE A 1 956 ? 8.420 6.567 8.869 1.00 89.38 956 ILE A N 1
ATOM 7548 C CA . ILE A 1 956 ? 7.749 6.884 7.601 1.00 89.38 956 ILE A CA 1
ATOM 7549 C C . ILE A 1 956 ? 6.769 5.770 7.228 1.00 89.38 956 ILE A C 1
ATOM 7551 O O . ILE A 1 956 ? 5.619 6.074 6.912 1.00 89.38 956 ILE A O 1
ATOM 7555 N N . VAL A 1 957 ? 7.198 4.507 7.298 1.00 92.81 957 VAL A N 1
ATOM 7556 C CA . VAL A 1 957 ? 6.319 3.331 7.191 1.00 92.81 957 VAL A CA 1
ATOM 7557 C C . VAL A 1 957 ? 6.533 2.458 8.433 1.00 92.81 957 VAL A C 1
ATOM 7559 O O . VAL A 1 957 ? 7.494 1.691 8.477 1.00 92.81 957 VAL A O 1
ATOM 7562 N N . PRO A 1 958 ? 5.670 2.575 9.460 1.00 89.88 958 PRO A N 1
ATOM 7563 C CA . PRO A 1 958 ? 5.824 1.840 10.713 1.00 89.88 958 PRO A CA 1
ATOM 7564 C C . PRO A 1 958 ? 5.867 0.321 10.512 1.00 89.88 958 PRO A C 1
ATOM 7566 O O . PRO A 1 958 ? 5.023 -0.242 9.811 1.00 89.88 958 PRO A O 1
ATOM 7569 N N . SER A 1 959 ? 6.779 -0.369 11.204 1.00 90.62 959 SER A N 1
ATOM 7570 C CA . SER A 1 959 ? 6.929 -1.830 11.100 1.00 90.62 959 SER A CA 1
ATOM 7571 C C . SER A 1 959 ? 5.655 -2.606 11.455 1.00 90.62 959 SER A C 1
ATOM 7573 O O . SER A 1 959 ? 5.398 -3.646 10.861 1.00 90.62 959 SER A O 1
ATOM 7575 N N . LEU A 1 960 ? 4.794 -2.069 12.327 1.00 90.38 960 LEU A N 1
ATOM 7576 C CA . LEU A 1 960 ? 3.481 -2.652 12.634 1.00 90.38 960 LEU A CA 1
ATOM 7577 C C . LEU A 1 960 ? 2.572 -2.808 11.398 1.00 90.38 960 LEU A C 1
ATOM 7579 O O . LEU A 1 960 ? 1.800 -3.765 11.314 1.00 90.38 960 LEU A O 1
ATOM 7583 N N . ALA A 1 961 ? 2.704 -1.925 10.402 1.00 93.88 961 ALA A N 1
ATOM 7584 C CA . ALA A 1 961 ? 1.984 -2.034 9.136 1.00 93.88 961 ALA A CA 1
ATOM 7585 C C . ALA A 1 961 ? 2.601 -3.121 8.235 1.00 93.88 961 ALA A C 1
ATOM 7587 O O . ALA A 1 961 ? 1.869 -3.819 7.530 1.00 93.88 961 ALA A O 1
ATOM 7588 N N . ALA A 1 962 ? 3.926 -3.313 8.295 1.00 95.38 962 ALA A N 1
ATOM 7589 C CA . ALA A 1 962 ? 4.625 -4.418 7.636 1.00 95.38 962 ALA A CA 1
ATOM 7590 C C . ALA A 1 962 ? 4.263 -5.777 8.262 1.00 95.38 962 ALA A C 1
ATOM 7592 O O . ALA A 1 962 ? 4.028 -6.739 7.541 1.00 95.38 962 ALA A O 1
ATOM 7593 N N . GLU A 1 963 ? 4.143 -5.858 9.589 1.00 94.56 963 GLU A N 1
ATOM 7594 C CA . GLU A 1 963 ? 3.679 -7.052 10.308 1.00 94.56 963 GLU A CA 1
ATOM 7595 C C . GLU A 1 963 ? 2.215 -7.388 10.001 1.00 94.56 963 GLU A C 1
ATOM 7597 O O . GLU A 1 963 ? 1.854 -8.553 9.831 1.00 94.56 963 GLU A O 1
ATOM 7602 N N . ARG A 1 964 ? 1.350 -6.371 9.899 1.00 94.00 964 ARG A N 1
ATOM 7603 C CA . ARG A 1 964 ? -0.041 -6.560 9.474 1.00 94.00 964 ARG A CA 1
ATOM 7604 C C . ARG A 1 964 ? -0.122 -7.107 8.049 1.00 94.00 964 ARG A C 1
ATOM 7606 O O . ARG A 1 964 ? -0.895 -8.032 7.800 1.00 94.00 964 ARG A O 1
ATOM 7613 N N . LEU A 1 965 ? 0.710 -6.591 7.144 1.00 94.94 965 LEU A N 1
ATOM 7614 C CA . LEU A 1 965 ? 0.851 -7.130 5.794 1.00 94.94 965 LEU A CA 1
ATOM 7615 C C . LEU A 1 965 ? 1.419 -8.562 5.802 1.00 94.94 965 LEU A C 1
ATOM 7617 O O . LEU A 1 965 ? 0.915 -9.425 5.092 1.00 94.94 965 LEU A O 1
ATOM 7621 N N . ALA A 1 966 ? 2.414 -8.841 6.644 1.00 95.19 966 ALA A N 1
ATOM 7622 C CA . ALA A 1 966 ? 3.006 -10.166 6.802 1.00 95.19 966 ALA A CA 1
ATOM 7623 C C . ALA A 1 966 ? 1.959 -11.212 7.230 1.00 95.19 966 ALA A C 1
ATOM 7625 O O . ALA A 1 966 ? 1.900 -12.286 6.634 1.00 95.19 966 ALA A O 1
ATOM 7626 N N . ARG A 1 967 ? 1.070 -10.877 8.178 1.00 93.19 967 ARG A N 1
ATOM 7627 C CA . ARG A 1 967 ? -0.087 -11.723 8.534 1.00 93.19 967 ARG A CA 1
ATOM 7628 C C . ARG A 1 967 ? -1.057 -11.920 7.367 1.00 93.19 967 ARG A C 1
ATOM 7630 O O . ARG A 1 967 ? -1.566 -13.019 7.186 1.00 93.19 967 ARG A O 1
ATOM 7637 N N . ALA A 1 968 ? -1.295 -10.881 6.566 1.00 91.50 968 ALA A N 1
ATOM 7638 C CA . ALA A 1 968 ? -2.164 -10.956 5.392 1.00 91.50 968 ALA A CA 1
ATOM 7639 C C . ALA A 1 968 ? -1.589 -11.838 4.261 1.00 91.50 968 ALA A C 1
ATOM 7641 O O . ALA A 1 968 ? -2.350 -12.445 3.518 1.00 91.50 968 ALA A O 1
ATOM 7642 N N . MET A 1 969 ? -0.261 -11.938 4.139 1.00 92.19 969 MET A N 1
ATOM 7643 C CA . MET A 1 969 ? 0.435 -12.741 3.116 1.00 92.19 969 MET A CA 1
ATOM 7644 C C . MET A 1 969 ? 0.854 -14.150 3.601 1.00 92.19 969 MET A C 1
ATOM 7646 O O . MET A 1 969 ? 1.671 -14.799 2.946 1.00 92.19 969 MET A O 1
ATOM 7650 N N . ASP A 1 970 ? 0.358 -14.602 4.762 1.00 91.75 970 ASP A N 1
ATOM 7651 C CA . ASP A 1 970 ? 0.798 -15.817 5.482 1.00 91.75 970 ASP A CA 1
ATOM 7652 C C . ASP A 1 970 ? 2.334 -15.937 5.645 1.00 91.75 970 ASP A C 1
ATOM 7654 O O . ASP A 1 970 ? 2.927 -17.022 5.629 1.00 91.75 970 ASP A O 1
ATOM 7658 N N . ALA A 1 971 ? 3.013 -14.800 5.806 1.00 94.62 971 ALA A N 1
ATOM 7659 C CA . ALA A 1 971 ? 4.461 -14.748 5.940 1.00 94.62 971 ALA A CA 1
ATOM 7660 C C . ALA A 1 971 ? 4.953 -15.444 7.219 1.00 94.62 971 ALA A C 1
ATOM 7662 O O . ALA A 1 971 ? 4.239 -15.565 8.218 1.00 94.62 971 ALA A O 1
ATOM 7663 N N . LYS A 1 972 ? 6.217 -15.871 7.197 1.00 96.44 972 LYS A N 1
ATOM 7664 C CA . LYS A 1 972 ? 6.923 -16.457 8.345 1.00 96.44 972 LYS A CA 1
ATOM 7665 C C . LYS A 1 972 ? 8.074 -15.550 8.782 1.00 96.44 972 LYS A C 1
ATOM 7667 O O . LYS A 1 972 ? 8.666 -14.876 7.942 1.00 96.44 972 LYS A O 1
ATOM 7672 N N . ILE A 1 973 ? 8.439 -15.553 10.063 1.00 96.44 973 ILE A N 1
ATOM 7673 C CA . ILE A 1 973 ? 9.735 -14.992 10.494 1.00 96.44 973 ILE A CA 1
ATOM 7674 C C . ILE A 1 973 ? 10.829 -16.059 10.433 1.00 96.44 973 ILE A C 1
ATOM 7676 O O . ILE A 1 973 ? 10.562 -17.253 10.589 1.00 96.44 973 ILE A O 1
ATOM 7680 N N . LEU A 1 974 ? 12.066 -15.624 10.208 1.00 95.00 974 LEU A N 1
ATOM 7681 C CA . LEU A 1 974 ? 13.246 -16.492 10.189 1.00 95.00 974 LEU A CA 1
ATOM 7682 C C . LEU A 1 974 ? 13.884 -16.589 11.591 1.00 95.00 974 LEU A C 1
ATOM 7684 O O . LEU A 1 974 ? 13.639 -15.712 12.425 1.00 95.00 974 LEU A O 1
ATOM 7688 N N . PRO A 1 975 ? 14.681 -17.637 11.891 1.00 92.75 975 PRO A N 1
ATOM 7689 C CA . PRO A 1 975 ? 15.083 -17.953 13.266 1.00 92.75 975 PRO A CA 1
ATOM 7690 C C . PRO A 1 975 ? 15.880 -16.870 14.003 1.00 92.75 975 PRO A C 1
ATOM 7692 O O . PRO A 1 975 ? 15.838 -16.837 15.231 1.00 92.75 975 PRO A O 1
ATOM 7695 N N . HIS A 1 976 ? 16.590 -15.997 13.283 1.00 93.38 976 HIS A N 1
ATOM 7696 C CA . HIS A 1 976 ? 17.371 -14.902 13.866 1.00 93.38 976 HIS A CA 1
ATOM 7697 C C . HIS A 1 976 ? 16.751 -13.511 13.633 1.00 93.38 976 HIS A C 1
ATOM 7699 O O . HIS A 1 976 ? 17.453 -12.506 13.770 1.00 93.38 976 HIS A O 1
ATOM 7705 N N . ASN A 1 977 ? 15.451 -13.422 13.309 1.00 93.06 977 ASN A N 1
ATOM 7706 C CA . ASN A 1 977 ? 14.754 -12.133 13.252 1.00 93.06 977 ASN A CA 1
ATOM 7707 C C . ASN A 1 977 ? 14.888 -11.393 14.606 1.00 93.06 977 ASN A C 1
ATOM 7709 O O . ASN A 1 977 ? 14.682 -12.025 15.646 1.00 93.06 977 ASN A O 1
ATOM 7713 N N . PRO A 1 978 ? 15.199 -10.079 14.645 1.00 91.50 978 PRO A N 1
ATOM 7714 C CA . PRO A 1 978 ? 15.458 -9.362 15.901 1.00 91.50 978 PRO A CA 1
ATOM 7715 C C . PRO A 1 978 ? 14.314 -9.377 16.923 1.00 91.50 978 PRO A C 1
ATOM 7717 O O . PRO A 1 978 ? 14.564 -9.181 18.112 1.00 91.50 978 PRO A O 1
ATOM 7720 N N . ARG A 1 979 ? 13.072 -9.612 16.478 1.00 87.12 979 ARG A N 1
ATOM 7721 C CA . ARG A 1 979 ? 11.903 -9.847 17.337 1.00 87.12 979 ARG A CA 1
ATOM 7722 C C . ARG A 1 979 ? 11.277 -11.204 17.021 1.00 87.12 979 ARG A C 1
ATOM 7724 O O . ARG A 1 979 ? 11.057 -11.535 15.857 1.00 87.12 979 ARG A O 1
ATOM 7731 N N . GLY A 1 980 ? 10.950 -11.972 18.054 1.00 75.81 980 GLY A N 1
ATOM 7732 C CA . GLY A 1 980 ? 10.274 -13.258 17.914 1.00 75.81 980 GLY A CA 1
ATOM 7733 C C . GLY A 1 980 ? 9.942 -13.883 19.277 1.00 75.81 980 GLY A C 1
ATOM 7734 O O . GLY A 1 980 ? 10.741 -13.739 20.205 1.00 75.81 980 GLY A O 1
ATOM 7735 N N . PRO A 1 981 ? 8.801 -14.584 19.420 1.00 81.44 981 PRO A N 1
ATOM 7736 C CA . PRO A 1 981 ? 7.749 -14.777 18.415 1.00 81.44 981 PRO A CA 1
ATOM 7737 C C . PRO A 1 981 ? 6.922 -13.501 18.168 1.00 81.44 981 PRO A C 1
ATOM 7739 O O . PRO A 1 981 ? 6.792 -12.664 19.056 1.00 81.44 981 PRO A O 1
ATOM 7742 N N . LEU A 1 982 ? 6.341 -13.370 16.971 1.00 90.75 982 LEU A N 1
ATOM 7743 C CA . LEU A 1 982 ? 5.386 -12.309 16.628 1.00 90.75 982 LEU A CA 1
ATOM 7744 C C . LEU A 1 982 ? 3.970 -12.893 16.527 1.00 90.75 982 LEU A C 1
ATOM 7746 O O . LEU A 1 982 ? 3.778 -13.986 15.986 1.00 90.75 982 LEU A O 1
ATOM 7750 N N . TYR A 1 983 ? 2.962 -12.175 17.029 1.00 91.19 983 TYR A N 1
ATOM 7751 C CA . TYR A 1 983 ? 1.584 -12.667 16.999 1.00 91.19 983 TYR A CA 1
ATOM 7752 C C . TYR A 1 983 ? 1.091 -12.859 15.559 1.00 91.19 983 TYR A C 1
ATOM 7754 O O . TYR A 1 983 ? 1.185 -11.948 14.732 1.00 91.19 983 TYR A O 1
ATOM 7762 N N . GLY A 1 984 ? 0.554 -14.048 15.269 1.00 91.50 984 GLY A N 1
ATOM 7763 C CA . GLY A 1 984 ? 0.037 -14.427 13.952 1.00 91.50 984 GLY A CA 1
ATOM 7764 C C . GLY A 1 984 ? 1.092 -14.627 12.855 1.00 91.50 984 GLY A C 1
ATOM 7765 O O . GLY A 1 984 ? 0.707 -14.920 11.730 1.00 91.50 984 GLY A O 1
ATOM 7766 N N . ILE A 1 985 ? 2.391 -14.490 13.150 1.00 94.50 985 ILE A N 1
ATOM 7767 C CA . ILE A 1 985 ? 3.486 -14.662 12.180 1.00 94.50 985 ILE A CA 1
ATOM 7768 C C . ILE A 1 985 ? 4.423 -15.762 12.710 1.00 94.50 985 ILE A C 1
ATOM 7770 O O . ILE A 1 985 ? 5.344 -15.477 13.481 1.00 94.50 985 ILE A O 1
ATOM 7774 N N . PRO A 1 986 ? 4.176 -17.042 12.374 1.00 95.06 986 PRO A N 1
ATOM 7775 C CA . PRO A 1 986 ? 4.951 -18.143 12.929 1.00 95.06 986 PRO A CA 1
ATOM 7776 C C . PRO A 1 986 ? 6.391 -18.152 12.402 1.00 95.06 986 PRO A C 1
ATOM 7778 O O . PRO A 1 986 ? 6.678 -17.716 11.287 1.00 95.06 986 PRO A O 1
ATOM 7781 N N . GLN A 1 987 ? 7.308 -18.686 13.208 1.00 95.75 987 GLN A N 1
ATOM 7782 C CA . GLN A 1 987 ? 8.696 -18.885 12.805 1.00 95.75 987 GLN A CA 1
ATOM 7783 C C . GLN A 1 987 ? 8.822 -20.117 11.897 1.00 95.75 987 GLN A C 1
ATOM 7785 O O . GLN A 1 987 ? 8.264 -21.172 12.199 1.00 95.75 987 GLN A O 1
ATOM 7790 N N . ALA A 1 988 ? 9.594 -20.001 10.818 1.00 95.25 988 ALA A N 1
ATOM 7791 C CA . ALA A 1 988 ? 9.963 -21.107 9.936 1.00 95.25 988 ALA A CA 1
ATOM 7792 C C . ALA A 1 988 ? 11.489 -21.255 9.855 1.00 95.25 988 ALA A C 1
ATOM 7794 O O . ALA A 1 988 ? 12.232 -20.333 10.193 1.00 95.25 988 ALA A O 1
ATOM 7795 N N . GLN A 1 989 ? 11.965 -22.421 9.411 1.00 95.44 989 GLN A N 1
ATOM 7796 C CA . GLN A 1 989 ? 13.385 -22.603 9.113 1.00 95.44 989 GLN A CA 1
ATOM 7797 C C . GLN A 1 989 ? 13.742 -21.932 7.788 1.00 95.44 989 GLN A C 1
ATOM 7799 O O . GLN A 1 989 ? 12.961 -21.952 6.838 1.00 95.44 989 GLN A O 1
ATOM 7804 N N . ALA A 1 990 ? 14.930 -21.339 7.740 1.00 94.50 990 ALA A N 1
ATOM 7805 C CA . ALA A 1 990 ? 15.482 -20.759 6.526 1.00 94.50 990 ALA A CA 1
ATOM 7806 C C . ALA A 1 990 ? 15.886 -21.838 5.509 1.00 94.50 990 ALA A C 1
ATOM 7808 O O . ALA A 1 990 ? 15.909 -23.030 5.819 1.00 94.50 990 ALA A O 1
ATOM 7809 N N . ALA A 1 991 ? 16.237 -21.408 4.299 1.00 93.69 991 ALA A N 1
ATOM 7810 C CA . ALA A 1 991 ? 16.782 -22.294 3.283 1.00 93.69 991 ALA A CA 1
ATOM 7811 C C . ALA A 1 991 ? 18.069 -22.991 3.757 1.00 93.69 991 ALA A C 1
ATOM 7813 O O . ALA A 1 991 ? 19.007 -22.344 4.225 1.00 93.69 991 ALA A O 1
ATOM 7814 N N . ASP A 1 992 ? 18.132 -24.306 3.565 1.00 91.50 992 ASP A N 1
ATOM 7815 C CA . ASP A 1 992 ? 19.294 -25.144 3.859 1.00 91.50 992 ASP A CA 1
ATOM 7816 C C . ASP A 1 992 ? 19.590 -26.089 2.674 1.00 91.50 992 ASP A C 1
ATOM 7818 O O . ASP A 1 992 ? 19.280 -25.759 1.524 1.00 91.50 992 ASP A O 1
ATOM 7822 N N . ALA A 1 993 ? 20.258 -27.220 2.922 1.00 87.94 993 ALA A N 1
ATOM 7823 C CA . ALA A 1 993 ? 20.591 -28.219 1.903 1.00 87.94 993 ALA A CA 1
ATOM 7824 C C . ALA A 1 993 ? 19.423 -29.157 1.525 1.00 87.94 993 ALA A C 1
ATOM 7826 O O . ALA A 1 993 ? 19.528 -29.884 0.544 1.00 87.94 993 ALA A O 1
ATOM 7827 N N . ASN A 1 994 ? 18.328 -29.154 2.289 1.00 89.75 994 ASN A N 1
ATOM 7828 C CA . ASN A 1 994 ? 17.172 -30.042 2.135 1.00 89.75 994 ASN A CA 1
ATOM 7829 C C . ASN A 1 994 ? 15.864 -29.284 1.847 1.00 89.75 994 ASN A C 1
ATOM 7831 O O . ASN A 1 994 ? 14.978 -29.842 1.203 1.00 89.75 994 ASN A O 1
ATOM 7835 N N . GLN A 1 995 ? 15.731 -28.029 2.297 1.00 91.31 995 GLN A N 1
ATOM 7836 C CA . GLN A 1 995 ? 14.544 -27.191 2.067 1.00 91.31 995 GLN A CA 1
ATOM 7837 C C . GLN A 1 995 ? 14.892 -25.785 1.529 1.00 91.31 995 GLN A C 1
ATOM 7839 O O . GLN A 1 995 ? 15.911 -25.217 1.924 1.00 91.31 995 GLN A O 1
ATOM 7844 N N . PRO A 1 996 ? 14.042 -25.174 0.677 1.00 91.12 996 PRO A N 1
ATOM 7845 C CA . PRO A 1 996 ? 14.260 -23.826 0.137 1.00 91.12 996 PRO A CA 1
ATOM 7846 C C . PRO A 1 996 ? 13.852 -22.688 1.095 1.00 91.12 996 PRO A C 1
ATOM 7848 O O . PRO A 1 996 ? 13.956 -21.519 0.728 1.00 91.12 996 PRO A O 1
ATOM 7851 N N . GLY A 1 997 ? 13.391 -22.999 2.311 1.00 94.19 997 GLY A N 1
ATOM 7852 C CA . GLY A 1 997 ? 12.813 -22.026 3.247 1.00 94.19 997 GLY A CA 1
ATOM 7853 C C . GLY A 1 997 ? 11.334 -21.709 2.950 1.00 94.19 997 GLY A C 1
ATOM 7854 O O . GLY A 1 997 ? 10.724 -22.345 2.087 1.00 94.19 997 GLY A O 1
ATOM 7855 N N . PRO A 1 998 ? 10.713 -20.762 3.678 1.00 95.50 998 PRO A N 1
ATOM 7856 C CA . PRO A 1 998 ? 9.311 -20.393 3.478 1.00 95.50 998 PRO A CA 1
ATOM 7857 C C . PRO A 1 998 ? 9.094 -19.610 2.170 1.00 95.50 998 PRO A C 1
ATOM 7859 O O . PRO A 1 998 ? 9.925 -18.777 1.805 1.00 95.50 998 PRO A O 1
ATOM 7862 N N . ARG A 1 999 ? 7.937 -19.817 1.510 1.00 93.62 999 ARG A N 1
ATOM 7863 C CA . ARG A 1 999 ? 7.519 -19.061 0.301 1.00 93.62 999 ARG A CA 1
ATOM 7864 C C . ARG A 1 999 ? 7.465 -17.553 0.548 1.00 93.62 999 ARG A C 1
ATOM 7866 O O . ARG A 1 999 ? 7.867 -16.780 -0.314 1.00 93.62 999 ARG A O 1
ATOM 7873 N N . THR A 1 1000 ? 6.960 -17.157 1.717 1.00 95.25 1000 THR A N 1
ATOM 7874 C CA . THR A 1 1000 ? 6.820 -15.756 2.119 1.00 95.25 1000 THR A CA 1
ATOM 7875 C C . THR A 1 1000 ? 7.489 -15.534 3.470 1.00 95.25 1000 THR A C 1
ATOM 7877 O O . THR A 1 1000 ? 7.192 -16.258 4.424 1.00 95.25 1000 THR A O 1
ATOM 7880 N N . ALA A 1 1001 ? 8.360 -14.529 3.580 1.00 96.81 1001 ALA A N 1
ATOM 7881 C CA . ALA A 1 1001 ? 9.043 -14.205 4.831 1.00 96.81 1001 ALA A CA 1
ATOM 7882 C C . ALA A 1 1001 ? 9.045 -12.713 5.169 1.00 96.81 1001 ALA A C 1
ATOM 7884 O O . ALA A 1 1001 ? 9.208 -11.868 4.292 1.00 96.81 1001 ALA A O 1
ATOM 7885 N N . LEU A 1 1002 ? 8.933 -12.411 6.463 1.00 97.50 1002 LEU A N 1
ATOM 7886 C CA . LEU A 1 1002 ? 9.239 -11.105 7.041 1.00 97.50 1002 LEU A CA 1
ATOM 7887 C C . LEU A 1 1002 ? 10.648 -11.146 7.642 1.00 97.50 1002 LEU A C 1
ATOM 7889 O O . LEU A 1 1002 ? 10.984 -12.051 8.406 1.00 97.50 1002 LEU A O 1
ATOM 7893 N N . THR A 1 1003 ? 11.471 -10.162 7.290 1.00 96.25 1003 THR A N 1
ATOM 7894 C CA . THR A 1 1003 ? 12.803 -9.936 7.863 1.00 96.25 1003 THR A CA 1
ATOM 7895 C C . THR A 1 1003 ? 12.900 -8.496 8.350 1.00 96.25 1003 THR A C 1
ATOM 7897 O O . THR A 1 1003 ? 12.642 -7.554 7.601 1.00 96.25 1003 THR A O 1
ATOM 7900 N N . GLU A 1 1004 ? 13.270 -8.320 9.613 1.00 95.88 1004 GLU A N 1
ATOM 7901 C CA . GLU A 1 1004 ? 13.335 -7.018 10.269 1.00 95.88 1004 GLU A CA 1
ATOM 7902 C C . GLU A 1 1004 ? 14.779 -6.617 10.595 1.00 95.88 1004 GLU A C 1
ATOM 7904 O O . GLU A 1 1004 ? 15.594 -7.441 11.010 1.00 95.88 1004 GLU A O 1
ATOM 7909 N N . MET A 1 1005 ? 15.087 -5.327 10.462 1.00 95.06 1005 MET A N 1
ATOM 7910 C CA . MET A 1 1005 ? 16.333 -4.719 10.938 1.00 95.06 1005 MET A CA 1
ATOM 7911 C C . MET A 1 1005 ? 16.057 -3.877 12.182 1.00 95.06 1005 MET A C 1
ATOM 7913 O O . MET A 1 1005 ? 15.239 -2.959 12.132 1.00 95.06 1005 MET A O 1
ATOM 7917 N N . LEU A 1 1006 ? 16.751 -4.152 13.289 1.00 95.00 1006 LEU A N 1
ATOM 7918 C CA . LEU A 1 1006 ? 16.614 -3.388 14.529 1.00 95.00 1006 LEU A CA 1
ATOM 7919 C C . LEU A 1 1006 ? 17.578 -2.202 14.573 1.00 95.00 1006 LEU A C 1
ATOM 7921 O O . LEU A 1 1006 ? 18.782 -2.405 14.708 1.00 95.00 1006 LEU A O 1
ATOM 7925 N N . TYR A 1 1007 ? 17.052 -0.976 14.557 1.00 94.50 1007 TYR A N 1
ATOM 7926 C CA . TYR A 1 1007 ? 17.817 0.244 14.824 1.00 94.50 1007 TYR A CA 1
ATOM 7927 C C . TYR A 1 1007 ? 17.505 0.733 16.243 1.00 94.50 1007 TYR A C 1
ATOM 7929 O O . TYR A 1 1007 ? 16.559 1.486 16.444 1.00 94.50 1007 TYR A O 1
ATOM 7937 N N . GLN A 1 1008 ? 18.275 0.276 17.236 1.00 93.25 1008 GLN A N 1
ATOM 7938 C CA . GLN A 1 1008 ? 17.931 0.360 18.667 1.00 93.25 1008 GLN A CA 1
ATOM 7939 C C . GLN A 1 1008 ? 17.480 1.761 19.104 1.00 93.25 1008 GLN A C 1
ATOM 7941 O O . GLN A 1 1008 ? 16.337 1.930 19.519 1.00 93.25 1008 GLN A O 1
ATOM 7946 N N . LYS A 1 1009 ? 18.322 2.785 18.915 1.00 91.69 1009 LYS A N 1
ATOM 7947 C CA . LYS A 1 1009 ? 18.013 4.166 19.329 1.00 91.69 1009 LYS A CA 1
ATOM 7948 C C . LYS A 1 1009 ? 16.901 4.834 18.526 1.00 91.69 1009 LYS A C 1
ATOM 7950 O O . LYS A 1 1009 ? 16.346 5.823 18.993 1.00 91.69 1009 LYS A O 1
ATOM 7955 N N . ASP A 1 1010 ? 16.629 4.364 17.311 1.00 91.44 1010 ASP A N 1
ATOM 7956 C CA . ASP A 1 1010 ? 15.543 4.897 16.486 1.00 91.44 1010 ASP A CA 1
ATOM 7957 C C . ASP A 1 1010 ? 14.207 4.212 16.853 1.00 91.44 1010 ASP A C 1
ATOM 7959 O O . ASP A 1 1010 ? 13.186 4.889 16.901 1.00 91.44 1010 ASP A O 1
ATOM 7963 N N . TYR A 1 1011 ? 14.216 2.917 17.212 1.00 90.25 1011 TYR A N 1
ATOM 7964 C CA . TYR A 1 1011 ? 13.058 2.181 17.750 1.00 90.25 1011 TYR A CA 1
ATOM 7965 C C . TYR A 1 1011 ? 12.669 2.658 19.157 1.00 90.25 1011 TYR A C 1
ATOM 7967 O O . TYR A 1 1011 ? 11.508 2.963 19.396 1.00 90.25 1011 TYR A O 1
ATOM 7975 N N . GLU A 1 1012 ? 13.642 2.819 20.061 1.00 88.25 1012 GLU A N 1
ATOM 7976 C CA . GLU A 1 1012 ? 13.449 3.384 21.412 1.00 88.25 1012 GLU A CA 1
ATOM 7977 C C . GLU A 1 1012 ? 12.922 4.833 21.398 1.00 88.25 1012 GLU A C 1
ATOM 7979 O O . GLU A 1 1012 ? 12.405 5.316 22.404 1.00 88.25 1012 GLU A O 1
ATOM 7984 N N . ALA A 1 1013 ? 13.070 5.540 20.272 1.00 85.06 1013 ALA A N 1
ATOM 7985 C CA . ALA A 1 1013 ? 12.585 6.904 20.076 1.00 85.06 1013 ALA A CA 1
ATOM 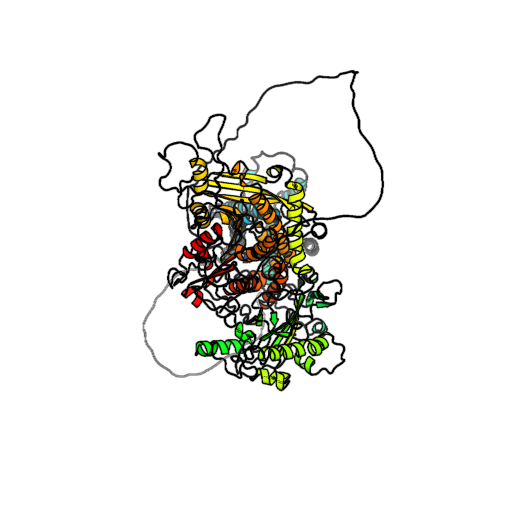7986 C C . ALA A 1 1013 ? 11.212 6.982 19.379 1.00 85.06 1013 ALA A C 1
ATOM 7988 O O . ALA A 1 1013 ? 10.711 8.094 19.171 1.00 85.06 1013 ALA A O 1
ATOM 7989 N N . LEU A 1 1014 ? 10.611 5.845 19.005 1.00 82.56 1014 LEU A N 1
ATOM 7990 C CA . LEU A 1 1014 ? 9.233 5.816 18.524 1.00 82.56 1014 LEU A CA 1
ATOM 7991 C C . LEU A 1 1014 ? 8.250 6.043 19.691 1.00 82.56 1014 LEU A C 1
ATOM 7993 O O . LEU A 1 1014 ? 8.515 5.622 20.819 1.00 82.56 1014 LEU A O 1
ATOM 7997 N N . PRO A 1 1015 ? 7.110 6.708 19.444 1.00 76.19 1015 PRO A N 1
ATOM 7998 C CA . PRO A 1 1015 ? 6.044 6.822 20.430 1.00 76.19 1015 PRO A CA 1
ATOM 7999 C C . PRO A 1 1015 ? 5.301 5.489 20.598 1.00 76.19 1015 PRO A C 1
ATOM 8001 O O . PRO A 1 1015 ? 5.326 4.632 19.717 1.00 76.19 1015 PRO A O 1
ATOM 8004 N N . VAL A 1 1016 ? 4.639 5.327 21.747 1.00 69.31 1016 VAL A N 1
ATOM 8005 C CA . VAL A 1 1016 ? 3.887 4.105 22.092 1.00 69.31 1016 VAL A CA 1
ATOM 8006 C C . VAL A 1 1016 ? 2.555 4.021 21.335 1.00 69.31 1016 VAL A C 1
ATOM 8008 O O . VAL A 1 1016 ? 2.174 2.941 20.892 1.00 69.31 1016 VAL A O 1
ATOM 8011 N N . ASP A 1 1017 ? 1.883 5.161 21.168 1.00 75.06 1017 ASP A N 1
ATOM 8012 C CA . ASP A 1 1017 ? 0.634 5.319 20.414 1.00 75.06 1017 ASP A CA 1
ATOM 8013 C C . ASP A 1 1017 ? 0.861 6.187 19.155 1.00 75.06 1017 ASP A C 1
ATOM 8015 O O . ASP A 1 1017 ? 1.990 6.524 18.792 1.00 75.06 1017 ASP A O 1
ATOM 8019 N N . ASP A 1 1018 ? -0.230 6.598 18.506 1.00 73.00 1018 ASP A N 1
ATOM 8020 C CA . ASP A 1 1018 ? -0.292 7.422 17.291 1.00 73.00 1018 ASP A CA 1
ATOM 8021 C C . ASP A 1 1018 ? 0.112 8.907 17.498 1.00 73.00 1018 ASP A C 1
ATOM 8023 O O . ASP A 1 1018 ? -0.539 9.832 17.012 1.00 73.00 1018 ASP A O 1
ATOM 8027 N N . GLU A 1 1019 ? 1.185 9.168 18.251 1.00 70.12 1019 GLU A N 1
ATOM 8028 C CA . GLU A 1 1019 ? 1.727 10.514 18.467 1.00 70.12 1019 GLU A CA 1
ATOM 8029 C C . GLU A 1 1019 ? 2.787 10.883 17.414 1.00 70.12 1019 GLU A C 1
ATOM 8031 O O . GLU A 1 1019 ? 3.836 10.252 17.314 1.00 70.12 1019 GLU A O 1
ATOM 8036 N N . LEU A 1 1020 ? 2.625 11.991 16.690 1.00 64.00 1020 LEU A N 1
ATOM 8037 C CA . LEU A 1 1020 ? 3.648 12.479 15.749 1.00 64.00 1020 LEU A CA 1
ATOM 8038 C C . LEU A 1 1020 ? 4.793 13.225 16.476 1.00 64.00 1020 LEU A C 1
ATOM 8040 O O . LEU A 1 1020 ? 4.936 14.442 16.357 1.00 64.00 1020 LEU A O 1
ATOM 8044 N N . LYS A 1 1021 ? 5.613 12.501 17.259 1.00 55.50 1021 LYS A N 1
ATOM 8045 C CA . LYS A 1 1021 ? 6.695 13.078 18.098 1.00 55.50 1021 LYS A CA 1
ATOM 8046 C C . L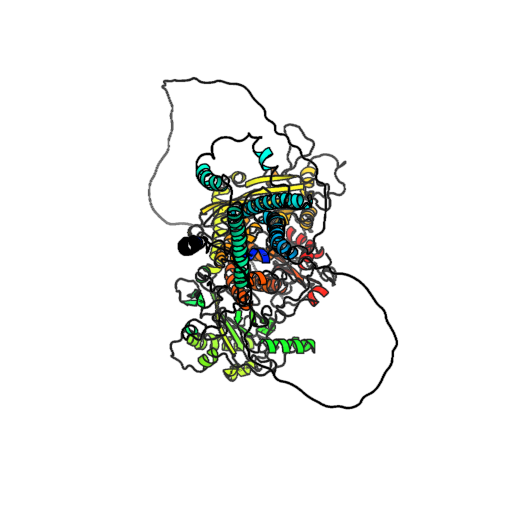YS A 1 1021 ? 8.137 12.743 17.693 1.00 55.50 1021 LYS A C 1
ATOM 8048 O O . LYS A 1 1021 ? 9.061 13.384 18.203 1.00 55.50 1021 LYS A O 1
ATOM 8053 N N . SER A 1 1022 ? 8.384 11.785 16.797 1.00 54.28 1022 SER A N 1
ATOM 8054 C CA . SER A 1 1022 ? 9.761 11.388 16.461 1.00 54.28 1022 SER A CA 1
ATOM 8055 C C . SER A 1 1022 ? 10.493 12.457 15.636 1.00 54.28 1022 SER A C 1
ATOM 8057 O O . SER A 1 1022 ? 10.037 12.862 14.566 1.00 54.28 1022 SER A O 1
ATOM 8059 N N . LYS A 1 1023 ? 11.687 12.868 16.078 1.00 57.69 1023 LYS A N 1
ATOM 8060 C CA . LYS A 1 1023 ? 12.640 13.586 15.212 1.00 57.69 1023 LYS A CA 1
ATOM 8061 C C . LYS A 1 1023 ? 13.129 12.616 14.132 1.00 57.69 1023 LYS A C 1
ATOM 8063 O O . LYS A 1 1023 ? 13.450 11.479 14.456 1.00 57.69 1023 LYS A O 1
ATOM 8068 N N . GLY A 1 1024 ? 13.198 13.066 12.878 1.00 61.53 1024 GLY A N 1
ATOM 8069 C CA . GLY A 1 1024 ? 13.433 12.191 11.723 1.00 61.53 1024 GLY A CA 1
ATOM 8070 C C . GLY A 1 1024 ? 14.634 11.243 11.856 1.00 61.53 1024 GLY A C 1
ATOM 8071 O O . GLY A 1 1024 ? 15.747 11.675 12.167 1.00 61.53 1024 GLY A O 1
ATOM 8072 N N . GLY A 1 1025 ? 14.394 9.960 11.579 1.00 74.94 1025 GLY A N 1
ATOM 8073 C CA . GLY A 1 1025 ? 15.401 8.901 11.487 1.00 74.94 1025 GLY A CA 1
ATOM 8074 C C . GLY A 1 1025 ? 15.700 8.514 10.034 1.00 74.94 1025 GLY A C 1
ATOM 8075 O O . GLY A 1 1025 ? 14.889 8.749 9.139 1.00 74.94 1025 GLY A O 1
ATOM 8076 N N . ARG A 1 1026 ? 16.865 7.898 9.786 1.00 89.69 1026 ARG A N 1
ATOM 8077 C CA . ARG A 1 1026 ? 17.263 7.408 8.447 1.00 89.69 1026 ARG A CA 1
ATOM 8078 C C . ARG A 1 1026 ? 16.806 5.977 8.139 1.00 89.69 1026 ARG A C 1
ATOM 8080 O O . ARG A 1 1026 ? 17.063 5.498 7.040 1.00 89.69 1026 ARG A O 1
ATOM 8087 N N . VAL A 1 1027 ? 16.119 5.305 9.068 1.00 93.69 1027 VAL A N 1
ATOM 8088 C CA . VAL A 1 1027 ? 15.732 3.883 8.971 1.00 93.69 1027 VAL A CA 1
ATOM 8089 C C . VAL A 1 1027 ? 15.065 3.541 7.629 1.00 93.69 1027 VAL A C 1
ATOM 8091 O O . VAL A 1 1027 ? 15.510 2.614 6.957 1.00 93.69 1027 VAL A O 1
ATOM 8094 N N . HIS A 1 1028 ? 14.097 4.351 7.185 1.00 93.81 1028 HIS A N 1
ATOM 8095 C CA . HIS A 1 1028 ? 13.372 4.168 5.917 1.00 93.81 1028 HIS A CA 1
ATOM 8096 C C . HIS A 1 1028 ? 14.269 4.111 4.664 1.00 93.81 1028 HIS A C 1
ATOM 8098 O O . HIS A 1 1028 ? 13.936 3.483 3.653 1.00 93.81 1028 HIS A O 1
ATOM 8104 N N . LEU A 1 1029 ? 15.418 4.793 4.713 1.00 92.62 1029 LEU A N 1
ATOM 8105 C CA . LEU A 1 1029 ? 16.452 4.705 3.688 1.00 92.62 1029 LEU A CA 1
ATOM 8106 C C . LEU A 1 1029 ? 17.381 3.519 3.968 1.00 92.62 1029 LEU A C 1
ATOM 8108 O O . LEU A 1 1029 ? 17.634 2.734 3.061 1.00 92.62 1029 LEU A O 1
ATOM 8112 N N . CYS A 1 1030 ? 17.853 3.354 5.207 1.00 94.88 1030 CYS A N 1
ATOM 8113 C CA . CYS A 1 1030 ? 18.899 2.382 5.525 1.00 94.88 1030 CYS A CA 1
ATOM 8114 C C . CYS A 1 1030 ? 18.525 0.937 5.219 1.00 94.88 1030 CYS A C 1
ATOM 8116 O O . CYS A 1 1030 ? 19.376 0.231 4.694 1.00 94.88 1030 CYS A O 1
ATOM 8118 N N . VAL A 1 1031 ? 17.275 0.515 5.441 1.00 95.06 1031 VAL A N 1
ATOM 8119 C CA . VAL A 1 1031 ? 16.834 -0.873 5.187 1.00 95.06 1031 VAL A CA 1
ATOM 8120 C C . VAL A 1 1031 ? 17.222 -1.356 3.778 1.00 95.06 1031 VAL A C 1
ATOM 8122 O O . VAL A 1 1031 ? 17.770 -2.445 3.641 1.00 95.06 1031 VAL A O 1
ATOM 8125 N N . ARG A 1 1032 ? 17.049 -0.532 2.731 1.00 93.69 1032 ARG A N 1
ATOM 8126 C CA . ARG A 1 1032 ? 17.385 -0.913 1.338 1.00 93.69 1032 ARG A CA 1
ATOM 8127 C C . ARG A 1 1032 ? 18.894 -0.916 1.031 1.00 93.69 1032 ARG A C 1
ATOM 8129 O O . ARG A 1 1032 ? 19.307 -1.411 -0.017 1.00 93.69 1032 ARG A O 1
ATOM 8136 N N . LEU A 1 1033 ? 19.705 -0.344 1.924 1.00 94.56 1033 LEU A N 1
ATOM 8137 C CA . LEU A 1 1033 ? 21.161 -0.196 1.813 1.00 94.56 1033 LEU A CA 1
ATOM 8138 C C . LEU A 1 1033 ? 21.938 -1.172 2.716 1.00 94.56 1033 LEU A C 1
ATOM 8140 O O . LEU A 1 1033 ? 23.160 -1.240 2.618 1.00 94.56 1033 LEU A O 1
ATOM 8144 N N . GLU A 1 1034 ? 21.267 -1.925 3.593 1.00 94.44 1034 GLU A N 1
ATOM 8145 C CA . GLU A 1 1034 ? 21.917 -2.911 4.462 1.00 94.44 1034 GLU A CA 1
ATOM 8146 C C . GLU A 1 1034 ? 22.448 -4.102 3.636 1.00 94.44 1034 GLU A C 1
ATOM 8148 O O . GLU A 1 1034 ? 21.647 -4.826 3.032 1.00 94.44 1034 GLU A O 1
ATOM 8153 N N . PRO A 1 1035 ? 23.766 -4.395 3.642 1.00 92.00 1035 PRO A N 1
ATOM 8154 C CA . PRO A 1 1035 ? 24.338 -5.456 2.805 1.00 92.00 1035 PRO A CA 1
ATOM 8155 C C . PRO A 1 1035 ? 23.755 -6.847 3.084 1.00 92.00 1035 PRO A C 1
ATOM 8157 O O . PRO A 1 1035 ? 23.617 -7.662 2.175 1.00 92.00 1035 PRO A O 1
ATOM 8160 N N . VAL A 1 1036 ? 23.366 -7.112 4.337 1.00 93.56 1036 VAL A N 1
ATOM 8161 C CA . VAL A 1 1036 ? 22.728 -8.376 4.740 1.00 93.56 1036 VAL A CA 1
ATOM 8162 C C . VAL A 1 1036 ? 21.358 -8.561 4.074 1.00 93.56 1036 VAL A C 1
ATOM 8164 O O . VAL A 1 1036 ? 21.027 -9.666 3.649 1.00 93.56 1036 VAL A O 1
ATOM 8167 N N . LEU A 1 1037 ? 20.595 -7.478 3.900 1.00 95.12 1037 LEU A N 1
ATOM 8168 C CA . LEU A 1 1037 ? 19.294 -7.505 3.235 1.00 95.12 1037 LEU A CA 1
ATOM 8169 C C . LEU A 1 1037 ? 19.432 -7.564 1.713 1.00 95.12 1037 LEU A C 1
ATOM 8171 O O . LEU A 1 1037 ? 18.709 -8.324 1.074 1.00 95.12 1037 LEU A O 1
ATOM 8175 N N . GLN A 1 1038 ? 20.399 -6.849 1.132 1.00 94.25 1038 GLN A N 1
ATOM 8176 C CA . GLN A 1 1038 ? 20.706 -6.960 -0.299 1.00 94.25 1038 GLN A CA 1
ATOM 8177 C C . GLN A 1 1038 ? 21.171 -8.377 -0.676 1.00 94.25 1038 GLN A C 1
ATOM 8179 O O . GLN A 1 1038 ? 20.759 -8.902 -1.710 1.00 94.25 1038 GLN A O 1
ATOM 8184 N N . HIS A 1 1039 ? 21.954 -9.039 0.183 1.00 93.25 1039 HIS A N 1
ATOM 8185 C CA . HIS A 1 1039 ? 22.340 -10.438 -0.010 1.00 93.25 1039 HIS A CA 1
ATOM 8186 C C . HIS A 1 1039 ? 21.131 -11.391 0.023 1.00 93.25 1039 HIS A C 1
ATOM 8188 O O . HIS A 1 1039 ? 21.031 -12.270 -0.834 1.00 93.25 1039 HIS A O 1
ATOM 8194 N N . GLN A 1 1040 ? 20.183 -11.182 0.946 1.00 95.31 1040 GLN A N 1
ATOM 8195 C CA . GLN A 1 1040 ? 18.931 -11.946 0.992 1.00 95.31 1040 GLN A CA 1
ATOM 8196 C C . GLN A 1 1040 ? 18.111 -11.781 -0.295 1.00 95.31 1040 GLN A C 1
ATOM 8198 O O . GLN A 1 1040 ? 17.704 -12.783 -0.883 1.00 95.31 1040 GLN A O 1
ATOM 8203 N N . LEU A 1 1041 ? 17.909 -10.539 -0.757 1.00 95.50 1041 LEU A N 1
ATOM 8204 C CA . LEU A 1 1041 ? 17.211 -10.255 -2.017 1.00 95.50 1041 LEU A CA 1
ATOM 8205 C C . LEU A 1 1041 ? 17.891 -10.939 -3.201 1.00 95.50 1041 LEU A C 1
ATOM 8207 O O . LEU A 1 1041 ? 17.219 -11.491 -4.066 1.00 95.50 1041 LEU A O 1
ATOM 8211 N N . ASN A 1 1042 ? 19.223 -10.927 -3.230 1.00 90.81 1042 ASN A N 1
ATOM 8212 C CA . ASN A 1 1042 ? 19.992 -11.518 -4.310 1.00 90.81 1042 ASN A CA 1
ATOM 8213 C C . ASN A 1 1042 ? 19.784 -13.035 -4.421 1.00 90.81 1042 ASN A C 1
ATOM 8215 O O . ASN A 1 1042 ? 19.414 -13.533 -5.484 1.00 90.81 1042 ASN A O 1
ATOM 8219 N N . VAL A 1 1043 ? 19.977 -13.761 -3.316 1.00 91.19 1043 VAL A N 1
ATOM 8220 C CA . VAL A 1 1043 ? 19.758 -15.214 -3.275 1.00 91.19 1043 VAL A CA 1
ATOM 8221 C C . VAL A 1 1043 ? 18.313 -15.537 -3.652 1.00 91.19 1043 VAL A C 1
ATOM 8223 O O . VAL A 1 1043 ? 18.071 -16.345 -4.548 1.00 91.19 1043 VAL A O 1
ATOM 8226 N N . PHE A 1 1044 ? 17.358 -14.823 -3.057 1.00 93.50 1044 PHE A N 1
ATOM 8227 C CA . PHE A 1 1044 ? 15.943 -15.026 -3.322 1.00 93.50 1044 PHE A CA 1
ATOM 8228 C C . PHE A 1 1044 ? 15.569 -14.792 -4.792 1.00 93.50 1044 PHE A C 1
ATOM 8230 O O . PHE A 1 1044 ? 14.935 -15.652 -5.401 1.00 93.50 1044 PHE A O 1
ATOM 8237 N N . PHE A 1 1045 ? 15.988 -13.681 -5.407 1.00 91.62 1045 PHE A N 1
ATOM 8238 C CA . PHE A 1 1045 ? 15.655 -13.390 -6.803 1.00 91.62 1045 PHE A CA 1
ATOM 8239 C C . PHE A 1 1045 ? 16.266 -14.388 -7.792 1.00 91.62 1045 PHE A C 1
ATOM 8241 O O . PHE A 1 1045 ? 15.614 -14.688 -8.794 1.00 91.62 1045 PHE A O 1
ATOM 8248 N N . GLN A 1 1046 ? 17.433 -14.970 -7.505 1.00 85.25 1046 GLN A N 1
ATOM 8249 C CA . GLN A 1 1046 ? 18.049 -15.972 -8.382 1.00 85.25 1046 GLN A CA 1
ATOM 8250 C C . GLN A 1 1046 ? 17.495 -17.385 -8.166 1.00 85.25 1046 GLN A C 1
ATOM 8252 O O . GLN A 1 1046 ? 17.021 -18.005 -9.117 1.00 85.25 1046 GLN A O 1
ATOM 8257 N N . SER A 1 1047 ? 17.537 -17.910 -6.938 1.00 85.88 1047 SER A N 1
ATOM 8258 C CA . SER A 1 1047 ? 17.242 -19.323 -6.652 1.00 85.88 1047 SER A CA 1
ATOM 8259 C C . SER A 1 1047 ? 15.867 -19.570 -6.030 1.00 85.88 1047 SER A C 1
ATOM 8261 O O . SER A 1 1047 ? 15.498 -20.727 -5.832 1.00 85.88 1047 SER A O 1
ATOM 8263 N N . GLY A 1 1048 ? 15.112 -18.520 -5.694 1.00 89.12 1048 GLY A N 1
ATOM 8264 C CA . GLY A 1 1048 ? 13.850 -18.620 -4.953 1.00 89.12 1048 GLY A CA 1
ATOM 8265 C C . GLY A 1 1048 ? 14.015 -19.076 -3.499 1.00 89.12 1048 GLY A C 1
ATOM 8266 O O . GLY A 1 1048 ? 13.014 -19.324 -2.832 1.00 89.12 1048 GLY A O 1
ATOM 8267 N N . ARG A 1 1049 ? 15.254 -19.230 -3.008 1.00 92.62 1049 ARG A N 1
ATOM 8268 C CA . ARG A 1 1049 ? 15.546 -19.720 -1.657 1.00 92.62 1049 ARG A CA 1
ATOM 8269 C C . ARG A 1 1049 ? 15.505 -18.574 -0.649 1.00 92.62 1049 ARG A C 1
ATOM 8271 O O . ARG A 1 1049 ? 16.125 -17.530 -0.842 1.00 92.62 1049 ARG A O 1
ATOM 8278 N N . THR A 1 1050 ? 14.807 -18.789 0.459 1.00 95.31 1050 THR A N 1
ATOM 8279 C CA . THR A 1 1050 ? 14.625 -17.789 1.517 1.00 95.31 1050 THR A CA 1
ATOM 8280 C C . THR A 1 1050 ? 15.651 -18.006 2.629 1.00 95.31 1050 THR A C 1
ATOM 8282 O O . THR A 1 1050 ? 15.412 -18.744 3.588 1.00 95.31 1050 THR A O 1
ATOM 8285 N N . ILE A 1 1051 ? 16.827 -17.390 2.485 1.00 95.06 1051 ILE A N 1
ATOM 8286 C CA . ILE A 1 1051 ? 17.898 -17.435 3.495 1.00 95.06 1051 ILE A CA 1
ATOM 8287 C C . ILE A 1 1051 ? 17.625 -16.495 4.680 1.00 95.06 1051 ILE A C 1
ATOM 8289 O O . ILE A 1 1051 ? 16.931 -15.487 4.539 1.00 95.06 1051 ILE A O 1
ATOM 8293 N N . ASP A 1 1052 ? 18.220 -16.810 5.836 1.00 95.12 1052 ASP A N 1
ATOM 8294 C CA . ASP A 1 1052 ? 18.238 -15.961 7.034 1.00 95.12 1052 ASP A CA 1
ATOM 8295 C C . ASP A 1 1052 ? 19.490 -15.061 7.029 1.00 95.12 1052 ASP A C 1
ATOM 8297 O O . ASP A 1 1052 ? 20.585 -15.534 7.352 1.00 95.12 1052 ASP A O 1
ATOM 8301 N N . PRO A 1 1053 ? 19.366 -13.766 6.677 1.00 93.38 1053 PRO A N 1
ATOM 8302 C CA . PRO A 1 1053 ? 20.501 -12.845 6.650 1.00 93.38 1053 PRO A CA 1
ATOM 8303 C C . PRO A 1 1053 ? 21.027 -12.513 8.052 1.00 93.38 1053 PRO A C 1
ATOM 8305 O O . PRO A 1 1053 ? 22.157 -12.040 8.202 1.00 93.38 1053 PRO A O 1
ATOM 8308 N N . CYS A 1 1054 ? 20.230 -12.782 9.087 1.00 92.94 1054 CYS A N 1
ATOM 8309 C CA . CYS A 1 1054 ? 20.535 -12.489 10.476 1.00 92.94 1054 CYS A CA 1
ATOM 8310 C C . CYS A 1 1054 ? 21.325 -13.628 11.157 1.00 92.94 1054 CYS A C 1
ATOM 8312 O O . CYS A 1 1054 ? 21.867 -13.435 12.244 1.00 92.94 1054 CYS A O 1
ATOM 8314 N N . ALA A 1 1055 ? 21.460 -14.793 10.511 1.00 92.00 1055 ALA A N 1
ATOM 8315 C CA . ALA A 1 1055 ? 22.124 -15.975 11.071 1.00 92.00 1055 ALA A CA 1
ATOM 8316 C C . ALA A 1 1055 ? 23.656 -15.860 11.217 1.00 92.00 1055 ALA A C 1
ATOM 8318 O O . ALA A 1 1055 ? 24.258 -16.609 11.987 1.00 92.00 1055 ALA A O 1
ATOM 8319 N N . THR A 1 1056 ? 24.315 -14.942 10.498 1.00 80.50 1056 THR A N 1
ATOM 8320 C CA . THR A 1 1056 ? 25.793 -14.851 10.474 1.00 80.50 1056 THR A CA 1
ATOM 8321 C C . THR A 1 1056 ? 26.405 -14.484 11.831 1.00 80.50 1056 THR A C 1
ATOM 8323 O O . THR A 1 1056 ? 27.477 -14.979 12.179 1.00 80.50 1056 THR A O 1
ATOM 8326 N N . ASN A 1 1057 ? 25.731 -13.639 12.616 1.00 77.25 1057 ASN A N 1
ATOM 8327 C CA . ASN A 1 1057 ? 25.966 -13.442 14.047 1.00 77.25 1057 ASN A CA 1
ATOM 8328 C C . ASN A 1 1057 ? 24.750 -12.748 14.690 1.00 77.25 1057 ASN A C 1
ATOM 8330 O O . ASN A 1 1057 ? 23.966 -12.100 14.004 1.00 77.25 1057 ASN A O 1
ATOM 8334 N N . LYS A 1 1058 ? 24.634 -12.793 16.026 1.00 70.00 1058 LYS A N 1
ATOM 8335 C CA . LYS A 1 1058 ? 23.503 -12.202 16.782 1.00 70.00 1058 LYS A CA 1
ATOM 8336 C C . LYS A 1 1058 ? 23.284 -10.690 16.587 1.00 70.00 1058 LYS A C 1
ATOM 8338 O O . LYS A 1 1058 ? 22.284 -10.163 17.058 1.00 70.00 1058 LYS A O 1
ATOM 8343 N N . THR A 1 1059 ? 24.214 -9.988 15.944 1.00 82.19 1059 THR A N 1
ATOM 8344 C CA . THR A 1 1059 ? 24.153 -8.546 15.662 1.00 82.19 1059 THR A CA 1
ATOM 8345 C C . THR A 1 1059 ? 23.992 -8.229 14.172 1.00 82.19 1059 THR A C 1
ATOM 8347 O O . THR A 1 1059 ? 23.933 -7.060 13.803 1.00 82.19 1059 THR A O 1
ATOM 8350 N N . ALA A 1 1060 ? 23.893 -9.235 13.295 1.00 89.56 1060 ALA A N 1
ATOM 8351 C CA . ALA A 1 1060 ? 23.869 -9.046 11.845 1.00 89.56 1060 ALA A CA 1
ATOM 8352 C C . ALA A 1 1060 ? 22.715 -8.134 11.397 1.00 89.56 1060 ALA A C 1
ATOM 8354 O O . ALA A 1 1060 ? 22.939 -7.213 10.606 1.00 89.56 1060 ALA A O 1
ATOM 8355 N N . CYS A 1 1061 ? 21.539 -8.310 12.008 1.00 94.31 1061 CYS A N 1
ATOM 8356 C CA . CYS A 1 1061 ? 20.343 -7.491 11.798 1.00 94.31 1061 CYS A CA 1
ATOM 8357 C C . CYS A 1 1061 ? 20.075 -6.457 12.910 1.00 94.31 1061 CYS A C 1
ATOM 8359 O O . CYS A 1 1061 ? 18.945 -6.004 13.083 1.00 94.31 1061 CYS A O 1
ATOM 8361 N N . VAL A 1 1062 ? 21.103 -6.075 13.679 1.00 94.50 1062 VAL A N 1
ATOM 8362 C CA . VAL A 1 1062 ? 21.003 -5.067 14.748 1.00 94.50 1062 VAL A CA 1
ATOM 8363 C C . VAL A 1 1062 ? 21.995 -3.931 14.499 1.00 94.50 1062 VAL A C 1
ATOM 8365 O O . VAL A 1 1062 ? 23.161 -4.150 14.166 1.00 94.50 1062 VAL A O 1
ATOM 8368 N N . ARG A 1 1063 ? 21.539 -2.693 14.664 1.00 93.88 1063 ARG A N 1
ATOM 8369 C CA . ARG A 1 1063 ? 22.323 -1.460 14.581 1.00 93.88 1063 ARG A CA 1
ATOM 8370 C C . ARG A 1 1063 ? 22.002 -0.606 15.802 1.00 93.88 1063 ARG A C 1
ATOM 8372 O O . ARG A 1 1063 ? 20.858 -0.546 16.240 1.00 93.88 1063 ARG A O 1
ATOM 8379 N N . GLU A 1 1064 ? 22.996 0.107 16.320 1.00 92.88 1064 GLU A N 1
ATOM 8380 C CA . GLU A 1 1064 ? 22.775 1.077 17.402 1.00 92.88 1064 GLU A CA 1
ATOM 8381 C C . GLU A 1 1064 ? 21.883 2.240 16.924 1.00 92.88 1064 GLU A C 1
ATOM 8383 O O . GLU A 1 1064 ? 21.013 2.706 17.656 1.00 92.88 1064 GLU A O 1
ATOM 8388 N N . LYS A 1 1065 ? 22.098 2.698 15.680 1.00 92.25 1065 LYS A N 1
ATOM 8389 C CA . LYS A 1 1065 ? 21.355 3.781 15.023 1.00 92.25 1065 LYS A CA 1
ATOM 8390 C C . LYS A 1 1065 ? 21.461 3.691 13.492 1.00 92.25 1065 LYS A C 1
ATOM 8392 O O . LYS A 1 1065 ? 22.461 3.199 12.971 1.00 92.25 1065 LYS A O 1
ATOM 8397 N N . ALA A 1 1066 ? 20.475 4.217 12.770 1.00 91.19 1066 ALA A N 1
ATOM 8398 C CA . ALA A 1 1066 ? 20.473 4.380 11.317 1.00 91.19 1066 ALA A CA 1
ATOM 8399 C C . ALA A 1 1066 ? 21.525 5.403 10.834 1.00 91.19 1066 ALA A C 1
ATOM 8401 O O . ALA A 1 1066 ? 21.314 6.625 10.885 1.00 91.19 1066 ALA A O 1
ATOM 8402 N N . ILE A 1 1067 ? 22.677 4.902 10.366 1.00 88.12 1067 ILE A N 1
ATOM 8403 C CA . ILE A 1 1067 ? 23.820 5.736 9.947 1.00 88.12 1067 ILE A CA 1
ATOM 8404 C C . ILE A 1 1067 ? 24.217 5.675 8.462 1.00 88.12 1067 ILE A C 1
ATOM 8406 O O . ILE A 1 1067 ? 25.174 6.365 8.111 1.00 88.12 1067 ILE A O 1
ATOM 8410 N N . CYS A 1 1068 ? 23.474 4.943 7.623 1.00 81.75 1068 CYS A N 1
ATOM 8411 C CA . CYS A 1 1068 ? 23.634 4.936 6.161 1.00 81.75 1068 CYS A CA 1
ATOM 8412 C C . CYS A 1 1068 ? 23.619 6.357 5.556 1.00 81.75 1068 CYS A C 1
ATOM 8414 O O . CYS A 1 1068 ? 24.555 6.692 4.807 1.00 81.75 1068 CYS A O 1
#

Radius of gyration: 39.61 Å; chains: 1; bounding box: 86×146×133 Å

Sequence (1068 aa):
MDSAAYQPVLGSTNALVMEEDQDMGEQFHDEPSNTHNRVEPLELGEIDDTTTIIRTTTSMDDAMVWPHISLAVTIWFVVPVLAAGMVLAFSISGRIWTCVLFSLHMTLSLFKARWHNHELIQLDKLNYNSNDNNNKKQDDQFTNYQDDDAHEYGEDANGYNSQQQQGRHYHHPPSKGLVYFWMTSLPSLMDIVLFGLVYPAIAVGFRPFFVESDGTVVIEWTHHWRTLTVATTIGWIIFTCRVLVGARMLLHSIPASTYYLTTTYYTCTSIPLLGTCVRCGNLQIWRRIKRCFRAPPRPRICWQIMTFVLTLSSTCFLGWTIFSLIVHFGPFEPAQPQDSTTHNTLCNPLDTTECSFPFPSMHHLKVDTTTETGYRVNLHPDTFPTLKGRIPLSPEFLNSLDGFSTAGPLLFYLEGMKESHEEYLQQVQQNELLKTQPKPGVTRLRGHEELDWSITPYSTTLLLDVDARELVPHSAEIDYLDPQRPLVMVYPAAPLKHKTHYALAVINATDANGQRLPPTPGMMDLFQQQQGDGNKQLDRIKHKVLPALEGATHSTVSANDHKHDWGGPFGSYLRSRDPGSLQLLFDFVTASKTTQIGPVRAVRDATLQYIDKEWDQPWKLDNHVRAIRIVEGTCRDSTYPLARTIHGELDVPWFMTGFGPGQRDATLDAAAVQSGVPTTIGKAKFVVHIPCSLKESALSHTTTPANKINKNATAQPLRAVMEFGHGLFFNRQESGESFLIQMAHENGYIITAMDWRGMSQYDYPLVLRTMLAKPSLFESIRDNIIQGYANKFALQHFTRHGMLELPWFQFSHEHDDSEGVATHVIPQSFDPLEDPNLPKGEGTTDGFIPSVFYGISQGGILGAGYLSLSGPTGLIARGALGVPGTPFSLILSRSLQFVGYDLALLLNFYNNRHVRIFLSLAQMCWDSVEASGVLGLPLDEPVPPAILQAGLGDPIVPSLAAERLARAMDAKILPHNPRGPLYGIPQAQAADANQPGPRTALTEMLYQKDYEALPVDDELKSKGGRVHLCVRLEPVLQHQLNVFFQSGRTIDPCATNKTACVREKAIC

Organism: NCBI:txid568900